Protein AF-A0A1H7DPM2-F1 (afdb_monomer)

Solvent-accessible surface area (backbone atoms only — not comparable to full-atom values): 56187 Å² total; per-residue (Å²): 106,76,68,56,53,49,48,53,61,44,55,79,66,64,53,81,59,82,73,54,22,32,36,38,39,41,41,38,70,52,88,45,43,77,84,40,71,66,25,40,49,48,48,52,44,50,58,19,34,42,66,39,40,15,96,48,49,48,39,29,48,31,30,32,67,61,99,66,82,68,78,54,86,74,62,61,40,46,65,44,70,30,77,72,42,18,67,42,40,34,54,41,53,52,51,50,48,62,74,64,69,57,63,66,64,33,36,38,26,34,11,38,45,78,74,31,24,59,30,22,47,46,14,28,51,60,34,40,77,69,75,41,52,51,41,22,33,33,39,37,64,63,55,55,77,78,52,48,83,74,39,100,62,61,67,67,61,50,53,52,52,37,51,48,39,56,49,49,67,57,66,35,43,35,40,36,13,38,18,57,54,39,22,61,78,50,44,85,67,56,78,78,46,101,80,34,57,67,64,38,62,41,62,78,37,40,59,70,78,36,71,78,54,80,67,86,69,85,68,84,45,49,27,36,34,35,64,48,58,35,42,94,72,40,21,85,38,39,27,54,58,53,50,56,44,12,52,52,50,32,43,62,76,35,70,82,57,89,59,67,66,60,76,29,50,32,37,36,40,36,34,22,40,37,91,93,56,52,70,66,66,60,50,47,78,53,72,88,65,86,68,81,83,42,57,42,83,44,77,32,52,66,56,52,62,66,64,52,49,56,52,51,55,65,32,55,36,34,50,40,58,29,50,63,40,28,27,44,65,61,54,50,51,30,39,34,38,23,24,20,33,38,34,20,51,63,20,10,44,41,52,48,50,53,52,49,43,70,76,36,77,84,52,47,62,78,16,50,45,72,40,88,62,67,98,60,92,60,42,68,61,51,13,49,50,50,45,54,51,61,75,47,35,73,62,22,35,57,26,14,36,53,43,12,60,54,46,41,71,72,35,27,33,50,56,37,25,42,54,52,34,58,74,70,68,49,64,59,42,48,72,69,52,49,51,52,46,50,50,45,45,54,58,34,55,72,70,54,92,56,67,62,62,60,47,48,46,34,51,49,32,48,52,35,5,74,70,31,34,30,56,80,45,18,68,50,36,36,55,35,26,50,51,36,23,53,46,33,75,49,90,57,71,66,61,23,52,51,41,36,54,52,49,46,46,39,26,55,6,38,45,48,26,67,72,66,60,87,69,91,70,77,68,54,76,46,39,53,51,40,56,33,53,52,34,44,48,51,16,36,53,30,30,44,89,44,59,66,53,38,63,68,54,52,33,71,69,58,50,52,52,31,64,73,31,65,45,46,36,49,51,49,58,60,44,52,56,81,38,40,91,32,31,81,62,88,35,29,71,62,42,30,56,50,44,54,61,71,49,64,58,33,79,84,27,59,53,50,23,37,52,48,29,52,47,40,70,57,39,65,47,46,62,76,39,44,87,77,59,54,91,70,28,60,49,23,41,53,41,35,53,50,52,49,52,49,67,75,40,66,49,35,73,64,50,39,69,75,46,40,83,51,46,54,60,50,58,50,42,37,62,71,22,74,89,40,41,80,36,28,75,43,47,59,45,53,56,35,44,78,72,75,39,81,64,79,78,62,89,45,91,58,59,38,47,68,61,51,50,58,53,51,72,72,38,56,65,76,54,32,54,56,34,39,42,52,18,11,70,44,72,47,65,44,46,12,50,32,23,40,51,49,57,70,28,65,52,52,40,52,54,45,44,50,32,20,77,70,63,74,36,94,48,49,62,68,55,46,48,40,51,44,24,48,32,39,25,42,33,47,66,42,87,56,54,64,60,64,47,54,25,52,51,41,53,50,56,41,43,53,63,74,62,64,86,66,61,63,88,77,50,80,34,47,84,30,21,82,64,59,42,49,70,81,44,65,56,69,78,25,84,89,71,46,97,65,88,65,62,27,66,73,33,45,54,38,41,52,60,37,53,75,80,35,51,37,34,38,37,34,35,48,23,69,57,91,64,88,85,68,77,72,56,82,88,72,93,71,73,70,63,68,62,42,47,32,42,30,48,40,19,61,70,46,20,41,58,46,52,46,58,16,54,38,38,53,76,46,53,61,35,46,48,69,41,37,62,72,25,57,33,36,37,35,56,31,39,78,73,16,44,68,46,42,43,52,52,33,34,59,32,56,71,44,98,60,50,46,50,30,35,42,23,41,69,24,43,56,68,54,50,50,76,71,65,44,87,48,70,62,45,54,32,27,42,32,36,37,37,56,40,63,58,48,62,51,49,50,44,50,75,59,38,75,80,63,68,64,78,60,54,59,73,41,55,44,69,30,81,60,10,68,71,31,50,75,61,65,54,60,88,90,45,71,54,78,74,76,71,72,93,59,77,78,73,86,72,68,72,53,71,76,52,69,60,73,70,74,88,83,116

Radius of gyration: 33.06 Å; Cα contacts (8 Å, |Δi|>4): 1731; chains: 1; bounding box: 82×89×72 Å

Structure (mmC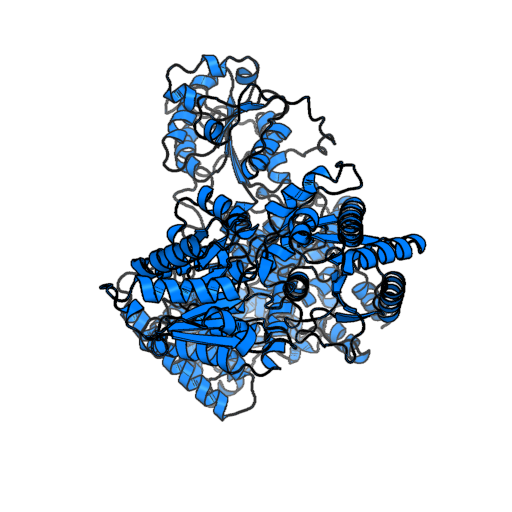IF, N/CA/C/O backbone):
data_AF-A0A1H7DPM2-F1
#
_entry.id   AF-A0A1H7DPM2-F1
#
loop_
_atom_site.group_PDB
_atom_site.id
_atom_site.type_symbol
_atom_site.label_atom_id
_atom_site.label_alt_id
_atom_site.label_comp_id
_atom_site.label_asym_id
_atom_site.label_entity_id
_atom_site.label_seq_id
_atom_site.pdbx_PDB_ins_code
_atom_site.Cartn_x
_atom_site.Cartn_y
_atom_site.Cartn_z
_atom_site.occupancy
_atom_site.B_iso_or_equiv
_atom_site.auth_seq_id
_atom_site.auth_comp_id
_atom_site.auth_asym_id
_atom_site.auth_atom_id
_atom_site.pdbx_PDB_model_num
ATOM 1 N N . MET A 1 1 ? 39.484 4.642 20.621 1.00 30.80 1 MET A N 1
ATOM 2 C CA . MET A 1 1 ? 39.306 3.225 20.226 1.00 30.80 1 MET A CA 1
ATOM 3 C C . MET A 1 1 ? 38.409 2.438 21.187 1.00 30.80 1 MET A C 1
ATOM 5 O O . MET A 1 1 ? 37.337 2.051 20.755 1.00 30.80 1 MET A O 1
ATOM 9 N N . GLN A 1 2 ? 38.707 2.286 22.488 1.00 25.91 2 GLN A N 1
ATOM 10 C CA . GLN A 1 2 ? 37.827 1.512 23.403 1.00 25.91 2 GLN A CA 1
ATOM 11 C C . GLN A 1 2 ? 36.402 2.082 23.612 1.00 25.91 2 GLN A C 1
ATOM 13 O O . GLN A 1 2 ? 35.465 1.311 23.802 1.00 25.91 2 GLN A O 1
ATOM 18 N N . ARG A 1 3 ? 36.197 3.408 23.524 1.00 28.42 3 ARG A N 1
ATOM 19 C CA . ARG A 1 3 ? 34.847 4.020 23.537 1.00 28.42 3 ARG A CA 1
ATOM 20 C C . ARG A 1 3 ? 34.074 3.825 22.221 1.00 28.42 3 ARG A C 1
ATOM 22 O O . ARG A 1 3 ? 32.862 3.677 22.268 1.00 28.42 3 ARG A O 1
ATOM 29 N N . GLY A 1 4 ? 34.774 3.739 21.085 1.00 29.97 4 GLY A N 1
ATOM 30 C CA . GLY A 1 4 ? 34.185 3.420 19.775 1.00 29.97 4 GLY A CA 1
ATOM 31 C C . GLY A 1 4 ? 33.753 1.954 19.667 1.00 29.97 4 GLY A C 1
ATOM 32 O O . GLY A 1 4 ? 32.689 1.677 19.135 1.00 29.97 4 GLY A O 1
ATOM 33 N N . ASN A 1 5 ? 34.501 1.032 20.287 1.00 32.22 5 ASN A N 1
ATOM 34 C CA . ASN A 1 5 ? 34.132 -0.390 20.344 1.00 32.22 5 ASN A CA 1
ATOM 35 C C . ASN A 1 5 ? 32.910 -0.657 21.235 1.00 32.22 5 ASN A C 1
ATOM 37 O O . ASN A 1 5 ? 32.096 -1.514 20.910 1.00 32.22 5 ASN A O 1
ATOM 41 N N . ARG A 1 6 ? 32.743 0.091 22.337 1.00 29.94 6 ARG A N 1
ATOM 42 C CA . ARG A 1 6 ? 31.507 0.038 23.135 1.00 29.94 6 ARG A CA 1
ATOM 43 C C . ARG A 1 6 ? 30.331 0.687 22.415 1.00 29.94 6 ARG A C 1
ATOM 45 O O . ARG A 1 6 ? 29.240 0.153 22.512 1.00 29.94 6 ARG A O 1
ATOM 52 N N . ALA A 1 7 ? 30.546 1.778 21.679 1.00 33.44 7 ALA A N 1
ATOM 53 C CA . ALA A 1 7 ? 29.503 2.375 20.851 1.00 33.44 7 ALA A CA 1
ATOM 54 C C . ALA A 1 7 ? 29.061 1.416 19.739 1.00 33.44 7 ALA A C 1
ATOM 56 O O . ALA A 1 7 ? 27.871 1.217 19.601 1.00 33.44 7 ALA A O 1
ATOM 57 N N . ALA A 1 8 ? 29.975 0.745 19.029 1.00 30.25 8 ALA A N 1
ATOM 58 C CA . ALA A 1 8 ? 29.630 -0.257 18.014 1.00 30.25 8 ALA A CA 1
ATOM 59 C C . ALA A 1 8 ? 28.885 -1.472 18.607 1.00 30.25 8 ALA A C 1
ATOM 61 O O . ALA A 1 8 ? 27.869 -1.891 18.064 1.00 30.25 8 ALA A O 1
ATOM 62 N N . ALA A 1 9 ? 29.324 -1.985 19.763 1.00 29.30 9 ALA A N 1
ATOM 63 C CA . ALA A 1 9 ? 28.652 -3.092 20.450 1.00 29.30 9 ALA A CA 1
ATOM 64 C C . ALA A 1 9 ? 27.290 -2.701 21.064 1.00 29.30 9 ALA A C 1
ATOM 66 O O . ALA A 1 9 ? 26.383 -3.526 21.084 1.00 29.30 9 ALA A O 1
ATOM 67 N N . LEU A 1 10 ? 27.119 -1.455 21.534 1.00 32.88 10 LEU A N 1
ATOM 68 C CA . LEU A 1 10 ? 25.811 -0.921 21.940 1.00 32.88 10 LEU A CA 1
ATOM 69 C C . LEU A 1 10 ? 24.931 -0.565 20.726 1.00 32.88 10 LEU A C 1
ATOM 71 O O . LEU A 1 10 ? 23.725 -0.748 20.786 1.00 32.88 10 LEU A O 1
ATOM 75 N N . LEU A 1 11 ? 25.489 -0.099 19.608 1.00 35.50 11 LEU A N 1
ATOM 76 C CA . LEU A 1 11 ? 24.734 0.316 18.415 1.00 35.50 11 LEU A CA 1
ATOM 77 C C . LEU A 1 11 ? 24.064 -0.869 17.706 1.00 35.50 11 LEU A C 1
ATOM 79 O O . LEU A 1 11 ? 22.953 -0.715 17.207 1.00 35.50 11 LEU A O 1
ATOM 83 N N . PHE A 1 12 ? 24.665 -2.063 17.760 1.00 32.41 12 PHE A N 1
ATOM 84 C CA . PHE A 1 12 ? 24.012 -3.315 17.346 1.00 32.41 12 PHE A CA 1
ATOM 85 C C . PHE A 1 12 ? 22.991 -3.856 18.370 1.00 32.41 12 PHE A C 1
ATOM 87 O O . PHE A 1 12 ? 22.290 -4.816 18.075 1.00 32.41 12 PHE A O 1
ATOM 94 N N . HIS A 1 13 ? 22.890 -3.250 19.558 1.00 30.52 13 HIS A N 1
ATOM 95 C CA . HIS A 1 13 ? 21.957 -3.630 20.629 1.00 30.52 13 HIS A CA 1
ATOM 96 C C . HIS A 1 13 ? 20.794 -2.634 20.826 1.00 30.52 13 HIS A C 1
ATOM 98 O O . HIS A 1 13 ? 19.844 -2.962 21.527 1.00 30.52 13 HIS A O 1
ATOM 104 N N . PHE A 1 14 ? 20.862 -1.422 20.253 1.00 29.16 14 PHE A N 1
ATOM 105 C CA . PHE A 1 14 ? 19.931 -0.313 20.541 1.00 29.16 14 PHE A CA 1
ATOM 106 C C . PHE A 1 14 ? 19.147 0.227 19.320 1.00 29.16 14 PHE A C 1
ATOM 108 O O . PHE A 1 14 ? 18.437 1.228 19.446 1.00 29.16 14 PHE A O 1
ATOM 115 N N . CYS A 1 15 ? 19.208 -0.427 18.152 1.00 24.86 15 CYS A N 1
ATOM 116 C CA . CYS A 1 15 ? 18.192 -0.227 17.103 1.00 24.86 15 CYS A CA 1
ATOM 117 C C . CYS A 1 15 ? 16.825 -0.737 17.615 1.00 24.86 15 CYS A C 1
ATOM 119 O O . CYS A 1 15 ? 16.806 -1.739 18.329 1.00 24.86 15 CYS A O 1
ATOM 121 N N . PRO A 1 16 ? 15.685 -0.073 17.324 1.00 27.12 16 PRO A N 1
ATOM 122 C CA . PRO A 1 16 ? 14.378 -0.536 17.789 1.00 27.12 16 PRO A CA 1
ATOM 123 C C . PRO A 1 16 ? 14.119 -1.924 17.222 1.00 27.12 16 PRO A C 1
ATOM 125 O O . PRO A 1 16 ? 14.046 -2.114 16.013 1.00 27.12 16 PRO A O 1
ATOM 128 N N . GLY A 1 17 ? 14.022 -2.871 18.136 1.00 31.27 17 GLY A N 1
ATOM 129 C CA . GLY A 1 17 ? 14.067 -4.285 17.848 1.00 31.27 17 GLY A CA 1
ATOM 130 C C . GLY A 1 17 ? 14.749 -4.954 19.024 1.00 31.27 17 GLY A C 1
ATOM 131 O O . GLY A 1 17 ? 15.865 -5.445 18.921 1.00 31.27 17 GLY A O 1
ATOM 132 N N . LEU A 1 18 ? 14.053 -5.016 20.163 1.00 30.06 18 LEU A N 1
ATOM 133 C CA . LEU A 1 18 ? 14.016 -6.311 20.835 1.00 30.06 18 LEU A CA 1
ATOM 134 C C . LEU A 1 18 ? 13.733 -7.306 19.705 1.00 30.06 18 LEU A C 1
ATOM 136 O O . LEU A 1 18 ? 12.647 -7.239 19.130 1.00 30.06 18 LEU A O 1
ATOM 140 N N . ASN A 1 19 ? 14.737 -8.079 19.286 1.00 40.62 19 ASN A N 1
ATOM 141 C CA . ASN A 1 19 ? 14.558 -9.142 18.306 1.00 40.62 19 ASN A CA 1
ATOM 142 C C . ASN A 1 19 ? 13.656 -10.185 18.963 1.00 40.62 19 ASN A C 1
ATOM 144 O O . ASN A 1 19 ? 14.128 -11.200 19.466 1.00 40.62 19 ASN A O 1
ATOM 148 N N . VAL A 1 20 ? 12.355 -9.902 18.969 1.00 44.84 20 VAL A N 1
ATOM 149 C CA . VAL A 1 20 ? 11.330 -10.925 18.964 1.00 44.84 20 VAL A CA 1
ATOM 150 C C . VAL A 1 20 ? 11.434 -11.533 17.585 1.00 44.84 20 VAL A C 1
ATOM 152 O O . VAL A 1 20 ? 10.785 -11.084 16.645 1.00 44.84 20 VAL A O 1
ATOM 155 N N . THR A 1 21 ? 12.348 -12.487 17.442 1.00 68.50 21 THR A N 1
ATOM 156 C CA . THR A 1 21 ? 12.425 -13.271 16.222 1.00 68.50 21 THR A CA 1
ATOM 157 C C . THR A 1 21 ? 11.220 -14.207 16.254 1.00 68.50 21 THR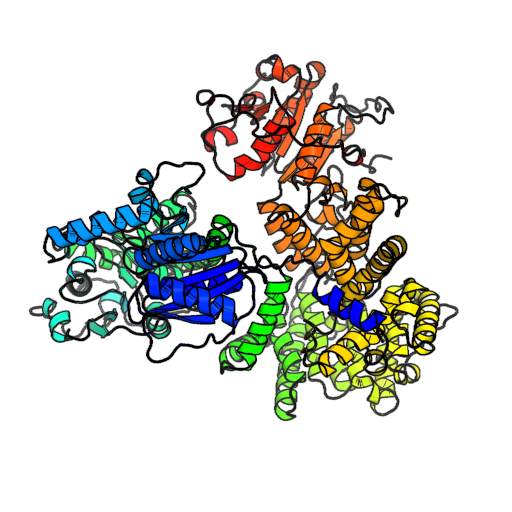 A C 1
ATOM 159 O O . THR A 1 21 ? 11.190 -15.187 17.005 1.00 68.50 21 THR A O 1
ATOM 162 N N . GLU A 1 22 ? 10.173 -13.852 15.512 1.00 85.81 22 GLU A N 1
ATOM 163 C CA . GLU A 1 22 ? 9.036 -14.738 15.278 1.00 85.81 22 GLU A CA 1
ATOM 164 C C . GLU A 1 22 ? 9.407 -15.671 14.122 1.00 85.81 22 GLU A C 1
ATOM 166 O O . GLU A 1 22 ? 9.834 -15.222 13.061 1.00 85.81 22 GLU A O 1
ATOM 171 N N . HIS A 1 23 ? 9.262 -16.979 14.305 1.00 90.69 23 HIS A N 1
ATOM 172 C CA . HIS A 1 23 ? 9.546 -17.953 13.253 1.00 90.69 23 HIS A CA 1
ATOM 173 C C . HIS A 1 23 ? 8.251 -18.536 12.715 1.00 90.69 23 HIS A C 1
ATOM 175 O O . HIS A 1 23 ? 7.435 -19.056 13.475 1.00 90.69 23 HIS A O 1
ATOM 181 N N . LEU A 1 24 ? 8.093 -18.494 11.398 1.00 94.50 24 LEU A N 1
ATOM 182 C CA . LEU A 1 24 ? 6.948 -19.031 10.688 1.00 94.50 24 LEU A CA 1
ATOM 183 C C . LEU A 1 24 ? 7.381 -20.209 9.816 1.00 94.50 24 LEU A C 1
ATOM 185 O O . LEU A 1 24 ? 8.078 -20.023 8.821 1.00 94.50 24 LEU A O 1
ATOM 189 N N . TYR A 1 25 ? 6.940 -21.413 10.171 1.00 96.00 25 TYR A N 1
ATOM 190 C CA . TYR A 1 25 ? 7.212 -22.639 9.421 1.00 96.00 25 TYR A CA 1
ATOM 191 C C . TYR A 1 25 ? 5.945 -23.092 8.705 1.00 96.00 25 TYR A C 1
ATOM 193 O O . TYR A 1 25 ? 4.978 -23.490 9.350 1.00 96.00 25 TYR A O 1
ATOM 201 N N . VAL A 1 26 ? 5.939 -23.031 7.376 1.00 96.00 26 VAL A N 1
ATOM 202 C CA . VAL A 1 26 ? 4.765 -23.349 6.557 1.00 96.00 26 VAL A CA 1
ATOM 203 C C . VAL A 1 26 ? 4.976 -24.695 5.875 1.00 96.00 26 VAL A C 1
ATOM 205 O O . VAL A 1 26 ? 5.870 -24.843 5.041 1.00 96.00 26 VAL A O 1
ATOM 208 N N . VAL A 1 27 ? 4.199 -25.696 6.292 1.00 94.56 27 VAL A N 1
ATOM 209 C CA . VAL A 1 27 ? 4.481 -27.111 6.033 1.00 94.56 27 VAL A CA 1
ATOM 210 C C . VAL A 1 27 ? 3.676 -27.633 4.853 1.00 94.56 27 VAL A C 1
ATOM 212 O O . VAL A 1 27 ? 2.448 -27.711 4.897 1.00 94.56 27 VAL A O 1
ATOM 215 N N . SER A 1 28 ? 4.387 -28.135 3.852 1.00 89.75 28 SER A N 1
ATOM 216 C CA . SER A 1 28 ? 3.838 -28.756 2.648 1.00 89.75 28 SER A CA 1
ATOM 217 C C . SER A 1 28 ? 4.412 -30.155 2.432 1.00 89.75 28 SER A C 1
ATOM 219 O O . SER A 1 28 ? 5.456 -30.512 2.985 1.00 89.75 28 SER A O 1
ATOM 221 N N . SER A 1 29 ? 3.712 -30.977 1.650 1.00 82.81 29 SER A N 1
ATOM 222 C CA . SER A 1 29 ? 4.260 -32.257 1.193 1.00 82.81 29 SER A CA 1
ATOM 223 C C . SER A 1 29 ? 5.227 -32.062 0.029 1.00 82.81 29 SER A C 1
ATOM 225 O O . SER A 1 29 ? 6.231 -32.754 -0.034 1.00 82.81 29 SER A O 1
ATOM 227 N N . GLU A 1 30 ? 4.950 -31.102 -0.856 1.00 80.94 30 GLU A N 1
ATOM 228 C CA . GLU A 1 30 ? 5.784 -30.768 -2.012 1.00 80.94 30 GLU A CA 1
ATOM 229 C C . GLU A 1 30 ? 5.723 -29.264 -2.304 1.00 80.94 30 GLU A C 1
ATOM 231 O O . GLU A 1 30 ? 4.792 -28.571 -1.885 1.00 80.94 30 GLU A O 1
ATOM 236 N N . TRP A 1 31 ? 6.689 -28.768 -3.079 1.00 82.44 31 TRP A N 1
ATOM 237 C CA . TRP A 1 31 ? 6.721 -27.387 -3.552 1.00 82.44 31 TRP A CA 1
ATOM 238 C C . TRP A 1 31 ? 6.377 -27.298 -5.041 1.00 82.44 31 TRP A C 1
ATOM 240 O O . TRP A 1 31 ? 7.052 -27.906 -5.866 1.00 82.44 31 TRP A O 1
ATOM 250 N N . GLY A 1 32 ? 5.362 -26.503 -5.394 1.00 70.44 32 GLY A N 1
ATOM 251 C CA . GLY A 1 32 ? 4.942 -26.280 -6.784 1.00 70.44 32 GLY A CA 1
ATOM 252 C C . GLY A 1 32 ? 3.586 -26.897 -7.149 1.00 70.44 32 GLY A C 1
ATOM 253 O O . GLY A 1 32 ? 2.819 -27.318 -6.285 1.00 70.44 32 GLY A O 1
ATOM 254 N N . GLY A 1 33 ? 3.262 -26.888 -8.447 1.00 61.91 33 GLY A N 1
ATOM 255 C CA . GLY A 1 33 ? 1.930 -27.234 -8.973 1.00 61.91 33 GLY A CA 1
ATOM 256 C C . GLY A 1 33 ? 1.697 -28.711 -9.309 1.00 61.91 33 GLY A C 1
ATOM 257 O O . GLY A 1 33 ? 0.559 -29.104 -9.561 1.00 61.91 33 GLY A O 1
ATOM 258 N N . THR A 1 34 ? 2.739 -29.544 -9.273 1.00 60.03 34 THR A N 1
ATOM 259 C CA . THR A 1 34 ? 2.726 -30.935 -9.764 1.00 60.03 34 THR A CA 1
ATOM 260 C C . THR A 1 34 ? 1.722 -31.845 -9.053 1.00 60.03 34 THR A C 1
ATOM 262 O O . THR A 1 34 ? 1.205 -32.769 -9.673 1.00 60.03 34 THR A O 1
ATOM 265 N N . GLN A 1 35 ? 1.387 -31.570 -7.783 1.00 62.94 35 GLN A N 1
ATOM 266 C CA . GLN A 1 35 ? 0.458 -32.390 -6.987 1.00 62.94 35 GLN A CA 1
ATOM 267 C C . GLN A 1 35 ? -0.745 -31.638 -6.381 1.00 62.94 35 GLN A C 1
ATOM 269 O O . GLN A 1 35 ? -1.317 -32.023 -5.356 1.00 62.94 35 GLN A O 1
ATOM 274 N N . GLY A 1 36 ? -1.248 -30.626 -7.092 1.00 67.56 36 GLY A N 1
ATOM 275 C CA . GLY A 1 36 ? -2.595 -30.078 -6.888 1.00 67.56 36 GLY A CA 1
ATOM 276 C C . GLY A 1 36 ? -2.703 -28.855 -5.970 1.00 67.56 36 GLY A C 1
ATOM 277 O O . GLY A 1 36 ? -1.716 -28.249 -5.564 1.00 67.56 36 GLY A O 1
ATOM 278 N N . GLY A 1 37 ? -3.949 -28.471 -5.662 1.00 75.88 37 GLY A N 1
ATOM 279 C CA . GLY A 1 37 ? -4.285 -27.126 -5.170 1.00 75.88 37 GLY A CA 1
ATOM 280 C C . GLY A 1 37 ? -3.712 -26.715 -3.809 1.00 75.88 37 GLY A C 1
ATOM 281 O O . GLY A 1 37 ? -3.504 -25.526 -3.591 1.00 75.88 37 GLY A O 1
ATOM 282 N N . ILE A 1 38 ? -3.412 -27.658 -2.906 1.00 86.56 38 ILE A N 1
ATOM 283 C CA . ILE A 1 38 ? -2.824 -27.328 -1.592 1.00 86.56 38 ILE A CA 1
ATOM 284 C C . ILE A 1 38 ? -1.393 -26.810 -1.756 1.00 86.56 38 ILE A C 1
ATOM 286 O O . ILE A 1 38 ? -1.042 -25.812 -1.135 1.00 86.56 38 ILE A O 1
ATOM 290 N N . ASN A 1 39 ? -0.581 -27.444 -2.606 1.00 85.12 39 ASN A N 1
ATOM 291 C CA . ASN A 1 39 ? 0.815 -27.042 -2.805 1.00 85.12 39 ASN A CA 1
ATOM 292 C C . ASN A 1 39 ? 0.906 -25.708 -3.556 1.00 85.12 39 ASN A C 1
ATOM 294 O O . ASN A 1 39 ? 1.723 -24.861 -3.201 1.00 85.12 39 ASN A 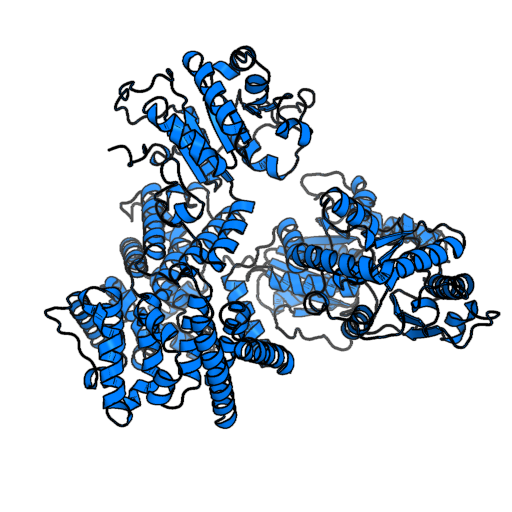O 1
ATOM 298 N N . VAL A 1 40 ? 0.006 -25.490 -4.522 1.00 84.50 40 VAL A N 1
ATOM 299 C CA . VAL A 1 40 ? -0.181 -24.193 -5.192 1.00 84.50 40 VAL A CA 1
ATOM 300 C C . VAL A 1 40 ? -0.508 -23.099 -4.177 1.00 84.50 40 VAL A C 1
ATOM 302 O O . VAL A 1 40 ? 0.191 -22.092 -4.105 1.00 84.50 40 VAL A O 1
ATOM 305 N N . PHE A 1 41 ? -1.532 -23.321 -3.349 1.00 90.19 41 PHE A N 1
ATOM 306 C CA . PHE A 1 41 ? -1.929 -22.371 -2.316 1.00 90.19 41 PHE A CA 1
ATOM 307 C C . PHE A 1 41 ? -0.784 -22.102 -1.335 1.00 90.19 41 PHE A C 1
ATOM 309 O O . PHE A 1 41 ? -0.512 -20.953 -1.006 1.00 90.19 41 PHE A O 1
ATOM 316 N N . ASN A 1 42 ? -0.100 -23.155 -0.879 1.00 91.12 42 ASN A N 1
ATOM 317 C CA . ASN A 1 42 ? 1.016 -23.056 0.054 1.00 91.12 42 ASN A CA 1
ATOM 318 C C . ASN A 1 42 ? 2.160 -22.222 -0.527 1.00 91.12 42 ASN A C 1
ATOM 320 O O . ASN A 1 42 ? 2.663 -21.336 0.157 1.00 91.12 42 ASN A O 1
ATOM 324 N N . LYS A 1 43 ? 2.546 -22.475 -1.785 1.00 89.00 43 LYS A N 1
ATOM 325 C CA . LYS A 1 43 ? 3.582 -21.704 -2.480 1.00 89.00 43 LYS A CA 1
ATOM 326 C C . LYS A 1 43 ? 3.238 -20.214 -2.481 1.00 89.00 43 LYS A C 1
ATOM 328 O O . LYS A 1 43 ? 4.012 -19.416 -1.957 1.00 89.00 43 LYS A O 1
ATOM 333 N N . SER A 1 44 ? 2.057 -19.857 -2.989 1.00 89.69 44 SER A N 1
ATOM 334 C CA . SER A 1 44 ? 1.638 -18.454 -3.074 1.00 89.69 44 SER A CA 1
ATOM 335 C C . SER A 1 44 ? 1.470 -17.805 -1.699 1.00 89.69 44 SER A C 1
ATOM 337 O O . SER A 1 44 ? 1.831 -16.643 -1.520 1.00 89.69 44 SER A O 1
ATOM 339 N N . LEU A 1 45 ? 0.983 -18.553 -0.702 1.00 92.69 45 LEU A N 1
ATOM 340 C CA . LEU A 1 45 ? 0.871 -18.070 0.672 1.00 92.69 45 LEU A CA 1
ATOM 341 C C . LEU A 1 45 ? 2.249 -17.787 1.284 1.00 92.69 45 LEU A C 1
ATOM 343 O O . LEU A 1 45 ? 2.417 -16.741 1.901 1.00 92.69 45 LEU A O 1
ATOM 347 N N . VAL A 1 46 ? 3.229 -18.683 1.127 1.00 93.25 46 VAL A N 1
ATOM 348 C CA . VAL A 1 46 ? 4.595 -18.480 1.641 1.00 93.25 46 VAL A CA 1
ATOM 349 C C . VAL A 1 46 ? 5.246 -17.265 0.994 1.00 93.25 46 VAL A C 1
ATOM 351 O O . VAL A 1 46 ? 5.792 -16.418 1.702 1.00 93.25 46 VAL A O 1
ATOM 354 N N . GLU A 1 47 ? 5.176 -17.171 -0.334 1.00 88.81 47 GLU A N 1
ATOM 355 C CA . GLU A 1 47 ? 5.750 -16.057 -1.091 1.00 88.81 47 GLU A CA 1
ATOM 356 C C . GLU A 1 47 ? 5.136 -14.723 -0.651 1.00 88.81 47 GLU A C 1
ATOM 358 O O . GLU A 1 47 ? 5.863 -13.761 -0.401 1.00 88.81 47 GLU A O 1
ATOM 363 N N . ALA A 1 48 ? 3.815 -14.676 -0.473 1.00 88.81 48 ALA A N 1
ATOM 364 C CA . ALA A 1 48 ? 3.127 -13.481 -0.008 1.00 88.81 48 ALA A CA 1
ATOM 365 C C . ALA A 1 48 ? 3.398 -13.169 1.469 1.00 88.81 48 ALA A C 1
ATOM 367 O O . ALA A 1 48 ? 3.649 -12.015 1.805 1.00 88.81 48 ALA A O 1
ATOM 368 N N . LEU A 1 49 ? 3.432 -14.170 2.357 1.00 89.06 49 LEU A N 1
ATOM 369 C CA . LEU A 1 49 ? 3.817 -13.983 3.761 1.00 89.06 49 LEU A CA 1
ATOM 370 C C . LEU A 1 49 ? 5.207 -13.359 3.853 1.00 89.06 49 LEU A C 1
ATOM 372 O O . LEU A 1 49 ? 5.366 -12.351 4.534 1.00 89.06 49 LEU A O 1
ATOM 376 N N . ALA A 1 50 ? 6.176 -13.880 3.099 1.00 86.81 50 ALA A N 1
ATOM 377 C CA . ALA A 1 50 ? 7.528 -13.332 3.042 1.00 86.81 50 ALA A CA 1
ATOM 378 C C . ALA A 1 50 ? 7.569 -11.864 2.573 1.00 86.81 50 ALA A C 1
ATOM 380 O O . ALA A 1 50 ? 8.462 -11.125 2.982 1.00 86.81 50 ALA A O 1
ATOM 381 N N . ARG A 1 51 ? 6.597 -11.414 1.762 1.00 80.69 51 ARG A N 1
ATOM 382 C CA . ARG A 1 51 ? 6.467 -10.009 1.336 1.00 80.69 51 ARG A CA 1
ATOM 383 C C . ARG A 1 51 ? 5.785 -9.103 2.355 1.00 80.69 51 ARG A C 1
ATOM 385 O O . ARG A 1 51 ? 6.107 -7.916 2.384 1.00 80.69 51 ARG A O 1
ATOM 392 N N . VAL A 1 52 ? 4.874 -9.620 3.179 1.00 76.44 52 VAL A N 1
ATOM 393 C CA . VAL A 1 52 ? 4.015 -8.786 4.044 1.00 76.44 52 VAL A CA 1
ATOM 394 C C . VAL A 1 52 ? 4.383 -8.814 5.525 1.00 76.44 52 VAL A C 1
ATOM 396 O O . VAL A 1 52 ? 3.918 -7.951 6.265 1.00 76.44 52 VAL A O 1
ATOM 399 N N . VAL A 1 53 ? 5.202 -9.764 5.982 1.00 78.19 53 VAL A N 1
ATOM 400 C CA . VAL A 1 53 ? 5.695 -9.789 7.371 1.00 78.19 53 VAL A CA 1
ATOM 401 C C . VAL A 1 53 ? 6.937 -8.909 7.540 1.00 78.19 53 VAL A C 1
ATOM 403 O O . VAL A 1 53 ? 7.722 -8.744 6.600 1.00 78.19 53 VAL A O 1
ATOM 406 N N . GLY A 1 54 ? 7.099 -8.318 8.725 1.00 69.38 54 GLY A N 1
ATOM 407 C CA . GLY A 1 54 ? 8.200 -7.408 9.051 1.00 69.38 54 GLY A CA 1
ATOM 408 C C . GLY A 1 54 ? 9.551 -8.111 9.186 1.00 69.38 54 GLY A C 1
ATOM 409 O O . GLY A 1 54 ? 9.624 -9.335 9.268 1.00 69.38 54 GLY A O 1
ATOM 410 N N . ALA A 1 55 ? 10.635 -7.331 9.243 1.00 65.25 55 ALA A N 1
ATOM 411 C CA . ALA A 1 55 ? 12.008 -7.850 9.334 1.00 65.25 55 ALA A CA 1
ATOM 412 C C . ALA A 1 55 ? 12.289 -8.732 10.576 1.00 65.25 55 ALA A C 1
ATOM 414 O O . ALA A 1 55 ? 13.266 -9.478 10.586 1.00 65.25 55 ALA A 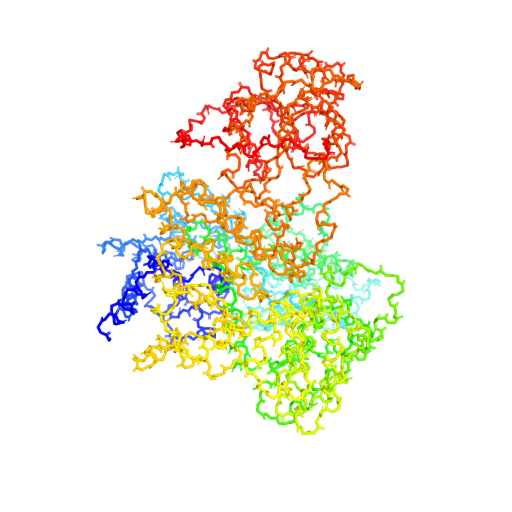O 1
ATOM 415 N N . GLY A 1 56 ? 11.437 -8.667 11.607 1.00 73.62 56 GLY A N 1
ATOM 416 C CA . GLY A 1 56 ? 11.499 -9.528 12.795 1.00 73.62 56 GLY A CA 1
ATOM 417 C C . GLY A 1 56 ? 10.886 -10.924 12.617 1.00 73.62 56 GLY A C 1
ATOM 418 O O . GLY A 1 56 ? 10.971 -11.736 13.534 1.00 73.62 56 GLY A O 1
ATOM 419 N N . VAL A 1 57 ? 10.277 -11.226 11.463 1.00 83.06 57 VAL A N 1
ATOM 420 C CA . VAL A 1 57 ? 9.639 -12.524 11.195 1.00 83.06 57 VAL A CA 1
ATOM 421 C C . VAL A 1 57 ? 10.450 -13.317 10.175 1.00 83.06 57 VAL A C 1
ATOM 423 O O . VAL A 1 57 ? 10.628 -12.894 9.033 1.00 83.06 57 VAL A O 1
ATOM 426 N N . GLN A 1 58 ? 10.905 -14.508 10.557 1.00 86.81 58 GLN A N 1
ATOM 427 C CA . GLN A 1 58 ? 11.553 -15.444 9.642 1.00 86.81 58 GLN A CA 1
ATOM 428 C C . GLN A 1 58 ? 10.531 -16.394 9.027 1.00 86.81 58 GLN A C 1
ATOM 430 O O . GLN A 1 58 ? 9.903 -17.173 9.740 1.00 86.81 58 GLN A O 1
ATOM 435 N N . VAL A 1 59 ? 10.406 -16.383 7.700 1.00 91.06 59 VAL A N 1
ATOM 436 C CA . VAL A 1 59 ? 9.522 -17.302 6.970 1.00 91.06 59 VAL A CA 1
ATOM 437 C C . VAL A 1 59 ? 10.324 -18.476 6.414 1.00 91.06 59 VAL A C 1
ATOM 439 O O . VAL A 1 59 ? 11.340 -18.294 5.738 1.00 91.06 59 VAL A O 1
ATOM 442 N N . CYS A 1 60 ? 9.854 -19.690 6.690 1.00 91.88 60 CYS A N 1
ATOM 443 C CA . CYS A 1 60 ? 10.446 -20.936 6.226 1.00 91.88 60 CYS A CA 1
ATOM 444 C C . CYS A 1 60 ? 9.393 -21.813 5.536 1.00 91.88 60 CYS A C 1
ATOM 446 O O . CYS A 1 60 ? 8.384 -22.182 6.139 1.00 91.88 60 CYS A O 1
ATOM 448 N N . ALA A 1 61 ? 9.652 -22.183 4.283 1.00 92.62 61 ALA A N 1
ATOM 449 C CA . ALA A 1 61 ? 8.921 -23.222 3.571 1.00 92.62 61 ALA A CA 1
ATOM 450 C C . ALA A 1 61 ? 9.465 -24.589 3.992 1.00 92.62 61 ALA A C 1
ATOM 452 O O . ALA A 1 61 ? 10.632 -24.897 3.742 1.00 92.62 61 ALA A O 1
ATOM 453 N N . VAL A 1 62 ? 8.628 -25.412 4.619 1.00 92.38 62 VAL A N 1
ATOM 454 C CA . VAL A 1 62 ? 9.014 -26.751 5.067 1.00 92.38 62 VAL A CA 1
ATOM 455 C C . VAL A 1 62 ? 8.412 -27.800 4.139 1.00 92.38 62 VAL A C 1
ATOM 457 O O . VAL A 1 62 ? 7.198 -27.809 3.923 1.00 92.38 62 VAL A O 1
ATOM 460 N N . ILE A 1 63 ? 9.250 -28.676 3.584 1.00 90.19 63 ILE A N 1
ATOM 461 C CA . ILE A 1 63 ? 8.852 -29.663 2.570 1.00 90.19 63 ILE A CA 1
ATOM 462 C C . ILE A 1 63 ? 9.238 -31.070 3.030 1.00 90.19 63 ILE A C 1
ATOM 464 O O . ILE A 1 63 ? 10.340 -31.291 3.538 1.00 90.19 63 ILE A O 1
ATOM 468 N N . ALA A 1 64 ? 8.327 -32.028 2.864 1.00 85.88 64 ALA A N 1
ATOM 469 C CA . ALA A 1 64 ? 8.572 -33.415 3.237 1.00 85.88 64 ALA A CA 1
ATOM 470 C C . ALA A 1 64 ? 9.509 -34.100 2.229 1.00 85.88 64 ALA A C 1
ATOM 472 O O . ALA A 1 64 ? 9.207 -34.145 1.042 1.00 85.88 64 ALA A O 1
ATOM 473 N N . SER A 1 65 ? 10.616 -34.660 2.726 1.00 68.44 65 SER A N 1
ATOM 474 C CA . SER A 1 65 ? 11.459 -35.654 2.040 1.00 68.44 65 SER A CA 1
ATOM 475 C C . SER A 1 65 ? 11.785 -35.348 0.570 1.00 68.44 65 SER A C 1
ATOM 477 O O . SER A 1 65 ? 11.443 -36.113 -0.329 1.00 68.44 65 SER A O 1
ATOM 479 N N . VAL A 1 66 ? 12.486 -34.239 0.330 1.00 70.38 66 VAL A N 1
ATOM 480 C CA . VAL A 1 66 ? 12.957 -33.845 -1.008 1.00 70.38 66 VAL A CA 1
ATOM 481 C C . VAL A 1 66 ? 14.344 -34.417 -1.316 1.00 70.38 66 VAL A C 1
ATOM 483 O O . VAL A 1 66 ? 15.225 -34.395 -0.461 1.00 70.38 66 VAL A O 1
ATOM 486 N N . GLU A 1 67 ? 14.569 -34.887 -2.551 1.00 63.81 67 GLU A N 1
ATOM 487 C CA . GLU A 1 67 ? 15.910 -35.299 -3.017 1.00 63.81 67 GLU A CA 1
ATOM 488 C C . GLU A 1 67 ? 16.884 -34.111 -3.062 1.00 63.81 67 GLU A C 1
ATOM 490 O O . GLU A 1 67 ? 18.065 -34.241 -2.741 1.00 63.81 67 GLU A O 1
ATOM 495 N N . THR A 1 68 ? 16.369 -32.934 -3.428 1.00 69.12 68 THR A N 1
ATOM 496 C CA . THR A 1 68 ? 17.103 -31.667 -3.463 1.00 69.12 68 THR A CA 1
ATOM 497 C C . THR A 1 68 ? 16.235 -30.548 -2.903 1.00 69.12 68 THR A C 1
ATOM 499 O O . THR A 1 68 ? 15.128 -30.318 -3.390 1.00 69.12 68 THR A O 1
ATOM 502 N N . ILE A 1 69 ? 16.744 -29.834 -1.898 1.00 73.81 69 ILE A N 1
ATOM 503 C CA . ILE A 1 69 ? 16.060 -28.685 -1.293 1.00 73.81 69 ILE A CA 1
ATOM 504 C C . ILE A 1 69 ? 16.044 -27.527 -2.308 1.00 73.81 69 ILE A C 1
ATOM 506 O O . ILE A 1 69 ? 17.119 -27.143 -2.776 1.00 73.81 69 ILE A O 1
ATOM 510 N N . PRO A 1 70 ? 14.871 -26.966 -2.662 1.00 73.81 70 PRO A N 1
ATOM 511 C CA . PRO A 1 70 ? 14.799 -25.805 -3.544 1.00 73.81 70 PRO A CA 1
ATOM 512 C C . PRO A 1 70 ? 15.500 -24.581 -2.944 1.00 73.81 70 PRO A C 1
ATOM 514 O O . PRO A 1 70 ? 15.701 -24.486 -1.733 1.00 73.81 70 PRO A O 1
ATOM 517 N N . THR A 1 71 ? 15.811 -23.596 -3.781 1.00 68.25 71 THR A N 1
ATOM 518 C CA . THR A 1 71 ? 16.341 -22.302 -3.329 1.00 68.25 71 THR A CA 1
ATOM 519 C C . THR A 1 71 ? 15.322 -21.211 -3.627 1.00 68.25 71 THR A C 1
ATOM 521 O O . THR A 1 71 ? 14.718 -21.199 -4.698 1.00 68.25 71 THR A O 1
ATOM 524 N N . SER A 1 72 ? 15.114 -20.283 -2.691 1.00 65.56 72 SER A N 1
ATOM 525 C CA . SER A 1 72 ? 14.274 -19.108 -2.943 1.00 65.56 72 SER A CA 1
ATOM 526 C C . SER A 1 72 ? 15.027 -18.150 -3.865 1.00 65.56 72 SER A C 1
ATOM 528 O O . SER A 1 72 ? 16.130 -17.727 -3.520 1.00 65.56 72 SER A O 1
ATOM 530 N N . GLN A 1 73 ? 14.449 -17.805 -5.022 1.00 51.94 73 GLN A N 1
ATOM 531 C CA . GLN A 1 73 ? 15.077 -16.900 -5.998 1.00 51.94 73 GLN A CA 1
ATOM 532 C C . GLN A 1 73 ? 15.348 -15.504 -5.413 1.00 51.94 73 GLN A C 1
ATOM 534 O O . GLN A 1 73 ? 16.375 -14.899 -5.704 1.00 51.94 73 GLN A O 1
ATOM 539 N N . SER A 1 74 ? 14.463 -15.010 -4.540 1.00 52.41 74 SER A N 1
ATOM 540 C CA . SER A 1 74 ? 14.597 -13.700 -3.889 1.00 52.41 74 SER A CA 1
ATOM 541 C C . SER A 1 74 ? 15.362 -13.741 -2.563 1.00 52.41 74 SER A C 1
ATOM 543 O O . SER A 1 74 ? 15.715 -12.694 -2.027 1.00 52.41 74 SER A O 1
ATOM 545 N N . GLY A 1 75 ? 15.582 -14.930 -1.989 1.00 62.19 75 GLY A N 1
ATOM 546 C CA . GLY A 1 75 ? 16.116 -15.085 -0.632 1.00 62.19 75 GLY A CA 1
ATOM 547 C C . GLY A 1 75 ? 15.172 -14.609 0.485 1.00 62.19 75 GLY A C 1
ATOM 548 O O . GLY A 1 75 ? 15.577 -14.595 1.645 1.00 62.19 75 GLY A O 1
ATOM 549 N N . ALA A 1 76 ? 13.923 -14.243 0.165 1.00 65.56 76 ALA A N 1
ATOM 550 C CA . ALA A 1 76 ? 12.962 -13.677 1.121 1.00 65.56 76 ALA A CA 1
ATOM 551 C C . ALA A 1 76 ? 12.441 -14.689 2.162 1.00 65.56 76 ALA A C 1
ATOM 553 O O . ALA A 1 76 ? 11.893 -14.303 3.192 1.00 65.56 76 ALA A O 1
ATOM 554 N N . PHE A 1 77 ? 12.605 -15.985 1.900 1.00 84.75 77 PHE A N 1
ATOM 555 C CA . PHE A 1 77 ? 12.274 -17.082 2.806 1.00 84.75 77 PHE A CA 1
ATOM 556 C C . PHE A 1 77 ? 13.237 -18.250 2.574 1.00 84.75 77 PHE A C 1
ATOM 558 O O . PHE A 1 77 ? 13.907 -18.324 1.540 1.00 84.75 77 PHE A O 1
ATOM 565 N N . ARG A 1 78 ? 13.318 -19.172 3.537 1.00 87.50 78 ARG A N 1
ATOM 566 C CA . ARG A 1 78 ? 14.232 -20.325 3.474 1.00 87.50 78 ARG A CA 1
ATOM 567 C C . ARG A 1 78 ? 13.475 -21.623 3.249 1.00 87.50 78 ARG A C 1
ATOM 569 O O . ARG A 1 78 ? 12.351 -21.772 3.714 1.00 87.50 78 ARG A O 1
ATOM 576 N N . PHE A 1 79 ? 14.107 -22.563 2.560 1.00 88.81 79 PHE A N 1
ATOM 577 C CA . PHE A 1 79 ? 13.597 -23.920 2.432 1.00 88.81 79 PHE A CA 1
ATOM 578 C C . PHE A 1 79 ? 14.217 -24.824 3.483 1.00 88.81 79 PHE A C 1
ATOM 580 O O . PHE A 1 79 ? 15.411 -24.728 3.772 1.00 88.81 79 PHE A O 1
ATOM 587 N N . ILE A 1 80 ? 13.391 -25.699 4.044 1.00 88.94 80 ILE A N 1
ATOM 588 C CA . ILE A 1 80 ? 13.791 -26.653 5.067 1.00 88.94 80 ILE A CA 1
ATOM 589 C C . ILE A 1 80 ? 13.150 -28.004 4.750 1.00 88.94 80 ILE A C 1
ATOM 591 O O . ILE A 1 80 ? 11.963 -28.083 4.435 1.00 88.94 80 ILE A O 1
ATOM 595 N N . ASP A 1 81 ? 13.932 -29.072 4.846 1.00 90.69 81 ASP A N 1
ATOM 596 C CA . ASP A 1 81 ? 13.462 -30.441 4.704 1.00 90.69 81 ASP A CA 1
ATOM 597 C C . ASP A 1 81 ? 13.118 -31.078 6.059 1.00 90.69 81 ASP A C 1
ATOM 599 O O . ASP A 1 81 ? 13.707 -30.777 7.103 1.00 90.69 81 ASP A O 1
ATOM 603 N N . TYR A 1 82 ? 12.155 -31.995 6.046 1.00 92.69 82 TYR A N 1
ATOM 604 C CA . TYR A 1 82 ? 11.881 -32.878 7.180 1.00 92.69 82 TYR A CA 1
ATOM 605 C C . TYR A 1 82 ? 11.508 -34.285 6.706 1.00 92.69 82 TYR A C 1
ATOM 607 O O . TYR A 1 82 ? 11.238 -34.521 5.528 1.00 92.69 82 TYR A O 1
ATOM 615 N N . ASP A 1 83 ? 11.489 -35.235 7.636 1.00 89.19 83 ASP A N 1
ATOM 616 C CA . ASP A 1 83 ? 11.286 -36.664 7.368 1.00 89.19 83 ASP A CA 1
ATOM 617 C C . ASP A 1 83 ? 9.824 -37.070 7.096 1.00 89.19 83 ASP A C 1
ATOM 619 O O . ASP A 1 83 ? 9.517 -38.257 7.003 1.00 89.19 83 ASP A O 1
ATOM 623 N N . GLY A 1 84 ? 8.911 -36.100 6.994 1.00 89.50 84 GLY A N 1
ATOM 624 C CA . GLY A 1 84 ? 7.486 -36.363 6.815 1.00 89.50 84 GLY A CA 1
ATOM 625 C C . GLY A 1 84 ? 6.745 -36.732 8.104 1.00 89.50 84 GLY A C 1
ATOM 626 O O . GLY A 1 84 ? 5.580 -37.104 8.023 1.00 89.50 84 GLY A O 1
ATOM 627 N N . THR A 1 85 ? 7.366 -36.618 9.283 1.00 92.81 85 THR A N 1
ATOM 628 C CA . THR A 1 85 ? 6.733 -36.866 10.589 1.00 92.81 85 THR A CA 1
ATOM 629 C C . THR A 1 85 ? 6.657 -35.595 11.442 1.00 92.81 85 THR A C 1
ATOM 631 O O . THR A 1 85 ? 7.456 -34.671 11.298 1.00 92.81 85 THR A O 1
ATOM 634 N N . GLY A 1 86 ? 5.695 -35.529 12.370 1.00 92.06 86 GLY A N 1
ATOM 635 C CA . GLY A 1 86 ? 5.576 -34.389 13.290 1.00 92.06 86 GLY A CA 1
ATOM 636 C C . GLY A 1 86 ? 6.749 -34.260 14.274 1.00 92.06 86 GLY A C 1
ATOM 637 O O . GLY A 1 86 ? 7.194 -33.152 14.564 1.00 92.06 86 GLY A O 1
ATOM 638 N N . GLU A 1 87 ? 7.297 -35.379 14.754 1.00 93.75 87 GLU A N 1
ATOM 639 C CA . GLU A 1 87 ? 8.477 -35.372 15.636 1.00 93.75 87 GLU A CA 1
ATOM 640 C C . GLU A 1 87 ? 9.750 -34.950 14.889 1.00 93.75 87 GLU A C 1
ATOM 642 O O . GLU A 1 87 ? 10.559 -34.170 15.408 1.00 93.75 87 GLU A O 1
ATOM 647 N N . GLY A 1 88 ? 9.908 -35.414 13.647 1.00 93.06 88 GLY A N 1
ATOM 648 C CA . GLY A 1 88 ? 10.985 -34.976 12.768 1.00 93.06 88 GLY A CA 1
ATOM 649 C C . GLY A 1 88 ? 10.882 -33.491 12.437 1.00 93.06 88 GLY A C 1
ATOM 650 O O . GLY A 1 88 ? 11.885 -32.786 12.520 1.00 93.06 88 GLY A O 1
ATOM 651 N N . LEU A 1 89 ? 9.672 -32.975 12.190 1.00 95.38 89 LEU A N 1
ATOM 652 C CA . LEU A 1 89 ? 9.436 -31.541 12.001 1.00 95.38 89 LEU A CA 1
ATOM 653 C C . LEU A 1 89 ? 9.887 -30.715 13.218 1.00 95.38 89 LEU A C 1
ATOM 655 O O . LEU A 1 89 ? 10.614 -29.736 13.051 1.00 95.38 89 LEU A O 1
ATOM 659 N N . ALA A 1 90 ? 9.524 -31.118 14.441 1.00 95.44 90 ALA A N 1
ATOM 660 C CA . ALA A 1 90 ? 9.995 -30.442 15.655 1.00 95.44 90 ALA A CA 1
ATOM 661 C C . ALA A 1 90 ? 11.525 -30.472 15.779 1.00 95.44 90 ALA A C 1
ATOM 663 O O . ALA A 1 90 ? 12.147 -29.463 16.114 1.00 95.44 90 ALA A O 1
ATOM 664 N N . THR A 1 91 ? 12.141 -31.619 15.484 1.00 94.00 91 THR A N 1
ATOM 665 C CA . THR A 1 91 ? 13.602 -31.780 15.518 1.00 94.00 91 THR A CA 1
ATOM 666 C C . THR A 1 91 ? 14.289 -30.859 14.509 1.00 94.00 91 THR A C 1
ATOM 668 O O . THR A 1 91 ? 15.265 -30.187 14.847 1.00 94.00 91 THR A O 1
ATOM 671 N N . THR A 1 92 ? 13.744 -30.773 13.298 1.00 92.44 92 THR A N 1
ATOM 672 C CA . THR A 1 92 ? 14.204 -29.869 12.244 1.00 92.44 92 THR A CA 1
ATOM 673 C C . THR A 1 92 ? 14.090 -28.400 12.659 1.00 92.44 92 THR A C 1
ATOM 675 O O . THR A 1 92 ? 15.059 -27.660 12.497 1.00 92.44 92 THR A O 1
ATOM 678 N N . ILE A 1 93 ? 12.957 -27.980 13.235 1.00 93.50 93 ILE A N 1
ATOM 679 C CA . ILE A 1 93 ? 12.743 -26.601 13.711 1.00 93.50 93 ILE A CA 1
ATOM 680 C C . ILE A 1 93 ? 13.775 -26.220 14.780 1.00 93.50 93 ILE A C 1
ATOM 682 O O . ILE A 1 93 ? 14.363 -25.143 14.719 1.00 93.50 93 ILE A O 1
ATOM 686 N N . VAL A 1 94 ? 14.043 -27.111 15.741 1.00 90.94 94 VAL A N 1
ATOM 687 C CA . VAL A 1 94 ? 15.052 -26.860 16.786 1.00 90.94 94 VAL A CA 1
ATOM 688 C C . VAL A 1 94 ? 16.443 -26.691 16.176 1.00 90.94 94 VAL A C 1
ATOM 690 O O . VAL A 1 94 ? 17.132 -25.721 16.486 1.00 90.94 94 VAL A O 1
ATOM 693 N N . ARG A 1 95 ? 16.832 -27.587 15.260 1.00 89.44 95 ARG A N 1
ATOM 694 C CA . ARG A 1 95 ? 18.121 -27.511 14.558 1.00 89.44 95 ARG A CA 1
ATOM 695 C C . ARG A 1 95 ? 18.270 -26.202 13.780 1.00 89.44 95 ARG A C 1
ATOM 697 O O . ARG A 1 95 ? 19.357 -25.633 13.755 1.00 89.44 95 ARG A O 1
ATOM 704 N N . ASP A 1 96 ? 17.197 -25.732 13.150 1.00 87.19 96 ASP A N 1
ATOM 705 C CA . ASP A 1 96 ? 17.189 -24.483 12.388 1.00 87.19 96 ASP A CA 1
ATOM 706 C C . ASP A 1 96 ? 17.427 -23.249 13.275 1.00 87.19 96 ASP A C 1
ATOM 708 O O . ASP A 1 96 ? 18.288 -22.413 12.978 1.00 87.19 96 ASP A O 1
ATOM 712 N N . ILE A 1 97 ? 16.726 -23.175 14.409 1.00 83.81 97 ILE A N 1
ATOM 713 C CA . ILE A 1 97 ? 16.882 -22.096 15.397 1.00 83.81 97 ILE A CA 1
ATOM 714 C C . ILE A 1 97 ? 18.311 -22.087 15.963 1.00 83.81 97 ILE A C 1
ATOM 716 O O . ILE A 1 97 ? 18.943 -21.031 16.061 1.00 83.81 97 ILE A O 1
ATOM 720 N N . GLU A 1 98 ? 18.858 -23.262 16.290 1.00 81.50 98 GLU A N 1
ATOM 721 C CA . GLU A 1 98 ? 20.230 -23.403 16.791 1.00 81.50 98 GLU A CA 1
ATOM 722 C C . GLU A 1 98 ? 21.278 -22.996 15.742 1.00 81.50 98 GLU A C 1
ATOM 724 O O . GLU A 1 98 ? 22.210 -22.246 16.050 1.00 81.50 98 GLU A O 1
ATOM 729 N N . ALA A 1 99 ? 21.120 -23.449 14.494 1.00 72.56 99 ALA A N 1
ATOM 730 C CA . ALA A 1 99 ? 22.059 -23.176 13.407 1.00 72.56 99 ALA A CA 1
ATOM 731 C C . ALA A 1 99 ? 22.108 -21.688 13.029 1.00 72.56 99 ALA A C 1
ATOM 733 O O . ALA A 1 99 ? 23.178 -21.157 12.726 1.00 72.56 99 ALA A O 1
ATOM 734 N N . THR A 1 100 ? 20.965 -21.003 13.081 1.00 64.31 100 THR A N 1
ATOM 735 C CA . THR A 1 100 ? 20.860 -19.579 12.733 1.00 64.31 100 THR A CA 1
ATOM 736 C C . THR A 1 100 ? 21.231 -18.639 13.883 1.00 64.31 100 THR A C 1
ATOM 738 O O . THR A 1 100 ? 21.353 -17.436 13.656 1.00 64.31 100 THR A O 1
ATOM 741 N N . ARG A 1 101 ? 21.451 -19.161 15.106 1.00 56.50 101 ARG A N 1
ATOM 742 C CA . ARG A 1 101 ? 21.720 -18.387 16.341 1.00 56.50 101 ARG A CA 1
ATOM 743 C C . ARG A 1 101 ? 20.728 -17.237 16.570 1.00 56.50 101 ARG A C 1
ATOM 745 O O . ARG A 1 101 ? 21.085 -16.222 17.166 1.00 56.50 101 ARG A O 1
ATOM 752 N N . SER A 1 102 ? 19.510 -17.375 16.063 1.00 56.31 102 SER A N 1
ATOM 753 C CA . SER A 1 102 ? 18.573 -16.264 15.883 1.00 56.31 102 SER A CA 1
ATOM 754 C C . SER A 1 102 ? 17.755 -15.935 17.136 1.00 56.31 102 SER A C 1
ATOM 756 O O . SER A 1 102 ? 17.207 -14.838 17.220 1.00 56.31 102 SER A O 1
ATOM 758 N N . GLY A 1 103 ? 17.717 -16.829 18.134 1.00 62.19 103 GLY A N 1
ATOM 759 C CA . GLY A 1 103 ? 16.702 -16.775 19.195 1.00 62.19 103 GLY A CA 1
ATOM 760 C C . GLY A 1 103 ? 15.299 -16.958 18.600 1.00 62.19 103 GLY A C 1
ATOM 761 O O . GLY A 1 103 ? 15.067 -16.592 17.460 1.00 62.19 103 GLY A O 1
ATOM 762 N N . ALA A 1 104 ? 14.355 -17.560 19.320 1.00 73.69 104 ALA A N 1
ATOM 763 C CA . ALA A 1 104 ? 12.982 -17.696 18.827 1.00 73.69 104 ALA A CA 1
ATOM 764 C C . ALA A 1 104 ? 12.008 -17.387 19.959 1.00 73.69 104 ALA A C 1
ATOM 766 O O . ALA A 1 104 ? 11.751 -18.228 20.821 1.00 73.69 104 ALA A O 1
ATOM 767 N N . ASP A 1 105 ? 11.473 -16.170 19.953 1.00 80.69 105 ASP A N 1
ATOM 768 C CA . ASP A 1 105 ? 10.546 -15.710 20.991 1.00 80.69 105 ASP A CA 1
ATOM 769 C C . ASP A 1 105 ? 9.150 -16.311 20.805 1.00 80.69 105 ASP A C 1
ATOM 771 O O . ASP A 1 105 ? 8.387 -16.466 21.764 1.00 80.69 105 ASP A O 1
ATOM 775 N N . ARG A 1 106 ? 8.813 -16.658 19.560 1.00 89.50 106 ARG A N 1
ATOM 776 C CA . ARG A 1 106 ? 7.566 -17.320 19.188 1.00 89.50 106 ARG A CA 1
ATOM 777 C C . ARG A 1 106 ? 7.748 -18.119 17.905 1.00 89.50 106 ARG A C 1
ATOM 779 O O . ARG A 1 106 ? 8.380 -17.655 16.960 1.00 89.50 106 ARG A O 1
ATOM 786 N N . ILE A 1 107 ? 7.156 -19.306 17.865 1.00 94.19 107 ILE A N 1
ATOM 787 C CA . ILE A 1 107 ? 7.167 -20.203 16.710 1.00 94.19 107 ILE A CA 1
ATOM 788 C C . ILE A 1 107 ? 5.724 -20.457 16.284 1.00 94.19 107 ILE A C 1
ATOM 790 O O . ILE A 1 107 ? 4.919 -20.933 17.080 1.00 94.19 107 ILE A O 1
ATOM 794 N N . VAL A 1 108 ? 5.402 -20.187 15.027 1.00 95.94 108 VAL A N 1
ATOM 795 C CA . VAL A 1 108 ? 4.108 -20.518 14.432 1.00 95.94 108 VAL A CA 1
ATOM 796 C C . VAL A 1 108 ? 4.326 -21.565 13.348 1.00 95.94 108 VAL A C 1
ATOM 798 O O . VAL A 1 108 ? 5.151 -21.386 12.451 1.00 95.94 108 VAL A O 1
ATOM 801 N N . ILE A 1 109 ? 3.586 -22.668 13.431 1.00 97.81 109 ILE A N 1
ATOM 802 C CA . ILE A 1 109 ? 3.659 -23.770 12.471 1.00 97.81 109 ILE A CA 1
ATOM 803 C C . ILE A 1 109 ? 2.340 -23.832 11.712 1.00 97.81 109 ILE A C 1
ATOM 805 O O . ILE A 1 109 ? 1.290 -24.087 12.304 1.00 97.81 109 ILE A O 1
ATOM 809 N N . ILE A 1 110 ? 2.394 -23.591 10.405 1.00 97.62 110 ILE A N 1
ATOM 810 C CA . ILE A 1 110 ? 1.235 -23.656 9.521 1.00 97.62 110 ILE A CA 1
ATOM 811 C C . ILE A 1 110 ? 1.151 -25.051 8.896 1.00 97.62 110 ILE A C 1
ATOM 813 O O . ILE A 1 110 ? 2.078 -25.486 8.214 1.00 97.62 110 ILE A O 1
ATOM 817 N N . GLY A 1 111 ? 0.026 -25.734 9.105 1.00 96.12 111 GLY A N 1
ATOM 818 C CA . GLY A 1 111 ? -0.305 -27.011 8.473 1.00 96.12 111 GLY A CA 1
ATOM 819 C C . GLY A 1 111 ? -1.598 -26.947 7.654 1.00 96.12 111 GLY A C 1
ATOM 820 O O . GLY A 1 111 ? -2.447 -26.079 7.855 1.00 96.12 111 GLY A O 1
ATOM 821 N N . HIS A 1 112 ? -1.766 -27.901 6.741 1.00 94.81 112 HIS A N 1
ATOM 822 C CA . HIS A 1 112 ? -2.888 -27.977 5.807 1.00 94.81 112 HIS A CA 1
ATOM 823 C C . HIS A 1 112 ? -3.631 -29.310 5.946 1.00 94.81 112 HIS A C 1
ATOM 825 O O . HIS A 1 112 ? -3.064 -30.381 5.698 1.00 94.81 112 HIS A O 1
ATOM 831 N N . ASP A 1 113 ? -4.919 -29.227 6.296 1.00 92.88 113 ASP A N 1
ATOM 832 C CA . ASP A 1 113 ? -5.854 -30.353 6.395 1.00 92.88 113 ASP A CA 1
ATOM 833 C C . ASP A 1 113 ? -5.274 -31.581 7.133 1.00 92.88 113 ASP A C 1
ATOM 835 O O . ASP A 1 113 ? -4.398 -31.487 7.987 1.00 92.88 113 ASP A O 1
ATOM 839 N N . VAL A 1 114 ? -5.768 -32.773 6.807 1.00 92.38 114 VAL A N 1
ATOM 840 C CA . VAL A 1 114 ? -5.250 -34.073 7.258 1.00 92.38 114 VAL A CA 1
ATOM 841 C C . VAL A 1 114 ? -3.867 -34.427 6.698 1.00 92.38 114 VAL A C 1
ATOM 843 O O . VAL A 1 114 ? -3.362 -35.496 7.021 1.00 92.38 114 VAL A O 1
ATOM 846 N N . HIS A 1 115 ? -3.279 -33.580 5.846 1.00 90.38 115 HIS A N 1
ATOM 847 C CA . HIS A 1 115 ? -1.995 -33.845 5.197 1.00 90.38 115 HIS A CA 1
ATOM 848 C C . HIS A 1 115 ? -0.828 -33.380 6.070 1.00 90.38 115 HIS A C 1
ATOM 850 O O . HIS A 1 115 ? -0.108 -34.213 6.609 1.00 90.38 115 HIS A O 1
ATOM 856 N N . SER A 1 116 ? -0.662 -32.068 6.258 1.00 93.75 116 SER A N 1
ATOM 857 C CA . SER A 1 116 ? 0.386 -31.513 7.128 1.00 93.75 116 SER A CA 1
ATOM 858 C C . SER A 1 116 ? -0.144 -30.975 8.459 1.00 93.75 116 SER A C 1
ATOM 860 O O . SER A 1 116 ? 0.647 -30.693 9.358 1.00 93.75 116 SER A O 1
ATOM 862 N N . GLY A 1 117 ? -1.468 -30.898 8.646 1.00 95.19 117 GLY A N 1
ATOM 863 C CA . GLY A 1 117 ? -2.077 -30.505 9.921 1.00 95.19 117 GLY A CA 1
ATOM 864 C C . GLY A 1 117 ? -1.678 -31.389 11.113 1.00 95.19 117 GLY A C 1
ATOM 865 O O . GLY A 1 117 ? -1.296 -30.832 12.144 1.00 95.19 117 GLY A O 1
ATOM 866 N N . PRO A 1 118 ? -1.674 -32.738 11.007 1.00 96.06 118 PRO A N 1
ATOM 867 C CA . PRO A 1 118 ? -1.178 -33.597 12.084 1.00 96.06 118 PRO A CA 1
ATOM 868 C C . PRO A 1 118 ? 0.282 -33.313 12.443 1.00 96.06 118 PRO A C 1
ATOM 870 O O . PRO A 1 118 ? 0.629 -33.288 13.622 1.00 96.06 118 PRO A O 1
ATOM 873 N N . HIS A 1 119 ? 1.132 -33.066 11.441 1.00 95.94 119 HIS A N 1
ATOM 874 C CA . HIS A 1 119 ? 2.553 -32.794 11.660 1.00 95.94 119 HIS A CA 1
ATOM 875 C C . HIS A 1 119 ? 2.748 -31.473 12.399 1.00 95.94 119 HIS A C 1
ATOM 877 O O . HIS A 1 119 ? 3.509 -31.433 13.361 1.00 95.94 119 HIS A O 1
ATOM 883 N N . ALA A 1 120 ? 2.014 -30.425 12.010 1.00 96.56 120 ALA A N 1
ATOM 884 C CA . ALA A 1 120 ? 2.056 -29.129 12.680 1.00 96.56 120 ALA A CA 1
ATOM 885 C C . ALA A 1 120 ? 1.627 -29.220 14.155 1.00 96.56 120 ALA A C 1
ATOM 887 O O . ALA A 1 120 ? 2.298 -28.662 15.021 1.00 96.56 120 ALA A O 1
ATOM 888 N N . LEU A 1 121 ? 0.554 -29.964 14.454 1.00 97.00 121 LEU A N 1
ATOM 889 C CA . LEU A 1 121 ? 0.070 -30.156 15.826 1.00 97.00 121 LEU A CA 1
ATOM 890 C C . LEU A 1 121 ? 1.072 -30.926 16.693 1.00 97.00 121 LEU A C 1
ATOM 892 O O . LEU A 1 121 ? 1.427 -30.456 17.771 1.00 97.00 121 LEU A O 1
ATOM 896 N N . ILE A 1 122 ? 1.558 -32.073 16.208 1.00 97.38 122 ILE A N 1
ATOM 897 C CA . ILE A 1 122 ? 2.538 -32.899 16.931 1.00 97.38 122 ILE A CA 1
ATOM 898 C C . ILE A 1 122 ? 3.835 -32.112 17.155 1.00 97.38 122 ILE A C 1
ATOM 900 O O . ILE A 1 122 ? 4.380 -32.122 18.257 1.00 97.38 122 ILE A O 1
ATOM 904 N N . ALA A 1 123 ? 4.314 -31.390 16.136 1.00 97.06 123 ALA A N 1
ATOM 905 C CA . ALA A 1 123 ? 5.523 -30.588 16.264 1.00 97.06 123 ALA A CA 1
ATOM 906 C C . ALA A 1 123 ? 5.349 -29.456 17.284 1.00 97.06 123 ALA A C 1
ATOM 908 O O . ALA A 1 123 ? 6.227 -29.224 18.112 1.00 97.06 123 ALA A O 1
ATOM 909 N N . CYS A 1 124 ? 4.199 -28.780 17.261 1.00 96.38 124 CYS A N 1
ATOM 910 C CA . CYS A 1 124 ? 3.877 -27.729 18.216 1.00 96.38 124 CYS A CA 1
ATOM 911 C C . CYS A 1 124 ? 3.841 -28.257 19.660 1.00 96.38 124 CYS A C 1
ATOM 913 O O . CYS A 1 124 ? 4.380 -27.610 20.557 1.00 96.38 124 CYS A O 1
ATOM 915 N N . GLU A 1 125 ? 3.237 -29.424 19.896 1.00 95.94 125 GLU A N 1
ATOM 916 C CA . GLU A 1 125 ? 3.217 -30.078 21.213 1.00 95.94 125 GLU A CA 1
ATOM 917 C C . GLU A 1 125 ? 4.638 -30.425 21.682 1.00 95.94 125 GLU A C 1
ATOM 919 O O . GLU A 1 125 ? 5.043 -30.019 22.772 1.00 95.94 125 GLU A O 1
ATOM 924 N N . ALA A 1 126 ? 5.444 -31.048 20.818 1.00 95.94 126 ALA A N 1
ATOM 925 C CA . ALA A 1 126 ? 6.824 -31.411 21.136 1.00 95.94 126 ALA A CA 1
ATOM 926 C C . ALA A 1 126 ? 7.731 -30.195 21.427 1.00 95.94 126 ALA A C 1
ATOM 928 O O . ALA A 1 126 ? 8.661 -30.293 22.229 1.00 95.94 126 ALA A O 1
ATOM 929 N N . LEU A 1 127 ? 7.491 -29.044 20.788 1.00 94.69 127 LEU A N 1
ATOM 930 C CA . LEU A 1 127 ? 8.228 -27.803 21.062 1.00 94.69 127 LEU A CA 1
ATOM 931 C C . LEU A 1 127 ? 7.783 -27.144 22.376 1.00 94.69 127 LEU A C 1
ATOM 933 O O . LEU A 1 127 ? 8.628 -26.645 23.123 1.00 94.69 127 LEU A O 1
ATOM 937 N N . ARG A 1 128 ? 6.485 -27.200 22.707 1.00 94.00 128 ARG A N 1
ATOM 938 C CA . ARG A 1 128 ? 5.961 -26.732 24.004 1.00 94.00 128 ARG A CA 1
ATOM 939 C C . ARG A 1 128 ? 6.538 -27.530 25.171 1.00 94.00 128 ARG A C 1
ATOM 941 O O . ARG A 1 128 ? 6.902 -26.928 26.180 1.00 94.00 128 ARG A O 1
ATOM 948 N N . ASP A 1 129 ? 6.710 -28.842 25.013 1.00 93.62 129 ASP A N 1
ATOM 949 C CA . ASP A 1 129 ? 7.370 -29.702 26.010 1.00 93.62 129 ASP A CA 1
ATOM 950 C C . ASP A 1 129 ? 8.838 -29.303 26.257 1.00 93.62 129 ASP A C 1
ATOM 952 O O . ASP A 1 129 ? 9.389 -29.550 27.332 1.00 93.62 129 ASP A O 1
ATOM 956 N N . ARG A 1 130 ? 9.468 -28.619 25.292 1.00 89.38 130 ARG A N 1
ATOM 957 C CA . ARG A 1 130 ? 10.810 -28.020 25.409 1.00 89.38 130 ARG A CA 1
ATOM 958 C C . ARG A 1 130 ? 10.788 -26.577 25.928 1.00 89.38 130 ARG A C 1
ATOM 960 O O . ARG A 1 130 ? 11.801 -25.888 25.841 1.00 89.38 130 ARG A O 1
ATOM 967 N N . ALA A 1 131 ? 9.654 -26.120 26.458 1.00 87.56 131 ALA A N 1
ATOM 968 C CA . ALA A 1 131 ? 9.420 -24.755 26.929 1.00 87.56 131 ALA A CA 1
ATOM 969 C C . ALA A 1 131 ? 9.607 -23.662 25.855 1.00 87.56 131 ALA A C 1
ATOM 971 O O . ALA A 1 131 ? 9.847 -22.502 26.191 1.00 87.56 131 ALA A O 1
ATOM 972 N N . LEU A 1 132 ? 9.464 -24.007 24.568 1.00 88.12 132 LEU A N 1
ATOM 973 C CA . LEU A 1 132 ? 9.414 -23.029 23.482 1.00 88.12 132 LEU A CA 1
ATOM 974 C C . LEU A 1 132 ? 7.977 -22.534 23.297 1.00 88.12 132 LEU A C 1
ATOM 976 O O . LEU A 1 132 ? 7.015 -23.305 23.344 1.00 88.12 132 LEU A O 1
ATOM 980 N N . LYS A 1 133 ? 7.817 -21.226 23.078 1.00 90.81 133 LYS A N 1
ATOM 981 C CA . LYS A 1 133 ? 6.506 -20.628 22.822 1.00 90.81 133 LYS A CA 1
ATOM 982 C C . LYS A 1 133 ? 6.081 -20.958 21.391 1.00 90.81 133 LYS A C 1
ATOM 984 O O . LYS A 1 133 ? 6.562 -20.338 20.445 1.00 90.81 133 LYS A O 1
ATOM 989 N N . SER A 1 134 ? 5.198 -21.941 21.235 1.00 93.75 134 SER A N 1
ATOM 990 C CA . SER A 1 134 ? 4.793 -22.455 19.921 1.00 93.75 134 SER A CA 1
ATOM 991 C C . SER A 1 134 ? 3.279 -22.517 19.743 1.00 93.75 134 SER A C 1
ATOM 993 O O . SER A 1 134 ? 2.552 -22.840 20.686 1.00 93.75 134 SER A O 1
ATOM 995 N N . GLU A 1 135 ? 2.812 -22.240 18.528 1.00 95.00 135 GLU A N 1
ATOM 996 C CA . GLU A 1 135 ? 1.402 -22.269 18.125 1.00 95.00 135 GLU A CA 1
ATOM 997 C C . GLU A 1 135 ? 1.229 -22.967 16.772 1.00 95.00 135 GLU A C 1
ATOM 999 O O . GLU A 1 135 ? 2.060 -22.837 15.869 1.00 95.00 135 GLU A O 1
ATOM 1004 N N . ALA A 1 136 ? 0.122 -23.689 16.624 1.00 96.00 136 ALA A N 1
ATOM 1005 C CA . ALA A 1 136 ? -0.285 -24.356 15.401 1.00 96.00 136 ALA A CA 1
ATOM 1006 C C . ALA A 1 136 ? -1.420 -23.582 14.717 1.00 96.00 136 ALA A C 1
ATOM 1008 O O . ALA A 1 136 ? -2.493 -23.354 15.287 1.00 96.00 136 ALA A O 1
ATOM 1009 N N . ALA A 1 137 ? -1.188 -23.223 13.459 1.00 96.38 137 ALA A N 1
ATOM 1010 C CA . ALA A 1 137 ? -2.157 -22.595 12.578 1.00 96.38 137 ALA A CA 1
ATOM 1011 C C . ALA A 1 137 ? -2.550 -23.568 11.460 1.00 96.38 137 ALA A C 1
ATOM 1013 O O . ALA A 1 137 ? -1.696 -24.188 10.833 1.00 96.38 137 ALA A O 1
ATOM 1014 N N . LEU A 1 138 ? -3.847 -23.736 11.213 1.00 95.94 138 LEU A N 1
ATOM 1015 C CA . LEU A 1 138 ? -4.351 -24.799 10.344 1.00 95.94 138 LEU A CA 1
ATOM 1016 C C . LEU A 1 138 ? -5.233 -24.243 9.234 1.00 95.94 138 LEU A C 1
ATOM 1018 O O . LEU A 1 138 ? -6.211 -23.556 9.513 1.00 95.94 138 LEU A O 1
ATOM 1022 N N . PHE A 1 139 ? -4.924 -24.590 7.989 1.00 96.19 139 PHE A N 1
ATOM 1023 C CA . PHE A 1 139 ? -5.768 -24.286 6.835 1.00 96.19 139 PHE A CA 1
ATOM 1024 C C . PHE A 1 139 ? -6.624 -25.489 6.452 1.00 96.19 139 PHE A C 1
ATOM 1026 O O . PHE A 1 139 ? -6.107 -26.589 6.241 1.00 96.19 139 PHE A O 1
ATOM 1033 N N . CYS A 1 140 ? -7.924 -25.252 6.313 1.00 94.31 140 CYS A N 1
ATOM 1034 C CA . CYS A 1 140 ? -8.897 -26.219 5.826 1.00 94.31 140 CYS A CA 1
ATOM 1035 C C . CYS A 1 140 ? -9.200 -25.914 4.356 1.00 94.31 140 CYS A C 1
ATOM 1037 O O . CYS A 1 140 ? -9.735 -24.844 4.056 1.00 94.31 140 CYS A O 1
ATOM 1039 N N . HIS A 1 141 ? -8.878 -26.843 3.454 1.00 92.50 141 HIS A N 1
ATOM 1040 C CA . HIS A 1 141 ? -9.116 -26.714 2.010 1.00 92.50 141 HIS A CA 1
ATOM 1041 C C . HIS A 1 141 ? -10.301 -27.548 1.524 1.00 92.50 141 HIS A C 1
ATOM 1043 O O . HIS A 1 141 ? -10.766 -27.355 0.401 1.00 92.50 141 HIS A O 1
ATOM 1049 N N . MET A 1 142 ? -10.792 -28.482 2.343 1.00 88.31 142 MET A N 1
ATOM 1050 C CA . MET A 1 142 ? -11.880 -29.399 1.996 1.00 88.31 142 MET A CA 1
ATOM 1051 C C . MET A 1 142 ? -12.743 -29.747 3.207 1.00 88.31 142 MET A C 1
ATOM 1053 O O . MET A 1 142 ? -12.212 -29.851 4.301 1.00 88.31 142 MET A O 1
ATOM 1057 N N . ASP A 1 143 ? -14.033 -30.046 3.025 1.00 89.44 143 ASP A N 1
ATOM 1058 C CA . ASP A 1 143 ? -14.809 -30.840 3.988 1.00 89.44 143 ASP A CA 1
ATOM 1059 C C . ASP A 1 143 ? -14.856 -32.306 3.540 1.00 89.44 143 ASP A C 1
ATOM 1061 O O . ASP A 1 143 ? -15.559 -32.687 2.600 1.00 89.44 143 ASP A O 1
ATOM 1065 N N . TYR A 1 144 ? -14.106 -33.170 4.229 1.00 86.56 144 TYR A N 1
ATOM 1066 C CA . TYR A 1 144 ? -14.065 -34.587 3.879 1.00 86.56 144 TYR A CA 1
ATOM 1067 C C . TYR A 1 144 ? -15.387 -35.322 4.130 1.00 86.56 144 TYR A C 1
ATOM 1069 O O . TYR A 1 144 ? -15.606 -36.363 3.510 1.00 86.56 144 TYR A O 1
ATOM 1077 N N . SER A 1 145 ? -16.269 -34.799 4.988 1.00 83.75 145 SER A N 1
ATOM 1078 C CA . SER A 1 145 ? -17.594 -35.385 5.212 1.00 83.75 145 SER A CA 1
ATOM 1079 C C . SER A 1 145 ? -18.553 -35.121 4.052 1.00 83.75 145 SER A C 1
ATOM 1081 O O . SER A 1 145 ? -19.351 -35.992 3.699 1.00 83.75 145 SER A O 1
ATOM 1083 N N . ALA A 1 146 ? -18.401 -33.974 3.390 1.00 77.62 146 ALA A N 1
ATOM 1084 C CA . ALA A 1 146 ? -19.099 -33.650 2.155 1.00 77.62 146 ALA A CA 1
ATOM 1085 C C . ALA A 1 146 ? -18.450 -34.303 0.916 1.00 77.62 146 ALA A C 1
ATOM 1087 O O . ALA A 1 146 ? -19.156 -34.669 -0.018 1.00 77.62 146 ALA A O 1
ATOM 1088 N N . TYR A 1 147 ? -17.130 -34.511 0.915 1.00 73.06 147 TYR A N 1
ATOM 1089 C CA . TYR A 1 147 ? -16.388 -34.983 -0.261 1.00 73.06 147 TYR A CA 1
ATOM 1090 C C . TYR A 1 147 ? -16.278 -36.514 -0.399 1.00 73.06 147 TYR A C 1
ATOM 1092 O O . TYR A 1 147 ? -16.427 -37.059 -1.489 1.00 73.06 147 TYR A O 1
ATOM 1100 N N . GLN A 1 148 ? -15.982 -37.249 0.679 1.00 71.19 148 GLN A N 1
ATOM 1101 C CA . GLN A 1 148 ? -15.534 -38.649 0.554 1.00 71.19 148 GLN A CA 1
ATOM 1102 C C . GLN A 1 148 ? -16.639 -39.662 0.253 1.00 71.19 148 GLN A C 1
ATOM 1104 O O . GLN A 1 148 ? -16.336 -40.764 -0.195 1.00 71.19 148 GLN A O 1
ATOM 1109 N N . LYS A 1 149 ? -17.906 -39.284 0.437 1.00 69.25 149 LYS A N 1
ATOM 1110 C CA . LYS A 1 149 ? -19.072 -40.092 0.043 1.00 69.25 149 LYS A CA 1
ATOM 1111 C C . LYS A 1 149 ? -19.108 -40.423 -1.457 1.00 69.25 149 LYS A C 1
ATOM 1113 O O . LYS A 1 149 ? -19.747 -41.395 -1.835 1.00 69.25 149 LYS A O 1
ATOM 1118 N N . PHE A 1 150 ? -18.375 -39.669 -2.277 1.00 64.69 150 PHE A N 1
ATOM 1119 C CA . PHE A 1 150 ? -18.260 -39.879 -3.721 1.00 64.69 150 PHE A CA 1
ATOM 1120 C C . PHE A 1 150 ? -17.029 -40.703 -4.136 1.00 64.69 150 PHE A C 1
ATOM 1122 O O . PHE A 1 150 ? -16.809 -40.918 -5.324 1.00 64.69 150 PHE A O 1
ATOM 1129 N N . LYS A 1 151 ? -16.204 -41.158 -3.180 1.00 68.94 151 LYS A N 1
ATOM 1130 C CA . LYS A 1 151 ? -15.019 -41.980 -3.461 1.00 68.94 151 LYS A CA 1
ATOM 1131 C C . LYS A 1 151 ? -15.288 -43.463 -3.239 1.00 68.94 151 LYS A C 1
ATOM 1133 O O . LYS A 1 151 ? -15.924 -43.849 -2.262 1.00 68.94 151 LYS A O 1
ATOM 1138 N N . SER A 1 152 ? -14.677 -44.299 -4.076 1.00 68.75 152 SER A N 1
ATOM 1139 C CA . SER A 1 152 ? -14.714 -45.768 -4.003 1.00 68.75 152 SER A CA 1
ATOM 1140 C C . SER A 1 152 ? -13.840 -46.347 -2.873 1.00 68.75 152 SER A C 1
ATOM 1142 O O . SER A 1 152 ? -13.096 -47.304 -3.076 1.00 68.75 152 SER A O 1
ATOM 1144 N N . GLN A 1 153 ? -13.887 -45.758 -1.672 1.00 74.44 153 GLN A N 1
ATOM 1145 C CA . GLN A 1 153 ? -13.093 -46.176 -0.510 1.00 74.44 153 GLN A CA 1
ATOM 1146 C C . GLN A 1 153 ? -13.955 -46.876 0.555 1.00 74.44 153 GLN A C 1
ATOM 1148 O O . GLN A 1 153 ? -15.144 -46.579 0.689 1.00 74.44 153 GLN A O 1
ATOM 1153 N N . PRO A 1 154 ? -13.387 -47.791 1.368 1.00 80.44 154 PRO A N 1
ATOM 1154 C CA . PRO A 1 154 ? -14.123 -48.413 2.465 1.00 80.44 154 PRO A CA 1
ATOM 1155 C C . PRO A 1 154 ? -14.640 -47.378 3.478 1.00 80.44 154 PRO A C 1
ATOM 1157 O O . PRO A 1 154 ? -13.868 -46.562 3.982 1.00 80.44 154 PRO A O 1
ATOM 1160 N N . ILE A 1 155 ? -15.918 -47.482 3.874 1.00 79.94 155 ILE A N 1
ATOM 1161 C CA . ILE A 1 155 ? -16.598 -46.566 4.823 1.00 79.94 155 ILE A CA 1
ATOM 1162 C C . ILE A 1 155 ? -15.784 -46.327 6.105 1.00 79.94 155 ILE A C 1
ATOM 1164 O O . ILE A 1 155 ? -15.764 -45.225 6.649 1.00 79.94 155 ILE A O 1
ATOM 1168 N N . ARG A 1 156 ? -15.083 -47.356 6.595 1.00 83.50 156 ARG A N 1
ATOM 1169 C CA . ARG A 1 156 ? -14.226 -47.243 7.779 1.00 83.50 156 ARG A CA 1
ATOM 1170 C C . ARG A 1 156 ? -13.110 -46.208 7.597 1.00 83.50 156 ARG A C 1
ATOM 1172 O O . ARG A 1 156 ? -12.946 -45.364 8.470 1.00 83.50 156 ARG A O 1
ATOM 1179 N N . GLN A 1 157 ? -12.388 -46.258 6.477 1.00 82.31 157 GLN A N 1
ATOM 1180 C CA . GLN A 1 157 ? -11.302 -45.316 6.180 1.00 82.31 157 GLN A CA 1
ATOM 1181 C C . GLN A 1 157 ? -11.846 -43.894 6.024 1.00 82.31 157 GLN A C 1
ATOM 1183 O O . GLN A 1 157 ? -11.237 -42.938 6.504 1.00 82.31 157 GLN A O 1
ATOM 1188 N N . ILE A 1 158 ? -13.037 -43.771 5.428 1.00 82.12 158 ILE A N 1
ATOM 1189 C CA . ILE A 1 158 ? -13.722 -42.488 5.274 1.00 82.12 158 ILE A CA 1
ATOM 1190 C C . ILE A 1 158 ? -14.019 -41.859 6.639 1.00 82.12 158 ILE A C 1
ATOM 1192 O O . ILE A 1 158 ? -13.632 -40.722 6.920 1.00 82.12 158 ILE A O 1
ATOM 1196 N N . ASN A 1 159 ? -14.640 -42.631 7.530 1.00 85.06 159 ASN A N 1
ATOM 1197 C CA . ASN A 1 159 ? -14.973 -42.180 8.879 1.00 85.06 159 ASN A CA 1
ATOM 1198 C C . ASN A 1 159 ? -13.728 -41.840 9.709 1.00 85.06 159 ASN A C 1
ATOM 1200 O O . ASN A 1 159 ? -13.742 -40.860 10.453 1.00 85.06 159 ASN A O 1
ATOM 1204 N N . GLU A 1 160 ? -12.649 -42.617 9.578 1.00 88.81 160 GLU A N 1
ATOM 1205 C CA . GLU A 1 160 ? -11.371 -42.344 10.245 1.00 88.81 160 GLU A CA 1
ATOM 1206 C C . GLU A 1 160 ? -10.777 -41.003 9.777 1.00 88.81 160 GLU A C 1
ATOM 1208 O O . GLU A 1 160 ? -10.386 -40.186 10.612 1.00 88.81 160 GLU A O 1
ATOM 1213 N N . LYS A 1 161 ? -10.804 -40.715 8.469 1.00 87.75 161 LYS A N 1
ATOM 1214 C CA . LYS A 1 161 ? -10.284 -39.460 7.907 1.00 87.75 161 LYS A CA 1
ATOM 1215 C C . LYS A 1 161 ? -11.151 -38.241 8.252 1.00 87.75 161 LYS A C 1
ATOM 1217 O O . LYS A 1 161 ? -10.606 -37.188 8.580 1.00 87.75 161 LYS A O 1
ATOM 1222 N N . ILE A 1 162 ? -12.480 -38.381 8.254 1.00 90.06 162 ILE A N 1
ATOM 1223 C CA . ILE A 1 162 ? -13.407 -37.330 8.721 1.00 90.06 162 ILE A CA 1
ATOM 1224 C C . ILE A 1 162 ? -13.171 -37.029 10.204 1.00 90.06 162 ILE A C 1
ATOM 1226 O O . ILE A 1 162 ? -13.092 -35.866 10.605 1.00 90.06 162 ILE A O 1
ATOM 1230 N N . LYS A 1 163 ? -13.046 -38.077 11.028 1.00 91.56 163 LYS A N 1
ATOM 1231 C CA . LYS A 1 163 ? -12.780 -37.931 12.461 1.00 91.56 163 LYS A CA 1
ATOM 1232 C C . LYS A 1 163 ? -11.447 -37.223 12.698 1.00 91.56 163 LYS A C 1
ATOM 1234 O O . LYS A 1 163 ? -11.401 -36.317 13.525 1.00 91.56 163 LYS A O 1
ATOM 1239 N N . LEU A 1 164 ? -10.409 -37.596 11.950 1.00 92.62 164 LEU A N 1
ATOM 1240 C CA . LEU A 1 164 ? -9.099 -36.955 12.009 1.00 92.62 164 LEU A CA 1
ATOM 1241 C C . LEU A 1 164 ? -9.177 -35.464 11.645 1.00 92.62 164 LEU A C 1
ATOM 1243 O O . LEU A 1 164 ? -8.668 -34.642 12.396 1.00 92.62 164 LEU A O 1
ATOM 1247 N N . GLN A 1 165 ? -9.857 -35.090 10.555 1.00 94.00 165 GLN A N 1
ATOM 1248 C CA . GLN A 1 165 ? -10.004 -33.676 10.182 1.00 94.00 165 GLN A CA 1
ATOM 1249 C C . GLN A 1 165 ? -10.696 -32.860 11.278 1.00 94.00 165 GLN A C 1
ATOM 1251 O O . GLN A 1 165 ? -10.226 -31.787 11.650 1.00 94.00 165 GLN A O 1
ATOM 1256 N N . ARG A 1 166 ? -11.799 -33.382 11.828 1.00 92.56 166 ARG A N 1
ATOM 1257 C CA . ARG A 1 166 ? -12.524 -32.703 12.908 1.00 92.56 166 ARG A CA 1
ATOM 1258 C C . ARG A 1 166 ? -11.678 -32.579 14.179 1.00 92.56 166 ARG A C 1
ATOM 1260 O O . ARG A 1 166 ? -11.814 -31.580 14.875 1.00 92.56 166 ARG A O 1
ATOM 1267 N N . ASP A 1 167 ? -10.827 -33.560 14.482 1.00 92.62 167 ASP A N 1
ATOM 1268 C CA . ASP A 1 167 ? -9.878 -33.490 15.604 1.00 92.62 167 ASP A CA 1
ATOM 1269 C C . ASP A 1 167 ? -8.820 -32.398 15.387 1.00 92.62 167 ASP A C 1
ATOM 1271 O O . ASP A 1 167 ? -8.605 -31.564 16.264 1.00 92.62 167 ASP A O 1
ATOM 1275 N N . ILE A 1 168 ? -8.239 -32.341 14.185 1.00 93.44 168 ILE A N 1
ATOM 1276 C CA . ILE A 1 168 ? -7.253 -31.326 13.790 1.00 93.44 168 ILE A CA 1
ATOM 1277 C C . ILE A 1 168 ? -7.830 -29.914 13.968 1.00 93.44 168 ILE A C 1
ATOM 1279 O O . ILE A 1 168 ? -7.243 -29.091 14.669 1.00 93.44 168 ILE A O 1
ATOM 1283 N N . VAL A 1 169 ? -9.023 -29.657 13.419 1.00 91.94 169 VAL A N 1
ATOM 1284 C CA . VAL A 1 169 ? -9.714 -28.357 13.528 1.00 91.94 169 VAL A CA 1
ATOM 1285 C C . VAL A 1 169 ? -9.981 -27.962 14.983 1.00 91.94 169 VAL A C 1
ATOM 1287 O O . VAL A 1 169 ? -9.853 -26.793 15.341 1.00 91.94 169 VAL A O 1
ATOM 1290 N N . LYS A 1 170 ? -10.335 -28.922 15.844 1.00 90.75 170 LYS A N 1
ATOM 1291 C CA . LYS A 1 170 ? -10.595 -28.660 17.268 1.00 90.75 170 LYS A CA 1
ATOM 1292 C C . LYS A 1 170 ? -9.337 -28.319 18.059 1.00 90.75 170 LYS A C 1
ATOM 1294 O O . LYS A 1 170 ? -9.438 -27.599 19.050 1.00 90.75 170 LYS A O 1
ATOM 1299 N N . ARG A 1 171 ? -8.186 -28.867 17.665 1.00 90.69 171 ARG A N 1
ATOM 1300 C CA . ARG A 1 171 ? -6.923 -28.757 18.410 1.00 90.69 171 ARG A CA 1
ATOM 1301 C C . ARG A 1 171 ? -6.058 -27.571 18.001 1.00 90.69 171 ARG A C 1
ATOM 1303 O O . ARG A 1 171 ? -5.262 -27.137 18.824 1.00 90.69 171 ARG A O 1
ATOM 1310 N N . GLY A 1 172 ? -6.198 -27.054 16.779 1.00 91.25 172 GLY A N 1
ATOM 1311 C CA . GLY A 1 172 ? -5.429 -25.890 16.331 1.00 91.25 172 GLY A CA 1
ATOM 1312 C C . GLY A 1 172 ? -5.615 -24.673 17.232 1.00 91.25 172 GLY A C 1
ATOM 1313 O O . GLY A 1 172 ? -6.714 -24.433 17.738 1.00 91.25 172 GLY A O 1
ATOM 1314 N N . ASP A 1 173 ? -4.560 -23.878 17.396 1.00 92.25 173 ASP A N 1
ATOM 1315 C CA . ASP A 1 173 ? -4.644 -22.591 18.090 1.00 92.25 173 ASP A CA 1
ATOM 1316 C C . ASP A 1 173 ? -5.371 -21.582 17.184 1.00 92.25 173 ASP A C 1
ATOM 1318 O O . ASP A 1 173 ? -6.375 -20.975 17.581 1.00 92.25 173 ASP A O 1
ATOM 1322 N N . HIS A 1 174 ? -4.961 -21.540 15.911 1.00 93.00 174 HIS A N 1
ATOM 1323 C CA . HIS A 1 174 ? -5.579 -20.751 14.846 1.00 93.00 174 HIS A CA 1
ATOM 1324 C C . HIS A 1 174 ? -6.100 -21.653 13.724 1.00 93.00 174 HIS A C 1
ATOM 1326 O O . HIS A 1 174 ? -5.421 -22.591 13.309 1.00 93.00 174 HIS A O 1
ATOM 1332 N N . VAL A 1 175 ? -7.292 -21.361 13.200 1.00 94.12 175 VAL A N 1
ATOM 1333 C CA . VAL A 1 175 ? -7.877 -22.122 12.085 1.00 94.12 175 VAL A CA 1
ATOM 1334 C C . VAL A 1 175 ? -8.393 -21.171 11.011 1.00 94.12 175 VAL A C 1
ATOM 1336 O O . VAL A 1 175 ? -9.186 -20.269 11.291 1.00 94.12 175 VAL A O 1
ATOM 1339 N N . PHE A 1 176 ? -7.954 -21.410 9.781 1.00 95.38 176 PHE A N 1
ATOM 1340 C CA . PHE A 1 176 ? -8.332 -20.692 8.575 1.00 95.38 176 PHE A CA 1
ATOM 1341 C C . PHE A 1 176 ? -9.103 -21.632 7.646 1.00 95.38 176 PHE A C 1
ATOM 1343 O O . PHE A 1 176 ? -8.643 -22.725 7.323 1.00 95.38 176 PHE A O 1
ATOM 1350 N N . ALA A 1 177 ? -10.284 -21.213 7.219 1.00 94.75 177 ALA A N 1
ATOM 1351 C CA . ALA A 1 177 ? -11.079 -21.892 6.210 1.00 94.75 177 ALA A CA 1
ATOM 1352 C C . ALA A 1 177 ? -10.877 -21.192 4.864 1.00 94.75 177 ALA A C 1
ATOM 1354 O O . ALA A 1 177 ? -10.985 -19.969 4.788 1.00 94.75 177 ALA A O 1
ATOM 1355 N N . VAL A 1 178 ? -10.573 -21.949 3.808 1.00 94.88 178 VAL A N 1
ATOM 1356 C CA . VAL A 1 178 ? -10.432 -21.378 2.463 1.00 94.88 178 VAL A CA 1
ATOM 1357 C C . VAL A 1 178 ? -11.824 -21.194 1.854 1.00 94.88 178 VAL A C 1
ATOM 1359 O O . VAL A 1 178 ? -12.375 -22.111 1.251 1.00 94.88 178 VAL A O 1
ATOM 1362 N N . GLY A 1 179 ? -12.398 -20.007 2.050 1.00 92.56 179 GLY A N 1
ATOM 1363 C CA . GLY A 1 179 ? -13.742 -19.643 1.608 1.00 92.56 179 GLY A CA 1
ATOM 1364 C C . GLY A 1 179 ? -14.849 -19.763 2.670 1.00 92.56 179 GLY A C 1
ATOM 1365 O O . GLY A 1 179 ? -14.674 -20.430 3.697 1.00 92.56 179 GLY A O 1
ATOM 1366 N N . PRO A 1 180 ? -16.005 -19.115 2.418 1.00 90.12 180 PRO A N 1
ATOM 1367 C CA . PRO A 1 180 ? -17.129 -19.048 3.358 1.00 90.12 180 PRO A CA 1
ATOM 1368 C C . PRO A 1 180 ? -17.779 -20.417 3.618 1.00 90.12 180 PRO A C 1
ATOM 1370 O O . PRO A 1 180 ? -17.998 -20.757 4.780 1.00 90.12 180 PRO A O 1
ATOM 1373 N N . LEU A 1 181 ? -17.924 -21.257 2.586 1.00 91.94 181 LEU A N 1
ATOM 1374 C CA . LEU A 1 181 ? -18.495 -22.606 2.697 1.00 91.94 181 LEU A CA 1
ATOM 1375 C C . LEU A 1 181 ? -17.817 -23.446 3.790 1.00 91.94 181 LEU A C 1
ATOM 1377 O O . LEU A 1 181 ? -18.463 -24.080 4.625 1.00 91.94 181 LEU A O 1
ATOM 1381 N N . LEU A 1 182 ? -16.481 -23.449 3.804 1.00 92.38 182 LEU A N 1
ATOM 1382 C CA . LEU A 1 182 ? -15.706 -24.203 4.790 1.00 92.38 182 LEU A CA 1
ATOM 1383 C C . LEU A 1 182 ? -15.744 -23.546 6.174 1.00 92.38 182 LEU A C 1
ATOM 1385 O O . LEU A 1 182 ? -15.688 -24.248 7.186 1.00 92.38 182 LEU A O 1
ATOM 1389 N N . GLN A 1 183 ? -15.848 -22.215 6.238 1.00 91.94 183 GLN A N 1
ATOM 1390 C CA . GLN A 1 183 ? -16.000 -21.508 7.508 1.00 91.94 183 GLN A CA 1
ATOM 1391 C C . GLN A 1 183 ? -17.310 -21.911 8.189 1.00 91.94 183 GLN A C 1
ATOM 1393 O O . GLN A 1 183 ? -17.300 -22.200 9.386 1.00 91.94 183 GLN A O 1
ATOM 1398 N N . GLU A 1 184 ? -18.407 -21.984 7.434 1.00 89.88 184 GLU A N 1
ATOM 1399 C CA . GLU A 1 184 ? -19.697 -22.445 7.945 1.00 89.88 184 GLU A CA 1
ATOM 1400 C C . GLU A 1 184 ? -19.635 -23.925 8.356 1.00 89.88 184 GLU A C 1
ATOM 1402 O O . GLU A 1 184 ? -19.971 -24.264 9.494 1.00 89.88 184 GLU A O 1
ATOM 1407 N N . ALA A 1 185 ? -19.114 -24.797 7.482 1.00 88.62 185 ALA A N 1
ATOM 1408 C CA . ALA A 1 185 ? -19.057 -26.244 7.717 1.00 88.62 185 ALA A CA 1
ATOM 1409 C C . ALA A 1 185 ? -18.307 -26.626 9.007 1.00 88.62 185 ALA A C 1
ATOM 1411 O O . ALA A 1 185 ? -18.682 -27.575 9.709 1.00 88.62 185 ALA A O 1
ATOM 1412 N N . PHE A 1 186 ? -17.246 -25.886 9.336 1.00 88.88 186 PHE A N 1
ATOM 1413 C CA . PHE A 1 186 ? -16.435 -26.141 10.522 1.00 88.88 186 PHE A CA 1
ATOM 1414 C C . PHE A 1 186 ? -16.756 -25.227 11.708 1.00 88.88 186 PHE A C 1
ATOM 1416 O O . PHE A 1 186 ? -16.323 -25.535 12.820 1.00 88.88 186 PHE A O 1
ATOM 1423 N N . GLY A 1 187 ? -17.510 -24.140 11.518 1.00 84.69 187 GLY A N 1
ATOM 1424 C CA . GLY A 1 187 ? -17.707 -23.086 12.522 1.00 84.69 187 GLY A CA 1
ATOM 1425 C C . GLY A 1 187 ? -18.235 -23.599 13.862 1.00 84.69 187 GLY A C 1
ATOM 1426 O O . GLY A 1 187 ? -17.747 -23.197 14.915 1.00 84.69 187 GLY A O 1
ATOM 1427 N N . ALA A 1 188 ? -19.149 -24.573 13.830 1.00 82.62 188 ALA A N 1
ATOM 1428 C CA . ALA A 1 188 ? -19.736 -25.183 15.025 1.00 82.62 188 ALA A CA 1
ATOM 1429 C C . ALA A 1 188 ? -18.801 -26.155 15.780 1.00 82.62 188 ALA A C 1
ATOM 1431 O O . ALA A 1 188 ? -19.191 -26.711 16.805 1.00 82.62 188 ALA A O 1
ATOM 1432 N N . LEU A 1 189 ? -17.591 -26.430 15.275 1.00 83.19 189 LEU A N 1
ATOM 1433 C CA . LEU A 1 189 ? -16.665 -27.372 15.914 1.00 83.19 189 LEU A CA 1
ATOM 1434 C C . LEU A 1 189 ? -15.861 -26.768 17.065 1.00 83.19 189 LEU A C 1
ATOM 1436 O O . LEU A 1 189 ? -15.274 -27.543 17.825 1.00 83.19 189 LEU A O 1
ATOM 1440 N N . ARG A 1 190 ? -15.800 -25.436 17.181 1.00 78.12 190 ARG A N 1
ATOM 1441 C CA . ARG A 1 190 ? -15.009 -24.741 18.203 1.00 78.12 190 ARG A CA 1
ATOM 1442 C C . ARG A 1 190 ? -15.917 -23.925 19.118 1.00 78.12 190 ARG A C 1
ATOM 1444 O O . ARG A 1 190 ? -16.639 -23.049 18.652 1.00 78.12 190 ARG A O 1
ATOM 1451 N N . ASP A 1 191 ? -15.809 -24.170 20.419 1.00 64.88 191 ASP A N 1
ATOM 1452 C CA . ASP A 1 191 ? -16.342 -23.275 21.443 1.00 64.88 191 ASP A CA 1
ATOM 1453 C C . ASP A 1 191 ? -15.323 -22.148 21.656 1.00 64.88 191 ASP A C 1
ATOM 1455 O O . ASP A 1 191 ? -14.189 -22.396 22.074 1.00 64.88 191 ASP A O 1
ATOM 1459 N N . VAL A 1 192 ? -15.695 -20.907 21.331 1.00 57.19 192 VAL A N 1
ATOM 1460 C CA . VAL A 1 192 ? -14.790 -19.753 21.452 1.00 57.19 192 VAL A CA 1
ATOM 1461 C C . VAL A 1 192 ? -14.484 -19.512 22.935 1.00 57.19 192 VAL A C 1
ATOM 1463 O O . VAL A 1 192 ? -15.298 -18.970 23.679 1.00 57.19 192 VAL A O 1
ATOM 1466 N N . THR A 1 193 ? -13.299 -19.935 23.372 1.00 55.06 193 THR A N 1
ATOM 1467 C CA . THR A 1 193 ? -12.742 -19.701 24.714 1.00 55.06 193 THR A CA 1
ATOM 1468 C C . THR A 1 193 ? -11.517 -18.792 24.609 1.00 55.06 193 THR A C 1
ATOM 1470 O O . THR A 1 193 ? -10.984 -18.603 23.520 1.00 55.06 193 THR A O 1
ATOM 1473 N N . GLU A 1 194 ? -11.010 -18.253 25.723 1.00 50.62 194 GLU A N 1
ATOM 1474 C CA . GLU A 1 194 ? -9.843 -17.344 25.719 1.00 50.62 194 GLU A CA 1
ATOM 1475 C C . GLU A 1 194 ? -8.578 -17.915 25.042 1.00 50.62 194 GLU A C 1
ATOM 1477 O O . GLU A 1 194 ? -7.699 -17.148 24.663 1.00 50.62 194 GLU A O 1
ATOM 1482 N N . LYS A 1 195 ? -8.477 -19.242 24.866 1.00 55.62 195 LYS A N 1
ATOM 1483 C CA . LYS A 1 195 ? -7.326 -19.910 24.232 1.00 55.62 195 LYS A CA 1
ATOM 1484 C C . LYS A 1 195 ? -7.520 -20.262 22.754 1.00 55.62 195 LYS A C 1
ATOM 1486 O O . LYS A 1 195 ? -6.547 -20.629 22.108 1.00 55.62 195 LYS A O 1
ATOM 1491 N N . GLN A 1 196 ? -8.742 -20.216 22.223 1.00 66.56 196 GLN A N 1
ATOM 1492 C CA . GLN A 1 196 ? -9.056 -20.727 20.886 1.00 66.56 196 GLN A CA 1
ATOM 1493 C C . GLN A 1 196 ? -9.678 -19.642 20.010 1.00 66.56 196 GLN A C 1
ATOM 1495 O O . GLN A 1 196 ? -10.695 -19.052 20.368 1.00 66.56 196 GLN A O 1
ATOM 1500 N N . SER A 1 197 ? -9.084 -19.394 18.839 1.00 78.62 197 SER A N 1
ATOM 1501 C CA . SER A 1 197 ? -9.644 -18.436 17.884 1.00 78.62 197 SER A CA 1
ATOM 1502 C C . SER A 1 197 ? -10.983 -18.925 17.302 1.00 78.62 197 SER A C 1
ATOM 1504 O O . SER A 1 197 ? -11.219 -20.132 17.219 1.00 78.62 197 SER A O 1
ATOM 1506 N N . PRO A 1 198 ? -11.852 -18.039 16.793 1.00 83.38 198 PRO A N 1
ATOM 1507 C CA . PRO A 1 198 ? -12.870 -18.469 15.840 1.00 83.38 198 PRO A CA 1
ATOM 1508 C C . PRO A 1 198 ? -12.207 -18.996 14.554 1.00 83.38 198 PRO A C 1
ATOM 1510 O O . PRO A 1 198 ? -11.008 -18.797 14.321 1.00 83.38 198 PRO A O 1
ATOM 1513 N N . ILE A 1 199 ? -12.986 -19.693 13.725 1.00 88.50 199 ILE A N 1
ATOM 1514 C CA . ILE A 1 199 ? -12.546 -20.098 12.387 1.00 88.50 199 ILE A CA 1
ATOM 1515 C C . ILE A 1 199 ? -12.666 -18.894 11.457 1.00 88.50 199 ILE A C 1
ATOM 1517 O O . ILE A 1 199 ? -13.732 -18.286 11.339 1.00 88.50 199 ILE A O 1
ATOM 1521 N N . TYR A 1 200 ? -11.567 -18.546 10.801 1.00 88.75 200 TYR A N 1
ATOM 1522 C CA . TYR A 1 200 ? -11.488 -17.380 9.933 1.00 88.75 200 TYR A CA 1
ATOM 1523 C C . TYR A 1 200 ? -11.608 -17.784 8.467 1.00 88.75 200 TYR A C 1
ATOM 1525 O O . TYR A 1 200 ? -10.795 -18.570 7.994 1.00 88.75 200 TYR A O 1
ATOM 1533 N N . SER A 1 201 ? -12.574 -17.227 7.736 1.00 92.00 201 SER A N 1
ATOM 1534 C CA . SER A 1 201 ? -12.590 -17.348 6.275 1.00 92.00 201 SER A CA 1
ATOM 1535 C C . SER A 1 201 ? -11.453 -16.531 5.658 1.00 92.00 201 SER A C 1
ATOM 1537 O O . SER A 1 201 ? -11.229 -15.377 6.038 1.00 92.00 201 SER A O 1
ATOM 1539 N N . ILE A 1 202 ? -10.732 -17.150 4.726 1.00 93.50 202 ILE A N 1
ATOM 1540 C CA . ILE A 1 202 ? -9.696 -16.544 3.891 1.00 93.50 202 ILE A CA 1
ATOM 1541 C C . ILE A 1 202 ? -10.044 -16.827 2.432 1.00 93.50 202 ILE A C 1
ATOM 1543 O O . ILE A 1 202 ? -10.262 -17.978 2.052 1.00 93.50 202 ILE A O 1
ATOM 1547 N N . ILE A 1 203 ? -10.067 -15.776 1.616 1.00 93.88 203 ILE A N 1
ATOM 1548 C CA . ILE A 1 203 ? -10.213 -15.886 0.164 1.00 93.88 203 ILE A CA 1
ATOM 1549 C C . ILE A 1 203 ? -8.807 -15.934 -0.452 1.00 93.88 203 ILE A C 1
ATOM 1551 O O . ILE A 1 203 ? -7.996 -15.060 -0.134 1.00 93.88 203 ILE A O 1
ATOM 1555 N N . PRO A 1 204 ? -8.486 -16.936 -1.293 1.00 93.19 204 PRO A N 1
ATOM 1556 C CA . PRO A 1 204 ? -7.218 -16.986 -2.014 1.00 93.19 204 PRO A CA 1
ATOM 1557 C C . PRO A 1 204 ? -6.972 -15.720 -2.836 1.00 93.19 204 PRO A C 1
ATOM 1559 O O . PRO A 1 204 ? -7.899 -15.142 -3.399 1.00 93.19 204 PRO A O 1
ATOM 1562 N N . GLY A 1 205 ? -5.710 -15.315 -2.946 1.00 90.06 205 GLY A N 1
ATOM 1563 C CA . GLY A 1 205 ? -5.335 -14.201 -3.808 1.00 90.06 205 GLY A CA 1
ATOM 1564 C C . GLY A 1 205 ? -5.441 -14.533 -5.297 1.00 90.06 205 GLY A C 1
ATOM 1565 O O . GLY A 1 205 ? -5.361 -15.692 -5.70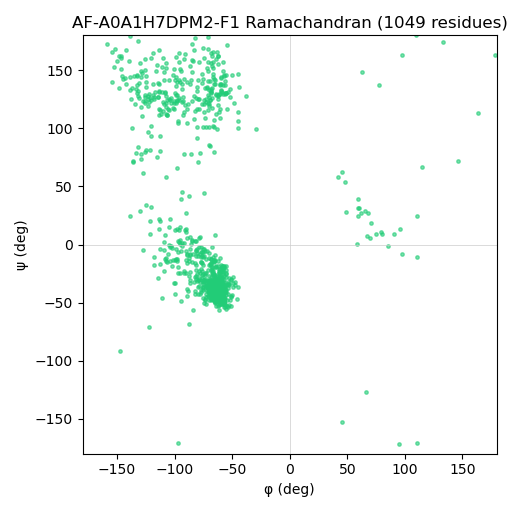8 1.00 90.06 205 GLY A O 1
ATOM 1566 N N . ALA A 1 206 ? -5.591 -13.504 -6.125 1.00 90.31 206 ALA A N 1
ATOM 1567 C CA . ALA A 1 206 ? -5.439 -13.596 -7.567 1.00 90.31 206 ALA A CA 1
ATOM 1568 C C . ALA A 1 206 ? -3.964 -13.870 -7.927 1.00 90.31 206 ALA A C 1
ATOM 1570 O O . ALA A 1 206 ? -3.079 -13.163 -7.431 1.00 90.31 206 ALA A O 1
ATOM 1571 N N . PRO A 1 207 ? -3.667 -14.861 -8.788 1.00 86.62 207 PRO A N 1
ATOM 1572 C CA . PRO A 1 207 ? -2.305 -15.106 -9.255 1.00 86.62 207 PRO A CA 1
ATOM 1573 C C . PRO A 1 207 ? -1.746 -13.912 -10.041 1.00 86.62 207 PRO A C 1
ATOM 1575 O O . PRO A 1 207 ? -2.357 -13.460 -11.009 1.00 86.62 207 PRO A O 1
ATOM 1578 N N . GLU A 1 208 ? -0.551 -13.437 -9.677 1.00 79.00 208 GLU A N 1
ATOM 1579 C CA . GLU A 1 208 ? 0.089 -12.270 -10.314 1.00 79.00 208 GLU A CA 1
ATOM 1580 C C . GLU A 1 208 ? 0.319 -12.447 -11.825 1.00 79.00 208 GLU A C 1
ATOM 1582 O O . GLU A 1 208 ? 0.262 -11.482 -12.585 1.00 79.00 208 GLU A O 1
ATOM 1587 N N . ALA A 1 209 ? 0.539 -13.683 -12.283 1.00 79.88 209 ALA A N 1
ATOM 1588 C CA . ALA A 1 209 ? 0.689 -13.995 -13.703 1.00 79.88 209 ALA A CA 1
ATOM 1589 C C . ALA A 1 209 ? -0.577 -13.674 -14.522 1.00 79.88 209 ALA A C 1
ATOM 1591 O O . ALA A 1 209 ? -0.477 -13.321 -15.697 1.00 79.88 209 ALA A O 1
ATOM 1592 N N . LEU A 1 210 ? -1.763 -13.759 -13.908 1.00 80.88 210 LEU A N 1
ATOM 1593 C CA . LEU A 1 210 ? -3.044 -13.494 -14.566 1.00 80.88 210 LEU A CA 1
ATOM 1594 C C . LEU A 1 210 ? -3.414 -12.006 -14.531 1.00 80.88 210 LEU A C 1
ATOM 1596 O O . LEU A 1 210 ? -3.985 -11.495 -15.493 1.00 80.88 210 LEU A O 1
ATOM 1600 N N . THR A 1 211 ? -3.031 -11.282 -13.472 1.00 66.50 211 THR A N 1
ATOM 1601 C CA . THR A 1 211 ? -3.376 -9.857 -13.308 1.00 66.50 211 THR A CA 1
ATOM 1602 C C . THR A 1 211 ? -2.708 -8.949 -14.347 1.00 66.50 211 THR A C 1
ATOM 1604 O O . THR A 1 211 ? -3.236 -7.888 -14.670 1.00 66.50 211 THR A O 1
ATOM 1607 N N . LYS A 1 212 ? -1.574 -9.376 -14.920 1.00 57.22 212 LYS A N 1
ATOM 1608 C CA . LYS A 1 212 ? -0.780 -8.598 -15.889 1.00 57.22 212 LYS A CA 1
ATOM 1609 C C . LYS A 1 212 ? -1.107 -8.893 -17.363 1.00 57.22 212 LYS A C 1
ATOM 1611 O O . LYS A 1 212 ? -0.541 -8.247 -18.241 1.00 57.22 212 LYS A O 1
ATOM 1616 N N . ARG A 1 213 ? -1.974 -9.872 -17.666 1.00 62.38 213 ARG A N 1
ATOM 1617 C CA . ARG A 1 213 ? -2.047 -10.501 -19.007 1.00 62.38 213 ARG A CA 1
ATOM 1618 C C . ARG A 1 213 ? -3.442 -10.593 -19.636 1.00 62.38 213 ARG A C 1
ATOM 1620 O O . ARG A 1 213 ? -3.678 -11.465 -20.470 1.00 62.38 213 ARG A O 1
ATOM 1627 N N . ILE A 1 214 ? -4.362 -9.680 -19.321 1.00 59.62 214 ILE A N 1
ATOM 1628 C CA . ILE A 1 214 ? -5.697 -9.662 -19.950 1.00 59.62 214 ILE A CA 1
ATOM 1629 C C . ILE A 1 214 ? -5.578 -9.228 -21.427 1.00 59.62 214 ILE A C 1
ATOM 1631 O O . ILE A 1 214 ? -5.706 -8.055 -21.767 1.00 59.62 214 ILE A O 1
ATOM 1635 N N . ALA A 1 215 ? -5.314 -10.182 -22.321 1.00 52.12 215 ALA A N 1
ATOM 1636 C CA . ALA A 1 215 ? -5.125 -9.942 -23.749 1.00 52.12 215 ALA A CA 1
ATOM 1637 C C . ALA A 1 215 ? -6.404 -10.185 -24.574 1.00 52.12 215 ALA A C 1
ATOM 1639 O O . ALA A 1 215 ? -7.388 -10.809 -24.143 1.00 52.12 215 ALA A O 1
ATOM 1640 N N . GLU A 1 216 ? -6.404 -9.689 -25.811 1.00 54.09 216 GLU A N 1
ATOM 1641 C CA . GLU A 1 216 ? -7.345 -10.132 -26.836 1.00 54.09 216 GLU A CA 1
ATOM 1642 C C . GLU A 1 216 ? -6.988 -11.545 -27.296 1.00 54.09 216 GLU A C 1
ATOM 1644 O O . GLU A 1 216 ? -5.826 -11.856 -27.517 1.00 54.09 216 GLU A O 1
ATOM 1649 N N . ASN A 1 217 ? -7.999 -12.410 -27.426 1.00 60.66 217 ASN A N 1
ATOM 1650 C CA . ASN A 1 217 ? -7.806 -13.760 -27.959 1.00 60.66 217 ASN A CA 1
ATOM 1651 C C . ASN A 1 217 ? -8.076 -13.676 -29.464 1.00 60.66 217 ASN A C 1
ATOM 1653 O O . ASN A 1 217 ? -9.231 -13.418 -29.825 1.00 60.66 217 ASN A O 1
ATOM 1657 N N . PRO A 1 218 ? -7.056 -13.844 -30.322 1.00 54.81 218 PRO A N 1
ATOM 1658 C CA . PRO A 1 218 ? -7.201 -13.745 -31.769 1.00 54.81 218 PRO A CA 1
ATOM 1659 C C . PRO A 1 218 ? -7.742 -15.038 -32.404 1.00 54.81 218 PRO A C 1
ATOM 1661 O O . PRO A 1 218 ? -7.988 -15.069 -33.615 1.00 54.81 218 PRO A O 1
ATOM 1664 N N . ALA A 1 219 ? -7.908 -16.121 -31.632 1.00 63.28 219 ALA A N 1
ATOM 1665 C CA . ALA A 1 219 ? -8.296 -17.419 -32.162 1.00 63.28 219 ALA A CA 1
ATOM 1666 C C . ALA A 1 219 ? -9.734 -17.403 -32.699 1.00 63.28 219 ALA A C 1
ATOM 1668 O O . ALA A 1 219 ? -10.698 -17.073 -32.011 1.00 63.28 219 ALA A O 1
ATOM 1669 N N . LYS A 1 220 ? -9.877 -17.826 -33.959 1.00 65.62 220 LYS A N 1
ATOM 1670 C CA . LYS A 1 220 ? -11.177 -18.005 -34.620 1.00 65.62 220 LYS A CA 1
ATOM 1671 C C . LYS A 1 220 ? -11.889 -19.296 -34.204 1.00 65.62 220 LYS A C 1
ATOM 1673 O O . LYS A 1 220 ? -13.007 -19.502 -34.638 1.00 65.62 220 LYS A O 1
ATOM 1678 N N . ALA A 1 221 ? -11.242 -20.186 -33.455 1.00 78.81 221 ALA A N 1
ATOM 1679 C CA . ALA A 1 221 ? -11.796 -21.450 -32.972 1.00 78.81 221 ALA A CA 1
ATOM 1680 C C . ALA A 1 221 ? -12.280 -21.288 -31.525 1.00 78.81 221 ALA A C 1
ATOM 1682 O O . ALA A 1 221 ? -11.601 -20.648 -30.729 1.00 78.81 221 ALA A O 1
ATOM 1683 N N . THR A 1 222 ? -13.429 -21.868 -31.160 1.00 88.38 222 THR A N 1
ATOM 1684 C CA . THR A 1 222 ? -13.922 -21.789 -29.772 1.00 88.38 222 THR A CA 1
ATOM 1685 C C . THR A 1 222 ? -13.180 -22.797 -28.894 1.00 88.38 222 THR A C 1
ATOM 1687 O O . THR A 1 222 ? -13.275 -24.004 -29.120 1.00 88.38 222 THR A O 1
ATOM 1690 N N . HIS A 1 223 ? -12.432 -22.296 -27.911 1.00 92.12 223 HIS A N 1
ATOM 1691 C CA . HIS A 1 223 ? -11.613 -23.102 -27.000 1.00 92.12 223 HIS A CA 1
ATOM 1692 C C . HIS A 1 223 ? -12.291 -23.230 -25.633 1.00 92.12 223 HIS A C 1
ATOM 1694 O O . HIS A 1 223 ? -12.568 -22.224 -24.978 1.00 92.12 223 HIS A O 1
ATOM 1700 N N . PHE A 1 224 ? -12.544 -24.459 -25.205 1.00 95.75 224 PHE A N 1
ATOM 1701 C CA . PHE A 1 224 ? -13.031 -24.783 -23.871 1.00 95.75 224 PHE A CA 1
ATOM 1702 C C . PHE A 1 224 ? -11.868 -25.254 -23.005 1.00 95.75 224 PHE A C 1
ATOM 1704 O O . PHE A 1 224 ? -11.004 -25.990 -23.482 1.00 95.75 224 PHE A O 1
ATOM 1711 N N . PHE A 1 225 ? -11.875 -24.862 -21.738 1.00 96.56 225 PHE A N 1
ATOM 1712 C CA . PHE A 1 225 ? -10.809 -25.157 -20.794 1.00 96.56 225 PHE A CA 1
ATOM 1713 C C . PHE A 1 225 ? -11.349 -25.861 -19.554 1.00 96.56 225 PHE A C 1
ATOM 1715 O O . PHE A 1 225 ? -12.405 -25.499 -19.034 1.00 96.56 225 PHE A O 1
ATOM 1722 N N . PHE A 1 226 ? -10.602 -26.849 -19.076 1.00 96.19 226 PHE A N 1
ATOM 1723 C CA . PHE A 1 226 ? -10.834 -27.541 -17.817 1.00 96.19 226 PHE A CA 1
ATOM 1724 C C . PHE A 1 226 ? -9.490 -27.848 -17.156 1.00 96.19 226 PHE A C 1
ATOM 1726 O O . PHE A 1 226 ? -8.559 -28.313 -17.815 1.00 96.19 226 PHE A O 1
ATOM 1733 N N . ALA A 1 227 ? -9.415 -27.656 -15.841 1.00 92.19 227 ALA A N 1
ATOM 1734 C CA . ALA A 1 227 ? -8.284 -28.087 -15.030 1.00 92.19 227 ALA A CA 1
ATOM 1735 C C . ALA A 1 227 ? -8.790 -28.778 -13.759 1.00 92.19 227 ALA A C 1
ATOM 1737 O O . ALA A 1 227 ? -9.515 -28.189 -12.956 1.00 92.19 227 ALA A O 1
ATOM 1738 N N . GLY A 1 228 ? -8.403 -30.038 -13.568 1.00 88.88 228 GLY A N 1
ATOM 1739 C CA . GLY A 1 228 ? -8.824 -30.848 -12.427 1.00 88.88 228 GLY A CA 1
ATOM 1740 C C . GLY A 1 228 ? -8.260 -32.263 -12.510 1.00 88.88 228 GLY A C 1
ATOM 1741 O O . GLY A 1 228 ? -7.807 -32.690 -13.561 1.00 88.88 228 GLY A O 1
ATOM 1742 N N . ARG A 1 229 ? -8.263 -33.014 -11.403 1.00 88.31 229 ARG A N 1
ATOM 1743 C CA . ARG A 1 229 ? -7.754 -34.398 -11.415 1.00 88.31 229 ARG A CA 1
ATOM 1744 C C . ARG A 1 229 ? -8.668 -35.296 -12.259 1.00 88.31 229 ARG A C 1
ATOM 1746 O O . ARG A 1 229 ? -9.833 -35.464 -11.900 1.00 88.31 229 ARG A O 1
ATOM 1753 N N . ILE A 1 230 ? -8.130 -35.856 -13.342 1.00 90.62 230 ILE A N 1
ATOM 1754 C CA . ILE A 1 230 ? -8.812 -36.752 -14.282 1.00 90.62 230 ILE A CA 1
ATOM 1755 C C . ILE A 1 230 ? -8.185 -38.142 -14.151 1.00 90.62 230 ILE A C 1
ATOM 1757 O O . ILE A 1 230 ? -7.185 -38.483 -14.788 1.00 90.62 230 ILE A O 1
ATOM 1761 N N . ASP A 1 231 ? -8.803 -38.947 -13.301 1.00 89.94 231 ASP A N 1
ATOM 1762 C CA . ASP A 1 231 ? -8.482 -40.348 -13.062 1.00 89.94 231 ASP A CA 1
ATOM 1763 C C . ASP A 1 231 ? -9.745 -41.068 -12.550 1.00 89.94 231 ASP A C 1
ATOM 1765 O O . ASP A 1 231 ? -10.708 -40.395 -12.167 1.00 89.94 231 ASP A O 1
ATOM 1769 N N . PRO A 1 232 ? -9.789 -42.413 -12.540 1.00 86.94 232 PRO A N 1
ATOM 1770 C CA . PRO A 1 232 ? -10.985 -43.155 -12.138 1.00 86.94 232 PRO A CA 1
ATOM 1771 C C . PRO A 1 232 ? -11.536 -42.824 -10.739 1.00 86.94 232 PRO A C 1
ATOM 1773 O O . PRO A 1 232 ? -12.733 -42.990 -10.516 1.00 86.94 232 PRO A O 1
ATOM 1776 N N . ASP A 1 233 ? -10.700 -42.344 -9.811 1.00 83.69 233 ASP A N 1
ATOM 1777 C CA . ASP A 1 233 ? -11.092 -42.064 -8.425 1.00 83.69 233 ASP A CA 1
ATOM 1778 C C . ASP A 1 233 ? -11.569 -40.620 -8.207 1.00 83.69 233 ASP A C 1
ATOM 1780 O O . ASP A 1 233 ? -12.254 -40.337 -7.216 1.00 83.69 233 ASP A O 1
ATOM 1784 N N . ASN A 1 234 ? -11.164 -39.686 -9.073 1.00 86.62 234 ASN A N 1
ATOM 1785 C CA . ASN A 1 234 ? -11.463 -38.260 -8.925 1.00 86.62 234 ASN A CA 1
ATOM 1786 C C . ASN A 1 234 ? -12.374 -37.704 -10.031 1.00 86.62 234 ASN A C 1
ATOM 1788 O O . ASN A 1 234 ? -13.136 -36.778 -9.748 1.00 86.62 234 ASN A O 1
ATOM 1792 N N . ASP A 1 235 ? -12.357 -38.259 -11.247 1.00 88.69 235 ASP A N 1
ATOM 1793 C CA . ASP A 1 235 ? -13.213 -37.802 -12.352 1.00 88.69 235 ASP A CA 1
ATOM 1794 C C . ASP A 1 235 ? -14.721 -37.895 -12.046 1.00 88.69 235 ASP A C 1
ATOM 1796 O O . ASP A 1 235 ? -15.417 -36.951 -12.405 1.00 88.69 235 ASP A O 1
ATOM 1800 N N . PRO A 1 236 ? -15.246 -38.883 -11.284 1.00 87.06 236 PRO A N 1
ATOM 1801 C CA . PRO A 1 236 ? -16.653 -38.871 -10.861 1.00 87.06 236 PRO A CA 1
ATOM 1802 C C . PRO A 1 236 ? -17.056 -37.642 -10.034 1.00 87.06 236 PRO A C 1
ATOM 1804 O O . PRO A 1 236 ? -18.235 -37.331 -9.926 1.00 87.06 236 PRO A O 1
ATOM 1807 N N . ILE A 1 237 ? -16.085 -36.952 -9.424 1.00 86.38 237 ILE A N 1
ATOM 1808 C CA . ILE A 1 237 ? -16.318 -35.736 -8.637 1.00 86.38 237 ILE A CA 1
ATOM 1809 C C . ILE A 1 237 ? -16.002 -34.493 -9.464 1.00 86.38 237 ILE A C 1
ATOM 1811 O O . ILE A 1 237 ? -16.737 -33.515 -9.383 1.00 86.38 237 ILE A O 1
ATOM 1815 N N . LYS A 1 238 ? -14.895 -34.502 -10.218 1.00 89.31 238 LYS A N 1
ATOM 1816 C CA . LYS A 1 238 ? -14.419 -33.348 -11.001 1.00 89.31 238 LYS A CA 1
ATOM 1817 C C . LYS A 1 238 ? -15.133 -33.197 -12.347 1.00 89.31 238 LYS A C 1
ATOM 1819 O O . LYS A 1 238 ? -15.183 -32.091 -12.874 1.00 89.31 238 LYS A O 1
ATOM 1824 N N . ASN A 1 239 ? -15.715 -34.278 -12.868 1.00 91.56 239 ASN A N 1
ATOM 1825 C CA . ASN A 1 239 ? -16.544 -34.329 -14.070 1.00 91.56 239 ASN A CA 1
ATOM 1826 C C . ASN A 1 239 ? -15.839 -33.861 -15.360 1.00 91.56 239 ASN A C 1
ATOM 1828 O O . ASN A 1 239 ? -16.452 -33.227 -16.221 1.00 91.56 239 ASN A O 1
ATOM 1832 N N . GLY A 1 240 ? -14.559 -34.204 -15.541 1.00 92.69 240 GLY A N 1
ATOM 1833 C CA . GLY A 1 240 ? -13.802 -33.846 -16.745 1.00 92.69 240 GLY A CA 1
ATOM 1834 C C . GLY A 1 240 ? -14.315 -34.569 -17.996 1.00 92.69 240 GLY A C 1
ATOM 1835 O O . GLY A 1 240 ? -14.522 -33.946 -19.041 1.00 92.69 240 GLY A O 1
ATOM 1836 N N . ARG A 1 241 ? -14.602 -35.875 -17.888 1.00 92.75 241 ARG A N 1
ATOM 1837 C CA . ARG A 1 241 ? -15.216 -36.651 -18.987 1.00 92.75 241 ARG A CA 1
ATOM 1838 C C . ARG A 1 241 ? -16.656 -36.227 -19.281 1.00 92.75 241 ARG A C 1
ATOM 1840 O O . ARG A 1 241 ? -17.072 -36.213 -20.440 1.00 92.75 241 ARG A O 1
ATOM 1847 N N . LEU A 1 242 ? -17.406 -35.828 -18.254 1.00 91.88 242 LEU A N 1
ATOM 1848 C CA . LEU A 1 242 ? -18.747 -35.268 -18.419 1.00 91.88 242 LEU A CA 1
ATOM 1849 C C . LEU A 1 242 ? -18.705 -33.942 -19.192 1.00 91.88 242 LEU A C 1
ATOM 1851 O O . LEU A 1 242 ? -19.492 -33.757 -20.119 1.00 91.88 242 LEU A O 1
ATOM 1855 N N . ALA A 1 243 ? -17.754 -33.055 -18.873 1.00 93.94 243 ALA A N 1
ATOM 1856 C CA . ALA A 1 243 ? -17.537 -31.816 -19.619 1.00 93.94 243 ALA A CA 1
ATOM 1857 C C . ALA A 1 243 ? -17.252 -32.091 -21.100 1.00 93.94 243 ALA A C 1
ATOM 1859 O O . ALA A 1 243 ? -17.878 -31.482 -21.967 1.00 93.94 243 ALA A O 1
ATOM 1860 N N . LEU A 1 244 ? -16.370 -33.058 -21.388 1.00 93.12 244 LEU A N 1
ATOM 1861 C CA . LEU A 1 244 ? -16.082 -33.496 -22.753 1.00 93.12 244 LEU A CA 1
ATOM 1862 C C . LEU A 1 244 ? -17.374 -33.873 -23.493 1.00 93.12 244 LEU A C 1
ATOM 1864 O O . LEU A 1 244 ? -17.658 -33.329 -24.561 1.00 93.12 244 LEU A O 1
ATOM 1868 N N . ARG A 1 245 ? -18.182 -34.763 -22.909 1.00 91.06 245 ARG A N 1
ATOM 1869 C CA . ARG A 1 245 ? -19.434 -35.229 -23.517 1.00 91.06 245 ARG A CA 1
ATOM 1870 C C . ARG A 1 245 ? -20.459 -34.107 -23.704 1.00 91.06 245 ARG A C 1
ATOM 1872 O O . ARG A 1 245 ? -21.056 -34.006 -24.773 1.00 91.06 245 ARG A O 1
ATOM 1879 N N . ALA A 1 246 ? -20.617 -33.234 -22.712 1.00 92.94 246 ALA A N 1
ATOM 1880 C CA . ALA A 1 246 ? -21.551 -32.113 -22.761 1.00 92.94 246 ALA A CA 1
ATOM 1881 C C . ALA A 1 246 ? -21.208 -31.095 -23.859 1.00 92.94 246 ALA A C 1
ATOM 1883 O O . ALA A 1 246 ? -22.113 -30.579 -24.522 1.00 92.94 246 ALA A O 1
ATOM 1884 N N . ILE A 1 247 ? -19.915 -30.836 -24.096 1.00 92.88 247 ILE A N 1
ATOM 1885 C CA . ILE A 1 247 ? -19.482 -29.971 -25.199 1.00 92.88 247 ILE A CA 1
ATOM 1886 C C . ILE A 1 247 ? -19.843 -30.608 -26.543 1.00 92.88 247 ILE A C 1
ATOM 1888 O O . ILE A 1 247 ? -20.413 -29.932 -27.400 1.00 92.88 247 ILE A O 1
ATOM 1892 N N . PHE A 1 248 ? -19.557 -31.899 -26.729 1.00 89.81 248 PHE A N 1
ATOM 1893 C CA . PHE A 1 248 ? -19.923 -32.612 -27.957 1.00 89.81 248 PHE A CA 1
ATOM 1894 C C . PHE A 1 248 ? -21.427 -32.566 -28.219 1.00 89.81 248 PHE A C 1
ATOM 1896 O O . PHE A 1 248 ? -21.853 -32.223 -29.322 1.00 89.81 248 PHE A O 1
ATOM 1903 N N . GLU A 1 249 ? -22.229 -32.827 -27.192 1.00 89.88 249 GLU A N 1
ATOM 1904 C CA . GLU A 1 249 ? -23.680 -32.764 -27.302 1.00 89.88 249 GLU A CA 1
ATOM 1905 C C . GLU A 1 249 ? -24.179 -31.346 -27.622 1.00 89.88 249 GLU A C 1
ATOM 1907 O O . GLU A 1 249 ? -25.107 -31.179 -28.414 1.00 89.88 249 GLU A O 1
ATOM 1912 N N . ALA A 1 250 ? -23.520 -30.308 -27.094 1.00 91.88 250 ALA A N 1
ATOM 1913 C CA . ALA A 1 250 ? -23.841 -28.923 -27.431 1.00 91.88 250 ALA A CA 1
ATOM 1914 C C . ALA A 1 250 ? -23.559 -28.612 -28.913 1.00 91.88 250 ALA A C 1
ATOM 1916 O O . ALA A 1 250 ? -24.363 -27.925 -29.547 1.00 91.88 250 ALA A O 1
ATOM 1917 N N . TYR A 1 251 ? -22.474 -29.152 -29.488 1.00 89.88 251 TYR A N 1
ATOM 1918 C CA . TYR A 1 251 ? -22.192 -29.056 -30.928 1.00 89.88 251 TYR A CA 1
ATOM 1919 C C . TYR A 1 251 ? -23.239 -29.796 -31.772 1.00 89.88 251 TYR A C 1
ATOM 1921 O O . TYR A 1 251 ? -23.696 -29.252 -32.778 1.00 89.88 251 TYR A O 1
ATOM 1929 N N . GLU A 1 252 ? -23.658 -31.000 -31.368 1.00 87.31 252 GLU A N 1
ATOM 1930 C CA . GLU A 1 252 ? -24.690 -31.760 -32.089 1.00 87.31 252 GLU A CA 1
ATOM 1931 C C . GLU A 1 252 ? -26.053 -31.054 -32.053 1.00 87.31 252 GLU A C 1
ATOM 1933 O O . GLU A 1 252 ? -26.675 -30.851 -33.102 1.00 87.31 252 GLU A O 1
ATOM 1938 N N . LYS A 1 253 ? -26.486 -30.594 -30.870 1.00 89.44 253 LYS A N 1
ATOM 1939 C CA . LYS A 1 253 ? -27.727 -29.821 -30.685 1.00 89.44 253 LYS A CA 1
ATOM 1940 C C . LYS A 1 253 ? -27.729 -28.529 -31.511 1.00 89.44 253 LYS A C 1
ATOM 1942 O O . LYS A 1 253 ? -28.773 -28.128 -32.027 1.00 89.44 253 LYS A O 1
ATOM 1947 N N . ASN A 1 254 ? -26.562 -27.908 -31.695 1.00 90.06 254 ASN A N 1
ATOM 1948 C CA . ASN A 1 254 ? -26.401 -26.655 -32.433 1.00 90.06 254 ASN A CA 1
ATOM 1949 C C . ASN A 1 254 ? -25.936 -26.807 -33.889 1.00 90.06 254 ASN A C 1
ATOM 1951 O O . ASN A 1 254 ? -25.617 -25.800 -34.525 1.00 90.06 254 ASN A O 1
ATOM 1955 N N . ALA A 1 255 ? -25.971 -28.008 -34.473 1.00 85.44 255 ALA A N 1
ATOM 1956 C CA . ALA A 1 255 ? -25.513 -28.242 -35.849 1.00 85.44 255 ALA A CA 1
ATOM 1957 C C . ALA A 1 255 ? -26.249 -27.405 -36.923 1.00 85.44 255 ALA A C 1
ATOM 1959 O O . ALA A 1 255 ? -25.752 -27.245 -38.036 1.00 85.44 255 ALA A O 1
ATOM 1960 N N . ARG A 1 256 ? -27.442 -26.877 -36.604 1.00 85.50 256 ARG A N 1
ATOM 1961 C CA . ARG A 1 256 ? -28.250 -25.988 -37.468 1.00 85.50 256 ARG A CA 1
ATOM 1962 C C . ARG A 1 256 ? -28.382 -24.558 -36.926 1.00 85.50 256 ARG A C 1
ATOM 1964 O O . ARG A 1 256 ? -29.265 -23.822 -37.362 1.00 85.50 256 ARG A O 1
ATOM 1971 N N . SER A 1 257 ? -27.573 -24.187 -35.934 1.00 86.56 257 SER A N 1
ATOM 1972 C CA . SER A 1 257 ? -27.592 -22.851 -35.334 1.00 86.56 257 SER A CA 1
ATOM 1973 C C . SER A 1 257 ? -27.226 -21.779 -36.369 1.00 86.56 257 SER A C 1
ATOM 1975 O O . SER A 1 257 ? -26.656 -22.074 -37.410 1.00 86.56 257 SER A O 1
ATOM 1977 N N . THR A 1 258 ? -27.529 -20.511 -36.104 1.00 86.19 258 THR A N 1
ATOM 1978 C CA . THR A 1 258 ? -27.022 -19.382 -36.910 1.00 86.19 258 THR A CA 1
ATOM 1979 C C . THR A 1 258 ? -25.791 -18.734 -36.276 1.00 86.19 258 THR A C 1
ATOM 1981 O O . THR A 1 258 ? -25.186 -17.848 -36.876 1.00 86.19 258 THR A O 1
ATOM 1984 N N . ASN A 1 259 ? -25.403 -19.149 -35.062 1.00 87.19 259 ASN A N 1
ATOM 1985 C CA . ASN A 1 259 ? -24.214 -18.633 -34.391 1.00 87.19 259 ASN A CA 1
ATOM 1986 C C . ASN A 1 259 ? -22.947 -19.220 -35.052 1.00 87.19 259 ASN A C 1
ATOM 1988 O O . ASN A 1 259 ? -22.777 -20.445 -35.072 1.00 87.19 259 ASN A O 1
ATOM 1992 N N . PRO A 1 260 ? -22.035 -18.384 -35.585 1.00 84.62 260 PRO A N 1
ATOM 1993 C CA . PRO A 1 260 ? -20.858 -18.858 -36.311 1.00 84.62 260 PRO A CA 1
ATOM 1994 C C . PRO A 1 260 ? -19.910 -19.710 -35.456 1.00 84.62 260 PRO A C 1
ATOM 1996 O O . PRO A 1 260 ? -19.214 -20.558 -36.012 1.00 84.62 260 PRO A O 1
ATOM 1999 N N . ARG A 1 261 ? -19.913 -19.556 -34.122 1.00 86.44 261 ARG A N 1
ATOM 2000 C CA . ARG A 1 261 ? -19.036 -20.321 -33.216 1.00 86.44 261 ARG A CA 1
ATOM 2001 C C . ARG A 1 261 ? -19.282 -21.830 -33.248 1.00 86.44 261 ARG A C 1
ATOM 2003 O O . ARG A 1 261 ? -18.326 -22.582 -33.111 1.00 86.44 261 ARG A O 1
ATOM 2010 N N . TRP A 1 262 ? -20.516 -22.266 -33.516 1.00 88.19 262 TRP A N 1
ATOM 2011 C CA . TRP A 1 262 ? -20.870 -23.690 -33.641 1.00 88.19 262 TRP A CA 1
ATOM 2012 C C . TRP A 1 262 ? -20.434 -24.332 -34.964 1.00 88.19 262 TRP A C 1
ATOM 2014 O O . TRP A 1 262 ? -20.388 -25.554 -35.075 1.00 88.19 262 TRP A O 1
ATOM 2024 N N . HIS A 1 263 ? -20.094 -23.522 -35.970 1.00 84.00 263 HIS A N 1
ATOM 2025 C CA . HIS A 1 263 ? -19.631 -23.997 -37.281 1.00 84.00 263 HIS A CA 1
ATOM 2026 C C . HIS A 1 263 ? -18.106 -23.991 -37.397 1.00 84.00 263 HIS A C 1
ATOM 2028 O O . HIS A 1 263 ? -17.550 -24.548 -38.343 1.00 84.00 263 HIS A O 1
ATOM 2034 N N . GLN A 1 264 ? -17.427 -23.336 -36.456 1.00 83.88 264 GLN A N 1
ATOM 2035 C CA . GLN A 1 264 ? -15.977 -23.339 -36.343 1.00 83.88 264 GLN A CA 1
ATOM 2036 C C . GLN A 1 264 ? -15.506 -24.638 -35.691 1.00 83.88 264 GLN A C 1
ATOM 2038 O O . GLN A 1 264 ? -16.249 -25.291 -34.961 1.00 83.88 264 GLN A O 1
ATOM 2043 N N . ARG A 1 265 ? -14.244 -25.000 -35.931 1.00 84.38 265 ARG A N 1
ATOM 2044 C CA . ARG A 1 265 ? -13.634 -26.129 -35.233 1.00 84.38 265 ARG A CA 1
ATOM 2045 C C . ARG A 1 265 ? -13.426 -25.755 -33.762 1.00 84.38 265 ARG A C 1
ATOM 2047 O O . ARG A 1 265 ? -12.707 -24.800 -33.489 1.00 84.38 265 ARG A O 1
ATOM 2054 N N . GLY A 1 266 ? -14.041 -26.483 -32.839 1.00 88.19 266 GLY A N 1
ATOM 2055 C CA . GLY A 1 266 ? -13.838 -26.336 -31.401 1.00 88.19 266 GLY A CA 1
ATOM 2056 C C . GLY A 1 266 ? -12.641 -27.124 -30.878 1.00 88.19 266 GLY A C 1
ATOM 2057 O O . GLY A 1 266 ? -12.198 -28.101 -31.492 1.00 88.19 266 GLY A O 1
ATOM 2058 N N . GLN A 1 267 ? -12.134 -26.711 -29.722 1.00 91.31 267 GLN A N 1
ATOM 2059 C CA . GLN A 1 267 ? -11.100 -27.428 -28.976 1.00 91.31 267 GLN A CA 1
ATOM 2060 C C . GLN A 1 267 ? -11.500 -27.529 -27.506 1.00 91.31 267 GLN A C 1
ATOM 2062 O O . GLN A 1 267 ? -12.119 -26.602 -26.983 1.00 91.31 267 GLN A O 1
ATOM 2067 N N . PHE A 1 268 ? -11.142 -28.629 -26.847 1.00 93.69 268 PHE A N 1
ATOM 2068 C CA . PHE A 1 268 ? -11.263 -28.759 -25.397 1.00 93.69 268 PHE A CA 1
ATOM 2069 C C . PHE A 1 268 ? -9.966 -29.226 -24.783 1.00 93.69 268 PHE A C 1
ATOM 2071 O O . PHE A 1 268 ? -9.481 -30.312 -25.086 1.00 93.69 268 PHE A O 1
ATOM 2078 N N . ILE A 1 269 ? -9.434 -28.372 -23.926 1.00 94.69 269 ILE A N 1
ATOM 2079 C CA . ILE A 1 269 ? -8.128 -28.507 -23.315 1.00 94.69 269 ILE A CA 1
ATOM 2080 C C . ILE A 1 269 ? -8.386 -28.888 -21.868 1.00 94.69 269 ILE A C 1
ATOM 2082 O O . ILE A 1 269 ? -8.964 -28.110 -21.109 1.00 94.69 269 ILE A O 1
ATOM 2086 N N . ALA A 1 270 ? -8.038 -30.125 -21.526 1.00 94.69 270 ALA A N 1
ATOM 2087 C CA . ALA A 1 270 ? -8.357 -30.721 -20.237 1.00 94.69 270 ALA A CA 1
ATOM 2088 C C . ALA A 1 270 ? -7.063 -31.114 -19.524 1.00 94.69 270 ALA A C 1
ATOM 2090 O O . ALA A 1 270 ? -6.453 -32.128 -19.861 1.00 94.69 270 ALA A O 1
ATOM 2091 N N . TYR A 1 271 ? -6.646 -30.302 -18.556 1.00 93.00 271 TYR A N 1
ATOM 2092 C CA . TYR A 1 271 ? -5.465 -30.547 -17.733 1.00 93.00 271 TYR A CA 1
ATOM 2093 C C . TYR A 1 271 ? -5.784 -31.431 -16.527 1.00 93.00 271 TYR A C 1
ATOM 2095 O O . TYR A 1 271 ? -6.811 -31.247 -15.870 1.00 93.00 271 TYR A O 1
ATOM 2103 N N . GLY A 1 272 ? -4.844 -32.324 -16.202 1.00 89.12 272 GLY A N 1
ATOM 2104 C CA . GLY A 1 272 ? -4.834 -33.133 -14.980 1.00 89.12 272 GLY A CA 1
ATOM 2105 C C . GLY A 1 272 ? -5.075 -34.628 -15.186 1.00 89.12 272 GLY A C 1
ATOM 2106 O O . GLY A 1 272 ? -5.517 -35.309 -14.261 1.00 89.12 272 GLY A O 1
ATOM 2107 N N . LEU A 1 273 ? -4.777 -35.146 -16.381 1.00 90.81 273 LEU A N 1
ATOM 2108 C CA . LEU A 1 273 ? -4.782 -36.581 -16.660 1.00 90.81 273 LEU A CA 1
ATOM 2109 C C . LEU A 1 273 ? -3.733 -37.312 -15.801 1.00 90.81 273 LEU A C 1
ATOM 2111 O O . LEU A 1 273 ? -2.555 -36.942 -15.823 1.00 90.81 273 LEU A O 1
ATOM 2115 N N . GLY A 1 274 ? -4.160 -38.336 -15.052 1.00 87.12 274 GLY A N 1
ATOM 2116 C CA . GLY A 1 274 ? -3.275 -39.158 -14.215 1.00 87.12 274 GLY A CA 1
ATOM 2117 C C . GLY A 1 274 ? -2.210 -39.919 -15.019 1.00 87.12 274 GLY A C 1
ATOM 2118 O O . GLY A 1 274 ? -2.404 -40.201 -16.201 1.00 87.12 274 GLY A O 1
ATOM 2119 N N . GLU A 1 275 ? -1.083 -40.271 -14.389 1.00 83.25 275 GLU A N 1
ATOM 2120 C CA . GLU A 1 275 ? 0.062 -40.902 -15.078 1.00 83.25 275 GLU A CA 1
ATOM 2121 C C . GLU A 1 275 ? -0.301 -42.223 -15.772 1.00 83.25 275 GLU A C 1
ATOM 2123 O O . GLU A 1 275 ? 0.079 -42.436 -16.926 1.00 83.25 275 GLU A O 1
ATOM 2128 N N . ASP A 1 276 ? -1.109 -43.050 -15.102 1.00 85.94 276 ASP A N 1
ATOM 2129 C CA . ASP A 1 276 ? -1.568 -44.359 -15.585 1.00 85.94 276 ASP A CA 1
ATOM 2130 C C . ASP A 1 276 ? -2.814 -44.284 -16.491 1.00 85.94 276 ASP A C 1
ATOM 2132 O O . ASP A 1 276 ? -3.362 -45.309 -16.910 1.00 85.94 276 ASP A O 1
ATOM 2136 N N . VAL A 1 277 ? -3.298 -43.076 -16.796 1.00 89.75 277 VAL A N 1
ATOM 2137 C CA . VAL A 1 277 ? -4.508 -42.857 -17.593 1.00 89.75 277 VAL A CA 1
ATOM 2138 C C . VAL A 1 277 ? -4.130 -42.538 -19.041 1.00 89.75 277 VAL A C 1
ATOM 2140 O O . VAL A 1 277 ? -3.215 -41.766 -19.318 1.00 89.75 277 VAL A O 1
ATOM 2143 N N . THR A 1 278 ? -4.847 -43.138 -19.994 1.00 90.25 278 THR A N 1
ATOM 2144 C CA . THR A 1 278 ? -4.612 -42.933 -21.433 1.00 90.25 278 THR A CA 1
ATOM 2145 C C . THR A 1 278 ? -5.607 -41.946 -22.038 1.00 90.25 278 THR A C 1
ATOM 2147 O O . THR A 1 278 ? -6.773 -41.904 -21.640 1.00 90.25 278 THR A O 1
ATOM 2150 N N . ASP A 1 279 ? -5.194 -41.231 -23.086 1.00 89.06 279 ASP A N 1
ATOM 2151 C CA . ASP A 1 279 ? -6.078 -40.361 -23.878 1.00 89.06 279 ASP A CA 1
ATOM 2152 C C . ASP A 1 279 ? -7.314 -41.116 -24.399 1.00 89.06 279 ASP A C 1
ATOM 2154 O O . ASP A 1 279 ? -8.411 -40.563 -24.474 1.00 89.06 279 ASP A O 1
ATOM 2158 N N . ALA A 1 280 ? -7.152 -42.406 -24.719 1.00 88.44 280 ALA A N 1
ATOM 2159 C CA . ALA A 1 280 ? -8.230 -43.275 -25.184 1.00 88.44 280 ALA A CA 1
ATOM 2160 C C . ALA A 1 280 ? -9.293 -43.543 -24.106 1.00 88.44 280 ALA A C 1
ATOM 2162 O O . ALA A 1 280 ? -10.472 -43.643 -24.441 1.00 88.44 280 ALA A O 1
ATOM 2163 N N . TRP A 1 281 ? -8.895 -43.645 -22.833 1.00 91.81 281 TRP A N 1
ATOM 2164 C CA . TRP A 1 281 ? -9.830 -43.759 -21.710 1.00 91.81 281 TRP A CA 1
ATOM 2165 C C . TRP A 1 281 ? -10.622 -42.464 -21.526 1.00 91.81 281 TRP A C 1
ATOM 2167 O O . TRP A 1 281 ? -11.842 -42.500 -21.388 1.00 91.81 281 TRP A O 1
ATOM 2177 N N . PHE A 1 282 ? -9.947 -41.313 -21.600 1.00 89.31 282 PHE A N 1
ATOM 2178 C CA . PHE A 1 282 ? -10.608 -40.012 -21.493 1.00 89.31 282 PHE A CA 1
ATOM 2179 C C . PHE A 1 282 ? -11.614 -39.790 -22.632 1.00 89.31 282 PHE A C 1
ATOM 2181 O O . PHE A 1 282 ? -12.745 -39.369 -22.402 1.00 89.31 282 PHE A O 1
ATOM 2188 N N . CYS A 1 283 ? -11.225 -40.147 -23.858 1.00 88.06 283 CYS A N 1
ATOM 2189 C CA . CYS A 1 283 ? -12.056 -39.999 -25.051 1.00 88.06 283 CYS A CA 1
ATOM 2190 C C . CYS A 1 283 ? -13.078 -41.132 -25.247 1.00 88.06 283 CYS A C 1
ATOM 2192 O O . CYS A 1 283 ? -13.782 -41.140 -26.257 1.00 88.06 283 CYS A O 1
ATOM 2194 N N . GLU A 1 284 ? -13.185 -42.095 -24.326 1.00 86.69 284 GLU A N 1
ATOM 2195 C CA . GLU A 1 284 ? -14.118 -43.218 -24.462 1.00 86.69 284 GLU A CA 1
ATOM 2196 C C . GLU A 1 284 ? -15.581 -42.763 -24.541 1.00 86.69 284 GLU A C 1
ATOM 2198 O O . GLU A 1 284 ? -16.354 -43.356 -25.295 1.00 86.69 284 GLU A O 1
ATOM 2203 N N . GLU A 1 285 ? -15.931 -41.667 -23.859 1.00 76.62 285 GLU A N 1
ATOM 2204 C CA . GLU A 1 285 ? -17.265 -41.046 -23.925 1.00 76.62 285 GLU A CA 1
ATOM 2205 C C . GLU A 1 285 ? -17.687 -40.660 -25.348 1.00 76.62 285 GLU A C 1
ATOM 2207 O O . GLU A 1 285 ? -18.870 -40.474 -25.609 1.00 76.62 285 GLU A O 1
ATOM 2212 N N . LEU A 1 286 ? -16.737 -40.544 -26.281 1.00 79.50 286 LEU A N 1
ATOM 2213 C CA . LEU A 1 286 ? -16.995 -40.144 -27.662 1.00 79.50 286 LEU A CA 1
ATOM 2214 C C . LEU A 1 286 ? -17.294 -41.327 -28.593 1.00 79.50 286 LEU A C 1
ATOM 2216 O O . LEU A 1 286 ? -17.627 -41.122 -29.764 1.00 79.50 286 LEU A O 1
ATOM 2220 N N . LYS A 1 287 ? -17.192 -42.575 -28.113 1.00 74.44 287 LYS A N 1
ATOM 2221 C CA . LYS A 1 287 ? -17.515 -43.764 -28.916 1.00 74.44 287 LYS A CA 1
ATOM 2222 C C . LYS A 1 287 ? -19.005 -43.754 -29.288 1.00 74.44 287 LYS A C 1
ATOM 2224 O O . LYS A 1 287 ? -19.863 -43.937 -28.435 1.00 74.44 287 LYS A O 1
ATOM 2229 N N . GLY A 1 288 ? -19.304 -43.583 -30.578 1.00 68.38 288 GLY A N 1
ATOM 2230 C CA . GLY A 1 288 ? -20.674 -43.537 -31.115 1.00 68.38 288 GLY A CA 1
ATOM 2231 C C . GLY A 1 288 ? -21.113 -42.158 -31.619 1.00 68.38 288 GLY A C 1
ATOM 2232 O O . GLY A 1 288 ? -22.109 -42.068 -32.335 1.00 68.38 288 GLY A O 1
ATOM 2233 N N . PHE A 1 289 ? -20.342 -41.107 -31.334 1.00 68.56 289 PHE A N 1
ATOM 2234 C CA . PHE A 1 289 ? -20.567 -39.771 -31.882 1.00 68.56 289 PHE A CA 1
ATOM 2235 C C . PHE A 1 289 ? -20.002 -39.669 -33.307 1.00 68.56 289 PHE A C 1
ATOM 2237 O O . PHE A 1 289 ? -18.901 -40.139 -33.597 1.00 68.56 289 PHE A O 1
ATOM 2244 N N . SER A 1 290 ? -20.766 -39.067 -34.224 1.00 59.38 290 SER A N 1
ATOM 2245 C CA . SER A 1 290 ? -20.462 -39.087 -35.671 1.00 59.38 290 SER A CA 1
ATOM 2246 C C . SER A 1 290 ? -19.767 -37.816 -36.183 1.00 59.38 290 SER A C 1
ATOM 2248 O O . SER A 1 290 ? -19.397 -37.735 -37.354 1.00 59.38 290 SER A O 1
ATOM 2250 N N . TYR A 1 291 ? -19.570 -36.811 -35.327 1.00 60.50 291 TYR A N 1
ATOM 2251 C CA . TYR A 1 291 ? -19.162 -35.455 -35.722 1.00 60.50 291 TYR A CA 1
ATOM 2252 C C . TYR A 1 291 ? -17.637 -35.200 -35.672 1.00 60.50 291 TYR A C 1
ATOM 2254 O O . TYR A 1 291 ? -17.169 -34.120 -35.307 1.00 60.50 291 TYR A O 1
ATOM 2262 N N . GLY A 1 292 ? -16.839 -36.197 -36.073 1.00 53.88 292 GLY A N 1
ATOM 2263 C CA . GLY A 1 292 ? -15.383 -36.285 -35.853 1.00 53.88 292 GLY A CA 1
ATOM 2264 C C . GLY A 1 292 ? -14.463 -35.253 -36.531 1.00 53.88 292 GLY A C 1
ATOM 2265 O O . GLY A 1 292 ? -13.251 -35.415 -36.457 1.00 53.88 292 GLY A O 1
ATOM 2266 N N . ASN A 1 293 ? -14.981 -34.193 -37.165 1.00 59.84 293 ASN A N 1
ATOM 2267 C CA . ASN A 1 293 ? -14.157 -33.184 -37.857 1.00 59.84 293 ASN A CA 1
ATOM 2268 C C . ASN A 1 293 ? -14.268 -31.754 -37.289 1.00 59.84 293 ASN A C 1
ATOM 2270 O O . ASN A 1 293 ? -13.489 -30.888 -37.687 1.00 59.84 293 ASN A O 1
ATOM 2274 N N . HIS A 1 294 ? -15.223 -31.475 -36.392 1.00 72.19 294 HIS A N 1
ATOM 2275 C CA . HIS A 1 294 ? -15.512 -30.104 -35.929 1.00 72.19 294 HIS A CA 1
ATOM 2276 C C . HIS A 1 294 ? -15.084 -29.841 -34.482 1.00 72.19 294 HIS A C 1
ATOM 2278 O O . HIS A 1 294 ? -15.161 -28.704 -34.037 1.00 72.19 294 HIS A O 1
ATOM 2284 N N . PHE A 1 295 ? -14.598 -30.840 -33.747 1.00 83.00 295 PHE A N 1
ATOM 2285 C CA . PHE A 1 295 ? -14.149 -30.661 -32.369 1.00 83.00 295 PHE A CA 1
ATOM 2286 C C . PHE A 1 295 ? -12.928 -31.524 -32.061 1.00 83.00 295 PHE A C 1
ATOM 2288 O O . PHE A 1 295 ? -12.811 -32.634 -32.573 1.00 83.00 295 PHE A O 1
ATOM 2295 N N . THR A 1 296 ? -12.002 -31.006 -31.251 1.00 87.94 296 THR A N 1
ATOM 2296 C CA . THR A 1 296 ? -10.740 -31.687 -30.920 1.00 87.94 296 THR A CA 1
ATOM 2297 C C . THR A 1 296 ? -10.538 -31.741 -29.405 1.00 87.94 296 THR A C 1
ATOM 2299 O O . THR A 1 296 ? -10.300 -30.688 -28.810 1.00 87.94 296 THR A O 1
ATOM 2302 N N . PRO A 1 297 ? -10.619 -32.925 -28.769 1.00 89.94 297 PRO A N 1
ATOM 2303 C CA . PRO A 1 297 ? -10.185 -33.089 -27.388 1.00 89.94 297 PRO A CA 1
ATOM 2304 C C . PRO A 1 297 ? -8.653 -33.079 -27.314 1.00 89.94 297 PRO A C 1
ATOM 2306 O O . PRO A 1 297 ? -7.979 -33.725 -28.114 1.00 89.94 297 PRO A O 1
ATOM 2309 N N . LEU A 1 298 ? -8.116 -32.339 -26.350 1.00 92.00 298 LEU A N 1
ATOM 2310 C CA . LEU A 1 298 ? -6.693 -32.175 -26.072 1.00 92.00 298 LEU A CA 1
ATOM 2311 C C . LEU A 1 298 ? -6.457 -32.452 -24.575 1.00 92.00 298 LEU A C 1
ATOM 2313 O O . LEU A 1 298 ? -6.281 -31.508 -23.799 1.00 92.00 298 LEU A O 1
ATOM 2317 N N . PRO A 1 299 ? -6.518 -33.725 -24.133 1.00 92.38 299 PRO A N 1
ATOM 2318 C CA . PRO A 1 299 ? -6.177 -34.071 -22.760 1.00 92.38 299 PRO A CA 1
ATOM 2319 C C . PRO A 1 299 ? -4.686 -33.824 -22.506 1.00 92.38 299 PRO A C 1
ATOM 2321 O O . PRO A 1 299 ? -3.831 -34.127 -23.340 1.00 92.38 299 PRO A O 1
ATOM 2324 N N . ARG A 1 300 ? -4.374 -33.257 -21.344 1.00 91.62 300 ARG A N 1
ATOM 2325 C CA . ARG A 1 300 ? -3.020 -32.932 -20.893 1.00 91.62 300 ARG A CA 1
ATOM 2326 C C . ARG A 1 300 ? -2.799 -33.505 -19.497 1.00 91.62 300 ARG A C 1
ATOM 2328 O O . ARG A 1 300 ? -3.717 -33.574 -18.675 1.00 91.62 300 ARG A O 1
ATOM 2335 N N . ARG A 1 301 ? -1.560 -33.904 -19.217 1.00 88.38 301 ARG A N 1
ATOM 2336 C CA . ARG A 1 301 ? -1.131 -34.280 -17.861 1.00 88.38 301 ARG A CA 1
ATOM 2337 C C . ARG A 1 301 ? -1.037 -33.042 -16.964 1.00 88.38 301 ARG A C 1
ATOM 2339 O O . ARG A 1 301 ? -1.300 -31.930 -17.415 1.00 88.38 301 ARG A O 1
ATOM 2346 N N . PHE A 1 302 ? -0.692 -33.234 -15.694 1.00 79.00 302 PHE A N 1
ATOM 2347 C CA . PHE A 1 302 ? -0.323 -32.113 -14.829 1.00 79.00 302 PHE A CA 1
ATOM 2348 C C . PHE A 1 302 ? 0.889 -31.372 -15.401 1.00 79.00 302 PHE A C 1
ATOM 2350 O O . PHE A 1 302 ? 1.833 -31.999 -15.881 1.00 79.00 302 PHE A O 1
ATOM 2357 N N . ALA A 1 303 ? 0.828 -30.048 -15.340 1.00 80.25 303 ALA A N 1
ATOM 2358 C CA . ALA A 1 303 ? 1.868 -29.134 -15.785 1.00 80.25 303 ALA A CA 1
ATOM 2359 C C . ALA A 1 303 ? 2.127 -28.085 -14.695 1.00 80.25 303 ALA A C 1
ATOM 2361 O O . ALA A 1 303 ? 1.453 -28.066 -13.657 1.00 80.25 303 ALA A O 1
ATOM 2362 N N . ASP A 1 304 ? 3.121 -27.231 -14.915 1.00 77.81 304 ASP A N 1
ATOM 2363 C CA . ASP A 1 304 ? 3.324 -26.062 -14.070 1.00 77.81 304 ASP A CA 1
ATOM 2364 C C . ASP A 1 304 ? 2.193 -25.029 -14.250 1.00 77.81 304 ASP A C 1
ATOM 2366 O O . ASP A 1 304 ? 1.369 -25.102 -15.162 1.00 77.81 304 ASP A O 1
ATOM 2370 N N . GLN A 1 305 ? 2.105 -24.075 -13.320 1.00 81.50 305 GLN A N 1
ATOM 2371 C CA . GLN A 1 305 ? 1.048 -23.062 -13.373 1.00 81.50 305 GLN A CA 1
ATOM 2372 C C . GLN A 1 305 ? 1.202 -22.098 -14.549 1.00 81.50 305 GLN A C 1
ATOM 2374 O O . GLN A 1 305 ? 0.199 -21.565 -15.009 1.00 81.50 305 GLN A O 1
ATOM 2379 N N . GLU A 1 306 ? 2.422 -21.855 -15.024 1.00 82.75 306 GLU A N 1
ATOM 2380 C CA . GLU A 1 306 ? 2.660 -20.915 -16.120 1.00 82.75 306 GLU A CA 1
ATOM 2381 C C . GLU A 1 306 ? 2.074 -21.450 -17.429 1.00 82.75 306 GLU A C 1
ATOM 2383 O O . GLU A 1 306 ? 1.308 -20.738 -18.079 1.00 82.75 306 GLU A O 1
ATOM 2388 N N . GLU A 1 307 ? 2.315 -22.725 -17.753 1.00 85.81 307 GLU A N 1
ATOM 2389 C CA . GLU A 1 307 ? 1.725 -23.383 -18.922 1.00 85.81 307 GLU A CA 1
ATOM 2390 C C . GLU A 1 307 ? 0.189 -23.413 -18.836 1.00 85.81 307 GLU A C 1
ATOM 2392 O O . GLU A 1 307 ? -0.513 -23.091 -19.799 1.00 85.81 307 GLU A O 1
ATOM 2397 N N . ILE A 1 308 ? -0.349 -23.750 -17.659 1.00 88.81 308 ILE A N 1
ATOM 2398 C CA . ILE A 1 308 ? -1.800 -23.801 -17.425 1.00 88.81 308 ILE A CA 1
ATOM 2399 C C . ILE A 1 308 ? -2.427 -22.409 -17.602 1.00 88.81 308 ILE A C 1
ATOM 2401 O O . ILE A 1 308 ? -3.489 -22.287 -18.216 1.00 88.81 308 ILE A O 1
ATOM 2405 N N . PHE A 1 309 ? -1.786 -21.355 -17.090 1.00 90.44 309 PHE A N 1
ATOM 2406 C CA . PHE A 1 309 ? -2.268 -19.980 -17.224 1.00 90.44 309 PHE A CA 1
ATOM 2407 C C . PHE A 1 309 ? -2.171 -19.459 -18.656 1.00 90.44 309 PHE A C 1
ATOM 2409 O O . PHE A 1 309 ? -3.082 -18.754 -19.094 1.00 90.44 309 PHE A O 1
ATOM 2416 N N . ASP A 1 310 ? -1.136 -19.837 -19.405 1.00 87.50 310 ASP A N 1
ATOM 2417 C CA . ASP A 1 310 ? -1.021 -19.523 -20.830 1.00 87.50 310 ASP A CA 1
ATOM 2418 C C . ASP A 1 310 ? -2.190 -20.096 -21.631 1.00 87.50 310 ASP A C 1
ATOM 2420 O O . ASP A 1 310 ? -2.818 -19.378 -22.416 1.00 87.50 310 ASP A O 1
ATOM 2424 N N . GLU A 1 311 ? -2.531 -21.364 -21.408 1.00 89.38 311 GLU A N 1
ATOM 2425 C CA . GLU A 1 311 ? -3.680 -21.990 -22.066 1.00 89.38 311 GLU A CA 1
ATOM 2426 C C . GLU A 1 311 ? -5.015 -21.395 -21.601 1.00 89.38 311 GLU A C 1
ATOM 2428 O O . GLU A 1 311 ? -5.901 -21.108 -22.415 1.00 89.38 311 GLU A O 1
ATOM 2433 N N . LEU A 1 312 ? -5.162 -21.128 -20.301 1.00 92.00 312 LEU A N 1
ATOM 2434 C CA . LEU A 1 312 ? -6.367 -20.514 -19.749 1.00 92.00 312 LEU A CA 1
ATOM 2435 C C . LEU A 1 312 ? -6.622 -19.123 -20.353 1.00 92.00 312 LEU A C 1
ATOM 2437 O O . LEU A 1 312 ? -7.730 -18.854 -20.817 1.00 92.00 312 LEU A O 1
ATOM 2441 N N . LEU A 1 313 ? -5.606 -18.257 -20.420 1.00 88.94 313 LEU A N 1
ATOM 2442 C CA . LEU A 1 313 ? -5.713 -16.912 -21.009 1.00 88.94 313 LEU A CA 1
ATOM 2443 C C . LEU A 1 313 ? -6.085 -16.950 -22.502 1.00 88.94 313 LEU A C 1
ATOM 2445 O O . LEU A 1 313 ? -6.772 -16.053 -23.002 1.00 88.94 313 LEU A O 1
ATOM 2449 N N . ASN A 1 314 ? -5.666 -18.002 -23.211 1.00 87.06 314 ASN A N 1
ATOM 2450 C CA . ASN A 1 314 ? -5.988 -18.236 -24.620 1.00 87.06 314 ASN A CA 1
ATOM 2451 C C . ASN A 1 314 ? -7.282 -19.040 -24.834 1.00 87.06 314 ASN A C 1
ATOM 2453 O O . ASN A 1 314 ? -7.656 -19.344 -25.975 1.00 87.06 314 ASN A O 1
ATOM 2457 N N . SER A 1 315 ? -8.015 -19.338 -23.764 1.00 91.31 315 SER A N 1
ATOM 2458 C CA . SER A 1 315 ? -9.282 -20.053 -23.830 1.00 91.31 315 SER A CA 1
ATOM 2459 C C . SER A 1 315 ? -10.478 -19.107 -23.935 1.00 91.31 315 SER A C 1
ATOM 2461 O O . SER A 1 315 ? -10.405 -17.907 -23.667 1.00 91.31 315 SER A O 1
ATOM 2463 N N . HIS A 1 316 ? -11.604 -19.636 -24.416 1.00 92.44 316 HIS A N 1
ATOM 2464 C CA . HIS A 1 316 ? -12.842 -18.872 -24.538 1.00 92.44 316 HIS A CA 1
ATOM 2465 C C . HIS A 1 316 ? -13.739 -19.075 -23.323 1.00 92.44 316 HIS A C 1
ATOM 2467 O O . HIS A 1 316 ? -14.238 -18.098 -22.779 1.00 92.44 316 HIS A O 1
ATOM 2473 N N . VAL A 1 317 ? -13.963 -20.319 -22.914 1.00 95.25 317 VAL A N 1
ATOM 2474 C CA . VAL A 1 317 ? -14.854 -20.659 -21.799 1.00 95.25 317 VAL A CA 1
ATOM 2475 C C . VAL A 1 317 ? -14.135 -21.644 -20.892 1.00 95.25 317 VAL A C 1
ATOM 2477 O O . VAL A 1 317 ? -13.631 -22.654 -21.376 1.00 95.25 317 VAL A O 1
ATOM 2480 N N . SER A 1 318 ? -14.118 -21.368 -19.592 1.00 97.31 318 SER A N 1
ATOM 2481 C CA . SER A 1 318 ? -13.660 -22.318 -18.580 1.00 97.31 318 SER A CA 1
ATOM 2482 C C . SER A 1 318 ? -14.855 -23.060 -17.986 1.00 97.31 318 SER A C 1
ATOM 2484 O O . SER A 1 318 ? -15.926 -22.477 -17.795 1.00 97.31 318 SER A O 1
ATOM 2486 N N . ILE A 1 319 ? -14.688 -24.352 -17.717 1.00 97.00 319 ILE A N 1
ATOM 2487 C CA . ILE A 1 319 ? -15.732 -25.225 -17.183 1.00 97.00 319 ILE A CA 1
ATOM 2488 C C . ILE A 1 319 ? -15.195 -25.901 -15.919 1.00 97.00 319 ILE A C 1
ATOM 2490 O O . ILE A 1 319 ? -14.195 -26.613 -15.967 1.00 97.00 319 ILE A O 1
ATOM 2494 N N . MET A 1 320 ? -15.889 -25.707 -14.797 1.00 95.31 320 MET A N 1
ATOM 2495 C CA . MET A 1 320 ? -15.627 -26.363 -13.513 1.00 95.31 320 MET A CA 1
ATOM 2496 C C . MET A 1 320 ? -16.919 -27.047 -13.018 1.00 95.31 320 MET A C 1
ATOM 2498 O O . MET A 1 320 ? -17.629 -26.488 -12.177 1.00 95.31 320 MET A O 1
ATOM 2502 N N . PRO A 1 321 ? -17.255 -28.240 -13.548 1.00 93.00 321 PRO A N 1
ATOM 2503 C CA . PRO A 1 321 ? -18.510 -28.948 -13.290 1.00 93.00 321 PRO A CA 1
ATOM 2504 C C . PRO A 1 321 ? -18.414 -29.900 -12.085 1.00 93.00 321 PRO A C 1
ATOM 2506 O O . PRO A 1 321 ? -19.105 -30.920 -12.020 1.00 93.00 321 PRO A O 1
ATOM 2509 N N . SER A 1 322 ? -17.530 -29.597 -11.131 1.00 90.00 322 SER A N 1
ATOM 2510 C CA . SER A 1 322 ? -17.296 -30.443 -9.964 1.00 90.00 322 SER A CA 1
ATOM 2511 C C . SER A 1 322 ? -18.571 -30.602 -9.127 1.00 90.00 322 SER A C 1
ATOM 2513 O O . SER A 1 322 ? -19.251 -29.612 -8.866 1.00 90.00 322 SER A O 1
ATOM 2515 N N . ILE A 1 323 ? -18.882 -31.811 -8.653 1.00 86.62 323 ILE A N 1
ATOM 2516 C CA . ILE A 1 323 ? -20.018 -32.052 -7.737 1.00 86.62 323 ILE A CA 1
ATOM 2517 C C . ILE A 1 323 ? -19.801 -31.301 -6.418 1.00 86.62 323 ILE A C 1
ATOM 2519 O O . ILE A 1 323 ? -20.724 -30.713 -5.859 1.00 86.62 323 ILE A O 1
ATOM 2523 N N . HIS A 1 324 ? -18.559 -31.306 -5.926 1.00 85.19 324 HIS A N 1
ATOM 2524 C CA . HIS A 1 324 ? -18.187 -30.621 -4.697 1.00 85.19 324 HIS A CA 1
ATOM 2525 C C . HIS A 1 324 ? -16.737 -30.120 -4.740 1.00 85.19 324 HIS A C 1
ATOM 2527 O O . HIS A 1 324 ? -15.818 -30.853 -5.115 1.00 85.19 324 HIS A O 1
ATOM 2533 N N . GLU A 1 325 ? -16.540 -28.876 -4.303 1.00 88.56 325 GLU A N 1
ATOM 2534 C CA . GLU A 1 325 ? -15.241 -28.234 -4.078 1.00 88.56 325 GLU A CA 1
ATOM 2535 C C . GLU A 1 325 ? -15.300 -27.422 -2.787 1.00 88.56 325 GLU A C 1
ATOM 2537 O O . GLU A 1 325 ? -16.305 -26.775 -2.500 1.00 88.56 325 GLU A O 1
ATOM 2542 N N . GLY A 1 326 ? -14.194 -27.394 -2.047 1.00 89.25 326 GLY A N 1
ATOM 2543 C CA . GLY A 1 326 ? -14.081 -26.629 -0.805 1.00 89.25 326 GLY A CA 1
ATOM 2544 C C . GLY A 1 326 ? -14.066 -25.140 -1.104 1.00 89.25 326 GLY A C 1
ATOM 2545 O O . GLY A 1 326 ? -14.858 -24.396 -0.544 1.00 89.25 326 GLY A O 1
ATOM 2546 N N . PHE A 1 327 ? -13.242 -24.744 -2.077 1.00 92.31 327 PHE A N 1
ATOM 2547 C CA . PHE A 1 327 ? -13.305 -23.430 -2.713 1.00 92.31 327 PHE A CA 1
ATOM 2548 C C . PHE A 1 327 ? -13.495 -23.584 -4.225 1.00 92.31 327 PHE A C 1
ATOM 2550 O O . PHE A 1 327 ? -14.591 -23.390 -4.731 1.00 92.31 327 PHE A O 1
ATOM 2557 N N . GLY A 1 328 ? -12.466 -24.042 -4.939 1.00 92.00 328 GLY A N 1
ATOM 2558 C CA . GLY A 1 328 ? -12.495 -24.195 -6.400 1.00 92.00 328 GLY A CA 1
ATOM 2559 C C . GLY A 1 328 ? -11.499 -23.263 -7.081 1.00 92.00 328 GLY A C 1
ATOM 2560 O O . GLY A 1 328 ? -11.887 -22.334 -7.784 1.00 92.00 328 GLY A O 1
ATOM 2561 N N . LEU A 1 329 ? -10.201 -23.510 -6.859 1.00 92.25 329 LEU A N 1
ATOM 2562 C CA . LEU A 1 329 ? -9.123 -22.660 -7.381 1.00 92.25 329 LEU A CA 1
ATOM 2563 C C . LEU A 1 329 ? -9.118 -22.571 -8.914 1.00 92.25 329 LEU A C 1
ATOM 2565 O O . LEU A 1 329 ? -8.918 -21.485 -9.430 1.00 92.25 329 LEU A O 1
ATOM 2569 N N . ALA A 1 330 ? -9.437 -23.648 -9.638 1.00 91.62 330 ALA A N 1
ATOM 2570 C CA . ALA A 1 330 ? -9.496 -23.615 -11.104 1.00 91.62 330 ALA A CA 1
ATOM 2571 C C . ALA A 1 330 ? -10.548 -22.616 -11.634 1.00 91.62 330 ALA A C 1
ATOM 2573 O O . ALA A 1 330 ? -10.312 -21.888 -12.599 1.00 91.62 330 ALA A O 1
ATOM 2574 N N . GLY A 1 331 ? -11.713 -22.544 -10.981 1.00 94.81 331 GLY A N 1
ATOM 2575 C CA . GLY A 1 331 ? -12.732 -21.544 -11.298 1.00 94.81 331 GLY A CA 1
ATOM 2576 C C . GLY A 1 331 ? -12.303 -20.135 -10.883 1.00 94.81 331 GLY A C 1
ATOM 2577 O O . GLY A 1 331 ? -12.536 -19.184 -11.623 1.00 94.81 331 GLY A O 1
ATOM 2578 N N . TRP A 1 332 ? -11.638 -19.999 -9.731 1.00 95.12 332 TRP A N 1
ATOM 2579 C CA . TRP A 1 332 ? -11.090 -18.724 -9.263 1.00 95.12 332 TRP A CA 1
ATOM 2580 C C . TRP A 1 332 ? -10.063 -18.158 -10.247 1.00 95.12 332 TRP A C 1
ATOM 2582 O O . TRP A 1 332 ? -10.171 -17.009 -10.662 1.00 95.12 332 TRP A O 1
ATOM 2592 N N . GLU A 1 333 ? -9.134 -18.995 -10.704 1.00 94.25 333 GLU A N 1
ATOM 2593 C CA . GLU A 1 333 ? -8.130 -18.666 -11.716 1.00 94.25 333 GLU A CA 1
ATOM 2594 C C . GLU A 1 333 ? -8.791 -18.238 -13.034 1.00 94.25 333 GLU A C 1
ATOM 2596 O O . GLU A 1 333 ? -8.385 -17.238 -13.620 1.00 94.25 333 GLU A O 1
ATOM 2601 N N . ALA A 1 334 ? -9.864 -18.908 -13.471 1.00 95.06 334 ALA A N 1
ATOM 2602 C CA . ALA A 1 334 ? -10.616 -18.504 -14.663 1.00 95.06 334 ALA A CA 1
ATOM 2603 C C . ALA A 1 334 ? -11.265 -17.118 -14.522 1.00 95.06 334 ALA A C 1
ATOM 2605 O O . ALA A 1 334 ? -11.199 -16.305 -15.449 1.00 95.06 334 ALA A O 1
ATOM 2606 N N . VAL A 1 335 ? -11.842 -16.826 -13.352 1.00 95.44 335 VAL A N 1
ATOM 2607 C CA . VAL A 1 335 ? -12.388 -15.499 -13.041 1.00 95.44 335 VAL A CA 1
ATOM 2608 C C . VAL A 1 335 ? -11.277 -14.449 -13.049 1.00 95.44 335 VAL A C 1
ATOM 2610 O O . VAL A 1 335 ? -11.436 -13.422 -13.702 1.00 95.44 335 VAL A O 1
ATOM 2613 N N . CYS A 1 336 ? -10.130 -14.715 -12.414 1.00 93.12 336 CYS A N 1
ATOM 2614 C CA . CYS A 1 336 ? -8.975 -13.810 -12.422 1.00 93.12 336 CYS A CA 1
ATOM 2615 C C . CYS A 1 336 ? -8.382 -13.598 -13.825 1.00 93.12 336 CYS A C 1
ATOM 2617 O O . CYS A 1 336 ? -7.896 -12.511 -14.122 1.00 93.12 336 CYS A O 1
ATOM 2619 N N . ALA A 1 337 ? -8.444 -14.606 -14.697 1.00 92.31 337 ALA A N 1
ATOM 2620 C CA . ALA A 1 337 ? -7.991 -14.527 -16.086 1.00 92.31 337 ALA A CA 1
ATOM 2621 C C . ALA A 1 337 ? -8.956 -13.743 -17.001 1.00 92.31 337 ALA A C 1
ATOM 2623 O O . ALA A 1 337 ? -8.660 -13.523 -18.177 1.00 92.31 337 ALA A O 1
ATOM 2624 N N . GLY A 1 338 ? -10.133 -13.344 -16.504 1.00 93.25 338 GLY A N 1
ATOM 2625 C CA . GLY A 1 338 ? -11.170 -12.710 -17.319 1.00 93.25 338 GLY A CA 1
ATOM 2626 C C . GLY A 1 338 ? -11.802 -13.658 -18.340 1.00 93.25 338 GLY A C 1
ATOM 2627 O O . GLY A 1 338 ? -12.279 -13.212 -19.390 1.00 93.25 338 GLY A O 1
ATOM 2628 N N . VAL A 1 339 ? -11.809 -14.961 -18.044 1.00 94.31 339 VAL A N 1
ATOM 2629 C CA . VAL A 1 339 ? -12.398 -16.010 -18.881 1.00 94.31 339 VAL A CA 1
ATOM 2630 C C . VAL A 1 339 ? -13.800 -16.341 -18.352 1.00 94.31 339 VAL A C 1
ATOM 2632 O O . VAL A 1 339 ? -13.938 -16.683 -17.178 1.00 94.31 339 VAL A O 1
ATOM 2635 N N . PRO A 1 340 ? -14.859 -16.262 -19.184 1.00 96.00 340 PRO A N 1
ATOM 2636 C CA . PRO A 1 340 ? -16.201 -16.689 -18.795 1.00 96.00 340 PRO A CA 1
ATOM 2637 C C . PRO A 1 340 ? -16.224 -18.106 -18.216 1.00 96.00 340 PRO A C 1
ATOM 2639 O O . PRO A 1 340 ? -15.648 -19.028 -18.801 1.00 96.00 340 PRO A O 1
ATOM 2642 N N . LEU A 1 341 ? -16.920 -18.274 -17.092 1.00 97.69 341 LEU A N 1
ATOM 2643 C CA . LEU A 1 341 ? -16.882 -19.495 -16.291 1.00 97.69 341 LEU A CA 1
ATOM 2644 C C . LEU A 1 341 ? -18.257 -20.169 -16.235 1.00 97.69 341 LEU A C 1
ATOM 2646 O O . LEU A 1 341 ? -19.260 -19.532 -15.917 1.00 97.69 341 LEU A O 1
ATOM 2650 N N . ILE A 1 342 ? -18.294 -21.475 -16.487 1.00 97.06 342 ILE A N 1
ATOM 2651 C CA . ILE A 1 342 ? -19.411 -22.350 -16.113 1.00 97.06 342 ILE A CA 1
ATOM 2652 C C . ILE A 1 342 ? -18.984 -23.100 -14.851 1.00 97.06 342 ILE A C 1
ATOM 2654 O O . ILE A 1 342 ? -17.993 -23.827 -14.876 1.00 97.06 342 ILE A O 1
ATOM 2658 N N . CYS A 1 343 ? -19.697 -22.896 -13.748 1.00 94.25 343 CYS A N 1
ATOM 2659 C CA . CYS A 1 343 ? -19.308 -23.369 -12.420 1.00 94.25 343 CYS A CA 1
ATOM 2660 C C . CYS A 1 343 ? -20.467 -24.091 -11.738 1.00 94.25 343 CYS A C 1
ATOM 2662 O O . CYS A 1 343 ? -21.600 -23.619 -11.782 1.00 94.25 343 CYS A O 1
ATOM 2664 N N . SER A 1 344 ? -20.202 -25.198 -11.054 1.00 90.69 344 SER A N 1
ATOM 2665 C CA . SER A 1 344 ? -21.210 -25.820 -10.197 1.00 90.69 344 SER A CA 1
ATOM 2666 C C . SER A 1 344 ? -21.599 -24.933 -9.012 1.00 90.69 344 SER A C 1
ATOM 2668 O O . SER A 1 344 ? -20.743 -24.370 -8.326 1.00 90.69 344 SER A O 1
ATOM 2670 N N . LYS A 1 345 ? -22.899 -24.874 -8.711 1.00 88.19 345 LYS A N 1
ATOM 2671 C CA . LYS A 1 345 ? -23.472 -24.056 -7.631 1.00 88.19 345 LYS A CA 1
ATOM 2672 C C . LYS A 1 345 ? -23.053 -24.505 -6.222 1.00 88.19 345 LYS A C 1
ATOM 2674 O O . LYS A 1 345 ? -23.025 -23.693 -5.308 1.00 88.19 345 LYS A O 1
ATOM 2679 N N . HIS A 1 346 ? -22.702 -25.778 -6.038 1.00 82.25 346 HIS A N 1
ATOM 2680 C CA . HIS A 1 346 ? -22.343 -26.366 -4.737 1.00 82.25 346 HIS A CA 1
ATOM 2681 C C . HIS A 1 346 ? -20.828 -26.354 -4.464 1.00 82.25 346 HIS A C 1
ATOM 2683 O O . HIS A 1 346 ? -20.242 -27.348 -4.027 1.00 82.25 346 HIS A O 1
ATOM 2689 N N . THR A 1 347 ? -20.186 -25.220 -4.748 1.00 90.44 347 THR A N 1
ATOM 2690 C CA . THR A 1 347 ? -18.746 -25.002 -4.547 1.00 90.44 347 THR A CA 1
ATOM 2691 C C . THR A 1 347 ? -18.513 -23.755 -3.700 1.00 90.44 347 THR A C 1
ATOM 2693 O O . THR A 1 347 ? -19.298 -22.809 -3.764 1.00 90.44 347 THR A O 1
ATOM 2696 N N . GLY A 1 348 ? -17.422 -23.715 -2.930 1.00 92.75 348 GLY A N 1
ATOM 2697 C CA . GLY A 1 348 ? -17.118 -22.529 -2.117 1.00 92.75 348 GLY A CA 1
ATOM 2698 C C . GLY A 1 348 ? -16.862 -21.260 -2.939 1.00 92.75 348 GLY A C 1
ATOM 2699 O O . GLY A 1 348 ? -17.148 -20.162 -2.472 1.00 92.75 348 GLY A O 1
ATOM 2700 N N . LEU A 1 349 ? -16.384 -21.395 -4.180 1.00 95.38 349 LEU A N 1
ATOM 2701 C CA . LEU A 1 349 ? -16.252 -20.293 -5.130 1.00 95.38 349 LEU A CA 1
ATOM 2702 C C . LEU A 1 349 ? -17.623 -19.747 -5.532 1.00 95.38 349 LEU A C 1
ATOM 2704 O O . LEU A 1 349 ? -17.786 -18.533 -5.598 1.00 95.38 349 LEU A O 1
ATOM 2708 N N . ALA A 1 350 ? -18.594 -20.621 -5.817 1.00 93.94 350 ALA A N 1
ATOM 2709 C CA . ALA A 1 350 ? -19.940 -20.187 -6.173 1.00 93.94 350 ALA A CA 1
ATOM 2710 C C . ALA A 1 350 ? -20.598 -19.419 -5.024 1.00 93.94 350 ALA A C 1
ATOM 2712 O O . ALA A 1 350 ? -21.136 -18.340 -5.251 1.00 93.94 350 ALA A O 1
ATOM 2713 N N . GLU A 1 351 ? -20.468 -19.918 -3.794 1.00 93.56 351 GLU A N 1
ATOM 2714 C CA . GLU A 1 351 ? -20.974 -19.238 -2.600 1.00 93.56 351 GLU A CA 1
ATOM 2715 C C . GLU A 1 351 ? -20.317 -17.866 -2.392 1.00 93.56 351 GLU A C 1
ATOM 2717 O O . GLU A 1 351 ? -21.005 -16.867 -2.177 1.00 93.56 351 GLU A O 1
ATOM 2722 N N . PHE A 1 352 ? -18.990 -17.796 -2.535 1.00 95.00 352 PHE A N 1
ATOM 2723 C CA . PHE A 1 352 ? -18.257 -16.535 -2.465 1.00 95.00 352 PHE A CA 1
ATOM 2724 C C . PHE A 1 352 ? -18.708 -15.541 -3.547 1.00 95.00 352 PHE A C 1
ATOM 2726 O O . PHE A 1 352 ? -18.993 -14.386 -3.236 1.00 95.00 352 PHE A O 1
ATOM 2733 N N . LEU A 1 353 ? -18.794 -15.969 -4.810 1.00 94.12 353 LEU A N 1
ATOM 2734 C CA . LEU A 1 353 ? -19.198 -15.099 -5.916 1.00 94.12 353 LEU A CA 1
ATOM 2735 C C . LEU A 1 353 ? -20.656 -14.648 -5.783 1.00 94.12 353 LEU A C 1
ATOM 2737 O O . LEU A 1 353 ? -20.966 -13.504 -6.106 1.00 94.12 353 LEU A O 1
ATOM 2741 N N . ASP A 1 354 ? -21.550 -15.505 -5.287 1.00 91.38 354 ASP A N 1
ATOM 2742 C CA . ASP A 1 354 ? -22.934 -15.126 -5.008 1.00 91.38 354 ASP A CA 1
ATOM 2743 C C . ASP A 1 354 ? -23.015 -14.028 -3.942 1.00 91.38 354 ASP A C 1
ATOM 2745 O O . ASP A 1 354 ? -23.706 -13.030 -4.163 1.00 91.38 354 ASP A O 1
ATOM 2749 N N . ALA A 1 355 ? -22.271 -14.157 -2.839 1.00 88.12 355 ALA A N 1
ATOM 2750 C CA . ALA A 1 355 ? -22.156 -13.098 -1.836 1.00 88.12 355 ALA A CA 1
ATOM 2751 C C . ALA A 1 355 ? -21.558 -11.813 -2.438 1.00 88.12 355 ALA A C 1
ATOM 2753 O O . ALA A 1 355 ? -22.141 -10.737 -2.305 1.00 88.12 355 ALA A O 1
ATOM 2754 N N . TYR A 1 356 ? -20.469 -11.938 -3.202 1.00 89.94 356 TYR A N 1
ATOM 2755 C CA . TYR A 1 356 ? -19.801 -10.812 -3.851 1.00 89.94 356 TYR A CA 1
ATOM 2756 C C . TYR A 1 356 ? -20.729 -10.042 -4.802 1.00 89.94 356 TYR A C 1
ATOM 2758 O O . TYR A 1 356 ? -20.773 -8.814 -4.753 1.00 89.94 356 TYR A O 1
ATOM 2766 N N . PHE A 1 357 ? -21.505 -10.734 -5.643 1.00 89.94 357 PHE A N 1
ATOM 2767 C CA . PHE A 1 357 ? -22.465 -10.097 -6.551 1.00 89.94 357 PHE A CA 1
ATOM 2768 C C . PHE A 1 357 ? -23.636 -9.436 -5.812 1.00 89.94 357 PHE A C 1
ATOM 2770 O O . PHE A 1 357 ? -24.174 -8.435 -6.291 1.00 89.94 357 PHE A O 1
ATOM 2777 N N . ASN A 1 358 ? -24.039 -9.979 -4.661 1.00 83.06 358 ASN A N 1
ATOM 2778 C CA . ASN A 1 358 ? -25.081 -9.378 -3.832 1.00 83.06 358 ASN A CA 1
ATOM 2779 C C . ASN A 1 358 ? -24.596 -8.097 -3.144 1.00 83.06 358 ASN A C 1
ATOM 2781 O O . ASN A 1 358 ? -25.373 -7.159 -3.021 1.00 83.06 358 ASN A O 1
ATOM 2785 N N . GLU A 1 359 ? -23.330 -8.037 -2.736 1.00 77.12 359 GLU A N 1
ATOM 2786 C CA . GLU A 1 359 ? -22.727 -6.841 -2.134 1.00 77.12 359 GLU A CA 1
ATOM 2787 C C . GLU A 1 359 ? -22.334 -5.792 -3.190 1.00 77.12 359 GLU A C 1
ATOM 2789 O O . GLU A 1 359 ? -22.410 -4.590 -2.943 1.00 77.12 359 GLU A O 1
ATOM 2794 N N . ASN A 1 360 ? -21.975 -6.234 -4.400 1.00 76.00 360 ASN A N 1
ATOM 2795 C CA . ASN A 1 360 ? -21.500 -5.388 -5.493 1.00 76.00 360 ASN A CA 1
ATOM 2796 C C . ASN A 1 360 ? -22.484 -5.416 -6.672 1.00 76.00 360 ASN A C 1
ATOM 2798 O O . ASN A 1 360 ? -22.217 -6.020 -7.707 1.00 76.00 360 ASN A O 1
ATOM 2802 N N . HIS A 1 361 ? -23.622 -4.726 -6.552 1.00 71.94 361 HIS A N 1
ATOM 2803 C CA . HIS A 1 361 ? -24.716 -4.776 -7.541 1.00 71.94 361 HIS A CA 1
ATOM 2804 C C . HIS A 1 361 ? -24.344 -4.383 -8.988 1.00 71.94 361 HIS A C 1
ATOM 2806 O O . HIS A 1 361 ? -25.089 -4.695 -9.918 1.00 71.94 361 HIS A O 1
ATOM 2812 N N . LEU A 1 362 ? -23.225 -3.681 -9.196 1.00 72.25 362 LEU A N 1
ATOM 2813 C CA . LEU A 1 362 ? -22.719 -3.313 -10.525 1.00 72.25 362 LEU A CA 1
ATOM 2814 C C . LEU A 1 362 ? -21.810 -4.387 -11.146 1.00 72.25 362 LEU A C 1
ATOM 2816 O O . LEU A 1 362 ? -21.510 -4.314 -12.341 1.00 72.25 362 LEU A O 1
ATOM 2820 N N . ALA A 1 363 ? -21.384 -5.383 -10.362 1.00 76.25 363 ALA A N 1
ATOM 2821 C CA . ALA A 1 363 ? -20.513 -6.448 -10.825 1.00 76.25 363 ALA A CA 1
ATOM 2822 C C . ALA A 1 363 ? -21.250 -7.345 -11.840 1.00 76.25 363 ALA A C 1
ATOM 2824 O O . ALA A 1 363 ? -22.413 -7.723 -11.648 1.00 76.25 363 ALA A O 1
ATOM 2825 N N . PRO A 1 364 ? -20.609 -7.698 -12.964 1.00 82.25 364 PRO A N 1
ATOM 2826 C CA . PRO A 1 364 ? -21.330 -8.203 -14.120 1.00 82.25 364 PRO A CA 1
ATOM 2827 C C . PRO A 1 364 ? -21.573 -9.722 -14.046 1.00 82.25 364 PRO A C 1
ATOM 2829 O O . PRO A 1 364 ? -20.931 -10.498 -14.752 1.00 82.25 364 PRO A O 1
ATOM 2832 N N . ARG A 1 365 ? -22.569 -10.136 -13.249 1.00 88.12 365 ARG A N 1
ATOM 2833 C CA . ARG A 1 365 ? -22.934 -11.538 -12.936 1.00 88.12 365 ARG A CA 1
ATOM 2834 C C . ARG A 1 365 ? -23.033 -12.489 -14.135 1.00 88.12 365 ARG A C 1
ATOM 2836 O O . ARG A 1 365 ? -22.724 -13.664 -14.006 1.00 88.12 365 ARG A O 1
ATOM 2843 N N . GLU A 1 366 ? -23.443 -12.005 -15.311 1.00 87.19 366 GLU A N 1
ATOM 2844 C CA . GLU A 1 366 ? -23.602 -12.846 -16.513 1.00 87.19 366 GLU A CA 1
ATOM 2845 C C . GLU A 1 366 ? -22.299 -13.509 -17.009 1.00 87.19 366 GLU A C 1
ATOM 2847 O O . GLU A 1 366 ? -22.374 -14.392 -17.865 1.00 87.19 366 GLU A O 1
ATOM 2852 N N . SER A 1 367 ? -21.122 -13.082 -16.531 1.00 90.94 367 SER A N 1
ATOM 2853 C CA . SER A 1 367 ? -19.831 -13.711 -16.850 1.00 90.94 367 SER A CA 1
ATOM 2854 C C . SER A 1 367 ? -19.657 -15.108 -16.249 1.00 90.94 367 SER A C 1
ATOM 2856 O O . SER A 1 367 ? -18.818 -15.868 -16.737 1.00 90.94 367 SER A O 1
ATOM 2858 N N . VAL A 1 368 ? -20.453 -15.448 -15.231 1.00 95.75 368 VAL A N 1
ATOM 2859 C CA . VAL A 1 368 ? -20.435 -16.742 -14.549 1.00 95.75 368 VAL A CA 1
ATOM 2860 C C . VAL A 1 368 ? -21.815 -17.385 -14.658 1.00 95.75 368 VAL A C 1
ATOM 2862 O O . VAL A 1 368 ? -22.826 -16.778 -14.306 1.00 95.75 368 VAL A O 1
ATOM 2865 N N . LEU A 1 369 ? -21.869 -18.620 -15.154 1.00 95.00 369 LEU A N 1
ATOM 2866 C CA . LEU A 1 369 ? -23.087 -19.428 -15.160 1.00 95.00 369 LEU A CA 1
ATOM 2867 C C . LEU A 1 369 ? -22.982 -20.511 -14.095 1.00 95.00 369 LEU A C 1
ATOM 2869 O O . LEU A 1 369 ? -22.124 -21.389 -14.185 1.00 95.00 369 LEU A O 1
ATOM 2873 N N . PHE A 1 370 ? -23.871 -20.444 -13.105 1.00 93.44 370 PHE A N 1
ATOM 2874 C CA . PHE A 1 370 ? -23.988 -21.478 -12.088 1.00 93.44 370 PHE A CA 1
ATOM 2875 C C . PHE A 1 370 ? -24.888 -22.610 -12.572 1.00 93.44 370 PHE A C 1
ATOM 2877 O O . PHE A 1 370 ? -26.044 -22.370 -12.922 1.00 93.44 370 PHE A O 1
ATOM 2884 N N . VAL A 1 371 ? -24.360 -23.830 -12.569 1.00 91.88 371 VAL A N 1
ATOM 2885 C CA . VAL A 1 371 ? -25.087 -25.058 -12.912 1.00 91.88 371 VAL A CA 1
ATOM 2886 C C . VAL A 1 371 ? -25.309 -25.905 -11.667 1.00 91.88 371 VAL A C 1
ATOM 2888 O O . VAL A 1 371 ? -24.458 -25.975 -10.782 1.00 91.88 371 VAL A O 1
ATOM 2891 N N . GLU A 1 372 ? -26.473 -26.531 -11.572 1.00 87.00 372 GLU A N 1
ATOM 2892 C CA . GLU A 1 372 ? -26.768 -27.483 -10.506 1.00 87.00 372 GLU A CA 1
ATOM 2893 C C . GLU A 1 372 ? -26.338 -28.868 -10.984 1.00 87.00 372 GLU A C 1
ATOM 2895 O O . GLU A 1 372 ? -26.831 -29.346 -11.998 1.00 87.00 372 GLU A O 1
ATOM 2900 N N . MET A 1 373 ? -25.368 -29.469 -10.296 1.00 81.75 373 MET A N 1
ATOM 2901 C CA . MET A 1 373 ? -24.859 -30.803 -10.618 1.00 81.75 373 MET A CA 1
ATOM 2902 C C . MET A 1 373 ? -25.351 -31.774 -9.543 1.00 81.75 373 MET A C 1
ATOM 2904 O O . MET A 1 373 ? -25.093 -31.549 -8.360 1.00 81.75 373 MET A O 1
ATOM 2908 N N . GLY A 1 374 ? -26.077 -32.818 -9.950 1.00 66.31 374 GLY A N 1
ATOM 2909 C CA . GLY A 1 374 ? -26.601 -33.861 -9.060 1.00 66.31 374 GLY A CA 1
ATOM 2910 C C . GLY A 1 374 ? -25.731 -35.124 -8.987 1.00 66.31 374 GLY A C 1
ATOM 2911 O O . GLY A 1 374 ? -24.626 -35.164 -9.522 1.00 66.31 374 GLY A O 1
ATOM 2912 N N . ASP A 1 375 ? -26.266 -36.167 -8.337 1.00 58.69 375 ASP A N 1
ATOM 2913 C CA . ASP A 1 375 ? -25.629 -37.494 -8.203 1.00 58.69 375 ASP A CA 1
ATOM 2914 C C . ASP A 1 375 ? -25.699 -38.341 -9.499 1.00 58.69 375 ASP A C 1
ATOM 2916 O O . ASP A 1 375 ? -24.964 -39.319 -9.643 1.00 58.69 375 ASP A O 1
ATOM 2920 N N . GLU A 1 376 ? -26.584 -37.992 -10.444 1.00 61.09 376 GLU A N 1
ATOM 2921 C CA . GLU A 1 376 ? -26.718 -38.642 -11.758 1.00 61.09 376 GLU A CA 1
ATOM 2922 C C . GLU A 1 376 ? -25.989 -37.860 -12.868 1.00 61.09 376 GLU A C 1
ATOM 2924 O O . GLU A 1 376 ? -25.677 -36.678 -12.727 1.00 61.09 376 GLU A O 1
ATOM 2929 N N . ILE A 1 377 ? -25.719 -38.527 -13.998 1.00 63.50 377 ILE A N 1
ATOM 2930 C CA . ILE A 1 377 ? -25.050 -37.939 -15.169 1.00 63.50 377 ILE A CA 1
ATOM 2931 C C . ILE A 1 377 ? -25.921 -36.813 -15.759 1.00 63.50 377 ILE A C 1
ATOM 2933 O O . ILE A 1 377 ? -26.843 -37.080 -16.528 1.00 63.50 377 ILE A O 1
ATOM 2937 N N . ASP A 1 378 ? -25.601 -35.555 -15.446 1.00 74.56 378 ASP A N 1
ATOM 2938 C CA . ASP A 1 378 ? -26.357 -34.390 -15.925 1.00 74.56 378 ASP A CA 1
ATOM 2939 C C . ASP A 1 378 ? -25.719 -33.727 -17.161 1.00 74.56 378 ASP A C 1
ATOM 2941 O O . ASP A 1 378 ? -25.202 -32.604 -17.137 1.00 74.56 378 ASP A O 1
ATOM 2945 N N . ILE A 1 379 ? -25.708 -34.471 -18.270 1.00 87.69 379 ILE A N 1
ATOM 2946 C CA . ILE A 1 379 ? -25.169 -33.977 -19.547 1.00 87.69 379 ILE A CA 1
ATOM 2947 C C . ILE A 1 379 ? -26.056 -32.872 -20.122 1.00 87.69 379 ILE A C 1
ATOM 2949 O O . ILE A 1 379 ? -25.536 -31.896 -20.664 1.00 87.69 379 ILE A O 1
ATOM 2953 N N . ASP A 1 380 ? -27.379 -33.008 -20.011 1.00 88.56 380 ASP A N 1
ATOM 2954 C CA . ASP A 1 380 ? -28.336 -32.067 -20.591 1.00 88.56 380 ASP A CA 1
ATOM 2955 C C . ASP A 1 380 ? -28.204 -30.668 -19.976 1.00 88.56 380 ASP A C 1
ATOM 2957 O O . ASP A 1 380 ? -28.168 -29.682 -20.725 1.00 88.56 380 ASP A O 1
ATOM 2961 N N . THR A 1 381 ? -28.070 -30.565 -18.647 1.00 91.00 381 THR A N 1
ATOM 2962 C CA . THR A 1 381 ? -27.861 -29.280 -17.962 1.00 91.00 381 THR A CA 1
ATOM 2963 C C . THR A 1 381 ? -26.538 -28.653 -18.373 1.00 91.00 381 THR A C 1
ATOM 2965 O O . THR A 1 381 ? -26.513 -27.487 -18.778 1.00 91.00 381 THR A O 1
ATOM 2968 N N . LEU A 1 382 ? -25.438 -29.417 -18.344 1.00 93.50 382 LEU A N 1
ATOM 2969 C CA . LEU A 1 382 ? -24.122 -28.877 -18.687 1.00 93.50 382 LEU A CA 1
ATOM 2970 C C . LEU A 1 382 ? -24.043 -28.478 -20.170 1.00 93.50 382 LEU A C 1
ATOM 2972 O O . LEU A 1 382 ? -23.540 -27.403 -20.495 1.00 93.50 382 LEU A O 1
ATOM 2976 N N . SER A 1 383 ? -24.610 -29.286 -21.069 1.00 94.25 383 SER A N 1
ATOM 2977 C CA . SER A 1 383 ? -24.705 -28.994 -22.504 1.00 94.25 383 SER A CA 1
ATOM 2978 C C . SER A 1 383 ? -25.528 -27.729 -22.769 1.00 94.25 383 SER A C 1
ATOM 2980 O O . SER A 1 383 ? -25.117 -26.867 -23.550 1.00 94.25 383 SER A O 1
ATOM 2982 N N . SER A 1 384 ? -26.651 -27.562 -22.064 1.00 94.06 384 SER A N 1
ATOM 2983 C CA . SER A 1 384 ? -27.496 -26.366 -22.165 1.00 94.06 384 SER A CA 1
ATOM 2984 C C . SER A 1 384 ? -26.793 -25.113 -21.640 1.00 94.06 384 SER A C 1
ATOM 2986 O O . SER A 1 384 ? -26.905 -24.051 -22.251 1.00 94.06 384 SER A O 1
ATOM 2988 N N . ALA A 1 385 ? -26.022 -25.222 -20.555 1.00 94.69 385 ALA A N 1
ATOM 2989 C CA . ALA A 1 385 ? -25.233 -24.114 -20.021 1.00 94.69 385 ALA A CA 1
ATOM 2990 C C . ALA A 1 385 ? -24.093 -23.703 -20.967 1.00 94.69 385 ALA A C 1
ATOM 2992 O O . ALA A 1 385 ? -23.837 -22.510 -21.147 1.00 94.69 385 ALA A O 1
ATOM 2993 N N . ILE A 1 386 ? -23.443 -24.673 -21.621 1.00 95.56 386 ILE A N 1
ATOM 2994 C CA . ILE A 1 386 ? -22.454 -24.413 -22.674 1.00 95.56 386 ILE A CA 1
ATOM 2995 C C . ILE A 1 386 ? -23.124 -23.688 -23.850 1.00 95.56 386 ILE A C 1
ATOM 2997 O O . ILE A 1 386 ? -22.588 -22.681 -24.325 1.00 95.56 386 ILE A O 1
ATOM 3001 N N . ASP A 1 387 ? -24.306 -24.141 -24.286 1.00 94.56 387 ASP A N 1
ATOM 3002 C CA . ASP A 1 387 ? -25.070 -23.448 -25.327 1.00 94.56 387 ASP A CA 1
ATOM 3003 C C . ASP A 1 387 ? -25.396 -22.007 -24.941 1.00 94.56 387 ASP A C 1
ATOM 3005 O O . ASP A 1 387 ? -25.131 -21.057 -25.690 1.00 94.56 387 ASP A O 1
ATOM 3009 N N . GLU A 1 388 ? -25.911 -21.832 -23.727 1.00 93.62 388 GLU A N 1
ATOM 3010 C CA . GLU A 1 388 ? -26.243 -20.526 -23.206 1.00 93.62 388 GLU A CA 1
ATOM 3011 C C . GLU A 1 388 ? -25.014 -19.619 -23.208 1.00 93.62 388 GLU A C 1
ATOM 3013 O O . GLU A 1 388 ? -25.099 -18.524 -23.771 1.00 93.62 388 GLU A O 1
ATOM 3018 N N . MET A 1 389 ? -23.883 -20.075 -22.650 1.00 94.44 389 MET A N 1
ATOM 3019 C CA . MET A 1 389 ? -22.610 -19.352 -22.563 1.00 94.44 389 MET A CA 1
ATOM 3020 C C . MET A 1 389 ? -22.157 -18.842 -23.938 1.00 94.44 389 MET A C 1
ATOM 3022 O O . MET A 1 389 ? -21.934 -17.637 -24.104 1.00 94.44 389 MET A O 1
ATOM 3026 N N . VAL A 1 390 ? -22.114 -19.731 -24.938 1.00 92.00 390 VAL A N 1
ATOM 3027 C CA . VAL A 1 390 ? -21.660 -19.429 -26.307 1.00 92.00 390 VAL A CA 1
ATOM 3028 C C . VAL A 1 390 ? -22.604 -18.462 -27.031 1.00 92.00 390 VAL A C 1
ATOM 3030 O O . VAL A 1 390 ? -22.145 -17.613 -27.803 1.00 92.00 390 VAL A O 1
ATOM 3033 N N . ARG A 1 391 ? -23.917 -18.514 -26.764 1.00 90.44 391 ARG A N 1
ATOM 3034 C CA . ARG A 1 391 ? -24.918 -17.654 -27.424 1.00 90.44 391 ARG A CA 1
ATOM 3035 C C . ARG A 1 391 ? -24.690 -16.155 -27.203 1.00 90.44 391 ARG A C 1
ATOM 3037 O O . ARG A 1 391 ? -24.978 -15.367 -28.098 1.00 90.44 391 ARG A O 1
ATOM 3044 N N . LYS A 1 392 ? -24.176 -15.754 -26.033 1.00 86.88 392 LYS A N 1
ATOM 3045 C CA . LYS A 1 392 ? -23.855 -14.348 -25.699 1.00 86.88 392 LYS A CA 1
ATOM 3046 C C . LYS A 1 392 ? -22.372 -14.159 -25.368 1.00 86.88 392 LYS A C 1
ATOM 3048 O O . LYS A 1 392 ? -22.031 -13.326 -24.528 1.00 86.88 392 LYS A O 1
ATOM 3053 N N . TYR A 1 393 ? -21.506 -14.943 -26.008 1.00 90.44 393 TYR A N 1
ATOM 3054 C CA . TYR A 1 393 ? -20.091 -15.029 -25.659 1.00 90.44 393 TYR A CA 1
ATOM 3055 C C . TYR A 1 393 ? -19.395 -13.664 -25.566 1.00 90.44 393 TYR A C 1
ATOM 3057 O O . TYR A 1 393 ? -18.813 -13.363 -24.531 1.00 90.44 393 TYR A O 1
ATOM 3065 N N . ASP A 1 394 ? -19.488 -12.812 -26.594 1.00 88.25 394 ASP A N 1
ATOM 3066 C CA . ASP A 1 394 ? -18.721 -11.555 -26.624 1.00 88.25 394 ASP A CA 1
ATOM 3067 C C . ASP A 1 394 ? -19.103 -10.619 -25.462 1.00 88.25 394 ASP A C 1
ATOM 3069 O O . ASP A 1 394 ? -18.236 -10.027 -24.814 1.00 88.25 394 ASP A O 1
ATOM 3073 N N . ARG A 1 395 ? -20.400 -10.558 -25.122 1.00 89.50 395 ARG A N 1
ATOM 3074 C CA . ARG A 1 395 ? -20.896 -9.810 -23.957 1.00 89.50 395 ARG A CA 1
ATOM 3075 C C . ARG A 1 395 ? -20.379 -10.412 -22.651 1.00 89.50 395 ARG A C 1
ATOM 3077 O O . ARG A 1 395 ? -19.860 -9.680 -21.811 1.00 89.50 395 ARG A O 1
ATOM 3084 N N . ARG A 1 396 ? -20.486 -11.734 -22.485 1.00 92.75 396 ARG A N 1
ATOM 3085 C CA . ARG A 1 396 ? -20.011 -12.431 -21.279 1.00 92.75 396 ARG A CA 1
ATOM 3086 C C . ARG A 1 396 ? -18.507 -12.324 -21.095 1.00 92.75 396 ARG A C 1
ATOM 3088 O O . ARG A 1 396 ? -18.052 -12.182 -19.970 1.00 92.75 396 ARG A O 1
ATOM 3095 N N . ARG A 1 397 ? -17.746 -12.309 -22.186 1.00 90.50 397 ARG A N 1
ATOM 3096 C CA . ARG A 1 397 ? -16.304 -12.076 -22.172 1.00 90.50 397 ARG A CA 1
ATOM 3097 C C . ARG A 1 397 ? -15.964 -10.666 -21.701 1.00 90.50 397 ARG A C 1
ATOM 3099 O O . ARG A 1 397 ? -15.113 -10.507 -20.836 1.00 90.50 397 ARG A O 1
ATOM 3106 N N . SER A 1 398 ? -16.643 -9.646 -22.231 1.00 89.31 398 SER A N 1
ATOM 3107 C CA . SER A 1 398 ? -16.469 -8.268 -21.750 1.00 89.31 398 SER A CA 1
ATOM 3108 C C . SER A 1 398 ? -16.786 -8.154 -20.256 1.00 89.31 398 SER A C 1
ATOM 3110 O O . SER A 1 398 ? -16.045 -7.521 -19.511 1.00 89.31 398 SER A O 1
ATOM 3112 N N . HIS A 1 399 ? -17.849 -8.820 -19.806 1.00 92.88 399 HIS A N 1
ATOM 3113 C CA . HIS A 1 399 ? -18.221 -8.892 -18.397 1.00 92.88 399 HIS A CA 1
ATOM 3114 C C . HIS A 1 399 ? -17.182 -9.640 -17.548 1.00 92.88 399 HIS A C 1
ATOM 3116 O O . HIS A 1 399 ? -16.836 -9.167 -16.473 1.00 92.88 399 HIS A O 1
ATOM 3122 N N . ALA A 1 400 ? -16.645 -10.762 -18.030 1.00 92.94 400 ALA A N 1
ATOM 3123 C CA . ALA A 1 400 ? -15.624 -11.532 -17.324 1.00 92.94 400 ALA A CA 1
ATOM 3124 C C . ALA A 1 400 ? -14.351 -10.707 -17.107 1.00 92.94 400 ALA A C 1
ATOM 3126 O O . ALA A 1 400 ? -13.802 -10.724 -16.015 1.00 92.94 400 ALA A O 1
ATOM 3127 N N . ARG A 1 401 ? -13.936 -9.913 -18.102 1.00 90.31 401 ARG A N 1
ATOM 3128 C CA . ARG A 1 401 ? -12.794 -8.995 -17.967 1.00 90.31 401 ARG A CA 1
ATOM 3129 C C . ARG A 1 401 ? -13.025 -7.903 -16.929 1.00 90.31 401 ARG A C 1
ATOM 3131 O O . ARG A 1 401 ? -12.160 -7.689 -16.096 1.00 90.31 401 ARG A O 1
ATOM 3138 N N . LYS A 1 402 ? -14.198 -7.264 -16.938 1.00 89.50 402 LYS A N 1
ATOM 3139 C CA . LYS A 1 402 ? -14.554 -6.266 -15.914 1.00 89.50 402 LYS A CA 1
ATOM 3140 C C . LYS A 1 402 ? -14.558 -6.879 -14.514 1.00 89.50 402 LYS A C 1
ATOM 3142 O O . LYS A 1 402 ? -13.975 -6.322 -13.597 1.00 89.50 402 LYS A O 1
ATOM 3147 N N . LEU A 1 403 ? -15.159 -8.064 -14.374 1.00 91.75 403 LEU A N 1
ATOM 3148 C CA . LEU A 1 403 ? -15.149 -8.797 -13.111 1.00 91.75 403 LEU A CA 1
ATOM 3149 C C . LEU A 1 403 ? -13.719 -9.133 -12.662 1.00 91.75 403 LEU A C 1
ATOM 3151 O O . LEU A 1 403 ? -13.412 -8.988 -11.485 1.00 91.75 403 LEU A O 1
ATOM 3155 N N . ALA A 1 404 ? -12.847 -9.547 -13.585 1.00 91.38 404 ALA A N 1
ATOM 3156 C CA . ALA A 1 404 ? -11.440 -9.801 -13.300 1.00 91.38 404 ALA A CA 1
ATOM 3157 C C . ALA A 1 404 ? -10.717 -8.531 -12.840 1.00 91.38 404 ALA A C 1
ATOM 3159 O O . ALA A 1 404 ? -10.024 -8.571 -11.829 1.00 91.38 404 ALA A O 1
ATOM 3160 N N . GLU A 1 405 ? -10.894 -7.400 -13.527 1.00 86.31 405 GLU A N 1
ATOM 3161 C CA . GLU A 1 405 ? -10.310 -6.110 -13.133 1.00 86.31 405 GLU A CA 1
ATOM 3162 C C . GLU A 1 405 ? -10.700 -5.714 -11.703 1.00 86.31 405 GLU A C 1
ATOM 3164 O O . GLU A 1 405 ? -9.850 -5.233 -10.956 1.00 86.31 405 GLU A O 1
ATOM 3169 N N . ASP A 1 406 ? -11.953 -5.945 -11.310 1.00 86.06 406 ASP A N 1
ATOM 3170 C CA . ASP A 1 406 ? -12.435 -5.654 -9.958 1.00 86.06 406 ASP A CA 1
ATOM 3171 C C . ASP A 1 406 ? -11.881 -6.653 -8.928 1.00 86.06 406 ASP A C 1
ATOM 3173 O O . ASP A 1 406 ? -11.295 -6.257 -7.916 1.00 86.06 406 ASP A O 1
ATOM 3177 N N . ILE A 1 407 ? -12.014 -7.957 -9.194 1.00 87.75 407 ILE A N 1
ATOM 3178 C CA . ILE A 1 407 ? -11.607 -9.023 -8.270 1.00 87.75 407 ILE A CA 1
ATOM 3179 C C . ILE A 1 407 ? -10.093 -9.034 -8.046 1.00 87.75 407 ILE A C 1
ATOM 3181 O O . ILE A 1 407 ? -9.643 -9.134 -6.908 1.00 87.75 407 ILE A O 1
ATOM 3185 N N . THR A 1 408 ? -9.294 -8.910 -9.104 1.00 86.75 408 THR A N 1
ATOM 3186 C CA . THR A 1 408 ? -7.826 -8.978 -9.010 1.00 86.75 408 THR A CA 1
ATOM 3187 C C . THR A 1 408 ? -7.214 -7.797 -8.258 1.00 86.75 408 THR A C 1
ATOM 3189 O O . THR A 1 408 ? -6.135 -7.942 -7.686 1.00 86.75 408 THR A O 1
ATOM 3192 N N . LYS A 1 409 ? -7.902 -6.648 -8.213 1.00 81.31 409 LYS A N 1
ATOM 3193 C CA . LYS A 1 409 ? -7.501 -5.491 -7.398 1.00 81.31 409 LYS A CA 1
ATOM 3194 C C . LYS A 1 409 ? -7.840 -5.687 -5.924 1.00 81.31 409 LYS A C 1
ATOM 3196 O O . LYS A 1 409 ? -7.064 -5.282 -5.066 1.00 81.31 409 LYS A O 1
ATOM 3201 N N . GLN A 1 410 ? -8.994 -6.287 -5.637 1.00 81.81 410 GLN A N 1
ATOM 3202 C CA . GLN A 1 410 ? -9.495 -6.450 -4.271 1.00 81.81 410 GLN A CA 1
ATOM 3203 C C . GLN A 1 410 ? -8.878 -7.658 -3.551 1.00 81.81 410 GLN A C 1
ATOM 3205 O O . GLN A 1 410 ? -8.551 -7.578 -2.369 1.00 81.81 410 GLN A O 1
ATOM 3210 N N . PHE A 1 411 ? -8.693 -8.775 -4.256 1.00 86.62 411 PHE A N 1
ATOM 3211 C CA . PHE A 1 411 ? -8.268 -10.048 -3.677 1.00 86.62 411 PHE A CA 1
ATOM 3212 C C . PHE A 1 411 ? -6.865 -10.408 -4.155 1.00 86.62 411 PHE A C 1
ATOM 3214 O O . PHE A 1 411 ? -6.690 -11.215 -5.064 1.00 86.62 411 PHE A O 1
ATOM 3221 N N . THR A 1 412 ? -5.841 -9.815 -3.544 1.00 89.38 412 THR A N 1
ATOM 3222 C CA . THR A 1 412 ? -4.434 -10.134 -3.833 1.00 89.38 412 THR A CA 1
ATOM 3223 C C . THR A 1 412 ? -3.878 -11.154 -2.839 1.00 89.38 412 THR A C 1
ATOM 3225 O O . THR A 1 412 ? -4.370 -11.289 -1.715 1.00 89.38 412 THR A O 1
ATOM 3228 N N . TRP A 1 413 ? -2.821 -11.875 -3.228 1.00 90.06 413 TRP A N 1
ATOM 3229 C CA . TRP A 1 413 ? -2.128 -12.775 -2.299 1.00 90.06 413 TRP A CA 1
ATOM 3230 C C . TRP A 1 413 ? -1.509 -12.023 -1.120 1.00 90.06 413 TRP A C 1
ATOM 3232 O O . TRP A 1 413 ? -1.521 -12.536 -0.004 1.00 90.06 413 TRP A O 1
ATOM 3242 N N . ASP A 1 414 ? -1.071 -10.783 -1.334 1.00 86.12 414 ASP A N 1
ATOM 3243 C CA . ASP A 1 414 ? -0.571 -9.909 -0.275 1.00 86.12 414 ASP A CA 1
ATOM 3244 C C . ASP A 1 414 ? -1.679 -9.546 0.723 1.00 86.12 414 ASP A C 1
ATOM 3246 O O . ASP A 1 414 ? -1.466 -9.653 1.928 1.00 86.12 414 ASP A O 1
ATOM 3250 N N . ALA A 1 415 ? -2.883 -9.197 0.257 1.00 80.69 415 ALA A N 1
ATOM 3251 C CA . ALA A 1 415 ? -4.026 -8.935 1.136 1.00 80.69 415 ALA A CA 1
ATOM 3252 C C . ALA A 1 415 ? -4.449 -10.196 1.915 1.00 80.69 415 ALA A C 1
ATOM 3254 O O . ALA A 1 415 ? -4.707 -10.137 3.121 1.00 80.69 415 ALA A O 1
ATOM 3255 N N . CYS A 1 416 ? -4.454 -11.359 1.253 1.00 87.25 416 CYS A N 1
ATOM 3256 C CA . CYS A 1 416 ? -4.680 -12.656 1.893 1.00 87.25 416 CYS A CA 1
ATOM 3257 C C . CYS A 1 416 ? -3.639 -12.919 2.997 1.00 87.25 416 CYS A C 1
ATOM 3259 O O . CYS A 1 416 ? -4.001 -13.201 4.141 1.00 87.25 416 CYS A O 1
ATOM 3261 N N . ALA A 1 417 ? -2.349 -12.775 2.688 1.00 90.19 417 ALA A N 1
ATOM 3262 C CA . ALA A 1 417 ? -1.263 -12.982 3.639 1.00 90.19 417 ALA A CA 1
ATOM 3263 C C . ALA A 1 417 ? -1.276 -11.954 4.782 1.00 90.19 417 ALA A C 1
ATOM 3265 O O . ALA A 1 417 ? -1.009 -12.324 5.922 1.00 90.19 417 ALA A O 1
ATOM 3266 N N . GLN A 1 418 ? -1.646 -10.695 4.521 1.00 82.38 418 GLN A N 1
ATOM 3267 C CA . GLN A 1 418 ? -1.841 -9.672 5.554 1.00 82.38 418 GLN A CA 1
ATOM 3268 C C . GLN A 1 418 ? -2.964 -10.066 6.507 1.00 82.38 418 GLN A C 1
ATOM 3270 O O . GLN A 1 418 ? -2.772 -10.007 7.717 1.00 82.38 418 GLN A O 1
ATOM 3275 N N . SER A 1 419 ? -4.100 -10.537 5.985 1.00 83.50 419 SER A N 1
ATOM 3276 C CA . SER A 1 419 ? -5.208 -11.036 6.806 1.00 83.50 419 SER A CA 1
ATOM 3277 C C . SER A 1 419 ? -4.761 -12.194 7.705 1.00 83.50 419 SER A C 1
ATOM 3279 O O . SER A 1 419 ? -5.017 -12.183 8.911 1.00 83.50 419 SER A O 1
ATOM 3281 N N . VAL A 1 420 ? -4.005 -13.152 7.154 1.00 90.25 420 VAL A N 1
ATOM 3282 C CA . VAL A 1 420 ? -3.418 -14.264 7.919 1.00 90.25 420 VAL A CA 1
ATOM 3283 C C . VAL A 1 420 ? -2.451 -13.744 8.987 1.00 90.25 420 VAL A C 1
ATOM 3285 O O . VAL A 1 420 ? -2.619 -14.059 10.164 1.00 90.25 420 VAL A O 1
ATOM 3288 N N . ALA A 1 421 ? -1.487 -12.898 8.616 1.00 88.38 421 ALA A N 1
ATOM 3289 C CA . ALA A 1 421 ? -0.490 -12.338 9.525 1.00 88.38 421 ALA A CA 1
ATOM 3290 C C . ALA A 1 421 ? -1.130 -11.520 10.658 1.00 88.38 421 ALA A C 1
ATOM 3292 O O . ALA A 1 421 ? -0.778 -11.715 11.820 1.00 88.38 421 ALA A O 1
ATOM 3293 N N . SER A 1 422 ? -2.123 -10.674 10.357 1.00 80.75 422 SER A N 1
ATOM 3294 C CA . SER A 1 422 ? -2.879 -9.916 11.364 1.00 80.75 422 SER A CA 1
ATOM 3295 C C . SER A 1 422 ? -3.601 -10.836 12.347 1.00 80.75 422 SER A C 1
ATOM 3297 O O . SER A 1 422 ? -3.603 -10.573 13.546 1.00 80.75 422 SER A O 1
ATOM 3299 N N . ARG A 1 423 ? -4.209 -11.927 11.864 1.00 86.69 423 ARG A N 1
ATOM 3300 C CA . ARG A 1 423 ? -4.946 -12.887 12.706 1.00 86.69 423 ARG A CA 1
ATOM 3301 C C . ARG A 1 423 ? -4.030 -13.766 13.552 1.00 86.69 423 ARG A C 1
ATOM 3303 O O . ARG A 1 423 ? -4.448 -14.213 14.618 1.00 86.69 423 ARG A O 1
ATOM 3310 N N . LEU A 1 424 ? -2.801 -13.980 13.092 1.00 87.06 424 LEU A N 1
ATOM 3311 C CA . LEU A 1 424 ? -1.718 -14.582 13.866 1.00 87.06 424 LEU A CA 1
ATOM 3312 C C . LEU A 1 424 ? -1.025 -13.564 14.789 1.00 87.06 424 LEU A C 1
ATOM 3314 O O . LEU A 1 424 ? -0.232 -13.960 15.636 1.00 87.06 424 LEU A O 1
ATOM 3318 N N . GLY A 1 425 ? -1.311 -12.265 14.665 1.00 81.75 425 GLY A N 1
ATOM 3319 C CA . GLY A 1 425 ? -0.649 -11.214 15.440 1.00 81.75 425 GLY A CA 1
ATOM 3320 C C . GLY A 1 425 ? 0.842 -11.069 15.125 1.00 81.75 425 GLY A C 1
ATOM 3321 O O . GLY A 1 425 ? 1.601 -10.710 16.019 1.00 81.75 425 GLY A O 1
ATOM 3322 N N . LEU A 1 426 ? 1.259 -11.400 13.899 1.00 79.62 426 LEU A N 1
ATOM 3323 C CA . LEU A 1 426 ? 2.641 -11.250 13.439 1.00 79.62 426 LEU A CA 1
ATOM 3324 C C . LEU A 1 426 ? 2.943 -9.783 13.120 1.00 79.62 426 LEU A C 1
ATOM 3326 O O . LEU A 1 426 ? 2.081 -9.058 12.610 1.00 79.62 426 LEU A O 1
ATOM 3330 N N . SER A 1 427 ? 4.184 -9.359 13.360 1.00 69.38 427 SER A N 1
ATOM 3331 C CA . SER A 1 427 ? 4.635 -8.030 12.928 1.00 69.38 427 SER A CA 1
ATOM 3332 C C . SER A 1 427 ? 4.576 -7.892 11.396 1.00 69.38 427 SER A C 1
ATOM 3334 O O . SER A 1 427 ? 5.053 -8.753 10.655 1.00 69.38 427 SER A O 1
ATOM 3336 N N . GLN A 1 428 ? 3.953 -6.817 10.899 1.00 57.94 428 GLN A N 1
ATOM 3337 C CA . GLN A 1 428 ? 3.784 -6.570 9.460 1.00 57.94 428 GLN A CA 1
ATOM 3338 C C . GLN A 1 428 ? 4.876 -5.661 8.892 1.00 57.94 428 GLN A C 1
ATOM 3340 O O . GLN A 1 428 ? 5.423 -4.812 9.597 1.00 57.94 428 GLN A O 1
ATOM 3345 N N . ALA A 1 429 ? 5.170 -5.852 7.607 1.00 51.16 429 ALA A N 1
ATOM 3346 C CA . ALA A 1 429 ? 6.174 -5.117 6.854 1.00 51.16 429 ALA A CA 1
ATOM 3347 C C . ALA A 1 429 ? 5.853 -3.618 6.810 1.00 51.16 429 ALA A C 1
ATOM 3349 O O . ALA A 1 429 ? 4.746 -3.203 6.457 1.00 51.16 429 ALA A O 1
ATOM 3350 N N . GLY A 1 430 ? 6.846 -2.797 7.149 1.00 43.44 430 GLY A N 1
ATOM 3351 C CA . GLY A 1 430 ? 6.798 -1.358 6.924 1.00 43.44 430 GLY A CA 1
ATOM 3352 C C . GLY A 1 430 ? 7.221 -0.988 5.489 1.00 43.44 430 GLY A C 1
ATOM 3353 O O . GLY A 1 430 ? 7.831 -1.790 4.792 1.00 43.44 430 GLY A O 1
ATOM 3354 N N . PRO A 1 431 ? 6.994 0.253 5.030 1.00 35.44 431 PRO A N 1
ATOM 3355 C CA . PRO A 1 431 ? 7.495 0.782 3.761 1.00 35.44 431 PRO A CA 1
ATOM 3356 C C . PRO A 1 431 ? 9.018 0.764 3.617 1.00 35.44 431 PRO A C 1
ATOM 3358 O O . PRO A 1 431 ? 9.498 0.704 2.494 1.00 35.44 431 PRO A O 1
ATOM 3361 N N . SER A 1 432 ? 9.778 0.754 4.719 1.00 36.06 432 SER A N 1
ATOM 3362 C CA . SER A 1 432 ? 11.225 0.496 4.692 1.00 36.06 432 SER A CA 1
ATOM 3363 C C . SER A 1 432 ? 11.539 -0.931 4.236 1.00 36.06 432 SER A C 1
ATOM 3365 O O . SER A 1 432 ? 12.485 -1.141 3.483 1.00 36.06 432 SER A O 1
ATOM 3367 N N . ASP A 1 433 ? 10.710 -1.899 4.637 1.00 38.03 433 ASP A N 1
ATOM 3368 C CA . ASP A 1 433 ? 10.828 -3.300 4.229 1.00 38.03 433 ASP A CA 1
ATOM 3369 C C . ASP A 1 433 ? 10.335 -3.476 2.789 1.00 38.03 433 ASP A C 1
ATOM 3371 O O . ASP A 1 433 ? 10.943 -4.216 2.025 1.00 38.03 433 ASP A O 1
ATOM 3375 N N . TRP A 1 434 ? 9.285 -2.747 2.388 1.00 35.12 434 TRP A N 1
ATOM 3376 C CA . TRP A 1 434 ? 8.809 -2.714 1.002 1.00 35.12 434 TRP A CA 1
ATOM 3377 C C . TRP A 1 434 ? 9.838 -2.080 0.060 1.00 35.12 434 TRP A C 1
ATOM 3379 O O . TRP A 1 434 ? 10.106 -2.659 -0.976 1.00 35.12 434 TRP A O 1
ATOM 3389 N N . GLN A 1 435 ? 10.488 -0.967 0.421 1.00 35.12 435 GLN A N 1
ATOM 3390 C CA . GLN A 1 435 ? 11.556 -0.355 -0.386 1.00 35.12 435 GLN A CA 1
ATOM 3391 C C . GLN A 1 435 ? 12.819 -1.216 -0.453 1.00 35.12 435 GLN A C 1
ATOM 3393 O O . GLN A 1 435 ? 13.383 -1.358 -1.536 1.00 35.12 435 GLN A O 1
ATOM 3398 N N . SER A 1 436 ? 13.239 -1.824 0.663 1.00 36.09 436 SER A N 1
ATOM 3399 C CA . SER A 1 436 ? 14.371 -2.760 0.666 1.00 36.09 436 SER A CA 1
ATOM 3400 C C . SER A 1 436 ? 14.061 -3.993 -0.183 1.00 36.09 436 SER A C 1
ATOM 3402 O O . SER A 1 436 ? 14.919 -4.440 -0.930 1.00 36.09 436 SER A O 1
ATOM 3404 N N . ARG A 1 437 ? 12.820 -4.500 -0.146 1.00 41.22 437 ARG A N 1
ATOM 3405 C CA . ARG A 1 437 ? 12.362 -5.628 -0.973 1.00 41.22 437 ARG A CA 1
ATOM 3406 C C . ARG A 1 437 ? 12.091 -5.244 -2.416 1.00 41.22 437 ARG A C 1
ATOM 3408 O O . ARG A 1 437 ? 12.290 -6.086 -3.273 1.00 41.22 437 ARG A O 1
ATOM 3415 N N . GLN A 1 438 ? 11.684 -4.012 -2.705 1.00 35.28 438 GLN A N 1
ATOM 3416 C CA . GLN A 1 438 ? 11.594 -3.498 -4.066 1.00 35.28 438 GLN A CA 1
ATOM 3417 C C . GLN A 1 438 ? 13.004 -3.413 -4.642 1.00 35.28 438 GLN A C 1
ATOM 3419 O O . GLN A 1 438 ? 13.214 -3.875 -5.741 1.00 35.28 438 GLN A O 1
ATOM 3424 N N . GLN A 1 439 ? 13.996 -2.972 -3.866 1.00 37.16 439 GLN A N 1
ATOM 3425 C CA . GLN A 1 439 ? 15.403 -2.944 -4.279 1.00 37.16 439 GLN A CA 1
ATOM 3426 C C . GLN A 1 439 ? 16.053 -4.322 -4.346 1.00 37.16 439 GLN A C 1
ATOM 3428 O O . GLN A 1 439 ? 16.889 -4.535 -5.215 1.00 37.16 439 GLN A O 1
ATOM 3433 N N . ASP A 1 440 ? 15.688 -5.255 -3.467 1.00 34.06 440 ASP A N 1
ATOM 3434 C CA . ASP A 1 440 ? 16.150 -6.643 -3.517 1.00 34.06 440 ASP A CA 1
ATOM 3435 C C . ASP A 1 440 ? 15.436 -7.421 -4.627 1.00 34.06 440 ASP A C 1
ATOM 3437 O O . ASP A 1 440 ? 16.063 -8.255 -5.267 1.00 34.06 440 ASP A O 1
ATOM 3441 N N . SER A 1 441 ? 14.172 -7.098 -4.921 1.00 33.19 441 SER A N 1
ATOM 3442 C CA . SER A 1 441 ? 13.423 -7.558 -6.092 1.00 33.19 441 SER A CA 1
ATOM 3443 C C . SER A 1 441 ? 14.019 -6.961 -7.356 1.00 33.19 441 SER A C 1
ATOM 3445 O O . SER A 1 441 ? 14.296 -7.710 -8.269 1.00 33.19 441 SER A O 1
ATOM 3447 N N . ASP A 1 442 ? 14.326 -5.669 -7.408 1.00 33.06 442 ASP A N 1
ATOM 3448 C CA . ASP A 1 442 ? 14.983 -5.002 -8.537 1.00 33.06 442 ASP A CA 1
ATOM 3449 C C . ASP A 1 442 ? 16.421 -5.531 -8.713 1.00 33.06 442 ASP A C 1
ATOM 3451 O O . ASP A 1 442 ? 16.893 -5.726 -9.832 1.00 33.06 442 ASP A O 1
ATOM 3455 N N . ALA A 1 443 ? 17.113 -5.869 -7.618 1.00 35.16 443 ALA A N 1
ATOM 3456 C CA . ALA A 1 443 ? 18.441 -6.480 -7.631 1.00 35.16 443 ALA A CA 1
ATOM 3457 C C . ALA A 1 443 ? 18.434 -8.003 -7.870 1.00 35.16 443 ALA A C 1
ATOM 3459 O O . ALA A 1 443 ? 19.496 -8.545 -8.197 1.00 35.16 443 ALA A O 1
ATOM 3460 N N . ALA A 1 444 ? 17.298 -8.686 -7.693 1.00 30.64 444 ALA A N 1
ATOM 3461 C CA . ALA A 1 444 ? 17.069 -10.093 -8.040 1.00 30.64 444 ALA A CA 1
ATOM 3462 C C . ALA A 1 444 ? 16.549 -10.232 -9.483 1.00 30.64 444 ALA A C 1
ATOM 3464 O O . ALA A 1 444 ? 17.036 -11.082 -10.222 1.00 30.64 444 ALA A O 1
ATOM 3465 N N . LEU A 1 445 ? 15.683 -9.317 -9.928 1.00 34.91 445 LEU A N 1
ATOM 3466 C CA . LEU A 1 445 ? 15.263 -9.094 -11.318 1.00 34.91 445 LEU A CA 1
ATOM 3467 C C . LEU A 1 445 ? 16.461 -8.722 -12.204 1.00 34.91 445 LEU A C 1
ATOM 3469 O O . LEU A 1 445 ? 16.506 -9.091 -13.372 1.00 34.91 445 LEU A O 1
ATOM 3473 N N . ALA A 1 446 ? 17.478 -8.061 -11.642 1.00 38.28 446 ALA A N 1
ATOM 3474 C CA . ALA A 1 446 ? 18.755 -7.824 -12.315 1.00 38.28 446 ALA A CA 1
ATOM 3475 C C . ALA A 1 446 ? 19.669 -9.067 -12.402 1.00 38.28 446 ALA A C 1
ATOM 3477 O O . ALA A 1 446 ? 20.702 -9.006 -13.071 1.00 38.28 446 ALA A O 1
ATOM 3478 N N . ARG A 1 447 ? 19.349 -10.174 -11.711 1.00 37.38 447 ARG A N 1
ATOM 3479 C CA . ARG A 1 447 ? 20.184 -11.392 -11.665 1.00 37.38 447 ARG A CA 1
ATOM 3480 C C . ARG A 1 447 ? 19.607 -12.582 -12.426 1.00 37.38 447 ARG A C 1
ATOM 3482 O O . ARG A 1 447 ? 20.408 -13.409 -12.848 1.00 37.38 447 ARG A O 1
ATOM 3489 N N . ASP A 1 448 ? 18.297 -12.639 -12.659 1.00 31.11 448 ASP A N 1
ATOM 3490 C CA . ASP A 1 448 ? 17.660 -13.723 -13.417 1.00 31.11 448 ASP A CA 1
ATOM 3491 C C . ASP A 1 448 ? 16.870 -13.182 -14.624 1.00 31.11 448 ASP A C 1
ATOM 3493 O O . ASP A 1 448 ? 15.733 -12.743 -14.517 1.00 31.11 448 ASP A O 1
ATOM 3497 N N . GLY A 1 449 ? 17.503 -13.213 -15.799 1.00 38.38 449 GLY A N 1
ATOM 3498 C CA . GLY A 1 449 ? 16.884 -13.630 -17.066 1.00 38.38 449 GLY A CA 1
ATOM 3499 C C . GLY A 1 449 ? 15.643 -12.937 -17.660 1.00 38.38 449 GLY A C 1
ATOM 3500 O O . GLY A 1 449 ? 15.248 -13.364 -18.739 1.00 38.38 449 GLY A O 1
ATOM 3501 N N . THR A 1 450 ? 15.029 -11.902 -17.075 1.00 40.06 450 THR A N 1
ATOM 3502 C CA . THR A 1 450 ? 13.852 -11.221 -17.669 1.00 40.06 450 THR A CA 1
ATOM 3503 C C . THR A 1 450 ? 14.169 -9.832 -18.224 1.00 40.06 450 THR A C 1
ATOM 3505 O O . THR A 1 450 ? 13.535 -8.843 -17.850 1.00 40.06 450 THR A O 1
ATOM 3508 N N . SER A 1 451 ? 15.104 -9.735 -19.173 1.00 44.22 451 SER A N 1
ATOM 3509 C CA . SER A 1 451 ? 15.234 -8.525 -20.005 1.00 44.22 451 SER A CA 1
ATOM 3510 C C . SER A 1 451 ? 13.928 -8.170 -20.724 1.00 44.22 451 SER A C 1
ATOM 3512 O O . SER A 1 451 ? 13.700 -7.008 -21.041 1.00 44.22 451 SER A O 1
ATOM 3514 N N . ASP A 1 452 ? 13.050 -9.150 -20.944 1.00 44.12 452 ASP A N 1
ATOM 3515 C CA . ASP A 1 452 ? 11.956 -9.042 -21.907 1.00 44.12 452 ASP A CA 1
ATOM 3516 C C . ASP A 1 452 ? 10.733 -8.266 -21.392 1.00 44.12 452 ASP A C 1
ATOM 3518 O O . ASP A 1 452 ? 10.090 -7.576 -22.178 1.00 44.12 452 ASP A O 1
ATOM 3522 N N . ASN A 1 453 ? 10.422 -8.294 -20.088 1.00 50.81 453 ASN A N 1
ATOM 3523 C CA . ASN A 1 453 ? 9.227 -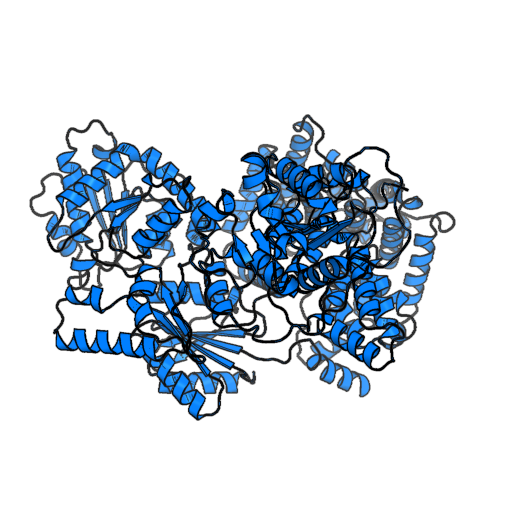7.612 -19.560 1.00 50.81 453 ASN A CA 1
ATOM 3524 C C . ASN A 1 453 ? 9.451 -6.099 -19.379 1.00 50.81 453 ASN A C 1
ATOM 3526 O O . ASN A 1 453 ? 8.624 -5.287 -19.785 1.00 50.81 453 ASN A O 1
ATOM 3530 N N . ILE A 1 454 ? 10.618 -5.705 -18.856 1.00 57.28 454 ILE A N 1
ATOM 3531 C CA . ILE A 1 454 ? 10.996 -4.287 -18.761 1.00 57.28 454 ILE A CA 1
ATOM 3532 C C . ILE A 1 454 ? 11.287 -3.725 -20.159 1.00 57.28 454 ILE A C 1
ATOM 3534 O O . ILE A 1 454 ? 10.880 -2.606 -20.462 1.00 57.28 454 ILE A O 1
ATOM 3538 N N . ALA A 1 455 ? 11.907 -4.506 -21.055 1.00 64.50 455 ALA A N 1
ATOM 3539 C CA . ALA A 1 455 ? 12.049 -4.100 -22.453 1.00 64.50 455 ALA A CA 1
ATOM 3540 C C . ALA A 1 455 ? 10.686 -3.897 -23.133 1.00 64.50 455 ALA A C 1
ATOM 3542 O O . ALA A 1 455 ? 10.539 -2.929 -23.875 1.00 64.50 455 ALA A O 1
ATOM 3543 N N . ALA A 1 456 ? 9.683 -4.737 -22.851 1.00 68.62 456 ALA A N 1
ATOM 3544 C CA . ALA A 1 456 ? 8.330 -4.568 -23.379 1.00 68.62 456 ALA A CA 1
ATOM 3545 C C . ALA A 1 456 ? 7.628 -3.314 -22.828 1.00 68.62 456 ALA A C 1
ATOM 3547 O O . ALA A 1 456 ? 6.943 -2.619 -23.583 1.00 68.62 456 ALA A O 1
ATOM 3548 N N . GLU A 1 457 ? 7.809 -2.985 -21.545 1.00 71.75 457 GLU A N 1
ATOM 3549 C CA . GLU A 1 457 ? 7.296 -1.740 -20.958 1.00 71.75 457 GLU A CA 1
ATOM 3550 C C . GLU A 1 457 ? 7.994 -0.503 -21.532 1.00 71.75 457 GLU A C 1
ATOM 3552 O O . GLU A 1 457 ? 7.326 0.471 -21.874 1.00 71.75 457 GLU A O 1
ATOM 3557 N N . VAL A 1 458 ? 9.313 -0.556 -21.728 1.00 80.62 458 VAL A N 1
ATOM 3558 C CA . VAL A 1 458 ? 10.076 0.509 -22.395 1.00 80.62 458 VAL A CA 1
ATOM 3559 C C . VAL A 1 458 ? 9.630 0.652 -23.848 1.00 80.62 458 VAL A C 1
ATOM 3561 O O . VAL A 1 458 ? 9.383 1.762 -24.306 1.00 80.62 458 VAL A O 1
ATOM 3564 N N . GLU A 1 459 ? 9.447 -0.448 -24.576 1.00 83.69 459 GLU A N 1
ATOM 3565 C CA . GLU A 1 459 ? 8.947 -0.419 -25.951 1.00 83.69 459 GLU A CA 1
ATOM 3566 C C . GLU A 1 459 ? 7.526 0.156 -26.016 1.00 83.69 459 GLU A C 1
ATOM 3568 O O . GLU A 1 459 ? 7.216 0.966 -26.892 1.00 83.69 459 GLU A O 1
ATOM 3573 N N . ARG A 1 460 ? 6.661 -0.198 -25.059 1.00 84.06 460 ARG A N 1
ATOM 3574 C CA . ARG A 1 460 ? 5.329 0.397 -24.926 1.00 84.06 460 ARG A CA 1
ATOM 3575 C C . ARG A 1 460 ? 5.425 1.896 -24.643 1.00 84.06 460 ARG A C 1
ATOM 3577 O O . ARG A 1 460 ? 4.748 2.657 -25.324 1.00 84.06 460 ARG A O 1
ATOM 3584 N N . ALA A 1 461 ? 6.288 2.327 -23.724 1.00 86.38 461 ALA A N 1
ATOM 3585 C CA . ALA A 1 461 ? 6.513 3.743 -23.437 1.00 86.38 461 ALA A CA 1
ATOM 3586 C C . ALA A 1 461 ? 6.998 4.504 -24.681 1.00 86.38 461 ALA A C 1
ATOM 3588 O O . ALA A 1 461 ? 6.537 5.610 -24.950 1.00 86.38 461 ALA A O 1
ATOM 3589 N N . LEU A 1 462 ? 7.868 3.895 -25.494 1.00 90.44 462 LEU A N 1
ATOM 3590 C CA . LEU A 1 462 ? 8.324 4.465 -26.764 1.00 90.44 462 LEU A CA 1
ATOM 3591 C C . LEU A 1 462 ? 7.193 4.558 -27.799 1.00 90.44 462 LEU A C 1
ATOM 3593 O O . LEU A 1 462 ? 7.113 5.544 -28.532 1.00 90.44 462 LEU A O 1
ATOM 3597 N N . ARG A 1 463 ? 6.296 3.565 -27.867 1.00 89.94 463 ARG A N 1
ATOM 3598 C CA . ARG A 1 463 ? 5.091 3.639 -28.713 1.00 89.94 463 ARG A CA 1
ATOM 3599 C C . ARG A 1 463 ? 4.170 4.779 -28.272 1.00 89.94 463 ARG A C 1
ATOM 3601 O O . ARG A 1 463 ? 3.764 5.572 -29.119 1.00 89.94 463 ARG A O 1
ATOM 3608 N N . GLU A 1 464 ? 3.916 4.912 -26.972 1.00 90.06 464 GLU A N 1
ATOM 3609 C CA . GLU A 1 464 ? 3.107 6.010 -26.422 1.00 90.06 464 GLU A CA 1
ATOM 3610 C C . GLU A 1 464 ? 3.770 7.380 -26.628 1.00 90.06 464 GLU A C 1
ATOM 3612 O O . GLU A 1 464 ? 3.097 8.352 -26.971 1.00 90.06 464 GLU A O 1
ATOM 3617 N N . ALA A 1 465 ? 5.098 7.467 -26.529 1.00 90.25 465 ALA A N 1
ATOM 3618 C CA . ALA A 1 465 ? 5.835 8.687 -26.845 1.00 90.25 465 ALA A CA 1
ATOM 3619 C C . ALA A 1 465 ? 5.693 9.089 -28.320 1.00 90.25 465 ALA A C 1
ATOM 3621 O O . ALA A 1 465 ? 5.472 10.260 -28.648 1.00 90.25 465 ALA A O 1
ATOM 3622 N N . ASN A 1 466 ? 5.737 8.122 -29.236 1.00 90.81 466 ASN A N 1
ATOM 3623 C CA . ASN A 1 466 ? 5.466 8.382 -30.649 1.00 90.81 466 ASN A CA 1
ATOM 3624 C C . ASN A 1 466 ? 4.025 8.865 -30.889 1.00 90.81 466 ASN A C 1
ATOM 3626 O O . ASN A 1 466 ? 3.810 9.703 -31.763 1.00 90.81 466 ASN A O 1
ATOM 3630 N N . ALA A 1 467 ? 3.071 8.418 -30.069 1.00 87.56 467 ALA A N 1
ATOM 3631 C CA . ALA A 1 467 ? 1.685 8.886 -30.070 1.00 87.56 467 ALA A CA 1
ATOM 3632 C C . ALA A 1 467 ? 1.450 10.204 -29.296 1.00 87.56 467 ALA A C 1
ATOM 3634 O O . ALA A 1 467 ? 0.312 10.656 -29.223 1.00 87.56 467 ALA A O 1
ATOM 3635 N N . ALA A 1 468 ? 2.501 10.835 -28.750 1.00 86.50 468 ALA A N 1
ATOM 3636 C CA . ALA A 1 468 ? 2.429 12.037 -27.905 1.00 86.50 468 ALA A CA 1
ATOM 3637 C C . ALA A 1 468 ? 1.636 11.856 -26.590 1.00 86.50 468 ALA A C 1
ATOM 3639 O O . ALA A 1 468 ? 1.129 12.820 -26.021 1.00 86.50 468 ALA A O 1
ATOM 3640 N N . ASN A 1 469 ? 1.583 10.625 -26.072 1.00 84.56 469 ASN A N 1
ATOM 3641 C CA . ASN A 1 469 ? 0.883 10.268 -24.837 1.00 84.56 469 ASN A CA 1
ATOM 3642 C C . ASN A 1 469 ? 1.792 10.219 -23.597 1.00 84.56 469 ASN A C 1
ATOM 3644 O O . ASN A 1 469 ? 1.300 9.899 -22.519 1.00 84.56 469 ASN A O 1
ATOM 3648 N N . SER A 1 470 ? 3.088 10.551 -23.696 1.00 84.94 470 SER A N 1
ATOM 3649 C CA . SER A 1 470 ? 4.054 10.400 -22.588 1.00 84.94 470 SER A CA 1
ATOM 3650 C C . SER A 1 470 ? 3.619 11.061 -21.272 1.00 84.94 470 SER A C 1
ATOM 3652 O O . SER A 1 470 ? 3.925 10.546 -20.198 1.00 84.94 470 SER A O 1
ATOM 3654 N N . LEU A 1 471 ? 2.927 12.205 -21.346 1.00 83.56 471 LEU A N 1
ATOM 3655 C CA . LEU A 1 471 ? 2.439 12.944 -20.174 1.00 83.56 471 LEU A CA 1
ATOM 3656 C C . LEU A 1 471 ? 1.114 12.390 -19.622 1.00 83.56 471 LEU A C 1
ATOM 3658 O O . LEU A 1 471 ? 0.874 12.490 -18.422 1.00 83.56 471 LEU A O 1
ATOM 3662 N N . ASN A 1 472 ? 0.285 11.773 -20.470 1.00 82.38 472 ASN A N 1
ATOM 3663 C CA . ASN A 1 472 ? -0.947 11.094 -20.053 1.00 82.38 472 ASN A CA 1
ATOM 3664 C C . ASN A 1 472 ? -0.618 9.747 -19.392 1.00 82.38 472 ASN A C 1
ATOM 3666 O O . ASN A 1 472 ? -1.085 9.449 -18.296 1.00 82.38 472 ASN A O 1
ATOM 3670 N N . GLU A 1 473 ? 0.275 8.978 -20.017 1.00 82.88 473 GLU A N 1
ATOM 3671 C CA . GLU A 1 473 ? 0.810 7.700 -19.536 1.00 82.88 473 GLU A CA 1
ATOM 3672 C C . GLU A 1 473 ? 2.042 7.917 -18.639 1.00 82.88 473 GLU A C 1
ATOM 3674 O O . GLU A 1 473 ? 3.052 7.218 -18.736 1.00 82.88 473 GLU A O 1
ATOM 3679 N N . TRP A 1 474 ? 1.984 8.925 -17.763 1.00 84.44 474 TRP A N 1
ATOM 3680 C CA . TRP A 1 474 ? 3.128 9.378 -16.967 1.00 84.44 474 TRP A CA 1
ATOM 3681 C C . TRP A 1 474 ? 3.758 8.257 -16.132 1.00 84.44 474 TRP A C 1
ATOM 3683 O O . TRP A 1 474 ? 4.977 8.216 -16.012 1.00 84.44 474 TRP A O 1
ATOM 3693 N N . SER A 1 475 ? 2.961 7.324 -15.597 1.00 79.06 475 SER A N 1
ATOM 3694 C CA . SER A 1 475 ? 3.463 6.195 -14.802 1.00 79.06 475 SER A CA 1
ATOM 3695 C C . SER A 1 475 ? 4.330 5.253 -15.647 1.00 79.06 475 SER A C 1
ATOM 3697 O O . SER A 1 475 ? 5.453 4.940 -15.256 1.00 79.06 475 SER A O 1
ATOM 3699 N N . LEU A 1 476 ? 3.869 4.897 -16.852 1.00 81.69 476 LEU A N 1
ATOM 3700 C CA . LEU A 1 476 ? 4.627 4.093 -17.814 1.00 81.69 476 LEU A CA 1
ATOM 3701 C C . LEU A 1 476 ? 5.904 4.818 -18.267 1.00 81.69 476 LEU A C 1
ATOM 3703 O O . LEU A 1 476 ? 6.983 4.223 -18.306 1.00 81.69 476 LEU A O 1
ATOM 3707 N N . THR A 1 477 ? 5.799 6.118 -18.554 1.00 85.44 477 THR A N 1
ATOM 3708 C CA . THR A 1 477 ? 6.948 6.967 -18.898 1.00 85.44 477 THR A CA 1
ATOM 3709 C C . THR A 1 477 ? 7.972 6.998 -17.762 1.00 85.44 477 THR A C 1
ATOM 3711 O O . THR A 1 477 ? 9.165 6.834 -18.004 1.00 85.44 477 THR A O 1
ATOM 3714 N N . CYS A 1 478 ? 7.529 7.149 -16.512 1.00 84.31 478 CYS A N 1
ATOM 3715 C CA . CYS A 1 478 ? 8.390 7.138 -15.331 1.00 84.31 478 CYS A CA 1
ATOM 3716 C C . CYS A 1 478 ? 9.131 5.806 -15.166 1.00 84.31 478 CYS A C 1
ATOM 3718 O O . CYS A 1 478 ? 10.331 5.814 -14.886 1.00 84.31 478 CYS A O 1
ATOM 3720 N N . THR A 1 479 ? 8.451 4.678 -15.385 1.00 80.62 479 THR A N 1
ATOM 3721 C CA . THR A 1 479 ? 9.076 3.348 -15.366 1.00 80.62 479 THR A CA 1
ATOM 3722 C C . THR A 1 479 ? 10.174 3.229 -16.424 1.00 80.62 479 THR A C 1
ATOM 3724 O O . THR A 1 479 ? 11.298 2.840 -16.102 1.00 80.62 479 THR A O 1
ATOM 3727 N N . ALA A 1 480 ? 9.902 3.651 -17.663 1.00 86.12 480 ALA A N 1
ATOM 3728 C CA . ALA A 1 480 ? 10.903 3.636 -18.730 1.00 86.12 480 ALA A CA 1
ATOM 3729 C C . ALA A 1 480 ? 12.103 4.556 -18.429 1.00 86.12 480 ALA A C 1
ATOM 3731 O O . ALA A 1 480 ? 13.250 4.180 -18.669 1.00 86.12 480 ALA A O 1
ATOM 3732 N N . LEU A 1 481 ? 11.864 5.741 -17.860 1.00 89.75 481 LEU A N 1
ATOM 3733 C CA . LEU A 1 481 ? 12.922 6.679 -17.473 1.00 89.75 481 LEU A CA 1
ATOM 3734 C C . LEU A 1 481 ? 13.801 6.135 -16.339 1.00 89.75 481 LEU A C 1
ATOM 3736 O O . LEU A 1 481 ? 15.022 6.290 -16.394 1.00 89.75 481 LEU A O 1
ATOM 3740 N N . ASN A 1 482 ? 13.217 5.457 -15.346 1.00 84.06 482 ASN A N 1
ATOM 3741 C CA . ASN A 1 482 ? 13.985 4.776 -14.299 1.00 84.06 482 ASN A CA 1
ATOM 3742 C C . ASN A 1 482 ? 14.913 3.714 -14.904 1.00 84.06 482 ASN A C 1
ATOM 3744 O O . ASN A 1 482 ? 16.107 3.706 -14.612 1.00 84.06 482 ASN A O 1
ATOM 3748 N N . TYR A 1 483 ? 14.391 2.890 -15.817 1.00 84.81 483 TYR A N 1
ATOM 3749 C CA . TYR A 1 483 ? 15.185 1.879 -16.510 1.00 84.81 483 TYR A CA 1
ATOM 3750 C C . TYR A 1 483 ? 16.338 2.490 -17.326 1.00 84.81 483 TYR A C 1
ATOM 3752 O O . TYR A 1 483 ? 17.484 2.055 -17.213 1.00 84.81 483 TYR A O 1
ATOM 3760 N N . ILE A 1 484 ? 16.074 3.552 -18.096 1.00 88.12 484 ILE A N 1
ATOM 3761 C CA . ILE A 1 484 ? 17.111 4.283 -18.847 1.00 88.12 484 ILE A CA 1
ATOM 3762 C C . ILE A 1 484 ? 18.178 4.851 -17.895 1.00 88.12 484 ILE A C 1
ATOM 3764 O O . ILE A 1 484 ? 19.376 4.759 -18.173 1.00 88.12 484 ILE A O 1
ATOM 3768 N N . SER A 1 485 ? 17.764 5.411 -16.756 1.00 86.31 485 SER A N 1
ATOM 3769 C CA . SER A 1 485 ? 18.672 5.909 -15.715 1.00 86.31 485 SER A CA 1
ATOM 3770 C C . SER A 1 485 ? 19.582 4.803 -15.166 1.00 86.31 485 SER A C 1
ATOM 3772 O O . SER A 1 485 ? 20.785 5.023 -14.982 1.00 86.31 485 SER A O 1
ATOM 3774 N N . ASP A 1 486 ? 19.040 3.600 -14.963 1.00 81.25 486 ASP A N 1
ATOM 3775 C CA . ASP A 1 486 ? 19.791 2.434 -14.497 1.00 81.25 486 ASP A CA 1
ATOM 3776 C C . ASP A 1 486 ? 20.778 1.904 -15.542 1.00 81.25 486 ASP A C 1
ATOM 3778 O O . ASP A 1 486 ? 21.915 1.590 -15.179 1.00 81.25 486 ASP A O 1
ATOM 3782 N N . ILE A 1 487 ? 20.429 1.918 -16.837 1.00 81.38 487 ILE A N 1
ATOM 3783 C CA . ILE A 1 487 ? 21.391 1.629 -17.919 1.00 81.38 487 ILE A CA 1
ATOM 3784 C C . ILE A 1 487 ? 22.593 2.576 -17.836 1.00 81.38 487 ILE A C 1
ATOM 3786 O O . ILE A 1 487 ? 23.729 2.155 -18.060 1.00 81.38 487 ILE A O 1
ATOM 3790 N N . GLY A 1 488 ? 22.389 3.834 -17.443 1.00 77.44 488 GLY A N 1
ATOM 3791 C CA . GLY A 1 488 ? 23.471 4.794 -17.216 1.00 77.44 488 GLY A CA 1
ATOM 3792 C C . GLY A 1 488 ? 24.543 4.335 -16.213 1.00 77.44 488 GLY A C 1
ATOM 3793 O O . GLY A 1 488 ? 25.678 4.810 -16.263 1.00 77.44 488 GLY A O 1
ATOM 3794 N N . LYS A 1 489 ? 24.216 3.383 -15.327 1.00 76.94 489 LYS A N 1
ATOM 3795 C CA . LYS A 1 489 ? 25.134 2.792 -14.336 1.00 76.94 489 LYS A CA 1
ATOM 3796 C C . LYS A 1 489 ? 25.933 1.600 -14.890 1.00 76.94 489 LYS A C 1
ATOM 3798 O O . LYS A 1 489 ? 26.836 1.114 -14.210 1.00 76.94 489 LYS A O 1
ATOM 3803 N N . THR A 1 490 ? 25.615 1.122 -16.095 1.00 70.38 490 THR A N 1
ATOM 3804 C CA . THR A 1 490 ? 26.265 -0.034 -16.738 1.00 70.38 490 THR A CA 1
ATOM 3805 C C . THR A 1 490 ? 27.530 0.362 -17.519 1.00 70.38 490 THR A C 1
ATOM 3807 O O . THR A 1 490 ? 27.673 1.507 -17.965 1.00 70.38 490 THR A O 1
ATOM 3810 N N . PRO A 1 491 ? 28.495 -0.563 -17.699 1.00 55.25 491 PRO A N 1
ATOM 3811 C CA . PRO A 1 491 ? 29.791 -0.215 -18.274 1.00 55.25 491 PRO A CA 1
ATOM 3812 C C . PRO A 1 491 ? 29.788 -0.060 -19.803 1.00 55.25 491 PRO A C 1
ATOM 3814 O O . PRO A 1 491 ? 30.665 0.638 -20.323 1.00 55.25 491 PRO A O 1
ATOM 3817 N N . THR A 1 492 ? 28.853 -0.654 -20.559 1.00 78.88 492 THR A N 1
ATOM 3818 C CA . THR A 1 492 ? 29.010 -0.706 -22.022 1.00 78.88 492 THR A CA 1
ATOM 3819 C C . THR A 1 492 ? 28.619 0.603 -22.719 1.00 78.88 492 THR A C 1
ATOM 3821 O O . THR A 1 492 ? 27.689 1.320 -22.349 1.00 78.88 492 THR A O 1
ATOM 3824 N N . TYR A 1 493 ? 29.389 0.953 -23.748 1.00 78.81 493 TYR A N 1
ATOM 3825 C CA . TYR A 1 493 ? 29.187 2.170 -24.539 1.00 78.81 493 TYR A CA 1
ATOM 3826 C C . TYR A 1 493 ? 27.951 2.083 -25.448 1.00 78.81 493 TYR A C 1
ATOM 3828 O O . TYR A 1 493 ? 27.283 3.093 -25.684 1.00 78.81 493 TYR A O 1
ATOM 3836 N N . ALA A 1 494 ? 27.664 0.889 -25.973 1.00 82.06 494 ALA A N 1
ATOM 3837 C CA . ALA A 1 494 ? 26.584 0.654 -26.927 1.00 82.06 494 ALA A CA 1
ATOM 3838 C C . ALA A 1 494 ? 25.201 0.726 -26.264 1.00 82.06 494 ALA A C 1
ATOM 3840 O O . ALA A 1 494 ? 24.307 1.372 -26.806 1.00 82.06 494 ALA A O 1
ATOM 3841 N N . GLU A 1 495 ? 25.045 0.142 -25.072 1.00 81.75 495 GLU A N 1
ATOM 3842 C CA . GLU A 1 495 ? 23.781 0.166 -24.321 1.00 81.75 495 GLU A CA 1
ATOM 3843 C C . GLU A 1 495 ? 23.416 1.589 -23.903 1.00 81.75 495 GLU A C 1
ATOM 3845 O O . GLU A 1 495 ? 22.293 2.029 -24.136 1.00 81.75 495 GLU A O 1
ATOM 3850 N N . ARG A 1 496 ? 24.393 2.362 -23.403 1.00 84.75 496 ARG A N 1
ATOM 3851 C CA . ARG A 1 496 ? 24.187 3.782 -23.080 1.00 84.75 496 ARG A CA 1
ATOM 3852 C C . ARG A 1 496 ? 23.786 4.617 -24.296 1.00 84.75 496 ARG A C 1
ATOM 3854 O O . ARG A 1 496 ? 22.940 5.494 -24.167 1.00 84.75 496 ARG A O 1
ATOM 3861 N N . GLN A 1 497 ? 24.341 4.338 -25.480 1.00 87.25 497 GLN A N 1
ATOM 3862 C CA . GLN A 1 497 ? 23.944 5.052 -26.701 1.00 87.25 497 GLN A CA 1
ATOM 3863 C C . GLN A 1 497 ? 22.520 4.718 -27.137 1.00 87.25 497 GLN A C 1
ATOM 3865 O O . GLN A 1 497 ? 21.786 5.608 -27.559 1.00 87.25 497 GLN A O 1
ATOM 3870 N N . ASN A 1 498 ? 22.142 3.442 -27.052 1.00 88.19 498 ASN A N 1
ATOM 3871 C CA . ASN A 1 498 ? 20.788 3.002 -27.365 1.00 88.19 498 ASN A CA 1
ATOM 3872 C C . ASN A 1 498 ? 19.784 3.665 -26.410 1.00 88.19 498 ASN A C 1
ATOM 3874 O O . ASN A 1 498 ? 18.855 4.329 -26.861 1.00 88.19 498 ASN A O 1
ATOM 3878 N N . ALA A 1 499 ? 20.053 3.603 -25.105 1.00 89.75 499 ALA A N 1
ATOM 3879 C CA . ALA A 1 499 ? 19.227 4.230 -24.081 1.00 89.75 499 ALA A CA 1
ATOM 3880 C C . ALA A 1 499 ? 19.113 5.756 -24.259 1.00 89.75 499 ALA A C 1
ATOM 3882 O O . ALA A 1 499 ? 18.038 6.320 -24.065 1.00 89.75 499 ALA A O 1
ATOM 3883 N N . PHE A 1 500 ? 20.179 6.433 -24.706 1.00 93.94 500 PHE A N 1
ATOM 3884 C CA . PHE A 1 500 ? 20.105 7.852 -25.068 1.00 93.94 500 PHE A CA 1
ATOM 3885 C C . PHE A 1 500 ? 19.176 8.104 -26.270 1.00 93.94 500 PHE A C 1
ATOM 3887 O O . PHE A 1 500 ? 18.385 9.041 -26.239 1.00 93.94 500 PHE A O 1
ATOM 3894 N N . GLY A 1 501 ? 19.194 7.245 -27.296 1.00 94.19 501 GLY A N 1
ATOM 3895 C CA . GLY A 1 501 ? 18.245 7.327 -28.418 1.00 94.19 501 GLY A CA 1
ATOM 3896 C C . GLY A 1 501 ? 16.785 7.076 -28.005 1.00 94.19 501 GLY A C 1
ATOM 3897 O O . GLY A 1 501 ? 15.867 7.746 -28.485 1.00 94.19 501 GLY A O 1
ATOM 3898 N N . GLN A 1 502 ? 16.561 6.157 -27.063 1.00 94.25 502 GLN A N 1
ATOM 3899 C CA . GLN A 1 502 ? 15.244 5.931 -26.456 1.00 94.25 502 GLN A CA 1
ATOM 3900 C C . GLN A 1 502 ? 14.772 7.171 -25.684 1.00 94.25 502 GLN A C 1
ATOM 3902 O O . GLN A 1 502 ? 13.636 7.613 -25.857 1.00 94.25 502 GLN A O 1
ATOM 3907 N N . LEU A 1 503 ? 15.662 7.788 -24.902 1.00 96.00 503 LEU A N 1
ATOM 3908 C CA . LEU A 1 503 ? 15.381 9.031 -24.186 1.00 96.00 503 LEU A CA 1
ATOM 3909 C C . LEU A 1 503 ? 15.007 10.177 -25.138 1.00 96.00 503 LEU A C 1
ATOM 3911 O O . LEU A 1 503 ? 14.053 10.898 -24.859 1.00 96.00 503 LEU A O 1
ATOM 3915 N N . GLN A 1 504 ? 15.702 10.318 -26.273 1.00 97.25 504 GLN A N 1
ATOM 3916 C CA . GLN A 1 504 ? 15.369 11.313 -27.304 1.00 97.25 504 GLN A CA 1
ATOM 3917 C C . GLN A 1 504 ? 13.956 11.105 -27.866 1.00 97.25 504 GLN A C 1
ATOM 3919 O O . GLN A 1 504 ? 13.196 12.059 -28.002 1.00 97.25 504 GLN A O 1
ATOM 3924 N N . THR A 1 505 ? 13.567 9.851 -28.109 1.00 96.25 505 THR A N 1
ATOM 3925 C CA . THR A 1 505 ? 12.206 9.516 -28.566 1.00 96.25 505 THR A CA 1
ATOM 3926 C C . THR A 1 505 ? 11.151 9.924 -27.530 1.00 96.25 505 THR A C 1
ATOM 3928 O O . THR A 1 505 ? 10.107 10.476 -27.880 1.00 96.25 505 THR A O 1
ATOM 3931 N N . ILE A 1 506 ? 11.430 9.685 -26.243 1.00 95.69 506 ILE A N 1
ATOM 3932 C CA . ILE A 1 506 ? 10.558 10.106 -25.139 1.00 95.69 506 ILE A CA 1
ATOM 3933 C C . ILE A 1 506 ? 10.484 11.637 -25.060 1.00 95.69 506 ILE A C 1
ATOM 3935 O O . ILE A 1 506 ? 9.383 12.171 -24.918 1.00 95.69 506 ILE A O 1
ATOM 3939 N N . ALA A 1 507 ? 11.612 12.341 -25.204 1.00 96.31 507 ALA A N 1
ATOM 3940 C CA . ALA A 1 507 ? 11.665 13.804 -25.243 1.00 96.31 507 ALA A CA 1
ATOM 3941 C C . ALA A 1 507 ? 10.789 14.392 -26.355 1.00 96.31 507 ALA A C 1
ATOM 3943 O O . ALA A 1 507 ? 9.974 15.274 -26.080 1.00 96.31 507 ALA A O 1
ATOM 3944 N N . ASP A 1 508 ? 10.889 13.865 -27.576 1.00 94.12 508 ASP A N 1
ATOM 3945 C CA . ASP A 1 508 ? 10.061 14.304 -28.704 1.00 94.12 508 ASP A CA 1
ATOM 3946 C C . ASP A 1 508 ? 8.566 14.079 -28.431 1.00 94.12 508 ASP A C 1
ATOM 3948 O O . ASP A 1 508 ? 7.728 14.928 -28.745 1.00 94.12 508 ASP A O 1
ATOM 3952 N N . GLY A 1 509 ? 8.220 12.940 -27.822 1.00 91.69 509 GLY A N 1
ATOM 3953 C CA . GLY A 1 509 ? 6.851 12.637 -27.407 1.00 91.69 509 GLY A CA 1
ATOM 3954 C C . GLY A 1 509 ? 6.314 13.600 -26.354 1.00 91.69 509 GLY A C 1
ATOM 3955 O O . GLY A 1 509 ? 5.174 14.050 -26.459 1.00 91.69 509 GLY A O 1
ATOM 3956 N N . ILE A 1 510 ? 7.146 13.965 -25.375 1.00 91.88 510 ILE A N 1
ATOM 3957 C CA . ILE A 1 510 ? 6.794 14.943 -24.342 1.00 91.88 510 ILE A CA 1
ATOM 3958 C C . ILE A 1 510 ? 6.611 16.335 -24.954 1.00 91.88 510 ILE A C 1
ATOM 3960 O O . ILE A 1 510 ? 5.607 16.984 -24.670 1.00 91.88 510 ILE A O 1
ATOM 3964 N N . GLN A 1 511 ? 7.524 16.775 -25.826 1.00 90.88 511 GLN A N 1
ATOM 3965 C CA . GLN A 1 511 ? 7.429 18.068 -26.513 1.00 90.88 511 GLN A CA 1
ATOM 3966 C C . GLN A 1 511 ? 6.112 18.187 -27.299 1.00 90.88 511 GLN A C 1
ATOM 3968 O O . GLN A 1 511 ? 5.392 19.172 -27.140 1.00 90.88 511 GLN A O 1
ATOM 3973 N N . ARG A 1 512 ? 5.741 17.153 -28.071 1.00 89.19 512 ARG A N 1
ATOM 3974 C CA . ARG A 1 512 ? 4.447 17.110 -28.776 1.00 89.19 512 ARG A CA 1
ATOM 3975 C C . ARG A 1 512 ? 3.251 17.079 -27.821 1.00 89.19 512 ARG A C 1
ATOM 3977 O O . ARG A 1 512 ? 2.228 17.691 -28.116 1.00 89.19 512 ARG A O 1
ATOM 3984 N N . GLY A 1 513 ? 3.372 16.392 -26.685 1.00 86.06 513 GLY A N 1
ATOM 3985 C CA . GLY A 1 513 ? 2.338 16.363 -25.647 1.00 86.06 513 GLY A CA 1
ATOM 3986 C C . GLY A 1 513 ? 2.033 17.758 -25.092 1.00 86.06 513 GLY A C 1
ATOM 3987 O O . GLY A 1 513 ? 0.868 18.144 -25.016 1.00 86.06 513 GLY A O 1
ATOM 3988 N N . TYR A 1 514 ? 3.071 18.553 -24.807 1.00 83.50 514 TYR A N 1
ATOM 3989 C CA . TYR A 1 514 ? 2.928 19.954 -24.383 1.00 83.50 514 TYR A CA 1
ATOM 3990 C C . TYR A 1 514 ? 2.240 20.838 -25.438 1.00 83.50 514 TYR A C 1
ATOM 3992 O O . TYR A 1 514 ? 1.504 21.758 -25.086 1.00 83.50 514 TYR A O 1
ATOM 4000 N N . GLU A 1 515 ? 2.454 20.568 -26.727 1.00 80.81 515 GLU A N 1
ATOM 4001 C CA . GLU A 1 515 ? 1.845 21.320 -27.834 1.00 80.81 515 GLU A CA 1
ATOM 4002 C C . GLU A 1 515 ? 0.365 20.958 -28.064 1.00 80.81 515 GLU A C 1
ATOM 4004 O O . GLU A 1 515 ? -0.411 21.797 -28.526 1.00 80.81 515 GLU A O 1
ATOM 4009 N N . ALA A 1 516 ? -0.034 19.723 -27.734 1.00 72.38 516 ALA A N 1
ATOM 4010 C CA . ALA A 1 516 ? -1.390 19.205 -27.925 1.00 72.38 516 ALA A CA 1
ATOM 4011 C C . ALA A 1 516 ? -2.348 19.519 -26.759 1.00 72.38 516 ALA A C 1
ATOM 4013 O O . ALA A 1 516 ? -3.566 19.545 -26.950 1.00 72.38 516 ALA A O 1
ATOM 4014 N N . GLU A 1 517 ? -1.826 19.767 -25.556 1.00 62.84 517 GLU A N 1
ATOM 4015 C CA . GLU A 1 517 ? -2.619 19.977 -24.340 1.00 62.84 517 GLU A CA 1
ATOM 4016 C C . GLU A 1 517 ? -3.192 21.412 -24.274 1.00 62.84 517 GLU A C 1
ATOM 4018 O O . GLU A 1 517 ? -2.782 22.276 -23.495 1.00 62.84 517 GLU A O 1
ATOM 4023 N N . SER A 1 518 ? -4.171 21.702 -25.136 1.00 45.97 518 SER A N 1
ATOM 4024 C CA . SER A 1 518 ? -4.854 22.996 -25.207 1.00 45.97 518 SER A CA 1
ATOM 4025 C C . SER A 1 518 ? -5.904 23.158 -24.095 1.00 45.97 518 SER A C 1
ATOM 4027 O O . SER A 1 518 ? -7.094 22.974 -24.338 1.00 45.97 518 SER A O 1
ATOM 4029 N N . LEU A 1 519 ? -5.449 23.482 -22.878 1.00 41.44 519 LEU A N 1
ATOM 4030 C CA . LEU A 1 519 ? -6.056 24.351 -21.847 1.00 41.44 519 LEU A CA 1
ATOM 4031 C C . LEU A 1 519 ? -5.354 24.062 -20.508 1.00 41.44 519 LEU A C 1
ATOM 4033 O O . LEU A 1 519 ? -5.469 22.973 -19.958 1.00 41.44 519 LEU A O 1
ATOM 4037 N N . ARG A 1 520 ? -4.614 25.065 -20.015 1.00 51.12 520 ARG A N 1
ATOM 4038 C CA . ARG A 1 520 ? -3.818 25.102 -18.772 1.00 51.12 520 ARG A CA 1
ATOM 4039 C C . ARG A 1 520 ? -4.367 24.205 -17.646 1.00 51.12 520 ARG A C 1
ATOM 4041 O O . ARG A 1 520 ? -5.261 24.610 -16.909 1.00 51.12 520 ARG A O 1
ATOM 4048 N N . GLN A 1 521 ? -3.778 23.023 -17.495 1.00 51.78 521 GLN A N 1
ATOM 4049 C CA . GLN A 1 521 ? -3.863 22.207 -16.281 1.00 51.78 521 GLN A CA 1
ATOM 4050 C C . GLN A 1 521 ? -3.118 22.886 -15.106 1.00 51.78 521 GLN A C 1
ATOM 4052 O O . GLN A 1 521 ? -2.316 23.791 -15.362 1.00 51.78 521 GLN A O 1
ATOM 4057 N N . PRO A 1 522 ? -3.378 22.498 -13.836 1.00 53.50 522 PRO A N 1
ATOM 4058 C CA . PRO A 1 522 ? -2.786 23.114 -12.638 1.00 53.50 522 PRO A CA 1
ATOM 4059 C C . PRO A 1 522 ? -1.246 23.163 -12.651 1.00 53.50 522 PRO A C 1
ATOM 4061 O O . PRO A 1 522 ? -0.596 22.562 -13.509 1.00 53.50 522 PRO A O 1
ATOM 4064 N N . LEU A 1 523 ? -0.663 23.872 -11.669 1.00 65.75 523 LEU A N 1
ATOM 4065 C CA . LEU A 1 523 ? 0.777 23.846 -11.358 1.00 65.75 523 LEU A CA 1
ATOM 4066 C C . LEU A 1 523 ? 1.331 22.418 -11.532 1.00 65.75 523 LEU A C 1
ATOM 4068 O O . LEU A 1 523 ? 0.763 21.481 -10.967 1.00 65.75 523 LEU A O 1
ATOM 4072 N N . ILE A 1 524 ? 2.423 22.256 -12.302 1.00 80.31 524 ILE A N 1
ATOM 4073 C CA . ILE A 1 524 ? 3.002 20.949 -12.693 1.00 80.31 524 ILE A CA 1
ATOM 4074 C C . ILE A 1 524 ? 3.098 19.971 -11.511 1.00 80.31 524 ILE A C 1
ATOM 4076 O O . ILE A 1 524 ? 2.789 18.791 -11.660 1.00 80.31 524 ILE A O 1
ATOM 4080 N N . ARG A 1 525 ? 3.413 20.504 -10.326 1.00 79.00 525 ARG A N 1
ATOM 4081 C CA . ARG A 1 525 ? 3.529 19.844 -9.019 1.00 79.00 525 ARG A CA 1
ATOM 4082 C C . ARG A 1 525 ? 2.367 18.935 -8.611 1.00 79.00 525 ARG A C 1
ATOM 4084 O O . ARG A 1 525 ? 2.586 18.007 -7.841 1.00 79.00 525 ARG A O 1
ATOM 4091 N N . PHE A 1 526 ? 1.149 19.185 -9.085 1.00 76.50 526 PHE A N 1
ATOM 4092 C CA . PHE A 1 526 ? -0.029 18.371 -8.747 1.00 76.50 526 PHE A CA 1
ATOM 4093 C C . PHE A 1 526 ? -0.392 17.359 -9.840 1.00 76.50 526 PHE A C 1
ATOM 4095 O O . PHE A 1 526 ? -1.470 16.776 -9.815 1.00 76.50 526 PHE A O 1
ATOM 4102 N N . SER A 1 527 ? 0.505 17.145 -10.803 1.00 79.12 527 SER A N 1
ATOM 4103 C CA . SER A 1 527 ? 0.308 16.244 -11.936 1.00 79.12 527 SER A CA 1
ATOM 4104 C C . SER A 1 527 ? 1.501 15.306 -12.099 1.00 79.12 527 SER A C 1
ATOM 4106 O O . SER A 1 527 ? 2.626 15.675 -11.766 1.00 79.12 527 SER A O 1
ATOM 4108 N N . GLY A 1 528 ? 1.283 14.147 -12.725 1.00 79.00 528 GLY A N 1
ATOM 4109 C CA . GLY A 1 528 ? 2.362 13.206 -13.054 1.00 79.00 528 GLY A CA 1
ATOM 4110 C C . GLY A 1 528 ? 3.443 13.781 -13.985 1.00 79.00 528 GLY A C 1
ATOM 4111 O O . GLY A 1 528 ? 4.519 13.208 -14.121 1.00 79.00 528 GLY A O 1
ATOM 4112 N N . ARG A 1 529 ? 3.215 14.955 -14.591 1.00 85.62 529 ARG A N 1
ATOM 4113 C CA . ARG A 1 529 ? 4.233 15.692 -15.358 1.00 85.62 529 ARG A CA 1
ATOM 4114 C C . ARG A 1 529 ? 5.441 16.074 -14.494 1.00 85.62 529 ARG A C 1
ATOM 4116 O O . ARG A 1 529 ? 6.565 16.066 -14.988 1.00 85.62 529 ARG A O 1
ATOM 4123 N N . PHE A 1 530 ? 5.223 16.367 -13.210 1.00 86.50 530 PHE A N 1
ATOM 4124 C CA . PHE A 1 530 ? 6.290 16.687 -12.258 1.00 86.50 530 PHE A CA 1
ATOM 4125 C C . PHE A 1 530 ? 7.238 15.496 -12.062 1.00 86.50 530 PHE A C 1
ATOM 4127 O O . PHE A 1 530 ? 8.457 15.630 -12.181 1.00 86.50 530 PHE A O 1
ATOM 4134 N N . ASP A 1 531 ? 6.656 14.314 -11.869 1.00 85.81 531 ASP A N 1
ATOM 4135 C CA . ASP A 1 531 ? 7.356 13.036 -11.770 1.00 85.81 531 ASP A CA 1
ATOM 4136 C C . ASP A 1 531 ? 8.141 12.683 -13.037 1.00 85.81 531 ASP A C 1
ATOM 4138 O O . ASP A 1 531 ? 9.282 12.212 -12.952 1.00 85.81 531 ASP A O 1
ATOM 4142 N N . VAL A 1 532 ? 7.539 12.924 -14.208 1.00 90.25 532 VAL A N 1
ATOM 4143 C CA . VAL A 1 532 ? 8.192 12.734 -15.508 1.00 90.25 532 VAL A CA 1
ATOM 4144 C C . VAL A 1 532 ? 9.394 13.663 -15.631 1.00 90.25 532 VAL A C 1
ATOM 4146 O O . VAL A 1 532 ? 10.472 13.187 -15.967 1.00 90.25 532 VAL A O 1
ATOM 4149 N N . GLY A 1 533 ? 9.255 14.953 -15.307 1.00 91.94 533 GLY A N 1
ATOM 4150 C CA . GLY A 1 533 ? 10.359 15.916 -15.359 1.00 91.94 533 GLY A CA 1
ATOM 4151 C C . GLY A 1 533 ? 11.535 15.520 -14.462 1.00 91.94 533 GLY A C 1
ATOM 4152 O O . GLY A 1 533 ? 12.684 15.501 -14.910 1.00 91.94 533 GLY A O 1
ATOM 4153 N N . TRP A 1 534 ? 11.262 15.121 -13.216 1.00 90.81 534 TRP A N 1
ATOM 4154 C CA . TRP A 1 534 ? 12.312 14.699 -12.285 1.00 90.81 534 TRP A CA 1
ATOM 4155 C C . TRP A 1 534 ? 13.053 13.441 -12.757 1.00 90.81 534 TRP A C 1
ATOM 4157 O O . TRP A 1 534 ? 14.287 13.434 -12.832 1.00 90.81 534 TRP A O 1
ATOM 4167 N N . ARG A 1 535 ? 12.315 12.390 -13.142 1.00 92.31 535 ARG A N 1
ATOM 4168 C CA . ARG A 1 535 ? 12.909 11.138 -13.642 1.00 92.31 535 ARG A CA 1
ATOM 4169 C C . ARG A 1 535 ? 13.594 11.327 -14.994 1.00 92.31 535 ARG A C 1
ATOM 4171 O O . ARG A 1 535 ? 14.594 10.662 -15.257 1.00 92.31 535 ARG A O 1
ATOM 4178 N N . PHE A 1 536 ? 13.125 12.266 -15.818 1.00 95.94 536 PHE A N 1
ATOM 4179 C CA . PHE A 1 536 ? 13.759 12.604 -17.089 1.00 95.94 536 PHE A CA 1
ATOM 4180 C C . PHE A 1 536 ? 15.150 13.194 -16.866 1.00 95.94 536 PHE A C 1
ATOM 4182 O O . PHE A 1 536 ? 16.105 12.730 -17.483 1.00 95.94 536 PHE A O 1
ATOM 4189 N N . MET A 1 537 ? 15.305 14.144 -15.935 1.00 95.50 537 MET A N 1
ATOM 4190 C CA . MET A 1 537 ? 16.625 14.683 -15.577 1.00 95.50 537 MET A CA 1
ATOM 4191 C C . MET A 1 537 ? 17.562 13.592 -15.042 1.00 95.50 537 MET A C 1
ATOM 4193 O O . MET A 1 537 ? 18.738 13.539 -15.418 1.00 95.50 537 MET A O 1
ATOM 4197 N N . ALA A 1 538 ? 17.042 12.684 -14.210 1.00 91.50 538 ALA A N 1
ATOM 4198 C CA . ALA A 1 538 ? 17.810 11.555 -13.698 1.00 91.50 538 ALA A CA 1
ATOM 4199 C C . ALA A 1 538 ? 18.319 10.656 -14.838 1.00 91.50 538 ALA A C 1
ATOM 4201 O O . ALA A 1 538 ? 19.527 10.405 -14.919 1.00 91.50 538 ALA A O 1
ATOM 4202 N N . ALA A 1 539 ? 17.423 10.255 -15.745 1.00 93.06 539 ALA A N 1
ATOM 4203 C CA . ALA A 1 539 ? 17.729 9.454 -16.925 1.00 93.06 539 ALA A CA 1
ATOM 4204 C C . ALA A 1 539 ? 18.729 10.159 -17.849 1.00 93.06 539 ALA A C 1
ATOM 4206 O O . ALA A 1 539 ? 19.783 9.598 -18.147 1.00 93.06 539 ALA A O 1
ATOM 4207 N N . ALA A 1 540 ? 18.462 11.416 -18.216 1.00 96.19 540 ALA A N 1
ATOM 4208 C CA . ALA A 1 540 ? 19.331 12.242 -19.051 1.00 96.19 540 ALA A CA 1
ATOM 4209 C C . ALA A 1 540 ? 20.746 12.324 -18.481 1.00 96.19 540 ALA A C 1
ATOM 4211 O O . ALA A 1 540 ? 21.713 12.055 -19.188 1.00 96.19 540 ALA A O 1
ATOM 4212 N N . SER A 1 541 ? 20.880 12.591 -17.182 1.00 93.94 541 SER A N 1
ATOM 4213 C CA . SER A 1 541 ? 22.187 12.623 -16.519 1.00 93.94 541 SER A CA 1
ATOM 4214 C C . SER A 1 541 ? 22.874 11.248 -16.487 1.00 93.94 541 SER A C 1
ATOM 4216 O O . SER A 1 541 ? 24.084 11.152 -16.308 1.00 93.94 541 SER A O 1
ATOM 4218 N N . GLY A 1 542 ? 22.111 10.153 -16.551 1.00 90.56 542 GLY A N 1
ATOM 4219 C CA . GLY A 1 542 ? 22.622 8.782 -16.565 1.00 90.56 542 GLY A CA 1
ATOM 4220 C C . GLY A 1 542 ? 23.223 8.378 -17.906 1.00 90.56 542 GLY A C 1
ATOM 4221 O O . GLY A 1 542 ? 24.247 7.698 -17.924 1.00 90.56 542 GLY A O 1
ATOM 4222 N N . VAL A 1 543 ? 22.604 8.796 -19.012 1.00 93.38 543 VAL A N 1
ATOM 4223 C CA . VAL A 1 543 ? 22.951 8.306 -20.357 1.00 93.38 543 VAL A CA 1
ATOM 4224 C C . VAL A 1 543 ? 23.588 9.349 -21.279 1.00 93.38 543 VAL A C 1
ATOM 4226 O O . VAL A 1 543 ? 24.216 8.966 -22.268 1.00 93.38 543 VAL A O 1
ATOM 4229 N N . ALA A 1 544 ? 23.477 10.648 -20.977 1.00 93.44 544 ALA A N 1
ATOM 4230 C CA . ALA A 1 544 ? 24.147 11.693 -21.748 1.00 93.44 544 ALA A CA 1
ATOM 4231 C C . ALA A 1 544 ? 25.675 11.603 -21.609 1.00 93.44 544 ALA A C 1
ATOM 4233 O O . ALA A 1 544 ? 26.214 11.259 -20.559 1.00 93.44 544 ALA A O 1
ATOM 4234 N N . ARG A 1 545 ? 26.377 11.917 -22.701 1.00 90.38 545 ARG A N 1
ATOM 4235 C CA . ARG A 1 545 ? 27.841 11.768 -22.810 1.00 90.38 545 ARG A CA 1
ATOM 4236 C C . ARG A 1 545 ? 28.629 13.053 -22.652 1.00 90.38 545 ARG A C 1
ATOM 4238 O O . ARG A 1 545 ? 29.848 12.992 -22.573 1.00 90.38 545 ARG A O 1
ATOM 4245 N N . SER A 1 546 ? 27.937 14.176 -22.704 1.00 93.25 546 SER A N 1
ATOM 4246 C CA . SER A 1 546 ? 28.507 15.490 -22.489 1.00 93.25 546 SER A CA 1
ATOM 4247 C C . SER A 1 546 ? 27.476 16.381 -21.831 1.00 93.25 546 SER A C 1
ATOM 4249 O O . SER A 1 546 ? 26.267 16.128 -21.935 1.00 93.25 546 SER A O 1
ATOM 4251 N N . PHE A 1 547 ? 27.950 17.457 -21.216 1.00 95.25 547 PHE A N 1
ATOM 4252 C CA . PHE A 1 547 ? 27.074 18.464 -20.644 1.00 95.25 547 PHE A CA 1
ATOM 4253 C C . PHE A 1 547 ? 26.132 19.062 -21.704 1.00 95.25 547 PHE A C 1
ATOM 4255 O O . PHE A 1 547 ? 24.926 19.166 -21.481 1.00 95.25 547 PHE A O 1
ATOM 4262 N N . GLN A 1 548 ? 26.646 19.332 -22.912 1.00 94.69 548 GLN A N 1
ATOM 4263 C CA . GLN A 1 548 ? 25.831 19.785 -24.046 1.00 94.69 548 GLN A CA 1
ATOM 4264 C C . GLN A 1 548 ? 24.696 18.803 -24.375 1.00 94.69 548 GLN A C 1
ATOM 4266 O O . GLN A 1 548 ? 23.557 19.221 -24.580 1.00 94.69 548 GLN A O 1
ATOM 4271 N N . ALA A 1 549 ? 24.977 17.496 -24.431 1.00 94.94 549 ALA A N 1
ATOM 4272 C CA . ALA A 1 549 ? 23.961 16.484 -24.731 1.00 94.94 549 ALA A CA 1
ATOM 4273 C C . ALA A 1 549 ? 22.897 16.388 -23.624 1.00 94.94 549 ALA A C 1
ATOM 4275 O O . ALA A 1 549 ? 21.722 16.183 -23.917 1.00 94.94 549 ALA A O 1
ATOM 4276 N N . PHE A 1 550 ? 23.302 16.567 -22.364 1.00 96.25 550 PHE A N 1
ATOM 4277 C CA . PHE A 1 550 ? 22.399 16.585 -21.215 1.00 96.25 550 PHE A CA 1
ATOM 4278 C C . PHE A 1 550 ? 21.427 17.771 -21.252 1.00 96.25 550 PHE A C 1
ATOM 4280 O O . PHE A 1 550 ? 20.232 17.581 -21.050 1.00 96.25 550 PHE A O 1
ATOM 4287 N N . VAL A 1 551 ? 21.914 18.978 -21.549 1.00 94.25 551 VAL A N 1
ATOM 4288 C CA . VAL A 1 551 ? 21.062 20.179 -21.593 1.00 94.25 551 VAL A CA 1
ATOM 4289 C C . VAL A 1 551 ? 20.153 20.173 -22.827 1.00 94.25 551 VAL A C 1
ATOM 4291 O O . VAL A 1 551 ? 18.985 20.536 -22.736 1.00 94.25 551 VAL A O 1
ATOM 4294 N N . THR A 1 552 ? 20.657 19.721 -23.979 1.00 94.25 552 THR A N 1
ATOM 4295 C CA . THR A 1 552 ? 19.903 19.765 -25.248 1.00 94.25 552 THR A CA 1
ATOM 4296 C C . THR A 1 552 ? 18.815 18.706 -25.389 1.00 94.25 552 THR A C 1
ATOM 4298 O O . THR A 1 552 ? 17.896 18.907 -26.178 1.00 94.25 552 THR A O 1
ATOM 4301 N N . VAL A 1 553 ? 18.895 17.586 -24.661 1.00 96.38 553 VAL A N 1
ATOM 4302 C CA . VAL A 1 553 ? 17.881 16.518 -24.752 1.00 96.38 553 VAL A CA 1
ATOM 4303 C C . VAL A 1 553 ? 16.588 16.856 -24.000 1.00 96.38 553 VAL A C 1
ATOM 4305 O O . VAL A 1 553 ? 15.573 16.197 -24.205 1.00 96.38 553 VAL A O 1
ATOM 4308 N N . ILE A 1 554 ? 16.600 17.869 -23.130 1.00 95.75 554 ILE A N 1
ATOM 4309 C CA . ILE A 1 554 ? 15.440 18.243 -22.317 1.00 95.75 554 ILE A CA 1
ATOM 4310 C C . ILE A 1 554 ? 14.463 19.081 -23.162 1.00 95.75 554 ILE A C 1
ATOM 4312 O O . ILE A 1 554 ? 14.864 20.113 -23.705 1.00 95.75 554 ILE A O 1
ATOM 4316 N N . PRO A 1 555 ? 13.176 18.687 -23.264 1.00 94.81 555 PRO A N 1
ATOM 4317 C CA . PRO A 1 555 ? 12.168 19.449 -24.001 1.00 94.81 555 PRO A CA 1
ATOM 4318 C C . PRO A 1 555 ? 12.021 20.887 -23.491 1.00 94.81 555 PRO A C 1
ATOM 4320 O O . PRO A 1 555 ? 12.087 21.136 -22.288 1.00 94.81 555 PRO A O 1
ATOM 4323 N N . LYS A 1 556 ? 11.753 21.842 -24.388 1.00 90.88 556 LYS A N 1
ATOM 4324 C CA . LYS A 1 556 ? 11.762 23.280 -24.063 1.00 90.88 556 LYS A CA 1
ATOM 4325 C C . LYS A 1 556 ? 10.701 23.668 -23.030 1.00 90.88 556 LYS A C 1
ATOM 4327 O O . LYS A 1 556 ? 10.986 24.438 -22.116 1.00 90.88 556 LYS A O 1
ATOM 4332 N N . GLU A 1 557 ? 9.483 23.148 -23.172 1.00 88.25 557 GLU A N 1
ATOM 4333 C CA . GLU A 1 557 ? 8.403 23.445 -22.221 1.00 88.25 557 GLU A CA 1
ATOM 4334 C C . GLU A 1 557 ? 8.627 22.734 -20.876 1.00 88.25 557 GLU A C 1
ATOM 4336 O O . GLU A 1 557 ? 8.418 23.339 -19.828 1.00 88.25 557 GLU A O 1
ATOM 4341 N N . MET A 1 558 ? 9.183 21.514 -20.883 1.00 91.88 558 MET A N 1
ATOM 4342 C CA . MET A 1 558 ? 9.612 20.841 -19.649 1.00 91.88 558 MET A CA 1
ATOM 4343 C C . MET A 1 558 ? 10.709 21.639 -18.933 1.00 91.88 558 MET A C 1
ATOM 4345 O O . MET A 1 558 ? 10.649 21.805 -17.720 1.00 91.88 558 MET A O 1
ATOM 4349 N N . LEU A 1 559 ? 11.700 22.154 -19.665 1.00 92.44 559 LEU A N 1
ATOM 4350 C CA . LEU A 1 559 ? 12.778 22.974 -19.109 1.00 92.44 559 LEU A CA 1
ATOM 4351 C C . LEU A 1 559 ? 12.230 24.228 -18.416 1.00 92.44 559 LEU A C 1
ATOM 4353 O O . LEU A 1 559 ? 12.686 24.605 -17.337 1.00 92.44 559 LEU A O 1
ATOM 4357 N N . ARG A 1 560 ? 11.209 24.854 -19.010 1.00 90.00 560 ARG A N 1
ATOM 4358 C CA . ARG A 1 560 ? 10.511 25.991 -18.407 1.00 90.00 560 ARG A CA 1
ATOM 4359 C C . ARG A 1 560 ? 9.827 25.606 -17.095 1.00 90.00 560 ARG A C 1
ATOM 4361 O O . ARG A 1 560 ? 9.948 26.354 -16.127 1.00 90.00 560 ARG A O 1
ATOM 4368 N N . ASP A 1 561 ? 9.147 24.462 -17.054 1.00 89.44 561 ASP A N 1
ATOM 4369 C CA . ASP A 1 561 ? 8.523 23.950 -15.831 1.00 89.44 561 ASP A CA 1
ATOM 4370 C C . ASP A 1 561 ? 9.566 23.587 -14.760 1.00 89.44 561 ASP A C 1
ATOM 4372 O O . ASP A 1 561 ? 9.367 23.894 -13.586 1.00 89.44 561 ASP A O 1
ATOM 4376 N N . ILE A 1 562 ? 10.701 23.000 -15.160 1.00 92.06 562 ILE A N 1
ATOM 4377 C CA . ILE A 1 562 ? 11.827 22.684 -14.269 1.00 92.06 562 ILE A CA 1
ATOM 4378 C C . ILE A 1 562 ? 12.354 23.957 -13.603 1.00 92.06 562 ILE A C 1
ATOM 4380 O O . ILE A 1 562 ? 12.517 23.972 -12.389 1.00 92.06 562 ILE A O 1
ATOM 4384 N N . HIS A 1 563 ? 12.588 25.032 -14.362 1.00 90.94 563 HIS A N 1
ATOM 4385 C CA . HIS A 1 563 ? 13.071 26.298 -13.799 1.00 90.94 563 HIS A CA 1
ATOM 4386 C C . HIS A 1 563 ? 12.017 27.043 -12.973 1.00 90.94 563 HIS A C 1
ATOM 4388 O O . HIS A 1 563 ? 12.370 27.766 -12.041 1.00 90.94 563 HIS A O 1
ATOM 4394 N N . ALA A 1 564 ? 10.734 26.889 -13.310 1.00 88.06 564 ALA A N 1
ATOM 4395 C CA . ALA A 1 564 ? 9.637 27.490 -12.557 1.00 88.06 564 ALA A CA 1
ATOM 4396 C C . ALA A 1 564 ? 9.394 26.792 -11.208 1.00 88.06 564 ALA A C 1
ATOM 4398 O O . ALA A 1 564 ? 8.847 27.407 -10.292 1.00 88.06 564 ALA A O 1
ATOM 4399 N N . ASP A 1 565 ? 9.788 25.524 -11.075 1.00 89.69 565 ASP A N 1
ATOM 4400 C CA . ASP A 1 565 ? 9.600 24.741 -9.863 1.00 89.69 565 ASP A CA 1
ATOM 4401 C C . ASP A 1 565 ? 10.861 24.698 -8.983 1.00 89.69 565 ASP A C 1
ATOM 4403 O O . ASP A 1 565 ? 11.933 24.251 -9.389 1.00 89.69 565 ASP A O 1
ATOM 4407 N N . SER A 1 566 ? 10.710 25.118 -7.725 1.00 88.94 566 SER A N 1
ATOM 4408 C CA . SER A 1 566 ? 11.805 25.212 -6.751 1.00 88.94 566 SER A CA 1
ATOM 4409 C C . SER A 1 566 ? 12.550 23.881 -6.545 1.00 88.94 566 SER A C 1
ATOM 4411 O O . SER A 1 566 ? 13.780 23.876 -6.472 1.00 88.94 566 SER A O 1
ATOM 4413 N N . PHE A 1 567 ? 11.840 22.747 -6.485 1.00 90.31 567 PHE A N 1
ATOM 4414 C CA . PHE A 1 567 ? 12.460 21.431 -6.286 1.00 90.31 567 PHE A CA 1
ATOM 4415 C C . PHE A 1 567 ? 13.155 20.940 -7.552 1.00 90.31 567 PHE A C 1
ATOM 4417 O O . PHE A 1 567 ? 14.329 20.567 -7.501 1.00 90.31 567 PHE A O 1
ATOM 4424 N N . LEU A 1 568 ? 12.453 20.973 -8.690 1.00 91.62 568 LEU A N 1
ATOM 4425 C CA . LEU A 1 568 ? 13.011 20.479 -9.948 1.00 91.62 568 LEU A CA 1
ATOM 4426 C C . LEU A 1 568 ? 14.272 21.256 -10.333 1.00 91.62 568 LEU A C 1
ATOM 4428 O O . LEU A 1 568 ? 15.255 20.633 -10.722 1.00 91.62 568 LEU A O 1
ATOM 4432 N N . ASN A 1 569 ? 14.298 22.579 -10.144 1.00 93.75 569 ASN A N 1
ATOM 4433 C CA . ASN A 1 569 ? 15.475 23.395 -10.440 1.00 93.75 569 ASN A CA 1
ATOM 4434 C C . ASN A 1 569 ? 16.686 23.038 -9.549 1.00 93.75 569 ASN A C 1
ATOM 4436 O O . ASN A 1 569 ? 17.815 22.957 -10.038 1.00 93.75 569 ASN A O 1
ATOM 4440 N N . ARG A 1 570 ? 16.477 22.758 -8.249 1.00 93.12 570 ARG A N 1
ATOM 4441 C CA . ARG A 1 570 ? 17.555 22.294 -7.346 1.00 93.12 570 ARG A CA 1
ATOM 4442 C C . ARG A 1 570 ? 18.101 20.930 -7.762 1.00 93.12 570 ARG A C 1
ATOM 4444 O O . ARG A 1 570 ? 19.317 20.726 -7.778 1.00 93.12 570 ARG A O 1
ATOM 4451 N N . GLU A 1 571 ? 17.215 20.007 -8.121 1.00 91.75 571 GLU A N 1
ATOM 4452 C CA . GLU A 1 571 ? 17.609 18.687 -8.610 1.00 91.75 571 GLU A CA 1
ATOM 4453 C C . GLU A 1 571 ? 18.301 18.772 -9.973 1.00 91.75 571 GLU A C 1
ATOM 4455 O O . GLU A 1 571 ? 19.249 18.030 -10.231 1.00 91.75 571 GLU A O 1
ATOM 4460 N N . PHE A 1 572 ? 17.913 19.727 -10.817 1.00 94.75 572 PHE A N 1
ATOM 4461 C CA . PHE A 1 572 ? 18.554 19.958 -12.103 1.00 94.75 572 PHE A CA 1
ATOM 4462 C C . PHE A 1 572 ? 20.019 20.375 -11.949 1.00 94.75 572 PHE A C 1
ATOM 4464 O O . PHE A 1 572 ? 20.903 19.793 -12.588 1.00 94.75 572 PHE A O 1
ATOM 4471 N N . LEU A 1 573 ? 20.293 21.307 -11.026 1.00 95.06 573 LEU A N 1
ATOM 4472 C CA . LEU A 1 573 ? 21.658 21.666 -10.636 1.00 95.06 573 LEU A CA 1
ATOM 4473 C C . LEU A 1 573 ? 22.430 20.440 -10.141 1.00 95.06 573 LEU A C 1
ATOM 4475 O O . LEU A 1 573 ? 23.558 20.203 -10.562 1.00 95.06 573 LEU A O 1
ATOM 4479 N N . HIS A 1 574 ? 21.827 19.614 -9.290 1.00 92.75 574 HIS A N 1
ATOM 4480 C CA . HIS A 1 574 ? 22.480 18.408 -8.781 1.00 92.75 574 HIS A CA 1
ATOM 4481 C C . HIS A 1 574 ? 22.814 17.385 -9.876 1.00 92.75 574 HIS A C 1
ATOM 4483 O O . HIS A 1 574 ? 23.912 16.822 -9.884 1.00 92.75 574 HIS A O 1
ATOM 4489 N N . TYR A 1 575 ? 21.899 17.144 -10.817 1.00 94.00 575 TYR A N 1
ATOM 4490 C CA . TYR A 1 575 ? 22.136 16.227 -11.933 1.00 94.00 575 TYR A CA 1
ATOM 4491 C C . TYR A 1 575 ? 23.213 16.741 -12.895 1.00 94.00 575 TYR A C 1
ATOM 4493 O O . TYR A 1 575 ? 23.982 15.927 -13.413 1.00 94.00 575 TYR A O 1
ATOM 4501 N N . SER A 1 576 ? 23.341 18.064 -13.056 1.00 95.12 576 SER A N 1
ATOM 4502 C CA . SER A 1 576 ? 24.401 18.673 -13.872 1.00 95.12 576 SER A CA 1
ATOM 4503 C C . SER A 1 576 ? 25.816 18.379 -13.355 1.00 95.12 576 SER A C 1
ATOM 4505 O O . SER A 1 576 ? 26.748 18.278 -14.148 1.00 95.12 576 SER A O 1
ATOM 4507 N N . MET A 1 577 ? 25.985 18.134 -12.048 1.00 94.00 577 MET A N 1
ATOM 4508 C CA . MET A 1 577 ? 27.300 17.870 -11.444 1.00 94.00 577 MET A CA 1
ATOM 4509 C C . MET A 1 577 ? 27.959 16.573 -11.923 1.00 94.00 577 MET A C 1
ATOM 4511 O O . MET A 1 577 ? 29.150 16.376 -11.704 1.00 94.00 577 MET A O 1
ATOM 4515 N N . LYS A 1 578 ? 27.226 15.680 -12.604 1.00 91.06 578 LYS A N 1
ATOM 4516 C CA . LYS A 1 578 ? 27.845 14.525 -13.278 1.00 91.06 578 LYS A CA 1
ATOM 4517 C C . LYS A 1 578 ? 28.830 14.926 -14.381 1.00 91.06 578 LYS A C 1
ATOM 4519 O O . LYS A 1 578 ? 29.645 14.097 -14.766 1.00 91.06 578 LYS A O 1
ATOM 4524 N N . PHE A 1 579 ? 28.749 16.167 -14.858 1.00 94.19 579 PHE A N 1
ATOM 4525 C CA . PHE A 1 579 ? 29.592 16.724 -15.912 1.00 94.19 579 PHE A CA 1
ATOM 4526 C C . PHE A 1 579 ? 30.530 17.821 -15.386 1.00 94.19 579 PHE A C 1
ATOM 4528 O O . PHE A 1 579 ? 30.996 18.639 -16.173 1.00 94.19 579 PHE A O 1
ATOM 4535 N N . ALA A 1 580 ? 30.792 17.863 -14.072 1.00 92.94 580 ALA A N 1
ATOM 4536 C CA . ALA A 1 580 ? 31.606 18.915 -13.456 1.00 92.94 580 ALA A CA 1
ATOM 4537 C C . ALA A 1 580 ? 32.987 19.076 -14.118 1.00 92.94 580 ALA A C 1
ATOM 4539 O O . ALA A 1 580 ? 33.424 20.201 -14.345 1.00 92.94 580 ALA A O 1
ATOM 4540 N N . ASP A 1 581 ? 33.601 17.964 -14.532 1.00 91.25 581 ASP A N 1
ATOM 4541 C CA . ASP A 1 581 ? 34.902 17.926 -15.217 1.00 91.25 581 ASP A CA 1
ATOM 4542 C C . ASP A 1 581 ? 34.901 18.593 -16.617 1.00 91.25 581 ASP A C 1
ATOM 4544 O O . ASP A 1 581 ? 35.954 18.741 -17.234 1.00 91.25 581 ASP A O 1
ATOM 4548 N N . GLU A 1 582 ? 33.736 18.964 -17.169 1.00 93.12 582 GLU A N 1
ATOM 4549 C CA . GLU A 1 582 ? 33.624 19.661 -18.462 1.00 93.12 582 GLU A CA 1
ATOM 4550 C C . GLU A 1 582 ? 33.451 21.181 -18.333 1.00 93.12 582 GLU A C 1
ATOM 4552 O O . GLU A 1 582 ? 33.543 21.887 -19.346 1.00 93.12 582 GLU A O 1
ATOM 4557 N N . PHE A 1 583 ? 33.162 21.684 -17.128 1.00 91.44 583 PHE A N 1
ATOM 4558 C CA . PHE A 1 583 ? 32.763 23.076 -16.913 1.00 91.44 583 PHE A CA 1
ATOM 4559 C C . PHE A 1 583 ? 33.879 24.073 -17.224 1.00 91.44 583 PHE A C 1
ATOM 4561 O O . PHE A 1 583 ? 33.602 25.121 -17.794 1.00 91.44 583 PHE A O 1
ATOM 4568 N N . ASP A 1 584 ? 35.130 23.745 -16.914 1.00 81.25 584 ASP A N 1
ATOM 4569 C CA . ASP A 1 584 ? 36.287 24.625 -17.106 1.00 81.25 584 ASP A CA 1
ATOM 4570 C C . ASP A 1 584 ? 37.034 24.377 -18.432 1.00 81.25 584 ASP A C 1
ATOM 4572 O O . ASP A 1 584 ? 38.174 24.818 -18.602 1.00 81.25 584 ASP A O 1
ATOM 4576 N N . ASN A 1 585 ? 36.412 23.652 -19.375 1.00 80.94 585 ASN A N 1
ATOM 4577 C CA . ASN A 1 585 ? 37.081 23.223 -20.603 1.00 80.94 585 ASN A CA 1
ATOM 4578 C C . ASN A 1 585 ? 36.139 23.137 -21.822 1.00 80.94 585 ASN A C 1
ATOM 4580 O O . ASN A 1 585 ? 35.964 24.110 -22.551 1.00 80.94 585 ASN A O 1
ATOM 4584 N N . VAL A 1 586 ? 35.535 21.971 -22.084 1.00 79.56 586 VAL A N 1
ATOM 4585 C CA . VAL A 1 586 ? 34.862 21.678 -23.368 1.00 79.56 586 VAL A CA 1
ATOM 4586 C C . VAL A 1 586 ? 33.454 22.280 -23.454 1.00 79.56 586 VAL A C 1
ATOM 4588 O O . VAL A 1 586 ? 32.977 22.557 -24.554 1.00 79.56 586 VAL A O 1
ATOM 4591 N N . SER A 1 587 ? 32.803 22.512 -22.311 1.00 86.12 587 SER A N 1
ATOM 4592 C CA . SER A 1 587 ? 31.400 22.937 -22.232 1.00 86.12 587 SER A CA 1
ATOM 4593 C C . SER A 1 587 ? 31.215 24.276 -21.496 1.00 86.12 587 SER A C 1
ATOM 4595 O O . SER A 1 587 ? 30.110 24.573 -21.047 1.00 86.12 587 SER A O 1
ATOM 4597 N N . GLU A 1 588 ? 32.267 25.098 -21.373 1.00 89.06 588 GLU A N 1
ATOM 4598 C CA . GLU A 1 588 ? 32.276 26.311 -20.532 1.00 89.06 588 GLU A CA 1
ATOM 4599 C C . GLU A 1 588 ? 31.170 27.322 -20.894 1.00 89.06 588 GLU A C 1
ATOM 4601 O O . GLU A 1 588 ? 30.434 27.779 -20.020 1.00 89.06 588 GLU A O 1
ATOM 4606 N N . GLU A 1 589 ? 31.015 27.669 -22.176 1.00 90.62 589 GLU A N 1
ATOM 4607 C CA . GLU A 1 589 ? 30.015 28.653 -22.629 1.00 90.62 589 GLU A CA 1
ATOM 4608 C C . GLU A 1 589 ? 28.581 28.183 -22.339 1.00 90.62 589 GLU A C 1
ATOM 4610 O O . GLU A 1 589 ? 27.762 28.930 -21.802 1.00 90.62 589 GLU A O 1
ATOM 4615 N N . VAL A 1 590 ? 28.315 26.905 -22.610 1.00 93.69 590 VAL A N 1
ATOM 4616 C CA . VAL A 1 590 ? 27.023 26.244 -22.384 1.00 93.69 590 VAL A CA 1
ATOM 4617 C C . VAL A 1 590 ? 26.711 26.181 -20.890 1.00 93.69 590 VAL A C 1
ATOM 4619 O O . VAL A 1 590 ? 25.586 26.453 -20.474 1.00 93.69 590 VAL A O 1
ATOM 4622 N N . ALA A 1 591 ? 27.710 25.851 -20.066 1.00 94.19 591 ALA A N 1
ATOM 4623 C CA . ALA A 1 591 ? 27.592 25.830 -18.612 1.00 94.19 591 ALA A CA 1
ATOM 4624 C C . ALA A 1 591 ? 27.289 27.221 -18.047 1.00 94.19 591 ALA A C 1
ATOM 4626 O O . ALA A 1 591 ? 26.392 27.352 -17.215 1.00 94.19 591 ALA A O 1
ATOM 4627 N N . ARG A 1 592 ? 27.957 28.274 -18.536 1.00 95.25 592 ARG A N 1
ATOM 4628 C CA . ARG A 1 592 ? 27.675 29.658 -18.120 1.00 95.25 592 ARG A CA 1
ATOM 4629 C C . ARG A 1 592 ? 26.236 30.066 -18.426 1.00 95.25 592 ARG A C 1
ATOM 4631 O O . ARG A 1 592 ? 25.576 30.630 -17.555 1.00 95.25 592 ARG A O 1
ATOM 4638 N N . GLU A 1 593 ? 25.739 29.769 -19.626 1.00 94.19 593 GLU A N 1
ATOM 4639 C CA . GLU A 1 593 ? 24.349 30.067 -19.990 1.00 94.19 593 GLU A CA 1
ATOM 4640 C C . GLU A 1 593 ? 23.359 29.282 -19.117 1.00 94.19 593 GLU A C 1
ATOM 4642 O O . GLU A 1 593 ? 22.431 29.864 -18.550 1.00 94.19 593 GLU A O 1
ATOM 4647 N N . PHE A 1 594 ? 23.599 27.981 -18.948 1.00 94.94 594 PHE A N 1
ATOM 4648 C CA . PHE A 1 594 ? 22.788 27.103 -18.111 1.00 94.94 594 PHE A CA 1
ATOM 4649 C C . PHE A 1 594 ? 22.676 27.608 -16.668 1.00 94.94 594 PHE A C 1
ATOM 4651 O O . PHE A 1 594 ? 21.570 27.784 -16.153 1.00 94.94 594 PHE A O 1
ATOM 4658 N N . PHE A 1 595 ? 23.809 27.864 -16.005 1.00 95.94 595 PHE A N 1
ATOM 4659 C CA . PHE A 1 595 ? 23.811 28.268 -14.600 1.00 95.94 595 PHE A CA 1
ATOM 4660 C C . PHE A 1 595 ? 23.280 29.689 -14.411 1.00 95.94 595 PHE A C 1
ATOM 4662 O O . PHE A 1 595 ? 22.633 29.947 -13.397 1.00 95.94 595 PHE A O 1
ATOM 4669 N N . ALA A 1 596 ? 23.469 30.592 -15.381 1.00 94.88 596 ALA A N 1
ATOM 4670 C CA . ALA A 1 596 ? 22.846 31.914 -15.344 1.00 94.88 596 ALA A CA 1
ATOM 4671 C C . ALA A 1 596 ? 21.310 31.822 -15.323 1.00 94.88 596 ALA A C 1
ATOM 4673 O O . ALA A 1 596 ? 20.663 32.557 -14.577 1.00 94.88 596 ALA A O 1
ATOM 4674 N N . GLN A 1 597 ? 20.727 30.898 -16.095 1.00 93.75 597 GLN A N 1
ATOM 4675 C CA . GLN A 1 597 ? 19.281 30.660 -16.098 1.00 93.75 597 GLN A CA 1
ATOM 4676 C C . GLN A 1 597 ? 18.822 29.931 -14.828 1.00 93.75 597 GLN A C 1
ATOM 4678 O O . GLN A 1 597 ? 17.890 30.383 -14.163 1.00 93.75 597 GLN A O 1
ATOM 4683 N N . ALA A 1 598 ? 19.506 28.850 -14.442 1.00 93.81 598 ALA A N 1
ATOM 4684 C CA . ALA A 1 598 ? 19.140 28.049 -13.276 1.00 93.81 598 ALA A CA 1
ATOM 4685 C C . ALA A 1 598 ? 19.246 28.829 -11.952 1.00 93.81 598 ALA A C 1
ATOM 4687 O O . ALA A 1 598 ? 18.474 28.576 -11.031 1.00 93.81 598 ALA A O 1
ATOM 4688 N N . LEU A 1 599 ? 20.166 29.795 -11.848 1.00 95.88 599 LEU A N 1
ATOM 4689 C CA . LEU A 1 599 ? 20.367 30.621 -10.651 1.00 95.88 599 LEU A CA 1
ATOM 4690 C C . LEU A 1 599 ? 19.631 31.966 -10.695 1.00 95.88 599 LEU A C 1
ATOM 4692 O O . LEU A 1 599 ? 19.761 32.752 -9.757 1.00 95.88 599 LEU A O 1
ATOM 4696 N N . ALA A 1 600 ? 18.831 32.241 -11.730 1.00 93.69 600 ALA A N 1
ATOM 4697 C CA . ALA A 1 600 ? 18.145 33.526 -11.882 1.00 93.69 600 ALA A CA 1
ATOM 4698 C C . ALA A 1 600 ? 17.230 33.873 -10.689 1.00 93.69 600 ALA A C 1
ATOM 4700 O O . ALA A 1 600 ? 17.112 35.042 -10.327 1.00 93.69 600 ALA A O 1
ATOM 4701 N N . SER A 1 601 ? 16.621 32.867 -10.049 1.00 91.81 601 SER A N 1
ATOM 4702 C CA . SER A 1 601 ? 15.759 33.034 -8.869 1.00 91.81 601 SER A CA 1
ATOM 4703 C C . SER A 1 601 ? 16.498 32.927 -7.528 1.00 91.81 601 SER A C 1
ATOM 4705 O O . SER A 1 601 ? 15.873 33.059 -6.475 1.00 91.81 601 SER A O 1
ATOM 4707 N N . ALA A 1 602 ? 17.821 32.718 -7.526 1.00 93.12 602 ALA A N 1
ATOM 4708 C CA . ALA A 1 602 ? 18.599 32.537 -6.299 1.00 93.12 602 ALA A CA 1
ATOM 4709 C C . ALA A 1 602 ? 18.463 33.698 -5.292 1.00 93.12 602 ALA A C 1
ATOM 4711 O O . ALA A 1 602 ? 18.310 33.390 -4.108 1.00 93.12 602 ALA A O 1
ATOM 4712 N N . PRO A 1 603 ? 18.427 34.992 -5.686 1.00 92.12 603 PRO A N 1
ATOM 4713 C CA . PRO A 1 603 ? 18.271 36.089 -4.723 1.00 92.12 603 PRO A CA 1
ATOM 4714 C C . PRO A 1 603 ? 17.008 35.993 -3.854 1.00 92.12 603 PRO A C 1
ATOM 4716 O O . PRO A 1 603 ? 17.025 36.409 -2.699 1.00 92.12 603 PRO A O 1
ATOM 4719 N N . GLU A 1 604 ? 15.934 35.403 -4.382 1.00 90.75 604 GLU A N 1
ATOM 4720 C CA . GLU A 1 604 ? 14.647 35.241 -3.691 1.00 90.75 604 GLU A CA 1
ATOM 4721 C C . GLU A 1 604 ? 14.436 33.813 -3.150 1.00 90.75 604 GLU A C 1
ATOM 4723 O O . GLU A 1 604 ? 13.444 33.553 -2.472 1.00 90.75 604 GLU A O 1
ATOM 4728 N N . SER A 1 605 ? 15.370 32.885 -3.404 1.00 92.38 605 SER A N 1
ATOM 4729 C CA . SER A 1 605 ? 15.247 31.466 -3.044 1.00 92.38 605 SER A CA 1
ATOM 4730 C C . SER A 1 605 ? 16.365 31.001 -2.096 1.00 92.38 605 SER A C 1
ATOM 4732 O O . SER A 1 605 ? 17.425 30.546 -2.545 1.00 92.38 605 SER A O 1
ATOM 4734 N N . PRO A 1 606 ? 16.141 31.039 -0.765 1.00 93.62 606 PRO A N 1
ATOM 4735 C CA . PRO A 1 606 ? 17.067 30.468 0.212 1.00 93.62 606 PRO A CA 1
ATOM 4736 C C . PRO A 1 606 ? 17.440 28.995 -0.048 1.00 93.62 606 PRO A C 1
ATOM 4738 O O . PRO A 1 606 ? 18.630 28.681 0.035 1.00 93.62 606 PRO A O 1
ATOM 4741 N N . PRO A 1 607 ? 16.504 28.088 -0.413 1.00 93.62 607 PRO A N 1
ATOM 4742 C CA . PRO A 1 607 ? 16.845 26.699 -0.732 1.00 93.62 607 PRO A CA 1
ATOM 4743 C C . PRO A 1 607 ? 17.843 26.573 -1.888 1.00 93.62 607 PRO A C 1
ATOM 4745 O O . PRO A 1 607 ? 18.785 25.784 -1.816 1.00 93.62 607 PRO A O 1
ATOM 4748 N N . LEU A 1 608 ? 17.676 27.381 -2.941 1.00 94.19 608 LEU A N 1
ATOM 4749 C CA . LEU A 1 608 ? 18.562 27.375 -4.103 1.00 94.19 608 LEU A CA 1
ATOM 4750 C C . LEU A 1 608 ? 19.963 27.901 -3.757 1.00 94.19 608 LEU A C 1
ATOM 4752 O O . LEU A 1 608 ? 20.959 27.317 -4.182 1.00 94.19 608 LEU A O 1
ATOM 4756 N N . GLN A 1 609 ? 20.045 28.949 -2.930 1.00 96.31 609 GLN A N 1
ATOM 4757 C CA . GLN A 1 609 ? 21.311 29.474 -2.406 1.00 96.31 609 GLN A CA 1
ATOM 4758 C C . GLN A 1 609 ? 22.089 28.422 -1.597 1.00 96.31 609 GLN A C 1
ATOM 4760 O O . GLN A 1 609 ? 23.298 28.265 -1.786 1.00 96.31 609 GLN A O 1
ATOM 4765 N N . ILE A 1 610 ? 21.399 27.694 -0.711 1.00 95.94 610 ILE A N 1
ATOM 4766 C CA . ILE A 1 610 ? 21.990 26.634 0.123 1.00 95.94 610 ILE A CA 1
ATOM 4767 C C . ILE A 1 610 ? 22.459 25.465 -0.756 1.00 95.94 610 ILE A C 1
ATOM 4769 O O . ILE A 1 610 ? 23.603 25.022 -0.618 1.00 95.94 610 ILE A O 1
ATOM 4773 N N . ARG A 1 611 ? 21.625 25.007 -1.705 1.00 95.31 611 ARG A N 1
ATOM 4774 C CA . ARG A 1 611 ? 21.994 23.952 -2.665 1.00 95.31 611 ARG A CA 1
ATOM 4775 C C . ARG A 1 611 ? 23.242 24.341 -3.455 1.00 95.31 611 ARG A C 1
ATOM 4777 O O . ARG A 1 611 ? 24.176 23.548 -3.529 1.00 95.31 611 ARG A O 1
ATOM 4784 N N . PHE A 1 612 ? 23.293 25.562 -3.992 1.00 96.81 612 PHE A N 1
ATOM 4785 C CA . PHE A 1 612 ? 24.446 26.042 -4.756 1.00 96.81 612 PHE A CA 1
ATOM 4786 C C . PHE A 1 612 ? 25.730 26.079 -3.912 1.00 96.81 612 PHE A C 1
ATOM 4788 O O . PHE A 1 612 ? 26.747 25.554 -4.356 1.00 96.81 612 PHE A O 1
ATOM 4795 N N . ALA A 1 613 ? 25.683 26.592 -2.674 1.00 96.94 613 ALA A N 1
ATOM 4796 C CA . ALA A 1 613 ? 26.844 26.596 -1.773 1.00 96.94 613 ALA A CA 1
ATOM 4797 C C . ALA A 1 613 ? 27.404 25.183 -1.519 1.00 96.94 613 ALA A C 1
ATOM 4799 O O . ALA A 1 613 ? 28.619 24.978 -1.506 1.00 96.94 613 ALA A O 1
ATOM 4800 N N . ARG A 1 614 ? 26.523 24.191 -1.335 1.00 95.38 614 ARG A N 1
ATOM 4801 C CA . ARG A 1 614 ? 26.912 22.788 -1.113 1.00 95.38 614 ARG A CA 1
ATOM 4802 C C . ARG A 1 614 ? 27.503 22.144 -2.363 1.00 95.38 614 ARG A C 1
ATOM 4804 O O . ARG A 1 614 ? 28.482 21.407 -2.252 1.00 95.38 614 ARG A O 1
ATOM 4811 N N . LEU A 1 615 ? 26.927 22.423 -3.535 1.00 95.50 615 LEU A N 1
ATOM 4812 C CA . LEU A 1 615 ? 27.450 21.941 -4.813 1.00 95.50 615 LEU A CA 1
ATOM 4813 C C . LEU A 1 615 ? 28.812 22.572 -5.126 1.00 95.50 615 LEU A C 1
ATOM 4815 O O . LEU A 1 615 ? 29.744 21.828 -5.410 1.00 95.50 615 LEU A O 1
ATOM 4819 N N . GLU A 1 616 ? 28.973 23.889 -4.960 1.00 94.62 616 GLU A N 1
ATOM 4820 C CA . GLU A 1 616 ? 30.266 24.585 -5.098 1.00 94.62 616 GLU A CA 1
ATOM 4821 C C . GLU A 1 616 ? 31.313 23.985 -4.144 1.00 94.62 616 GLU A C 1
ATOM 4823 O O . GLU A 1 616 ? 32.471 23.768 -4.502 1.00 94.62 616 GLU A O 1
ATOM 4828 N N . ALA A 1 617 ? 30.906 23.648 -2.916 1.00 92.69 617 ALA A N 1
ATOM 4829 C CA . ALA A 1 617 ? 31.805 23.030 -1.954 1.00 92.69 617 ALA A CA 1
ATOM 4830 C C . ALA A 1 617 ? 32.220 21.591 -2.322 1.00 92.69 617 ALA A C 1
ATOM 4832 O O . ALA A 1 617 ? 33.320 21.164 -1.946 1.00 92.69 617 ALA A O 1
ATOM 4833 N N . ALA A 1 618 ? 31.353 20.844 -3.006 1.00 91.38 618 ALA A N 1
ATOM 4834 C CA . ALA A 1 618 ? 31.590 19.463 -3.419 1.00 91.38 618 ALA A CA 1
ATOM 4835 C C . ALA A 1 618 ? 32.316 19.347 -4.773 1.00 91.38 618 ALA A C 1
ATOM 4837 O O . ALA A 1 618 ? 33.077 18.393 -4.942 1.00 91.38 618 ALA A O 1
ATOM 4838 N N . PHE A 1 619 ? 32.106 20.315 -5.673 1.00 92.31 619 PHE A N 1
ATOM 4839 C CA . PHE A 1 619 ? 32.598 20.375 -7.055 1.00 92.31 619 PHE A CA 1
ATOM 4840 C C . PHE A 1 619 ? 33.214 21.763 -7.330 1.00 92.31 619 PHE A C 1
ATOM 4842 O O . PHE A 1 619 ? 32.521 22.664 -7.811 1.00 92.31 619 PHE A O 1
ATOM 4849 N N . PRO A 1 620 ? 34.495 21.983 -6.976 1.00 89.62 620 PRO A N 1
ATOM 4850 C CA . PRO A 1 620 ? 35.150 23.289 -7.094 1.00 89.62 620 PRO A CA 1
ATOM 4851 C C . PRO A 1 620 ? 35.158 23.884 -8.511 1.00 89.62 620 PRO A C 1
ATOM 4853 O O . PRO A 1 620 ? 35.213 25.104 -8.659 1.00 89.62 620 PRO A O 1
ATOM 4856 N N . GLU A 1 621 ? 35.078 23.040 -9.541 1.00 91.19 621 GLU A N 1
ATOM 4857 C CA . GLU A 1 621 ? 35.025 23.407 -10.960 1.00 91.19 621 GLU A CA 1
ATOM 4858 C C . GLU A 1 621 ? 33.819 24.312 -11.268 1.00 91.19 621 GLU A C 1
ATOM 4860 O O . GLU A 1 621 ? 33.900 25.182 -12.138 1.00 91.19 621 GLU A O 1
ATOM 4865 N N . LEU A 1 622 ? 32.725 24.187 -10.503 1.00 93.56 622 LEU A N 1
ATOM 4866 C CA . LEU A 1 622 ? 31.518 25.010 -10.636 1.00 93.56 622 LEU A CA 1
ATOM 4867 C C . LEU A 1 622 ? 31.803 26.516 -10.503 1.00 93.56 622 LEU A C 1
ATOM 4869 O O . LEU A 1 622 ? 31.175 27.325 -11.189 1.00 93.56 622 LEU A O 1
ATOM 4873 N N . ALA A 1 623 ? 32.791 26.899 -9.687 1.00 92.19 623 ALA A N 1
ATOM 4874 C CA . ALA A 1 623 ? 33.158 28.299 -9.469 1.00 92.19 623 ALA A CA 1
ATOM 4875 C C . ALA A 1 623 ? 33.737 28.989 -10.725 1.00 92.19 623 ALA A C 1
ATOM 4877 O O . ALA A 1 623 ? 33.820 30.217 -10.769 1.00 92.19 623 ALA A O 1
ATOM 4878 N N . SER A 1 624 ? 34.141 28.226 -11.750 1.00 92.19 624 SER A N 1
ATOM 4879 C CA . SER A 1 624 ? 34.653 28.767 -13.023 1.00 92.19 624 SER A CA 1
ATOM 4880 C C . SER A 1 624 ? 33.549 29.279 -13.964 1.00 92.19 624 SER A C 1
ATOM 4882 O O . SER A 1 624 ? 33.790 30.165 -14.795 1.00 92.19 624 SER A O 1
ATOM 4884 N N . VAL A 1 625 ? 32.330 28.753 -13.808 1.00 94.25 625 VAL A N 1
ATOM 4885 C CA . VAL A 1 625 ? 31.183 28.992 -14.701 1.00 94.25 625 VAL A CA 1
ATOM 4886 C C . VAL A 1 625 ? 30.000 29.668 -14.009 1.00 94.25 625 VAL A C 1
ATOM 4888 O O . VAL A 1 625 ? 29.152 30.239 -14.691 1.00 94.25 625 VAL A O 1
ATOM 4891 N N . ALA A 1 626 ? 29.944 29.651 -12.674 1.00 95.00 626 ALA A N 1
ATOM 4892 C CA . ALA A 1 626 ? 28.868 30.252 -11.894 1.00 95.00 626 ALA A CA 1
ATOM 4893 C C . ALA A 1 626 ? 29.381 30.836 -10.570 1.00 95.00 626 ALA A C 1
ATOM 4895 O O . ALA A 1 626 ? 30.267 30.279 -9.931 1.00 95.00 626 ALA A O 1
ATOM 4896 N N . SER A 1 627 ? 28.790 31.947 -10.124 1.00 92.69 627 SER A N 1
ATOM 4897 C CA . SER A 1 627 ? 29.010 32.484 -8.775 1.00 92.69 627 SER A CA 1
ATOM 4898 C C . SER A 1 627 ? 27.802 33.288 -8.298 1.00 92.69 627 SER A C 1
ATOM 4900 O O . SER A 1 627 ? 27.058 33.848 -9.104 1.00 92.69 627 SER A O 1
ATOM 4902 N N . LEU A 1 628 ? 27.615 33.352 -6.979 1.00 95.00 628 LEU A N 1
ATOM 4903 C CA . LEU A 1 628 ? 26.629 34.211 -6.323 1.00 95.00 628 LEU A CA 1
ATOM 4904 C C . LEU A 1 628 ? 27.349 35.269 -5.483 1.00 95.00 628 LEU A C 1
ATOM 4906 O O . LEU A 1 628 ? 28.318 34.954 -4.792 1.00 95.00 628 LEU A O 1
ATOM 4910 N N . ASP A 1 629 ? 26.866 36.514 -5.512 1.00 92.19 629 ASP A N 1
ATOM 4911 C CA . ASP A 1 629 ? 27.402 37.603 -4.684 1.00 92.19 629 ASP A CA 1
ATOM 4912 C C . ASP A 1 629 ? 27.022 37.380 -3.204 1.00 92.19 629 ASP A C 1
ATOM 4914 O O . ASP A 1 629 ? 25.829 37.443 -2.874 1.00 92.19 629 ASP A O 1
ATOM 4918 N N . PRO A 1 630 ? 27.990 37.159 -2.287 1.00 92.50 630 PRO A N 1
ATOM 4919 C CA . PRO A 1 630 ? 27.713 36.947 -0.865 1.00 92.50 630 PRO A CA 1
ATOM 4920 C C . PRO A 1 630 ? 27.017 38.128 -0.174 1.00 92.50 630 PRO A C 1
ATOM 4922 O O . PRO A 1 630 ? 26.367 37.931 0.852 1.00 92.50 630 PRO A O 1
ATOM 4925 N N . SER A 1 631 ? 27.154 39.350 -0.704 1.00 89.62 631 SER A N 1
ATOM 4926 C CA . SER A 1 631 ? 26.528 40.551 -0.137 1.00 89.62 631 SER A CA 1
ATOM 4927 C C . SER A 1 631 ? 25.026 40.633 -0.423 1.00 89.62 631 SER A C 1
ATOM 4929 O O . SER A 1 631 ? 24.286 41.233 0.356 1.00 89.62 631 SER A O 1
ATOM 4931 N N . GLN A 1 632 ? 24.576 39.990 -1.504 1.00 89.38 632 GLN A N 1
ATOM 4932 C CA . GLN A 1 632 ? 23.173 39.938 -1.925 1.00 89.38 632 GLN A CA 1
ATOM 4933 C C . GLN A 1 632 ? 22.503 38.600 -1.574 1.00 89.38 632 GLN A C 1
ATOM 4935 O O . GLN A 1 632 ? 21.281 38.525 -1.510 1.00 89.38 632 GLN A O 1
ATOM 4940 N N . ASN A 1 633 ? 23.292 37.554 -1.304 1.00 95.25 633 ASN A N 1
ATOM 4941 C CA . ASN A 1 633 ? 22.823 36.189 -1.055 1.00 95.25 633 ASN A CA 1
ATOM 4942 C C . ASN A 1 633 ? 23.286 35.709 0.332 1.00 95.25 633 ASN A C 1
ATOM 4944 O O . ASN A 1 633 ? 24.297 35.014 0.482 1.00 95.25 633 ASN A O 1
ATOM 4948 N N . SER A 1 634 ? 22.558 36.113 1.377 1.00 96.25 634 SER A N 1
ATOM 4949 C CA . SER A 1 634 ? 22.944 35.863 2.773 1.00 96.25 634 SER A CA 1
ATOM 4950 C C . SER A 1 634 ? 22.930 34.378 3.155 1.00 96.25 634 SER A C 1
ATOM 4952 O O . SER A 1 634 ? 23.809 33.940 3.902 1.00 96.25 634 SER A O 1
ATOM 4954 N N . HIS A 1 635 ? 21.987 33.588 2.626 1.00 96.12 635 HIS A N 1
ATOM 4955 C CA . HIS A 1 635 ? 21.904 32.147 2.885 1.00 96.12 635 HIS A CA 1
ATOM 4956 C C . HIS A 1 635 ? 23.033 31.385 2.191 1.00 96.12 635 HIS A C 1
ATOM 4958 O O . HIS A 1 635 ? 23.611 30.481 2.793 1.00 96.12 635 HIS A O 1
ATOM 4964 N N . TYR A 1 636 ? 23.404 31.803 0.977 1.00 97.19 636 TYR A N 1
ATOM 4965 C CA . TYR A 1 636 ? 24.574 31.281 0.270 1.00 97.19 636 TYR A CA 1
ATOM 4966 C C . TYR A 1 636 ? 25.852 31.518 1.085 1.00 97.19 636 TYR A C 1
ATOM 4968 O O . TYR A 1 636 ? 26.591 30.576 1.365 1.00 97.19 636 TYR A O 1
ATOM 4976 N N . ASN A 1 637 ? 26.076 32.753 1.550 1.00 96.62 637 ASN A N 1
ATOM 4977 C CA . ASN A 1 637 ? 27.245 33.086 2.366 1.00 96.62 637 ASN A CA 1
ATOM 4978 C C . ASN A 1 637 ? 27.277 32.292 3.688 1.00 96.62 637 ASN A C 1
ATOM 4980 O O . ASN A 1 637 ? 28.314 31.760 4.087 1.00 96.62 637 ASN A O 1
ATOM 4984 N N . ALA A 1 638 ? 26.132 32.178 4.369 1.00 96.19 638 ALA A N 1
ATOM 4985 C CA . ALA A 1 638 ? 26.025 31.414 5.607 1.00 96.19 638 ALA A CA 1
ATOM 4986 C C . ALA A 1 638 ? 26.338 29.922 5.397 1.00 96.19 638 ALA A C 1
ATOM 4988 O O . ALA A 1 638 ? 27.121 29.351 6.160 1.00 96.19 638 ALA A O 1
ATOM 4989 N N . GLU A 1 639 ? 25.775 29.297 4.359 1.00 96.44 639 GLU A N 1
ATOM 4990 C CA . GLU A 1 639 ? 26.006 27.878 4.079 1.00 96.44 639 GLU A CA 1
ATOM 4991 C C . GLU A 1 639 ? 27.429 27.611 3.581 1.00 96.44 639 GLU A C 1
ATOM 4993 O O . GLU A 1 639 ? 28.038 26.613 3.970 1.00 96.44 639 GLU A O 1
ATOM 4998 N N . ARG A 1 640 ? 28.011 28.531 2.807 1.00 95.06 640 ARG A N 1
ATOM 4999 C CA . ARG A 1 640 ? 29.416 28.456 2.399 1.00 95.06 640 ARG A CA 1
ATOM 5000 C C . ARG A 1 640 ? 30.350 28.414 3.612 1.00 95.06 640 ARG A C 1
ATOM 5002 O O . ARG A 1 640 ? 31.210 27.538 3.682 1.00 95.06 640 ARG A O 1
ATOM 5009 N N . ASN A 1 641 ? 30.131 29.276 4.608 1.00 94.06 641 ASN A N 1
ATOM 5010 C CA . ASN A 1 641 ? 30.906 29.264 5.855 1.00 94.06 641 ASN A CA 1
ATOM 5011 C C . ASN A 1 641 ? 30.761 27.935 6.622 1.00 94.06 641 ASN A C 1
ATOM 5013 O O . ASN A 1 641 ? 31.735 27.427 7.181 1.00 94.06 641 ASN A O 1
ATOM 5017 N N . ARG A 1 642 ? 29.562 27.333 6.630 1.00 92.62 642 ARG A N 1
ATOM 5018 C CA . ARG A 1 642 ? 29.343 26.003 7.231 1.00 92.62 642 ARG A CA 1
ATOM 5019 C C . ARG A 1 642 ? 30.085 24.905 6.470 1.00 92.62 642 ARG A C 1
ATOM 5021 O O . ARG A 1 642 ? 30.730 24.066 7.099 1.00 92.62 642 ARG A O 1
ATOM 5028 N N . CYS A 1 643 ? 30.047 24.934 5.138 1.00 91.94 643 CYS A N 1
ATOM 5029 C CA . CYS A 1 643 ? 30.793 24.003 4.292 1.00 91.94 643 CYS A CA 1
ATOM 5030 C C . CYS A 1 643 ? 32.308 24.123 4.525 1.00 91.94 643 CYS A C 1
ATOM 5032 O O . CYS A 1 643 ? 32.997 23.110 4.650 1.00 91.94 643 CYS A O 1
ATOM 5034 N N . GLU A 1 644 ? 32.831 25.347 4.642 1.00 90.19 644 GLU A N 1
ATOM 5035 C CA . GLU A 1 644 ? 34.237 25.604 4.969 1.00 90.19 644 GLU A CA 1
ATOM 5036 C C . GLU A 1 644 ? 34.605 25.087 6.371 1.00 90.19 644 GLU A C 1
ATOM 5038 O O . GLU A 1 644 ? 35.641 24.438 6.524 1.00 90.19 644 GLU A O 1
ATOM 5043 N N . ALA A 1 645 ? 33.741 25.269 7.376 1.00 87.75 645 ALA A N 1
ATOM 5044 C CA . ALA A 1 645 ? 33.948 24.727 8.722 1.00 87.75 645 ALA A CA 1
ATOM 5045 C C . ALA A 1 645 ? 33.986 23.184 8.745 1.00 87.75 645 ALA A C 1
ATOM 5047 O O . ALA A 1 645 ? 34.837 22.584 9.411 1.00 87.75 645 ALA A O 1
ATOM 5048 N N . ILE A 1 646 ? 33.109 22.525 7.979 1.00 85.88 646 ILE A N 1
ATOM 5049 C CA . ILE A 1 646 ? 33.115 21.061 7.818 1.00 85.88 646 ILE A CA 1
ATOM 5050 C C . ILE A 1 646 ? 34.361 20.598 7.062 1.00 85.88 646 ILE A C 1
ATOM 5052 O O . ILE A 1 646 ? 34.937 19.571 7.401 1.00 85.88 646 ILE A O 1
ATOM 5056 N N . ARG A 1 647 ? 34.820 21.359 6.063 1.00 83.69 647 ARG A N 1
ATOM 5057 C CA . ARG A 1 647 ? 36.047 21.048 5.318 1.00 83.69 647 ARG A CA 1
ATOM 5058 C C . ARG A 1 647 ? 37.303 21.191 6.185 1.00 83.69 647 ARG A C 1
ATOM 5060 O O . ARG A 1 647 ? 38.234 20.399 6.027 1.00 83.69 647 ARG A O 1
ATOM 5067 N N . ALA A 1 648 ? 37.333 22.197 7.061 1.00 82.19 648 ALA A N 1
ATOM 5068 C CA . ALA A 1 648 ? 38.448 22.487 7.961 1.00 82.19 648 ALA A CA 1
ATOM 5069 C C . ALA A 1 648 ? 38.542 21.502 9.140 1.00 82.19 648 ALA A C 1
ATOM 5071 O O . ALA A 1 648 ? 39.642 21.217 9.618 1.00 82.19 648 ALA A O 1
ATOM 5072 N N . SER A 1 649 ? 37.409 20.968 9.601 1.00 71.88 649 SER A N 1
ATOM 5073 C CA . SER A 1 649 ? 37.351 19.919 10.624 1.00 71.88 649 SER A CA 1
ATOM 5074 C C . SER A 1 649 ? 37.367 18.516 9.995 1.00 71.88 649 SER A C 1
ATOM 5076 O O . SER A 1 649 ? 37.160 18.334 8.796 1.00 71.88 649 SER A O 1
ATOM 5078 N N . ARG A 1 650 ? 37.643 17.475 10.795 1.00 64.62 650 ARG A N 1
ATOM 5079 C CA . ARG A 1 650 ? 37.387 16.084 10.359 1.00 64.62 650 ARG A CA 1
ATOM 5080 C C . ARG A 1 650 ? 35.900 15.723 10.443 1.00 64.62 650 ARG A C 1
ATOM 5082 O O . ARG A 1 650 ? 35.543 14.631 10.002 1.00 64.62 650 ARG A O 1
ATOM 5089 N N . PHE A 1 651 ? 35.096 16.633 10.999 1.00 68.44 651 PHE A N 1
ATOM 5090 C CA . PHE A 1 651 ? 33.684 16.498 11.312 1.00 68.44 651 PHE A CA 1
ATOM 5091 C C . PHE A 1 651 ? 33.358 15.131 11.916 1.00 68.44 651 PHE A C 1
ATOM 5093 O O . PHE A 1 651 ? 32.611 14.331 11.351 1.00 68.44 651 PHE A O 1
ATOM 5100 N N . ASP A 1 652 ? 34.011 14.820 13.035 1.00 67.69 652 ASP A N 1
ATOM 5101 C CA . ASP A 1 652 ? 33.791 13.562 13.739 1.00 67.69 652 ASP A CA 1
ATOM 5102 C C . ASP A 1 652 ? 32.552 13.599 14.655 1.00 67.69 652 ASP A C 1
ATOM 5104 O O . ASP A 1 652 ? 31.842 14.600 14.765 1.00 67.69 652 ASP A O 1
ATOM 5108 N N . LEU A 1 653 ? 32.249 12.472 15.304 1.00 63.72 653 LEU A N 1
ATOM 5109 C CA . LEU A 1 653 ? 31.085 12.370 16.192 1.00 63.72 653 LEU A CA 1
ATOM 5110 C C . LEU A 1 653 ? 31.148 13.352 17.382 1.00 63.72 653 LEU A C 1
ATOM 5112 O O . LEU A 1 653 ? 30.103 13.741 17.901 1.00 63.72 653 LEU A O 1
ATOM 5116 N N . ASN A 1 654 ? 32.345 13.758 17.824 1.00 67.25 654 ASN A N 1
ATOM 5117 C CA . ASN A 1 654 ? 32.511 14.737 18.902 1.00 67.25 654 ASN A CA 1
ATOM 5118 C C . ASN A 1 654 ? 32.308 16.170 18.390 1.00 67.25 654 ASN A C 1
ATOM 5120 O O . ASN A 1 654 ? 31.722 16.989 19.100 1.00 67.25 654 ASN A O 1
ATOM 5124 N N . ASP A 1 655 ? 32.740 16.463 17.161 1.00 71.31 655 ASP A N 1
ATOM 5125 C CA . ASP A 1 655 ? 32.469 17.746 16.500 1.00 71.31 655 ASP A CA 1
ATOM 5126 C C . ASP A 1 655 ? 30.950 17.966 16.355 1.00 71.31 655 ASP A C 1
ATOM 5128 O O . ASP A 1 655 ? 30.430 19.034 16.679 1.00 71.31 655 ASP A O 1
ATOM 5132 N N . LEU A 1 656 ? 30.199 16.920 15.991 1.00 65.44 656 LEU A N 1
ATOM 5133 C CA . LEU A 1 656 ? 28.734 16.976 15.927 1.00 65.44 656 LEU A CA 1
ATOM 5134 C C . LEU A 1 656 ? 28.084 17.183 17.308 1.00 65.44 656 LEU A C 1
ATOM 5136 O O . LEU A 1 656 ? 27.096 17.904 17.434 1.00 65.44 656 LEU A O 1
ATOM 5140 N N . ALA A 1 657 ? 28.651 16.588 18.361 1.00 66.38 657 ALA A N 1
ATOM 5141 C CA . ALA A 1 657 ? 28.187 16.794 19.732 1.00 66.38 657 ALA A CA 1
ATOM 5142 C C . ALA A 1 657 ? 28.464 18.214 20.261 1.00 66.38 657 ALA A C 1
ATOM 5144 O O . ALA A 1 657 ? 27.858 18.613 21.251 1.00 66.38 657 ALA A O 1
ATOM 5145 N N . THR A 1 658 ? 29.358 18.981 19.631 1.00 73.56 658 THR A N 1
ATOM 5146 C CA . THR A 1 658 ? 29.652 20.371 20.019 1.00 73.56 658 THR A CA 1
ATOM 5147 C C . THR A 1 658 ? 28.949 21.394 19.128 1.00 73.56 658 THR A C 1
ATOM 5149 O O . THR A 1 658 ? 28.520 22.431 19.631 1.00 73.56 658 THR A O 1
ATOM 5152 N N . ASN A 1 659 ? 28.755 21.099 17.837 1.00 80.00 659 ASN A N 1
ATOM 5153 C CA . ASN A 1 659 ? 28.045 21.966 16.896 1.00 80.00 659 ASN A CA 1
ATOM 5154 C C . ASN A 1 659 ? 27.066 21.175 16.005 1.00 80.00 659 ASN A C 1
ATOM 5156 O O . ASN A 1 659 ? 27.269 20.999 14.802 1.00 80.00 659 ASN A O 1
ATOM 5160 N N . HIS A 1 660 ? 25.968 20.718 16.610 1.00 79.38 660 HIS A N 1
ATOM 5161 C CA . HIS A 1 660 ? 24.930 19.904 15.963 1.00 79.38 660 HIS A CA 1
ATOM 5162 C C . HIS A 1 660 ? 24.237 20.599 14.775 1.00 79.38 660 HIS A C 1
ATOM 5164 O O . HIS A 1 660 ? 23.703 19.920 13.899 1.00 79.38 660 HIS A O 1
ATOM 5170 N N . GLN A 1 661 ? 24.286 21.934 14.691 1.00 83.81 661 GLN A N 1
ATOM 5171 C CA . GLN A 1 661 ? 23.713 22.706 13.578 1.00 83.81 661 GLN A CA 1
ATOM 5172 C C . GLN A 1 661 ? 24.446 22.496 12.245 1.00 83.81 661 GLN A C 1
ATOM 5174 O O . GLN A 1 661 ? 23.880 22.763 11.190 1.00 83.81 661 GLN A O 1
ATOM 5179 N N . LEU A 1 662 ? 25.687 22.001 12.272 1.00 87.12 662 LEU A N 1
ATOM 5180 C CA . LEU A 1 662 ? 26.425 21.614 11.064 1.00 87.12 662 LEU A CA 1
ATOM 5181 C C . LEU A 1 662 ? 26.011 20.234 10.529 1.00 87.12 662 LEU A C 1
ATOM 5183 O O . LEU A 1 662 ? 26.426 19.849 9.438 1.00 87.12 662 LEU A O 1
ATOM 5187 N N . GLY A 1 663 ? 25.211 19.477 11.286 1.00 86.25 663 GLY A N 1
ATOM 5188 C CA . GLY A 1 663 ? 24.821 18.112 10.949 1.00 86.25 663 GLY A CA 1
ATOM 5189 C C . GLY A 1 663 ? 24.130 17.972 9.584 1.00 86.25 663 GLY A C 1
ATOM 5190 O O . GLY A 1 663 ? 24.587 17.142 8.798 1.00 86.25 663 GLY A O 1
ATOM 5191 N N . PRO A 1 664 ? 23.100 18.777 9.248 1.00 90.81 664 PRO A N 1
ATOM 5192 C CA . PRO A 1 664 ? 22.466 18.734 7.927 1.00 90.81 664 PRO A CA 1
ATOM 5193 C C . PRO A 1 664 ? 23.449 18.999 6.776 1.00 90.81 664 PRO A C 1
ATOM 5195 O O . PRO A 1 664 ? 23.538 18.197 5.847 1.00 90.81 664 PRO A O 1
ATOM 5198 N N . THR A 1 665 ? 24.282 20.042 6.881 1.00 91.50 665 THR A N 1
ATOM 5199 C CA . THR A 1 665 ? 25.317 20.346 5.878 1.00 91.50 665 THR A CA 1
ATOM 5200 C C . THR A 1 665 ? 26.308 19.190 5.723 1.00 91.50 665 THR A C 1
ATOM 5202 O O . THR A 1 665 ? 26.673 18.824 4.607 1.00 91.50 665 THR A O 1
ATOM 5205 N N . ALA A 1 666 ? 26.730 18.566 6.823 1.00 86.50 666 ALA A N 1
ATOM 5206 C CA . ALA A 1 666 ? 27.649 17.435 6.769 1.00 86.50 666 ALA A CA 1
ATOM 5207 C C . ALA A 1 666 ? 27.017 16.186 6.144 1.00 86.50 666 ALA A C 1
ATOM 5209 O O . ALA A 1 666 ? 27.671 15.506 5.353 1.00 86.50 666 ALA A O 1
ATOM 5210 N N . LEU A 1 667 ? 25.746 15.904 6.453 1.00 85.19 667 LEU A N 1
ATOM 5211 C CA . LEU A 1 667 ? 24.984 14.826 5.822 1.00 85.19 667 LEU A CA 1
ATOM 5212 C C . LEU A 1 667 ? 24.844 15.050 4.310 1.00 85.19 667 LEU A C 1
ATOM 5214 O O . LEU A 1 667 ? 25.027 14.103 3.542 1.00 85.19 667 LEU A O 1
ATOM 5218 N N . ALA A 1 668 ? 24.570 16.284 3.877 1.00 88.62 668 ALA A N 1
ATOM 5219 C CA . ALA A 1 668 ? 24.508 16.641 2.461 1.00 88.62 668 ALA A CA 1
ATOM 5220 C C . ALA A 1 668 ? 25.865 16.406 1.772 1.00 88.62 668 ALA A C 1
ATOM 5222 O O . ALA A 1 668 ? 25.958 15.603 0.838 1.00 88.62 668 ALA A O 1
ATOM 5223 N N . LEU A 1 669 ? 26.943 17.017 2.282 1.00 87.00 669 LEU A N 1
ATOM 5224 C CA . LEU A 1 669 ? 28.290 16.917 1.701 1.00 87.00 669 LEU A CA 1
ATOM 5225 C C . LEU A 1 669 ? 28.808 15.474 1.638 1.00 87.00 669 LEU A C 1
ATOM 5227 O O . LEU A 1 669 ? 29.401 15.083 0.629 1.00 87.00 669 LEU A O 1
ATOM 5231 N N . ALA A 1 670 ? 28.535 14.665 2.668 1.00 79.38 670 ALA A N 1
ATOM 5232 C CA . ALA A 1 670 ? 28.883 13.246 2.687 1.00 79.38 670 ALA A CA 1
ATOM 5233 C C . ALA A 1 670 ? 28.220 12.465 1.540 1.00 79.38 670 ALA A C 1
ATOM 5235 O O . ALA A 1 670 ? 28.785 11.494 1.053 1.00 79.38 670 ALA A O 1
ATOM 5236 N N . THR A 1 671 ? 27.049 12.878 1.057 1.00 77.69 671 THR A N 1
ATOM 5237 C CA . THR A 1 671 ? 26.399 12.217 -0.090 1.00 77.69 671 THR A CA 1
ATOM 5238 C C . THR A 1 671 ? 26.797 12.807 -1.446 1.00 77.69 671 THR A C 1
ATOM 5240 O O . THR A 1 671 ? 26.766 12.093 -2.451 1.00 77.69 671 THR A O 1
ATOM 5243 N N . LEU A 1 672 ? 27.224 14.073 -1.482 1.00 83.50 672 LEU A N 1
ATOM 5244 C CA . LEU A 1 672 ? 27.584 14.778 -2.715 1.00 83.50 672 LEU A CA 1
ATOM 5245 C C . LEU A 1 672 ? 28.966 14.396 -3.251 1.00 83.50 672 LEU A C 1
ATOM 5247 O O . LEU A 1 672 ? 29.098 14.169 -4.452 1.00 83.50 672 LEU A O 1
ATOM 5251 N N . SER A 1 673 ? 29.985 14.278 -2.390 1.00 77.50 673 SER A N 1
ATOM 5252 C CA . SER A 1 673 ? 31.360 14.019 -2.837 1.00 77.50 673 SER A CA 1
ATOM 5253 C C . SER A 1 673 ? 32.060 12.918 -2.025 1.00 77.50 673 SER A C 1
ATOM 5255 O O . SER A 1 673 ? 32.026 12.923 -0.790 1.00 77.50 673 SER A O 1
ATOM 5257 N N . PRO A 1 674 ? 32.748 11.959 -2.688 1.00 69.56 674 PRO A N 1
ATOM 5258 C CA . PRO A 1 674 ? 33.570 10.950 -2.014 1.00 69.56 674 PRO A CA 1
ATOM 5259 C C . PRO A 1 674 ? 34.603 11.534 -1.042 1.00 69.56 674 PRO A C 1
ATOM 5261 O O . PRO A 1 674 ? 34.918 10.890 -0.044 1.00 69.56 674 PRO A O 1
ATOM 5264 N N . ALA A 1 675 ? 35.089 12.758 -1.284 1.00 72.06 675 ALA A N 1
ATOM 5265 C CA . ALA A 1 675 ? 36.073 13.421 -0.428 1.00 72.06 675 ALA A CA 1
ATOM 5266 C C . ALA A 1 675 ? 35.573 13.652 1.014 1.00 72.06 675 ALA A C 1
ATOM 5268 O O . ALA A 1 675 ? 36.385 13.744 1.943 1.00 72.06 675 ALA A O 1
ATOM 5269 N N . PHE A 1 676 ? 34.250 13.712 1.199 1.00 72.06 676 PHE A N 1
ATOM 5270 C CA . PHE A 1 676 ? 33.592 13.849 2.498 1.00 72.06 676 PHE A CA 1
ATOM 5271 C C . PHE A 1 676 ? 33.111 12.502 3.077 1.00 72.06 676 PHE A C 1
ATOM 5273 O O . PHE A 1 676 ? 32.977 12.401 4.292 1.00 72.06 676 PHE A O 1
ATOM 5280 N N . ARG A 1 677 ? 32.948 11.444 2.258 1.00 64.06 677 ARG A N 1
ATOM 5281 C CA . ARG A 1 677 ? 32.531 10.087 2.699 1.00 64.06 677 ARG A CA 1
ATOM 5282 C C . ARG A 1 677 ? 33.545 9.355 3.567 1.00 64.06 677 ARG A C 1
ATOM 5284 O O . ARG A 1 677 ? 33.188 8.448 4.296 1.00 64.06 677 ARG A O 1
ATOM 5291 N N . THR A 1 678 ? 34.826 9.694 3.502 1.00 60.12 678 THR A N 1
ATOM 5292 C CA . THR A 1 678 ? 35.853 9.005 4.308 1.00 60.12 678 THR A CA 1
ATOM 5293 C C . THR A 1 678 ? 36.096 9.679 5.661 1.00 60.12 678 THR A C 1
ATOM 5295 O O . THR A 1 678 ? 37.101 9.410 6.323 1.00 60.12 678 THR A O 1
ATOM 5298 N N . ARG A 1 679 ? 35.223 10.608 6.065 1.00 62.59 679 ARG A N 1
ATOM 5299 C CA . ARG A 1 679 ? 35.390 11.464 7.244 1.00 62.59 679 ARG A CA 1
ATOM 5300 C C . ARG A 1 679 ? 34.172 11.315 8.165 1.00 62.59 679 ARG A C 1
ATOM 5302 O O . ARG A 1 679 ? 33.057 11.114 7.700 1.00 62.59 679 ARG A O 1
ATOM 5309 N N . GLY A 1 680 ? 34.386 11.378 9.476 1.00 66.06 680 GLY A N 1
ATOM 5310 C CA . GLY A 1 680 ? 33.295 11.404 10.452 1.00 66.06 680 GLY A CA 1
ATOM 5311 C C . GLY A 1 680 ? 32.444 10.134 10.555 1.00 66.06 680 GLY A C 1
ATOM 5312 O O . GLY A 1 680 ? 32.975 9.051 10.793 1.00 66.06 680 GLY A O 1
ATOM 5313 N N . ILE A 1 681 ? 31.118 10.280 10.432 1.00 63.94 681 ILE A N 1
ATOM 5314 C CA . ILE A 1 681 ? 30.115 9.222 10.670 1.00 63.94 681 ILE A CA 1
ATOM 5315 C C . ILE A 1 681 ? 30.362 7.933 9.876 1.00 63.94 681 ILE A C 1
ATOM 5317 O O . ILE A 1 681 ? 30.118 6.833 10.376 1.00 63.94 681 ILE A O 1
ATOM 5321 N N . ASP A 1 682 ? 30.924 8.057 8.678 1.00 68.94 682 ASP A N 1
ATOM 5322 C CA . ASP A 1 682 ? 31.180 6.920 7.802 1.00 68.94 682 ASP A CA 1
ATOM 5323 C C . ASP A 1 682 ? 32.352 6.041 8.281 1.00 68.94 682 ASP A C 1
ATOM 5325 O O . ASP A 1 682 ? 32.480 4.894 7.848 1.00 68.94 682 ASP A O 1
ATOM 5329 N N . GLN A 1 683 ? 33.157 6.501 9.254 1.00 65.44 683 GLN A N 1
ATOM 5330 C CA . GLN A 1 683 ? 34.177 5.669 9.908 1.00 65.44 683 GLN A CA 1
ATOM 5331 C C . GLN A 1 683 ? 33.581 4.445 10.611 1.00 65.44 683 GLN A C 1
ATOM 5333 O O . GLN A 1 683 ? 34.259 3.425 10.713 1.00 65.44 683 GLN A O 1
ATOM 5338 N N . ILE A 1 684 ? 32.323 4.515 11.068 1.00 65.00 684 ILE A N 1
ATOM 5339 C CA . ILE A 1 684 ? 31.629 3.361 11.659 1.00 65.00 684 ILE A CA 1
ATOM 5340 C C . ILE A 1 684 ? 31.441 2.262 10.604 1.00 65.00 684 ILE A C 1
ATOM 5342 O O . ILE A 1 684 ? 31.674 1.090 10.896 1.00 65.00 684 ILE A O 1
ATOM 5346 N N . PHE A 1 685 ? 31.087 2.628 9.368 1.00 67.50 685 PHE A N 1
ATOM 5347 C CA . PHE A 1 685 ? 30.929 1.670 8.270 1.00 67.50 685 PHE A CA 1
ATOM 5348 C C . PHE A 1 685 ? 32.271 1.110 7.799 1.00 67.50 685 PHE A C 1
ATOM 5350 O O . PHE A 1 685 ? 32.370 -0.081 7.517 1.00 67.50 685 PHE A O 1
ATOM 5357 N N . ILE A 1 686 ? 33.317 1.943 7.767 1.00 65.06 686 ILE A N 1
ATOM 5358 C CA . ILE A 1 686 ? 34.682 1.504 7.442 1.00 65.06 686 ILE A CA 1
ATOM 5359 C C . ILE A 1 686 ? 35.176 0.492 8.487 1.00 65.06 686 ILE A C 1
ATOM 5361 O O . ILE A 1 686 ? 35.608 -0.598 8.121 1.00 65.06 686 ILE A O 1
ATOM 5365 N N . ALA A 1 687 ? 35.025 0.801 9.778 1.00 61.34 687 ALA A N 1
ATOM 5366 C CA . ALA A 1 687 ? 35.391 -0.109 10.862 1.00 61.34 687 ALA A CA 1
ATOM 5367 C C . ALA A 1 687 ? 34.562 -1.406 10.840 1.00 61.34 687 ALA A C 1
ATOM 5369 O O . ALA A 1 687 ? 35.100 -2.479 11.105 1.00 61.34 687 ALA A O 1
ATOM 5370 N N . GLY A 1 688 ? 33.270 -1.333 10.502 1.00 60.91 688 GLY A N 1
ATOM 5371 C CA . GLY A 1 688 ? 32.420 -2.511 10.312 1.00 60.91 688 GLY A CA 1
ATOM 5372 C C . GLY A 1 688 ? 32.917 -3.419 9.182 1.00 60.91 688 GLY A C 1
ATOM 5373 O O . GLY A 1 688 ? 33.066 -4.623 9.394 1.00 60.91 688 GLY A O 1
ATOM 5374 N N . ASN A 1 689 ? 33.254 -2.839 8.024 1.00 61.75 689 ASN A N 1
ATOM 5375 C CA . ASN A 1 689 ? 33.813 -3.565 6.879 1.00 61.75 689 ASN A CA 1
ATOM 5376 C C . ASN A 1 689 ? 35.136 -4.268 7.227 1.00 61.75 689 ASN A C 1
ATOM 5378 O O . ASN A 1 689 ? 35.338 -5.418 6.841 1.00 61.75 689 ASN A O 1
ATOM 5382 N N . GLU A 1 690 ? 36.015 -3.621 8.001 1.00 64.75 690 GLU A N 1
ATOM 5383 C CA . GLU A 1 690 ? 37.270 -4.223 8.486 1.00 64.75 690 GLU A CA 1
ATOM 5384 C C . GLU A 1 690 ? 37.046 -5.455 9.388 1.00 64.75 690 GLU A C 1
ATOM 5386 O O . GLU A 1 690 ? 37.933 -6.298 9.505 1.00 64.75 690 GLU A O 1
ATOM 5391 N N . HIS A 1 691 ? 35.855 -5.597 9.983 1.00 53.88 691 HIS A N 1
ATOM 5392 C CA . HIS A 1 691 ? 35.460 -6.728 10.834 1.00 53.88 691 HIS A CA 1
ATOM 5393 C C . HIS A 1 691 ? 34.494 -7.705 10.137 1.00 53.88 691 HIS A C 1
ATOM 5395 O O . HIS A 1 691 ? 33.872 -8.537 10.795 1.00 53.88 691 HIS A O 1
ATOM 5401 N N . GLY A 1 692 ? 34.367 -7.628 8.808 1.00 45.03 692 GLY A N 1
ATOM 5402 C CA . GLY A 1 692 ? 33.536 -8.545 8.021 1.00 45.03 692 GLY A CA 1
ATOM 5403 C C . GLY A 1 692 ? 32.036 -8.234 8.041 1.00 45.03 692 GLY A C 1
ATOM 5404 O O . GLY A 1 692 ? 31.250 -9.045 7.554 1.00 45.03 692 GLY A O 1
ATOM 5405 N N . HIS A 1 693 ? 31.620 -7.076 8.566 1.00 49.41 693 HIS A N 1
ATOM 5406 C CA . HIS A 1 693 ? 30.246 -6.600 8.409 1.00 49.41 693 HIS A CA 1
ATOM 5407 C C . HIS A 1 693 ? 30.080 -5.946 7.039 1.00 49.41 693 HIS A C 1
ATOM 5409 O O . HIS A 1 693 ? 30.879 -5.099 6.657 1.00 49.41 693 HIS A O 1
ATOM 5415 N N . VAL A 1 694 ? 29.028 -6.305 6.306 1.00 48.69 694 VAL A N 1
ATOM 5416 C CA . VAL A 1 694 ? 28.705 -5.658 5.029 1.00 48.69 694 VAL A CA 1
ATOM 5417 C C . VAL A 1 694 ? 28.081 -4.294 5.316 1.00 48.69 694 VAL A C 1
ATOM 5419 O O . VAL A 1 694 ? 27.049 -4.218 5.983 1.00 48.69 694 VAL A O 1
ATOM 5422 N N . ALA A 1 695 ? 28.694 -3.214 4.821 1.00 50.75 695 ALA A N 1
ATOM 5423 C CA . ALA A 1 695 ? 28.091 -1.886 4.883 1.00 50.75 695 ALA A CA 1
ATOM 5424 C C . ALA A 1 695 ? 26.687 -1.903 4.241 1.00 50.75 695 ALA A C 1
ATOM 5426 O O . ALA A 1 695 ? 26.551 -2.386 3.110 1.00 50.75 695 ALA A O 1
ATOM 5427 N N . PRO A 1 696 ? 25.654 -1.368 4.919 1.00 51.62 696 PRO A N 1
ATOM 5428 C CA . PRO A 1 696 ? 24.307 -1.314 4.367 1.00 51.62 696 PRO A CA 1
ATOM 5429 C C . PRO A 1 696 ? 24.321 -0.578 3.031 1.00 51.62 696 PRO A C 1
ATOM 5431 O O . PRO A 1 696 ? 24.901 0.508 2.920 1.00 51.62 696 PRO A O 1
ATOM 5434 N N . ARG A 1 697 ? 23.705 -1.171 2.005 1.00 46.81 697 ARG A N 1
ATOM 5435 C CA . ARG A 1 697 ? 23.501 -0.456 0.747 1.00 46.81 697 ARG A CA 1
ATOM 5436 C C . ARG A 1 697 ? 22.439 0.614 1.004 1.00 46.81 697 ARG A C 1
ATOM 5438 O O . ARG A 1 697 ? 21.355 0.257 1.451 1.00 46.81 697 ARG A O 1
ATOM 5445 N N . PRO A 1 698 ? 22.741 1.904 0.779 1.00 48.09 698 PRO A N 1
ATOM 5446 C CA . PRO A 1 698 ? 21.724 2.939 0.885 1.00 48.09 698 PRO A CA 1
ATOM 5447 C C . PRO A 1 698 ? 20.621 2.642 -0.127 1.00 48.09 698 PRO A C 1
ATOM 5449 O O . PRO A 1 698 ? 20.920 2.291 -1.272 1.00 48.09 698 PRO A O 1
ATOM 5452 N N . ALA A 1 699 ? 19.371 2.812 0.298 1.00 39.47 699 ALA A N 1
ATOM 5453 C CA . ALA A 1 699 ? 18.208 2.470 -0.509 1.00 39.47 699 ALA A CA 1
ATOM 5454 C C . ALA A 1 699 ? 18.190 3.253 -1.843 1.00 39.47 699 ALA A C 1
ATOM 5456 O O . ALA A 1 699 ? 17.821 2.763 -2.906 1.00 39.47 699 ALA A O 1
ATOM 5457 N N . TRP A 1 700 ? 18.684 4.489 -1.818 1.00 48.59 700 TRP A N 1
ATOM 5458 C CA . TRP A 1 700 ? 18.855 5.343 -2.991 1.00 48.59 700 TRP A CA 1
ATOM 5459 C C . TRP A 1 700 ? 19.902 6.431 -2.701 1.00 48.59 700 TRP A C 1
ATOM 5461 O O . TRP A 1 700 ? 20.361 6.571 -1.567 1.00 48.59 700 TRP A O 1
ATOM 5471 N N . ARG A 1 701 ? 20.301 7.218 -3.717 1.00 50.31 701 ARG A N 1
ATOM 5472 C CA . ARG A 1 701 ? 21.390 8.227 -3.639 1.00 50.31 701 ARG A CA 1
ATOM 5473 C C . ARG A 1 701 ? 21.249 9.200 -2.456 1.00 50.31 701 ARG A C 1
ATOM 5475 O O . ARG A 1 701 ? 22.260 9.681 -1.950 1.00 50.31 701 ARG A O 1
ATOM 5482 N N . GLY A 1 702 ? 20.015 9.477 -2.037 1.00 55.78 702 GLY A N 1
ATOM 5483 C CA . GLY A 1 702 ? 19.684 10.386 -0.947 1.00 55.78 702 GLY A CA 1
ATOM 5484 C C . GLY A 1 702 ? 19.457 9.719 0.409 1.00 55.78 702 GLY A C 1
ATOM 5485 O O . GLY A 1 702 ? 19.131 10.436 1.344 1.00 55.78 702 GLY A O 1
ATOM 5486 N N . ASP A 1 703 ? 19.603 8.400 0.563 1.00 65.56 703 ASP A N 1
ATOM 5487 C CA . ASP A 1 703 ? 19.295 7.745 1.838 1.00 65.56 703 ASP A CA 1
ATOM 5488 C C . ASP A 1 703 ? 20.253 8.192 2.954 1.00 65.56 703 ASP A C 1
ATOM 5490 O O . ASP A 1 703 ? 21.411 7.767 3.067 1.00 65.56 703 ASP A O 1
ATOM 5494 N N . LYS A 1 704 ? 19.732 9.097 3.780 1.00 78.50 704 LYS A N 1
ATOM 5495 C CA . LYS A 1 704 ? 20.392 9.647 4.958 1.00 78.50 704 LYS A CA 1
ATOM 5496 C C . LYS A 1 704 ? 19.819 9.064 6.245 1.00 78.50 704 LYS A C 1
ATOM 5498 O O . LYS A 1 704 ? 20.349 9.386 7.301 1.00 78.50 704 LYS A O 1
ATOM 5503 N N . LEU A 1 705 ? 18.822 8.175 6.175 1.00 77.31 705 LEU A N 1
ATOM 5504 C CA . LEU A 1 705 ? 18.112 7.640 7.341 1.00 77.31 705 LEU A CA 1
ATOM 5505 C C . LEU A 1 705 ? 19.075 6.987 8.322 1.00 77.31 705 LEU A C 1
ATOM 5507 O O . LEU A 1 705 ? 19.132 7.365 9.489 1.00 77.31 705 LEU A O 1
ATOM 5511 N N . LEU A 1 706 ? 19.906 6.070 7.824 1.00 75.69 706 LEU A N 1
ATOM 5512 C CA . LEU A 1 706 ? 20.862 5.357 8.662 1.00 75.69 706 LEU A CA 1
ATOM 5513 C C . LEU A 1 706 ? 21.885 6.304 9.298 1.00 75.69 706 LEU A C 1
ATOM 5515 O O . LEU A 1 706 ? 22.173 6.201 10.490 1.00 75.69 706 LEU A O 1
ATOM 5519 N N . ARG A 1 707 ? 22.427 7.250 8.521 1.00 78.75 707 ARG A N 1
ATOM 5520 C CA . ARG A 1 707 ? 23.401 8.219 9.040 1.00 78.75 707 ARG A CA 1
ATOM 5521 C C . ARG A 1 707 ? 22.755 9.115 10.094 1.00 78.75 707 ARG A C 1
ATOM 5523 O O . ARG A 1 707 ? 23.285 9.259 11.190 1.00 78.75 707 ARG A O 1
ATOM 5530 N N . SER A 1 708 ? 21.577 9.650 9.811 1.00 82.25 708 SER A N 1
ATOM 5531 C CA . SER A 1 708 ? 20.813 10.463 10.752 1.00 82.25 708 SER A CA 1
ATOM 5532 C C . SER A 1 708 ? 20.447 9.693 12.023 1.00 82.25 708 SER A C 1
ATOM 5534 O O . SER A 1 708 ? 20.578 10.248 13.111 1.00 82.25 708 SER A O 1
ATOM 5536 N N . ALA A 1 709 ? 20.088 8.410 11.927 1.00 80.69 709 ALA A N 1
ATOM 5537 C CA . ALA A 1 709 ? 19.811 7.550 13.078 1.00 80.69 709 ALA A CA 1
ATOM 5538 C C . ALA A 1 709 ? 21.051 7.310 13.953 1.00 80.69 709 ALA A C 1
ATOM 5540 O O . ALA A 1 709 ? 20.967 7.396 15.180 1.00 80.69 709 ALA A O 1
ATOM 5541 N N . LEU A 1 710 ? 22.219 7.080 13.345 1.00 76.25 710 LEU A N 1
ATOM 5542 C CA . LEU A 1 710 ? 23.484 6.949 14.076 1.00 76.25 710 LEU A CA 1
ATOM 5543 C C . LEU A 1 710 ? 23.859 8.246 14.809 1.00 76.25 710 LEU A C 1
ATOM 5545 O O . LEU A 1 710 ? 24.263 8.192 15.971 1.00 76.25 710 LEU A O 1
ATOM 5549 N N . LEU A 1 711 ? 23.688 9.409 14.166 1.00 78.06 711 LEU A N 1
ATOM 5550 C CA . LEU A 1 711 ? 23.884 10.711 14.820 1.00 78.06 711 LEU A CA 1
ATOM 5551 C C . LEU A 1 711 ? 22.874 10.904 15.959 1.00 78.06 711 LEU A C 1
ATOM 5553 O O . LEU A 1 711 ? 23.238 11.315 17.062 1.00 78.06 711 LEU A O 1
ATOM 5557 N N . ALA A 1 712 ? 21.613 10.547 15.725 1.00 82.81 712 ALA A N 1
ATOM 5558 C CA . ALA A 1 712 ? 20.559 10.677 16.717 1.00 82.81 712 ALA A CA 1
ATOM 5559 C C . ALA A 1 712 ? 20.823 9.829 17.971 1.00 82.81 712 ALA A C 1
ATOM 5561 O O . ALA A 1 712 ? 20.558 10.278 19.088 1.00 82.81 712 ALA A O 1
ATOM 5562 N N . ALA A 1 713 ? 21.399 8.634 17.809 1.00 78.94 713 ALA A N 1
ATOM 5563 C CA . ALA A 1 713 ? 21.724 7.732 18.911 1.00 78.94 713 ALA A CA 1
ATOM 5564 C C . ALA A 1 713 ? 22.772 8.308 19.884 1.00 78.94 713 ALA A C 1
ATOM 5566 O O . ALA A 1 713 ? 22.731 8.005 21.077 1.00 78.94 713 ALA A O 1
ATOM 5567 N N . ILE A 1 714 ? 23.689 9.156 19.406 1.00 76.38 714 ILE A N 1
ATOM 5568 C CA . ILE A 1 714 ? 24.804 9.677 20.215 1.00 76.38 714 ILE A CA 1
ATOM 5569 C C . ILE A 1 714 ? 24.551 11.067 20.809 1.00 76.38 714 ILE A C 1
ATOM 5571 O O . ILE A 1 714 ? 25.145 11.415 21.830 1.00 76.38 714 ILE A O 1
ATOM 5575 N N . LEU A 1 715 ? 23.677 11.869 20.198 1.00 83.88 715 LEU A N 1
ATOM 5576 C CA . LEU A 1 715 ? 23.418 13.242 20.631 1.00 83.88 715 LEU A CA 1
ATOM 5577 C C . LEU A 1 715 ? 22.694 13.280 21.979 1.00 83.88 715 LEU A C 1
ATOM 5579 O O . LEU A 1 715 ? 21.796 12.480 22.223 1.00 83.88 715 LEU A O 1
ATOM 5583 N N . HIS A 1 716 ? 23.048 14.225 22.853 1.00 86.19 716 HIS A N 1
ATOM 5584 C CA . HIS A 1 716 ? 22.292 14.503 24.081 1.00 86.19 716 HIS A CA 1
ATOM 5585 C C . HIS A 1 716 ? 20.843 14.918 23.743 1.00 86.19 716 HIS A C 1
ATOM 5587 O O . HIS A 1 716 ? 20.678 15.649 22.768 1.00 86.19 716 HIS A O 1
ATOM 5593 N N . PRO A 1 717 ? 19.809 14.549 24.532 1.00 88.50 717 PRO A N 1
ATOM 5594 C CA . PRO A 1 717 ? 18.401 14.854 24.233 1.00 88.50 717 PRO A CA 1
ATOM 5595 C C . PRO A 1 717 ? 18.112 16.302 23.785 1.00 88.50 717 PRO A C 1
ATOM 5597 O O . PRO A 1 717 ? 17.491 16.495 22.745 1.00 88.50 717 PRO A O 1
ATOM 5600 N N . ASN A 1 718 ? 18.645 17.314 24.487 1.00 84.38 718 ASN A N 1
ATOM 5601 C CA . ASN A 1 718 ? 18.501 18.729 24.087 1.00 84.38 718 ASN A CA 1
ATOM 5602 C C . ASN A 1 718 ? 19.057 19.030 22.683 1.00 84.38 718 ASN A C 1
ATOM 5604 O O . ASN A 1 718 ? 18.463 19.781 21.917 1.00 84.38 718 ASN A O 1
ATOM 5608 N N . MET A 1 719 ? 20.202 18.438 22.336 1.00 88.19 719 MET A N 1
ATOM 5609 C CA . MET A 1 719 ? 20.838 18.637 21.030 1.00 88.19 719 MET A CA 1
ATOM 5610 C C . MET A 1 719 ? 20.161 17.813 19.939 1.00 88.19 719 MET A C 1
ATOM 5612 O O . MET A 1 719 ? 20.115 18.236 18.793 1.00 88.19 719 MET A O 1
ATOM 5616 N N . LEU A 1 720 ? 19.633 16.642 20.297 1.00 90.38 720 LEU A N 1
ATOM 5617 C CA . LEU A 1 720 ? 18.914 15.756 19.394 1.00 90.38 720 LEU A CA 1
ATOM 5618 C C . LEU A 1 720 ? 17.663 16.438 18.833 1.00 90.38 720 LEU A C 1
ATOM 5620 O O . LEU A 1 720 ? 17.471 16.422 17.624 1.00 90.38 720 LEU A O 1
ATOM 5624 N N . ILE A 1 721 ? 16.855 17.090 19.674 1.00 91.06 721 ILE A N 1
ATOM 5625 C CA . ILE A 1 721 ? 15.658 17.802 19.198 1.00 91.06 721 ILE A CA 1
ATOM 5626 C C . ILE A 1 721 ? 16.054 18.938 18.245 1.00 91.06 721 ILE A C 1
ATOM 5628 O O . ILE A 1 721 ? 15.516 19.020 17.145 1.00 91.06 721 ILE A O 1
ATOM 5632 N N . ALA A 1 722 ? 17.039 19.759 18.627 1.00 90.88 722 ALA A N 1
ATOM 5633 C CA . ALA A 1 722 ? 17.533 20.851 17.787 1.00 90.88 722 ALA A CA 1
ATOM 5634 C C . ALA A 1 722 ? 18.146 20.355 16.462 1.00 90.88 722 ALA A C 1
ATOM 5636 O O . ALA A 1 722 ? 18.036 21.017 15.434 1.00 90.88 722 ALA A O 1
ATOM 5637 N N . PHE A 1 723 ? 18.772 19.177 16.469 1.00 92.00 723 PHE A N 1
ATOM 5638 C CA . PHE A 1 723 ? 19.298 18.533 15.271 1.00 92.00 723 PHE A CA 1
ATOM 5639 C C . PHE A 1 723 ? 18.182 18.062 14.327 1.00 92.00 723 PHE A C 1
ATOM 5641 O O . PHE A 1 723 ? 18.240 18.365 13.138 1.00 92.00 723 PHE A O 1
ATOM 5648 N N . ILE A 1 724 ? 17.150 17.382 14.843 1.00 93.88 724 ILE A N 1
ATOM 5649 C CA . ILE A 1 724 ? 15.989 16.953 14.039 1.00 93.88 724 ILE A CA 1
ATOM 5650 C C . ILE A 1 724 ? 15.258 18.185 13.475 1.00 93.88 724 ILE A C 1
ATOM 5652 O O . ILE A 1 724 ? 14.884 18.197 12.306 1.00 93.88 724 ILE A O 1
ATOM 5656 N N . GLU A 1 725 ? 15.117 19.249 14.268 1.00 93.56 725 GLU A N 1
ATOM 5657 C CA . GLU A 1 725 ? 14.530 20.524 13.838 1.00 93.56 725 GLU A CA 1
ATOM 5658 C C . GLU A 1 725 ? 15.339 21.180 12.707 1.00 93.56 725 GLU A C 1
ATOM 5660 O O . GLU A 1 725 ? 14.773 21.569 11.687 1.00 93.56 725 GLU A O 1
ATOM 5665 N N . ALA A 1 726 ? 16.670 21.219 12.826 1.00 92.94 726 ALA A N 1
ATOM 5666 C CA . ALA A 1 726 ? 17.540 21.715 11.761 1.00 92.94 726 ALA A CA 1
ATOM 5667 C C . ALA A 1 726 ? 17.434 20.875 10.475 1.00 92.94 726 ALA A C 1
ATOM 5669 O O . ALA A 1 726 ? 17.480 21.432 9.382 1.00 92.94 726 ALA A O 1
ATOM 5670 N N . MET A 1 727 ? 17.263 19.553 10.590 1.00 93.50 727 MET A N 1
ATOM 5671 C CA . MET A 1 727 ? 17.042 18.677 9.436 1.00 93.50 727 MET A CA 1
ATOM 5672 C C . MET A 1 727 ? 15.679 18.913 8.766 1.00 93.50 727 MET A C 1
ATOM 5674 O O . MET A 1 727 ? 15.581 18.873 7.543 1.00 93.50 727 MET A O 1
ATOM 5678 N N . ALA A 1 728 ? 14.625 19.164 9.544 1.00 93.31 728 ALA A N 1
ATOM 5679 C CA . ALA A 1 728 ? 13.286 19.422 9.013 1.00 93.31 728 ALA A CA 1
ATOM 5680 C C . ALA A 1 728 ? 13.191 20.726 8.205 1.00 93.31 728 ALA A C 1
ATOM 5682 O O . ALA A 1 728 ? 12.347 20.832 7.318 1.00 93.31 728 ALA A O 1
ATOM 5683 N N . LEU A 1 729 ? 14.060 21.695 8.502 1.00 92.19 729 LEU A N 1
ATOM 5684 C CA . LEU A 1 729 ? 14.157 22.985 7.813 1.00 92.19 729 LEU A CA 1
ATOM 5685 C C . LEU A 1 729 ? 15.191 22.998 6.676 1.00 92.19 729 LEU A C 1
ATOM 5687 O O . LEU A 1 729 ? 15.418 24.046 6.070 1.00 92.19 729 LEU A O 1
ATOM 5691 N N . ASP A 1 730 ? 15.854 21.872 6.417 1.00 93.25 730 ASP A N 1
ATOM 5692 C CA . ASP A 1 730 ? 16.885 21.788 5.388 1.00 93.25 730 ASP A CA 1
ATOM 5693 C C . ASP A 1 730 ? 16.293 21.930 3.975 1.00 93.25 730 ASP A C 1
ATOM 5695 O O . ASP A 1 730 ? 15.118 21.651 3.755 1.00 93.25 730 ASP A O 1
ATOM 5699 N N . GLU A 1 731 ? 17.091 22.356 2.993 1.00 91.81 731 GLU A N 1
ATOM 5700 C CA . GLU A 1 731 ? 16.622 22.448 1.602 1.00 91.81 731 GLU A CA 1
ATOM 5701 C C . GLU A 1 731 ? 16.481 21.085 0.921 1.00 91.81 731 GLU A C 1
ATOM 5703 O O . GLU A 1 731 ? 15.694 20.951 -0.015 1.00 91.81 731 GLU A O 1
ATOM 5708 N N . GLU A 1 732 ? 17.219 20.075 1.391 1.00 89.31 732 GLU A N 1
ATOM 5709 C CA . GLU A 1 732 ? 17.245 18.755 0.777 1.00 89.31 732 GLU A CA 1
ATOM 5710 C C . GLU A 1 732 ? 16.143 17.841 1.340 1.00 89.31 732 GLU A C 1
ATOM 5712 O O . GLU A 1 732 ? 16.117 17.490 2.524 1.00 89.31 732 GLU A O 1
ATOM 5717 N N . GLU A 1 733 ? 15.260 17.362 0.464 1.00 86.69 733 GLU A N 1
ATOM 5718 C CA . GLU A 1 733 ? 14.108 16.524 0.814 1.00 86.69 733 GLU A CA 1
ATOM 5719 C C . GLU A 1 733 ? 14.518 15.226 1.508 1.00 86.69 733 GLU A C 1
ATOM 5721 O O . GLU A 1 733 ? 13.847 14.784 2.433 1.00 86.69 733 GLU A O 1
ATOM 5726 N N . ALA A 1 734 ? 15.649 14.636 1.123 1.00 85.25 734 ALA A N 1
ATOM 5727 C CA . ALA A 1 734 ? 16.193 13.452 1.779 1.00 85.25 734 ALA A CA 1
ATOM 5728 C C . ALA A 1 734 ? 16.566 13.686 3.258 1.00 85.25 734 ALA A C 1
ATOM 5730 O O . ALA A 1 734 ? 16.423 12.782 4.083 1.00 85.25 734 ALA A O 1
ATOM 5731 N N . ILE A 1 735 ? 17.046 14.886 3.607 1.00 89.75 735 ILE A N 1
ATOM 5732 C CA . ILE A 1 735 ? 17.356 15.256 4.997 1.00 89.75 735 ILE A CA 1
ATOM 5733 C C . ILE A 1 735 ? 16.056 15.464 5.774 1.00 89.75 735 ILE A C 1
ATOM 5735 O O . ILE A 1 735 ? 15.903 14.930 6.875 1.00 89.75 735 ILE A O 1
ATOM 5739 N N . ARG A 1 736 ? 15.097 16.175 5.176 1.00 90.62 736 ARG A N 1
ATOM 5740 C CA . ARG A 1 736 ? 13.769 16.393 5.763 1.00 90.62 736 ARG A CA 1
ATOM 5741 C C . ARG A 1 736 ? 13.029 15.073 5.984 1.00 90.62 736 ARG A C 1
ATOM 5743 O O . ARG A 1 736 ? 12.416 14.884 7.030 1.00 90.62 736 ARG A O 1
ATOM 5750 N N . TRP A 1 737 ? 13.130 14.131 5.046 1.00 88.31 737 TRP A N 1
ATOM 5751 C CA . TRP A 1 737 ? 12.552 12.791 5.172 1.00 88.31 737 TRP A CA 1
ATOM 5752 C C . TRP A 1 737 ? 13.138 12.041 6.367 1.00 88.31 737 TRP A C 1
ATOM 5754 O O . TRP A 1 737 ? 12.397 11.469 7.166 1.00 88.31 737 TRP A O 1
ATOM 5764 N N . ALA A 1 738 ? 14.456 12.124 6.559 1.00 86.94 738 ALA A N 1
ATOM 5765 C CA . ALA A 1 738 ? 15.094 11.570 7.743 1.00 86.94 738 ALA A CA 1
ATOM 5766 C C . ALA A 1 738 ? 14.667 12.268 9.042 1.00 86.94 738 ALA A C 1
ATOM 5768 O O . ALA A 1 738 ? 14.597 11.615 10.080 1.00 86.94 738 ALA A O 1
ATOM 5769 N N . ALA A 1 739 ? 14.312 13.555 9.003 1.00 92.25 739 ALA A N 1
ATOM 5770 C CA . ALA A 1 739 ? 13.725 14.236 10.156 1.00 92.25 739 ALA A CA 1
ATOM 5771 C C . ALA A 1 739 ? 12.339 13.667 10.505 1.00 92.25 739 ALA A C 1
ATOM 5773 O O . ALA A 1 739 ? 12.076 13.399 11.677 1.00 92.25 739 ALA A O 1
ATOM 5774 N N . ILE A 1 740 ? 11.486 13.418 9.498 1.00 91.19 740 ILE A N 1
ATOM 5775 C CA . ILE A 1 740 ? 10.184 12.754 9.688 1.00 91.19 740 ILE A CA 1
ATOM 5776 C C . ILE A 1 740 ? 10.385 11.354 10.278 1.00 91.19 740 ILE A C 1
ATOM 5778 O O . ILE A 1 740 ? 9.747 11.013 11.272 1.00 91.19 740 ILE A O 1
ATOM 5782 N N . ASP A 1 741 ? 11.296 10.553 9.719 1.00 87.56 741 ASP A N 1
ATOM 5783 C CA . ASP A 1 741 ? 11.574 9.204 10.225 1.00 87.56 741 ASP A CA 1
ATOM 5784 C C . ASP A 1 741 ? 12.029 9.219 11.692 1.00 87.56 741 ASP A C 1
ATOM 5786 O O . ASP A 1 741 ? 11.468 8.495 12.517 1.00 87.56 741 ASP A O 1
ATOM 5790 N N . LEU A 1 742 ? 12.966 10.104 12.051 1.00 88.94 742 LEU A N 1
ATOM 5791 C CA . LEU A 1 742 ? 13.424 10.253 13.433 1.00 88.94 742 LEU A CA 1
ATOM 5792 C C . LEU A 1 742 ? 12.314 10.744 14.369 1.00 88.94 742 LEU A C 1
ATOM 5794 O O . LEU A 1 742 ? 12.222 10.257 15.496 1.00 88.94 742 LEU A O 1
ATOM 5798 N N . ALA A 1 743 ? 11.457 11.664 13.921 1.00 93.75 743 ALA A N 1
ATOM 5799 C CA . ALA A 1 743 ? 10.335 12.156 14.717 1.00 93.75 743 ALA A CA 1
ATOM 5800 C C . ALA A 1 743 ? 9.291 11.059 14.997 1.00 93.75 743 ALA A C 1
ATOM 5802 O O . ALA A 1 743 ? 8.743 11.005 16.098 1.00 93.75 743 ALA A O 1
ATOM 5803 N N . PHE A 1 744 ? 9.057 10.148 14.044 1.00 89.88 744 PHE A N 1
ATOM 5804 C CA . PHE A 1 744 ? 8.181 8.980 14.218 1.00 89.88 744 PHE A CA 1
ATOM 5805 C C . PHE A 1 744 ? 8.889 7.755 14.827 1.00 89.88 744 PHE A C 1
ATOM 5807 O O . PHE A 1 744 ? 8.222 6.793 15.215 1.00 89.88 744 PHE A O 1
ATOM 5814 N N . SER A 1 745 ? 10.216 7.764 14.965 1.00 86.44 745 SER A N 1
ATOM 5815 C CA . SER A 1 745 ? 10.984 6.616 15.453 1.00 86.44 745 SER A CA 1
ATOM 5816 C C . SER A 1 745 ? 10.631 6.253 16.896 1.00 86.44 745 SER A C 1
ATOM 5818 O O . SER A 1 745 ? 10.658 7.095 17.798 1.00 86.44 745 SER A O 1
ATOM 5820 N N . LEU A 1 746 ? 10.338 4.967 17.121 1.00 83.38 746 LEU A N 1
ATOM 5821 C CA . LEU A 1 746 ? 10.072 4.399 18.444 1.00 83.38 746 LEU A CA 1
ATOM 5822 C C . LEU A 1 746 ? 11.252 4.644 19.395 1.00 83.38 746 LEU A C 1
ATOM 5824 O O . LEU A 1 746 ? 11.059 5.163 20.489 1.00 83.38 746 LEU A O 1
ATOM 5828 N N . THR A 1 747 ? 12.478 4.323 18.974 1.00 80.75 747 THR A N 1
ATOM 5829 C CA . THR A 1 747 ? 13.675 4.470 19.820 1.00 80.75 747 THR A CA 1
ATOM 5830 C C . THR A 1 747 ? 13.948 5.923 20.179 1.00 80.75 747 THR A C 1
ATOM 5832 O O . THR A 1 747 ? 14.215 6.234 21.341 1.00 80.75 747 THR A O 1
ATOM 5835 N N . VAL A 1 748 ? 13.882 6.819 19.191 1.00 86.62 748 VAL A N 1
ATOM 5836 C CA . VAL A 1 748 ? 14.154 8.248 19.398 1.00 86.62 748 VAL A CA 1
ATOM 5837 C C . VAL A 1 748 ? 13.111 8.846 20.331 1.00 86.62 748 VAL A C 1
ATOM 5839 O O . VAL A 1 748 ? 13.480 9.488 21.316 1.00 86.62 748 VAL A O 1
ATOM 5842 N N . ARG A 1 749 ? 11.821 8.586 20.079 1.00 90.38 749 ARG A N 1
ATOM 5843 C CA . ARG A 1 749 ? 10.747 9.076 20.943 1.00 90.38 749 ARG A CA 1
ATOM 5844 C C . ARG A 1 749 ? 10.868 8.511 22.348 1.00 90.38 749 ARG A C 1
ATOM 5846 O O . ARG A 1 749 ? 10.950 9.314 23.268 1.00 90.38 749 ARG A O 1
ATOM 5853 N N . SER A 1 750 ? 10.974 7.195 22.536 1.00 88.19 750 SER A N 1
ATOM 5854 C CA . SER A 1 750 ? 11.111 6.599 23.875 1.00 88.19 750 SER A CA 1
ATOM 5855 C C . SER A 1 750 ? 12.233 7.260 24.677 1.00 88.19 750 SER A C 1
ATOM 5857 O O . SER A 1 750 ? 12.010 7.700 25.802 1.00 88.19 750 SER A O 1
ATOM 5859 N N . ARG A 1 751 ? 13.400 7.471 24.054 1.00 90.44 751 ARG A N 1
ATOM 5860 C CA . ARG A 1 751 ? 14.532 8.163 24.680 1.00 90.44 751 ARG A CA 1
ATOM 5861 C C . ARG A 1 751 ? 14.227 9.618 25.058 1.00 90.44 751 ARG A C 1
ATOM 5863 O O . ARG A 1 751 ? 14.622 10.062 26.135 1.00 90.44 751 ARG A O 1
ATOM 5870 N N . LEU A 1 752 ? 13.570 10.376 24.181 1.00 92.62 752 LEU A N 1
ATOM 5871 C CA . LEU A 1 752 ? 13.201 11.771 24.444 1.00 92.62 752 LEU A CA 1
ATOM 5872 C C . LEU A 1 752 ? 12.119 11.875 25.531 1.00 92.62 752 LEU A C 1
ATOM 5874 O O . LEU A 1 752 ? 12.239 12.699 26.436 1.00 92.62 752 LEU A O 1
ATOM 5878 N N . PHE A 1 753 ? 11.104 11.010 25.498 1.00 92.62 753 PHE A N 1
ATOM 5879 C CA . PHE A 1 753 ? 10.064 10.947 26.524 1.00 92.62 753 PHE A CA 1
ATOM 5880 C C . PHE A 1 753 ? 10.637 10.520 27.884 1.00 92.62 753 PHE A C 1
ATOM 5882 O O . PHE A 1 753 ? 10.280 11.116 28.898 1.00 92.62 753 PHE A O 1
ATOM 5889 N N . ASP A 1 754 ? 11.570 9.565 27.925 1.00 91.44 754 ASP A N 1
ATOM 5890 C CA . ASP A 1 754 ? 12.299 9.197 29.146 1.00 91.44 754 ASP A CA 1
ATOM 5891 C C . ASP A 1 754 ? 13.108 10.368 29.704 1.00 91.44 754 ASP A C 1
ATOM 5893 O O . ASP A 1 754 ? 13.040 10.652 30.900 1.00 91.44 754 ASP A O 1
ATOM 5897 N N . ALA A 1 755 ? 13.819 11.096 28.840 1.00 91.94 755 ALA A N 1
ATOM 5898 C CA . ALA A 1 755 ? 14.575 12.281 29.234 1.00 91.94 755 ALA A CA 1
ATOM 5899 C C . ALA A 1 755 ? 13.666 13.397 29.779 1.00 91.94 755 ALA A C 1
ATOM 5901 O O . ALA A 1 755 ? 14.006 14.025 30.782 1.00 91.94 755 ALA A O 1
ATOM 5902 N N . SER A 1 756 ? 12.498 13.612 29.166 1.00 93.69 756 SER A N 1
ATOM 5903 C CA . SER A 1 756 ? 11.467 14.533 29.664 1.00 93.69 756 SER A CA 1
ATOM 5904 C C . SER A 1 756 ? 10.947 14.105 31.040 1.00 93.69 756 SER A C 1
ATOM 5906 O O . SER A 1 756 ? 10.961 14.899 31.979 1.00 93.69 756 SER A O 1
ATOM 5908 N N . ARG A 1 757 ? 10.588 12.826 31.219 1.00 92.00 757 ARG A N 1
ATOM 5909 C CA . ARG A 1 757 ? 10.118 12.289 32.512 1.00 92.00 757 ARG A CA 1
ATOM 5910 C C . ARG A 1 757 ? 11.179 12.354 33.610 1.00 92.00 757 ARG A C 1
ATOM 5912 O O . ARG A 1 757 ? 10.840 12.563 34.771 1.00 92.00 757 ARG A O 1
ATOM 5919 N N . ALA A 1 758 ? 12.451 12.200 33.249 1.00 92.31 758 ALA A N 1
ATOM 5920 C CA . ALA A 1 758 ? 13.583 12.313 34.163 1.00 92.31 758 ALA A CA 1
ATOM 5921 C C . ALA A 1 758 ? 13.985 13.769 34.480 1.00 92.31 758 ALA A C 1
ATOM 5923 O O . ALA A 1 758 ? 14.929 13.976 35.242 1.00 92.31 758 ALA A O 1
ATOM 5924 N N . GLY A 1 759 ? 13.325 14.775 33.888 1.00 90.75 759 GLY A N 1
ATOM 5925 C CA . GLY A 1 759 ? 13.669 16.193 34.058 1.00 90.75 759 GLY A CA 1
ATOM 5926 C C . GLY A 1 759 ? 14.980 16.607 33.379 1.00 90.75 759 GLY A C 1
ATOM 5927 O O . GLY A 1 759 ? 15.569 17.622 33.737 1.00 90.75 759 GLY A O 1
ATOM 5928 N N . THR A 1 760 ? 15.471 15.807 32.426 1.00 91.50 760 THR A N 1
ATOM 5929 C CA . THR A 1 760 ? 16.648 16.135 31.600 1.00 91.50 760 THR A CA 1
ATOM 5930 C C . THR A 1 760 ? 16.297 17.111 30.472 1.00 91.50 760 THR A C 1
ATOM 5932 O O . THR A 1 760 ? 17.159 17.873 30.032 1.00 91.50 760 THR A O 1
ATOM 5935 N N . LEU A 1 761 ? 15.046 17.078 30.002 1.00 91.56 761 LEU A N 1
ATOM 5936 C CA . LEU A 1 761 ? 14.456 18.093 29.126 1.00 91.56 761 LEU A CA 1
ATOM 5937 C C . LEU A 1 761 ? 13.569 19.021 29.963 1.00 91.56 761 LEU A C 1
ATOM 5939 O O . LEU A 1 761 ? 12.936 18.563 30.917 1.00 91.56 761 LEU A O 1
ATOM 5943 N N . GLU A 1 762 ? 13.509 20.301 29.597 1.00 89.69 762 GLU A N 1
ATOM 5944 C CA . GLU A 1 762 ? 12.610 21.265 30.249 1.00 89.69 762 GLU A CA 1
ATOM 5945 C C . GLU A 1 762 ? 11.148 21.036 29.835 1.00 89.69 762 GLU A C 1
ATOM 5947 O O . GLU A 1 762 ? 10.223 21.299 30.605 1.00 89.69 762 GLU A O 1
ATOM 5952 N N . GLU A 1 763 ? 10.928 20.525 28.622 1.00 89.81 763 GLU A N 1
ATOM 5953 C CA . GLU A 1 763 ? 9.602 20.254 28.087 1.00 89.81 763 GLU A CA 1
ATOM 5954 C C . GLU A 1 763 ? 8.940 19.048 28.762 1.00 89.81 763 GLU A C 1
ATOM 5956 O O . GLU A 1 763 ? 9.512 17.959 28.874 1.00 89.81 763 GLU A O 1
ATOM 5961 N N . SER A 1 764 ? 7.665 19.207 29.123 1.00 90.88 764 SER A N 1
ATOM 5962 C CA . SER A 1 764 ? 6.799 18.078 29.478 1.00 90.88 764 SER A CA 1
ATOM 5963 C C . SER A 1 764 ? 6.585 17.141 28.284 1.00 90.88 764 SER A C 1
ATOM 5965 O O . SER A 1 764 ? 6.682 17.555 27.130 1.00 90.88 764 SER A O 1
ATOM 5967 N N . SER A 1 765 ? 6.191 15.890 28.537 1.00 89.31 765 SER A N 1
ATOM 5968 C CA . SER A 1 765 ? 5.893 14.911 27.478 1.00 89.31 765 SER A CA 1
ATOM 5969 C C . SER A 1 765 ? 4.866 15.422 26.453 1.00 89.31 765 SER A C 1
ATOM 5971 O O . SER A 1 765 ? 4.981 15.141 25.263 1.00 89.31 765 SER A O 1
ATOM 5973 N N . PHE A 1 766 ? 3.895 16.229 26.892 1.00 87.75 766 PHE A N 1
ATOM 5974 C CA . PHE A 1 766 ? 2.918 16.861 26.005 1.00 87.75 766 PHE A CA 1
ATOM 5975 C C . PHE A 1 766 ? 3.553 17.932 25.103 1.00 87.75 766 PHE A C 1
ATOM 5977 O O . PHE A 1 766 ? 3.346 17.909 23.892 1.00 87.75 766 PHE A O 1
ATOM 5984 N N . GLN A 1 767 ? 4.364 18.834 25.668 1.00 91.31 767 GLN A N 1
ATOM 5985 C CA . GLN A 1 767 ? 5.083 19.862 24.900 1.00 91.31 767 GLN A CA 1
ATOM 5986 C C . GLN A 1 767 ? 6.105 19.246 23.939 1.00 91.31 767 GLN A C 1
ATOM 5988 O O . GLN A 1 767 ? 6.236 19.699 22.806 1.00 91.31 767 GLN A O 1
ATOM 5993 N N . LEU A 1 768 ? 6.789 18.183 24.365 1.00 93.00 768 LEU A N 1
ATOM 5994 C CA . LEU A 1 768 ? 7.729 17.440 23.535 1.00 93.00 768 LEU A CA 1
ATOM 5995 C C . LEU A 1 768 ? 7.028 16.825 22.319 1.00 93.00 768 LEU A C 1
ATOM 5997 O O . LEU A 1 768 ? 7.508 16.970 21.198 1.00 93.00 768 LEU A O 1
ATOM 6001 N N . LYS A 1 769 ? 5.862 16.199 22.523 1.00 92.56 769 LYS A N 1
ATOM 6002 C CA . LYS A 1 769 ? 5.048 15.669 21.426 1.00 92.56 769 LYS A CA 1
ATOM 6003 C C . LYS A 1 769 ? 4.636 16.760 20.438 1.00 92.56 769 LYS A C 1
ATOM 6005 O O . LYS A 1 769 ? 4.808 16.581 19.238 1.00 92.56 769 LYS A O 1
ATOM 6010 N N . GLN A 1 770 ? 4.163 17.902 20.939 1.00 91.12 770 GLN A N 1
ATOM 6011 C CA . GLN A 1 770 ? 3.818 19.051 20.097 1.00 91.12 770 GLN A CA 1
ATOM 6012 C C . GLN A 1 770 ? 5.012 19.553 19.288 1.00 91.12 770 GLN A C 1
ATOM 6014 O O . GLN A 1 770 ? 4.880 19.816 18.097 1.00 91.12 770 GLN A O 1
ATOM 6019 N N . ARG A 1 771 ? 6.183 19.660 19.922 1.00 93.94 771 ARG A N 1
ATOM 6020 C CA . ARG A 1 771 ? 7.408 20.106 19.257 1.00 93.94 771 ARG A CA 1
ATOM 6021 C C . ARG A 1 771 ? 7.829 19.137 18.153 1.00 93.94 771 ARG A C 1
ATOM 6023 O O . ARG A 1 771 ? 8.145 19.582 17.058 1.00 93.94 771 ARG A O 1
ATOM 6030 N N . LEU A 1 772 ? 7.775 17.828 18.401 1.00 95.62 772 LEU A N 1
ATOM 6031 C CA . LEU A 1 772 ? 8.056 16.817 17.377 1.00 95.62 772 LEU A CA 1
ATOM 6032 C C . LEU A 1 772 ? 7.037 16.856 16.225 1.00 95.62 772 LEU A C 1
ATOM 6034 O O . LEU A 1 772 ? 7.431 16.730 15.069 1.00 95.62 772 LEU A O 1
ATOM 6038 N N . GLY A 1 773 ? 5.754 17.084 16.517 1.00 95.50 773 GLY A N 1
ATOM 6039 C CA . GLY A 1 773 ? 4.721 17.264 15.493 1.00 95.50 773 GLY A CA 1
ATOM 6040 C C . GLY A 1 773 ? 4.958 18.506 14.626 1.00 95.50 773 GLY A C 1
ATOM 6041 O O . GLY A 1 773 ? 4.927 18.422 13.402 1.00 95.50 773 GLY A O 1
ATOM 6042 N N . ALA A 1 774 ? 5.333 19.632 15.242 1.00 94.62 774 ALA A N 1
ATOM 6043 C CA . ALA A 1 774 ? 5.699 20.862 14.533 1.00 94.62 774 ALA A CA 1
ATOM 6044 C C . ALA A 1 774 ? 6.954 20.701 13.653 1.00 94.62 774 ALA A C 1
ATOM 6046 O O . ALA A 1 774 ? 7.050 21.306 12.582 1.00 94.62 774 ALA A O 1
ATOM 6047 N N . ILE A 1 775 ? 7.911 19.870 14.079 1.00 94.88 775 ILE A N 1
ATOM 6048 C CA . ILE A 1 775 ? 9.082 19.502 13.272 1.00 94.88 775 ILE A CA 1
ATOM 6049 C C . ILE A 1 775 ? 8.645 18.722 12.024 1.00 94.88 775 ILE A C 1
ATOM 6051 O O . ILE A 1 775 ? 9.105 19.032 10.927 1.00 94.88 775 ILE A O 1
ATOM 6055 N N . VAL A 1 776 ? 7.733 17.754 12.163 1.00 95.56 776 VAL A N 1
ATOM 6056 C CA . VAL A 1 776 ? 7.167 17.028 11.012 1.00 95.56 776 VAL A CA 1
ATOM 6057 C C . VAL A 1 776 ? 6.433 17.986 10.076 1.00 95.56 776 VAL A C 1
ATOM 6059 O O . VAL A 1 776 ? 6.685 17.956 8.876 1.00 95.56 776 VAL A O 1
ATOM 6062 N N . ASP A 1 777 ? 5.595 18.879 10.603 1.00 93.75 777 ASP A N 1
ATOM 6063 C CA . ASP A 1 777 ? 4.905 19.891 9.796 1.00 93.75 777 ASP A CA 1
ATOM 6064 C C . ASP A 1 777 ? 5.879 20.773 9.019 1.00 93.75 777 ASP A C 1
ATOM 6066 O O . ASP A 1 777 ? 5.699 20.973 7.822 1.00 93.75 777 ASP A O 1
ATOM 6070 N N . SER A 1 778 ? 6.952 21.233 9.663 1.00 93.25 778 SER A N 1
ATOM 6071 C CA . SER A 1 778 ? 8.002 22.012 8.999 1.00 93.25 778 SER A CA 1
ATOM 6072 C C . SER A 1 778 ? 8.653 21.207 7.866 1.00 93.25 778 SER A C 1
ATOM 6074 O O . SER A 1 778 ? 8.830 21.711 6.752 1.00 93.25 778 SER A O 1
ATOM 6076 N N . ALA A 1 779 ? 8.920 19.919 8.115 1.00 91.56 779 ALA A N 1
ATOM 6077 C CA . ALA A 1 779 ? 9.465 18.998 7.125 1.00 91.56 779 ALA A CA 1
ATOM 6078 C C . ALA A 1 779 ? 8.497 18.704 5.970 1.00 91.56 779 ALA A C 1
ATOM 6080 O O . ALA A 1 779 ? 8.971 18.414 4.875 1.00 91.56 779 ALA A O 1
ATOM 6081 N N . VAL A 1 780 ? 7.179 18.815 6.149 1.00 90.06 780 VAL A N 1
ATOM 6082 C CA . VAL A 1 780 ? 6.175 18.626 5.082 1.00 90.06 780 VAL A CA 1
ATOM 6083 C C . VAL A 1 780 ? 5.889 19.937 4.334 1.00 90.06 780 VAL A C 1
ATOM 6085 O O . VAL A 1 780 ? 5.797 19.926 3.108 1.00 90.06 780 VAL A O 1
ATOM 6088 N N . GLN A 1 781 ? 5.815 21.068 5.043 1.00 85.12 781 GLN A N 1
ATOM 6089 C CA . GLN A 1 781 ? 5.381 22.375 4.532 1.00 85.12 781 GLN A CA 1
ATOM 6090 C C . GLN A 1 781 ? 6.374 23.061 3.592 1.00 85.12 781 GLN A C 1
ATOM 6092 O O . GLN A 1 781 ? 5.944 23.807 2.718 1.00 85.12 781 GLN A O 1
ATOM 6097 N N . GLY A 1 782 ? 7.681 22.870 3.803 1.00 66.19 782 GLY A N 1
ATOM 6098 C CA . GLY A 1 782 ? 8.737 23.697 3.202 1.00 66.19 782 GLY A CA 1
ATOM 6099 C C . GLY A 1 782 ? 8.579 24.002 1.706 1.00 66.19 782 GLY A C 1
ATOM 6100 O O . GLY A 1 782 ? 8.077 23.180 0.940 1.00 66.19 782 GLY A O 1
ATOM 6101 N N . ASP A 1 783 ? 9.039 25.190 1.312 1.00 61.38 783 ASP A N 1
ATOM 6102 C CA . ASP A 1 783 ? 8.831 25.778 -0.014 1.00 61.38 783 ASP A CA 1
ATOM 6103 C C . ASP A 1 783 ? 9.138 24.804 -1.161 1.00 61.38 783 ASP A C 1
ATOM 6105 O O . ASP A 1 783 ? 10.236 24.248 -1.274 1.00 61.38 783 ASP A O 1
ATOM 6109 N N . GLY A 1 784 ? 8.131 24.568 -2.000 1.00 65.19 784 GLY A N 1
ATOM 6110 C CA . GLY A 1 784 ? 8.246 23.679 -3.144 1.00 65.19 784 GLY A CA 1
ATOM 6111 C C . GLY A 1 784 ? 8.632 22.232 -2.806 1.00 65.19 784 GLY A C 1
ATOM 6112 O O . GLY A 1 784 ? 9.257 21.572 -3.636 1.00 65.19 784 GLY A O 1
ATOM 6113 N N . CYS A 1 785 ? 8.249 21.701 -1.643 1.00 74.44 785 CYS A N 1
ATOM 6114 C CA . CYS A 1 785 ? 8.505 20.310 -1.252 1.00 74.44 785 CYS A CA 1
ATOM 6115 C C . CYS A 1 785 ? 7.876 19.279 -2.210 1.00 74.44 785 CYS A C 1
ATOM 6117 O O . CYS A 1 785 ? 6.694 19.383 -2.551 1.00 74.44 785 CYS A O 1
ATOM 6119 N N . HIS A 1 786 ? 8.646 18.271 -2.636 1.00 82.62 786 HIS A N 1
ATOM 6120 C CA . HIS A 1 786 ? 8.133 17.178 -3.472 1.00 82.62 786 HIS A CA 1
ATOM 6121 C C . HIS A 1 786 ? 6.925 16.485 -2.782 1.00 82.62 786 HIS A C 1
ATOM 6123 O O . HIS A 1 786 ? 6.990 16.218 -1.576 1.00 82.62 786 HIS A O 1
ATOM 6129 N N . PRO A 1 787 ? 5.836 16.144 -3.507 1.00 82.38 787 PRO A N 1
ATOM 6130 C CA . PRO A 1 787 ? 4.622 15.563 -2.914 1.00 82.38 787 PRO A CA 1
ATOM 6131 C C . PRO A 1 787 ? 4.850 14.285 -2.093 1.00 82.38 787 PRO A C 1
ATOM 6133 O O . PRO A 1 787 ? 4.141 14.028 -1.126 1.00 82.38 787 PRO A O 1
ATOM 6136 N N . TRP A 1 788 ? 5.885 13.509 -2.415 1.00 80.75 788 TRP A N 1
ATOM 6137 C CA . TRP A 1 788 ? 6.283 12.331 -1.632 1.00 80.75 788 TRP A CA 1
ATOM 6138 C C . TRP A 1 788 ? 6.441 12.597 -0.123 1.00 80.75 788 TRP A C 1
ATOM 6140 O O . TRP A 1 788 ? 6.123 11.720 0.661 1.00 80.75 788 TRP A O 1
ATOM 6150 N N . MET A 1 789 ? 6.827 13.796 0.328 1.00 85.88 789 MET A N 1
ATOM 6151 C CA . MET A 1 789 ? 6.932 14.091 1.766 1.00 85.88 789 MET A CA 1
ATOM 6152 C C . MET A 1 789 ? 5.564 14.093 2.459 1.00 85.88 789 MET A C 1
ATOM 6154 O O . MET A 1 789 ? 5.445 13.662 3.605 1.00 85.88 789 MET A O 1
ATOM 6158 N N . GLN A 1 790 ? 4.524 14.535 1.748 1.00 88.81 790 GLN A N 1
ATOM 6159 C CA . GLN A 1 790 ? 3.135 14.481 2.210 1.00 88.81 790 GLN A CA 1
ATOM 6160 C C . GLN A 1 790 ? 2.670 13.023 2.292 1.00 88.81 790 GLN A C 1
ATOM 6162 O O . GLN A 1 790 ? 2.087 12.617 3.294 1.00 88.81 790 GLN A O 1
ATOM 6167 N N . ARG A 1 791 ? 3.002 12.217 1.273 1.00 86.19 791 ARG A N 1
ATOM 6168 C CA . ARG A 1 791 ? 2.761 10.766 1.257 1.00 86.19 791 ARG A CA 1
ATOM 6169 C C . ARG A 1 791 ? 3.429 10.071 2.450 1.00 86.19 791 ARG A C 1
ATOM 6171 O O . ARG A 1 791 ? 2.773 9.332 3.174 1.00 86.19 791 ARG A O 1
ATOM 6178 N N . GLU A 1 792 ? 4.703 10.368 2.708 1.00 84.00 792 GLU A N 1
ATOM 6179 C CA . GLU A 1 792 ? 5.463 9.789 3.822 1.00 84.00 792 GLU A CA 1
ATOM 6180 C C . GLU A 1 792 ? 4.854 10.139 5.185 1.00 84.00 792 GLU A C 1
ATOM 6182 O O . GLU A 1 792 ? 4.747 9.268 6.048 1.00 84.00 792 GLU A O 1
ATOM 6187 N N . PHE A 1 793 ? 4.402 11.381 5.385 1.00 92.38 793 PHE A N 1
ATOM 6188 C CA . PHE A 1 793 ? 3.655 11.753 6.589 1.00 92.38 793 PHE A CA 1
ATOM 6189 C C . PHE A 1 793 ? 2.385 10.904 6.761 1.00 92.38 793 PHE A C 1
ATOM 6191 O O . PHE A 1 793 ? 2.185 10.316 7.829 1.00 92.38 793 PHE A O 1
ATOM 6198 N N . LEU A 1 794 ? 1.559 10.802 5.712 1.00 89.75 794 LEU A N 1
ATOM 6199 C CA . LEU A 1 794 ? 0.308 10.035 5.731 1.00 89.75 794 LEU A CA 1
ATOM 6200 C C . LEU A 1 794 ? 0.559 8.562 6.083 1.00 89.75 794 LEU A C 1
ATOM 6202 O O . LEU A 1 794 ? -0.092 8.015 6.974 1.00 89.75 794 LEU A O 1
ATOM 6206 N N . ASP A 1 795 ? 1.553 7.941 5.446 1.00 83.62 795 ASP A N 1
ATOM 6207 C CA . ASP A 1 795 ? 1.886 6.530 5.649 1.00 83.62 795 ASP A CA 1
ATOM 6208 C C . ASP A 1 795 ? 2.437 6.250 7.058 1.00 83.62 795 ASP A C 1
ATOM 6210 O O . ASP A 1 795 ? 2.184 5.184 7.636 1.00 83.62 795 ASP A O 1
ATOM 6214 N N . ARG A 1 796 ? 3.206 7.187 7.631 1.00 86.81 796 ARG A N 1
ATOM 6215 C CA . ARG A 1 796 ? 3.745 7.085 9.000 1.00 86.81 796 ARG A CA 1
ATOM 6216 C C . ARG A 1 796 ? 2.643 7.249 10.039 1.00 86.81 796 ARG A C 1
ATOM 6218 O O . ARG A 1 796 ? 2.570 6.440 10.965 1.00 86.81 796 ARG A O 1
ATOM 6225 N N . PHE A 1 797 ? 1.765 8.234 9.850 1.00 92.44 797 PHE A N 1
ATOM 6226 C CA . PHE A 1 797 ? 0.614 8.452 10.721 1.00 92.44 797 PHE A CA 1
ATOM 6227 C C . PHE A 1 797 ? -0.347 7.255 10.689 1.00 92.44 797 PHE A C 1
ATOM 6229 O O . PHE A 1 797 ? -0.736 6.746 11.740 1.00 92.44 797 PHE A O 1
ATOM 6236 N N . HIS A 1 798 ? -0.651 6.731 9.496 1.00 88.25 798 HIS A N 1
ATOM 6237 C CA . HIS A 1 798 ? -1.471 5.530 9.328 1.00 88.25 798 HIS A CA 1
ATOM 6238 C C . HIS A 1 798 ? -0.877 4.314 10.054 1.00 88.25 798 HIS A C 1
ATOM 6240 O O . HIS A 1 798 ? -1.593 3.612 10.773 1.00 88.25 798 HIS A O 1
ATOM 6246 N N . ARG A 1 799 ? 0.434 4.066 9.907 1.00 81.12 799 ARG A N 1
ATOM 6247 C CA . ARG A 1 799 ? 1.106 2.923 10.549 1.00 81.12 799 ARG A CA 1
ATOM 6248 C C . ARG A 1 799 ? 1.054 2.998 12.068 1.00 81.12 799 A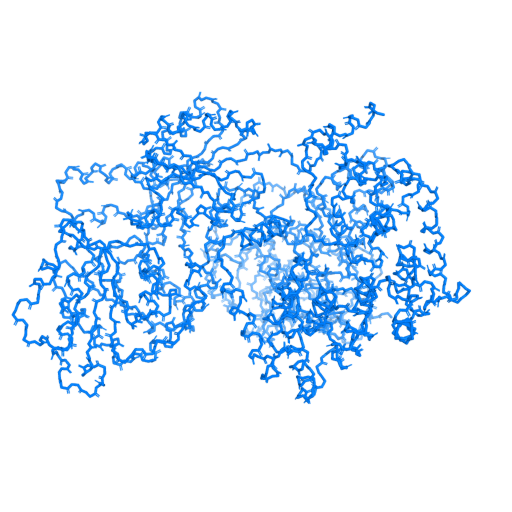RG A C 1
ATOM 6250 O O . ARG A 1 799 ? 0.803 1.983 12.710 1.00 81.12 799 ARG A O 1
ATOM 6257 N N . GLU A 1 800 ? 1.277 4.182 12.628 1.00 86.62 800 GLU A N 1
ATOM 6258 C CA . GLU A 1 800 ? 1.280 4.388 14.076 1.00 86.62 800 GLU A CA 1
ATOM 6259 C C . GLU A 1 800 ? -0.047 3.994 14.739 1.00 86.62 800 GLU A C 1
ATOM 6261 O O . GLU A 1 800 ? -0.041 3.459 15.849 1.00 86.62 800 GLU A O 1
ATOM 6266 N N . HIS A 1 801 ? -1.170 4.210 14.049 1.00 85.00 801 HIS A N 1
ATOM 6267 C CA . HIS A 1 801 ? -2.502 3.883 14.565 1.00 85.00 801 HIS A CA 1
ATOM 6268 C C . HIS A 1 801 ? -3.022 2.512 14.121 1.00 85.00 801 HIS A C 1
ATOM 6270 O O . HIS A 1 801 ? -3.816 1.910 14.842 1.00 85.00 801 HIS A O 1
ATOM 6276 N N . SER A 1 802 ? -2.540 1.975 12.998 1.00 77.12 802 SER A N 1
ATOM 6277 C CA . SER A 1 802 ? -2.954 0.653 12.494 1.00 77.12 802 SER A CA 1
ATOM 6278 C C . SER A 1 802 ? -2.197 -0.512 13.142 1.00 77.12 802 SER A C 1
ATOM 6280 O O . SER A 1 802 ? -2.765 -1.585 13.328 1.00 77.12 802 SER A O 1
ATOM 6282 N N . ALA A 1 803 ? -0.930 -0.306 13.514 1.00 71.94 803 ALA A N 1
ATOM 6283 C CA . ALA A 1 803 ? -0.080 -1.298 14.178 1.00 71.94 803 ALA A CA 1
ATOM 6284 C C . ALA A 1 803 ? 0.695 -0.635 15.334 1.00 71.94 803 ALA A C 1
ATOM 6286 O O . ALA A 1 803 ? 1.903 -0.394 15.232 1.00 71.94 803 ALA A O 1
ATOM 6287 N N . PRO A 1 804 ? 0.005 -0.270 16.427 1.00 71.25 804 PRO A N 1
ATOM 6288 C CA . PRO A 1 804 ? 0.584 0.591 17.443 1.00 71.25 804 PRO A CA 1
ATOM 6289 C C . PRO A 1 804 ? 1.707 -0.084 18.239 1.00 71.25 804 PRO A C 1
ATOM 6291 O O . PRO A 1 804 ? 1.490 -1.102 18.892 1.00 71.25 804 PRO A O 1
ATOM 6294 N N . SER A 1 805 ? 2.885 0.544 18.256 1.00 73.19 805 SER A N 1
ATOM 6295 C CA . SER A 1 805 ? 4.068 0.100 19.015 1.00 73.19 805 SER A CA 1
ATOM 6296 C C . SER A 1 805 ? 4.409 0.980 20.227 1.00 73.19 805 SER A C 1
ATOM 6298 O O . SER A 1 805 ? 5.212 0.583 21.068 1.00 73.19 805 SER A O 1
ATOM 6300 N N . LEU A 1 806 ? 3.793 2.163 20.342 1.00 79.00 806 LEU A N 1
ATOM 6301 C CA . LEU A 1 806 ? 3.961 3.102 21.460 1.00 79.00 806 LEU A CA 1
ATOM 6302 C C . LEU A 1 806 ? 2.731 3.143 22.380 1.00 79.00 806 LEU A C 1
ATOM 6304 O O . LEU A 1 806 ? 1.617 2.894 21.910 1.00 79.00 806 LEU A O 1
ATOM 6308 N N . PRO A 1 807 ? 2.882 3.540 23.656 1.00 83.50 807 PRO A N 1
ATOM 6309 C CA . PRO A 1 807 ? 1.762 3.927 24.520 1.00 83.50 807 PRO A CA 1
ATOM 6310 C C . PRO A 1 807 ? 0.938 5.083 23.926 1.00 83.50 807 PRO A C 1
ATOM 6312 O O . PRO A 1 807 ? 1.487 5.923 23.205 1.00 83.50 807 PRO A O 1
ATOM 6315 N N . LYS A 1 808 ? -0.373 5.143 24.208 1.00 82.62 808 LYS A N 1
ATOM 6316 C CA . LYS A 1 808 ? -1.296 6.122 23.588 1.00 82.62 808 LYS A CA 1
ATOM 6317 C C . LYS A 1 808 ? -0.870 7.572 23.830 1.00 82.62 808 LYS A C 1
ATOM 6319 O O . LYS A 1 808 ? -0.981 8.405 22.936 1.00 82.62 808 LYS A O 1
ATOM 6324 N N . GLU A 1 809 ? -0.340 7.882 25.005 1.00 80.81 809 GLU A N 1
ATOM 6325 C CA . GLU A 1 809 ? 0.101 9.221 25.390 1.00 80.81 809 GLU A CA 1
ATOM 6326 C C . GLU A 1 809 ? 1.288 9.736 24.555 1.00 80.81 809 GLU A C 1
ATOM 6328 O O . GLU A 1 809 ? 1.393 10.946 24.318 1.00 80.81 809 GLU A O 1
ATOM 6333 N N . MET A 1 810 ? 2.132 8.823 24.055 1.00 86.88 810 MET A N 1
ATOM 6334 C CA . MET A 1 810 ? 3.294 9.129 23.208 1.00 86.88 810 MET A CA 1
ATOM 6335 C C . MET A 1 810 ? 2.963 9.149 21.711 1.00 86.88 810 MET A C 1
ATOM 6337 O O . MET A 1 810 ? 3.755 9.675 20.923 1.00 86.88 810 MET A O 1
ATOM 6341 N N . ARG A 1 811 ? 1.809 8.597 21.314 1.00 90.56 811 ARG A N 1
ATOM 6342 C CA . ARG A 1 811 ? 1.343 8.637 19.926 1.00 90.56 811 ARG A CA 1
ATOM 6343 C C . ARG A 1 811 ? 0.909 10.044 19.543 1.00 90.56 811 ARG A C 1
ATOM 6345 O O . ARG A 1 811 ? 0.286 10.768 20.332 1.00 90.56 811 ARG A O 1
ATOM 6352 N N . PHE A 1 812 ? 1.240 10.411 18.319 1.00 94.44 812 PHE A N 1
ATOM 6353 C CA . PHE A 1 812 ? 0.755 11.597 17.664 1.00 94.44 812 PHE A CA 1
ATOM 6354 C C . PHE A 1 812 ? -0.747 11.504 17.408 1.00 94.44 812 PHE A C 1
ATOM 6356 O O . PHE A 1 812 ? -1.307 10.471 17.048 1.00 94.44 812 PHE A O 1
ATOM 6363 N N . THR A 1 813 ? -1.384 12.646 17.562 1.00 93.38 813 THR A N 1
ATOM 6364 C CA . THR A 1 813 ? -2.775 12.929 17.234 1.00 93.38 813 THR A CA 1
ATOM 6365 C C . THR A 1 813 ? -2.803 13.869 16.034 1.00 93.38 813 THR A C 1
ATOM 6367 O O . THR A 1 813 ? -1.830 14.579 15.784 1.00 93.38 813 THR A O 1
ATOM 6370 N N . ALA A 1 814 ? -3.925 13.944 15.316 1.00 92.25 814 ALA A N 1
ATOM 6371 C CA . ALA A 1 814 ? -4.073 14.891 14.205 1.00 92.25 814 ALA A CA 1
ATOM 6372 C C . ALA A 1 814 ? -3.738 16.345 14.614 1.00 92.25 814 ALA A C 1
ATOM 6374 O O . ALA A 1 814 ? -3.150 17.098 13.844 1.00 92.25 814 ALA A O 1
ATOM 6375 N N . SER A 1 815 ? -4.043 16.726 15.860 1.00 90.88 815 SER A N 1
ATOM 6376 C CA . SER A 1 815 ? -3.761 18.054 16.428 1.00 90.88 815 SER A CA 1
ATOM 6377 C C . SER A 1 815 ? -2.274 18.363 16.642 1.00 90.88 815 SER A C 1
ATOM 6379 O O . SER A 1 815 ? -1.932 19.509 16.941 1.00 90.88 815 SER A O 1
ATOM 6381 N N . ASP A 1 816 ? -1.387 17.368 16.552 1.00 93.19 816 ASP A N 1
ATOM 6382 C CA . ASP A 1 816 ? 0.065 17.576 16.600 1.00 93.19 816 ASP A CA 1
ATOM 6383 C C . ASP A 1 816 ? 0.622 18.120 15.269 1.00 93.19 816 ASP A C 1
ATOM 6385 O O . ASP A 1 816 ? 1.757 18.589 15.255 1.00 93.19 816 ASP A O 1
ATOM 6389 N N . PHE A 1 817 ? -0.184 18.130 14.196 1.00 93.19 817 PHE A N 1
ATOM 6390 C CA . PHE A 1 817 ? 0.221 18.504 12.834 1.00 93.19 817 PHE A CA 1
ATOM 6391 C C . PHE A 1 817 ? -0.693 19.579 12.212 1.00 93.19 817 PHE A C 1
ATOM 6393 O O . PHE A 1 817 ? -1.389 19.299 11.237 1.00 93.19 817 PHE A O 1
ATOM 6400 N N . PRO A 1 818 ? -0.792 20.796 12.774 1.00 85.50 818 PRO A N 1
ATOM 6401 C CA . PRO A 1 818 ? -1.697 21.837 12.278 1.00 85.50 818 PRO A CA 1
ATOM 6402 C C . PRO A 1 818 ? -1.630 22.113 10.763 1.00 85.50 818 PRO A C 1
ATOM 6404 O O . PRO A 1 818 ? -2.668 22.423 10.186 1.00 85.50 818 PRO A O 1
ATOM 6407 N N . PHE A 1 819 ? -0.467 21.985 10.115 1.00 88.44 819 PHE A N 1
ATOM 6408 C CA . PHE A 1 819 ? -0.345 22.103 8.658 1.00 88.44 819 PHE A CA 1
ATOM 6409 C C . PHE A 1 819 ? -0.679 20.786 7.945 1.00 88.44 819 PHE A C 1
ATOM 6411 O O . PHE A 1 819 ? -1.576 20.747 7.100 1.00 88.44 819 PHE A O 1
ATOM 6418 N N . SER A 1 820 ? 0.008 19.688 8.284 1.00 91.62 820 SER A N 1
ATOM 6419 C CA . SER A 1 820 ? -0.118 18.424 7.537 1.00 91.62 820 SER A CA 1
ATOM 6420 C C . SER A 1 820 ? -1.487 17.767 7.715 1.00 91.62 820 SER A C 1
ATOM 6422 O O . SER A 1 820 ? -1.929 17.016 6.851 1.00 91.62 820 SER A O 1
ATOM 6424 N N . ARG A 1 821 ? -2.209 18.097 8.792 1.00 90.69 821 ARG A N 1
ATOM 6425 C CA . ARG A 1 821 ? -3.598 17.685 9.032 1.00 90.69 821 ARG A CA 1
ATOM 6426 C C . ARG A 1 821 ? -4.553 18.106 7.913 1.00 90.69 821 ARG A C 1
ATOM 6428 O O . ARG A 1 821 ? -5.534 17.405 7.686 1.00 90.69 821 ARG A O 1
ATOM 6435 N N . ALA A 1 822 ? -4.270 19.185 7.183 1.00 88.44 822 ALA A N 1
ATOM 6436 C CA . ALA A 1 822 ? -5.082 19.580 6.031 1.00 88.44 822 ALA A CA 1
ATOM 6437 C C . ALA A 1 822 ? -5.027 18.547 4.882 1.00 88.44 822 ALA A C 1
ATOM 6439 O O . ALA A 1 822 ? -5.950 18.466 4.078 1.00 88.44 822 ALA A O 1
ATOM 6440 N N . LEU A 1 823 ? -4.021 17.660 4.839 1.00 89.62 823 LEU A N 1
ATOM 6441 C CA . LEU A 1 823 ? -4.002 16.523 3.902 1.00 89.62 823 LEU A CA 1
ATOM 6442 C C . LEU A 1 823 ? -5.135 15.517 4.163 1.00 89.62 823 LEU A C 1
ATOM 6444 O O . LEU A 1 823 ? -5.472 14.733 3.279 1.00 89.62 823 LEU A O 1
ATOM 6448 N N . PHE A 1 824 ? -5.729 15.528 5.361 1.00 90.25 824 PHE A N 1
ATOM 6449 C CA . PHE A 1 824 ? -6.902 14.713 5.680 1.00 90.25 824 PHE A CA 1
ATOM 6450 C C . PHE A 1 824 ? -8.191 15.299 5.085 1.00 90.25 824 PHE A C 1
ATOM 6452 O O . PHE A 1 824 ? -9.177 14.580 4.936 1.00 90.25 824 PHE A O 1
ATOM 6459 N N . GLY A 1 825 ? -8.183 16.596 4.766 1.00 87.19 825 GLY A N 1
ATOM 6460 C CA . GLY A 1 825 ? -9.290 17.366 4.208 1.00 87.19 825 GLY A CA 1
ATOM 6461 C C . GLY A 1 825 ? -9.498 18.705 4.936 1.00 87.19 825 GLY A C 1
ATOM 6462 O O . GLY A 1 825 ? -8.899 18.949 5.989 1.00 87.19 825 GLY A O 1
ATOM 6463 N N . PRO A 1 826 ? -10.409 19.558 4.443 1.00 85.88 826 PRO A N 1
ATOM 6464 C CA . PRO A 1 826 ? -10.615 20.904 4.980 1.00 85.88 826 PRO A CA 1
ATOM 6465 C C . PRO A 1 826 ? -11.273 20.909 6.364 1.00 85.88 826 PRO A C 1
ATOM 6467 O O . PRO A 1 826 ? -12.070 20.017 6.681 1.00 85.88 826 PRO A O 1
ATOM 6470 N N . ALA A 1 827 ? -10.945 21.918 7.179 1.00 85.38 827 ALA A N 1
ATOM 6471 C CA . ALA A 1 827 ? -11.662 22.241 8.411 1.00 85.38 827 ALA A CA 1
ATOM 6472 C C . ALA A 1 827 ? -12.893 23.134 8.142 1.00 85.38 827 ALA A C 1
ATOM 6474 O O . ALA A 1 827 ? -13.115 23.626 7.032 1.00 85.38 827 ALA A O 1
ATOM 6475 N N . VAL A 1 828 ? -13.705 23.371 9.179 1.00 85.81 828 VAL A N 1
ATOM 6476 C CA . VAL A 1 828 ? -14.830 24.322 9.109 1.00 85.81 828 VAL A CA 1
ATOM 6477 C C . VAL A 1 828 ? -14.295 25.732 8.836 1.00 85.81 828 VAL A C 1
ATOM 6479 O O . VAL A 1 828 ? -13.407 26.199 9.545 1.00 85.81 828 VAL A O 1
ATOM 6482 N N . GLY A 1 829 ? -14.838 26.393 7.809 1.00 77.94 829 GLY A N 1
ATOM 6483 C CA . GLY A 1 829 ? -14.426 27.738 7.389 1.00 77.94 829 GLY A CA 1
ATOM 6484 C C . GLY A 1 829 ? -13.225 27.785 6.432 1.00 77.94 829 GLY A C 1
ATOM 6485 O O . GLY A 1 829 ? -12.858 28.866 5.979 1.00 77.94 829 GLY A O 1
ATOM 6486 N N . GLU A 1 830 ? -12.627 26.638 6.076 1.00 74.81 830 GLU A N 1
ATOM 6487 C CA . GLU A 1 830 ? -11.439 26.567 5.202 1.00 74.81 830 GLU A CA 1
ATOM 6488 C C . GLU A 1 830 ? -11.735 26.121 3.763 1.00 74.81 830 GLU A C 1
ATOM 6490 O O . GLU A 1 830 ? -10.828 26.096 2.937 1.00 74.81 830 GLU A O 1
ATOM 6495 N N . ALA A 1 831 ? -12.988 25.805 3.421 1.00 63.44 831 ALA A N 1
ATOM 6496 C CA . ALA A 1 831 ? -13.350 25.237 2.116 1.00 63.44 831 ALA A CA 1
ATOM 6497 C C . ALA A 1 831 ? -12.948 26.104 0.899 1.00 63.44 831 ALA A C 1
ATOM 6499 O O . ALA A 1 831 ? -12.775 25.567 -0.189 1.00 63.44 831 ALA A O 1
ATOM 6500 N N . GLY A 1 832 ? -12.775 27.421 1.076 1.00 59.78 832 GLY A N 1
ATOM 6501 C CA . GLY A 1 832 ? -12.325 28.347 0.024 1.00 59.78 832 GLY A CA 1
ATOM 6502 C C . GLY A 1 832 ? -10.856 28.787 0.102 1.00 59.78 832 GLY A C 1
ATOM 6503 O O . GLY A 1 832 ? -10.434 29.571 -0.739 1.00 59.78 832 GLY A O 1
ATOM 6504 N N . ASN A 1 833 ? -10.101 28.340 1.113 1.00 64.75 833 ASN A N 1
ATOM 6505 C CA . ASN A 1 833 ? -8.714 28.757 1.389 1.00 64.75 833 ASN A CA 1
ATOM 6506 C C . ASN A 1 833 ? -7.834 27.559 1.813 1.00 64.75 833 ASN A C 1
ATOM 6508 O O . ASN A 1 833 ? -6.852 27.717 2.543 1.00 64.75 833 ASN A O 1
ATOM 6512 N N . HIS A 1 834 ? -8.218 26.347 1.406 1.00 73.44 834 HIS A N 1
ATOM 6513 C CA . HIS A 1 834 ? -7.561 25.112 1.811 1.00 73.44 834 HIS A CA 1
ATOM 6514 C C . HIS A 1 834 ? -6.150 25.031 1.202 1.00 73.44 834 HIS A C 1
ATOM 6516 O O . HIS A 1 834 ? -5.986 25.261 0.006 1.00 73.44 834 HIS A O 1
ATOM 6522 N N . PRO A 1 835 ? -5.105 24.668 1.970 1.00 69.44 835 PRO A N 1
ATOM 6523 C CA . PRO A 1 835 ? -3.736 24.619 1.445 1.00 69.44 835 PRO A CA 1
ATOM 6524 C C . PRO A 1 835 ? -3.532 23.546 0.360 1.00 69.44 835 PRO A C 1
ATOM 6526 O O . PRO A 1 835 ? -2.522 23.574 -0.342 1.00 69.44 835 PRO A O 1
ATOM 6529 N N . PHE A 1 836 ? -4.478 22.611 0.210 1.00 76.25 836 PHE A N 1
ATOM 6530 C CA . PHE A 1 836 ? -4.429 21.525 -0.767 1.00 76.25 836 PHE A CA 1
ATOM 6531 C C . PHE A 1 836 ? -5.729 21.445 -1.581 1.00 76.25 836 PHE A C 1
ATOM 6533 O O . PHE A 1 836 ? -6.580 20.598 -1.314 1.00 76.25 836 PHE A O 1
ATOM 6540 N N . ASP A 1 837 ? -5.903 22.326 -2.567 1.00 66.44 837 ASP A N 1
ATOM 6541 C CA . ASP A 1 837 ? -7.059 22.278 -3.485 1.00 66.44 837 ASP A CA 1
ATOM 6542 C C . ASP A 1 837 ? -7.005 21.074 -4.443 1.00 66.44 837 ASP A C 1
ATOM 6544 O O . ASP A 1 837 ? -8.030 20.565 -4.893 1.00 66.44 837 ASP A O 1
ATOM 6548 N N . SER A 1 838 ? -5.797 20.593 -4.747 1.00 74.50 838 SER A N 1
ATOM 6549 C CA . SER A 1 838 ? -5.547 19.383 -5.529 1.00 74.50 838 SER A CA 1
ATOM 6550 C C . SER A 1 838 ? -4.402 18.608 -4.895 1.00 74.50 838 SER A C 1
ATOM 6552 O O . SER A 1 838 ? -3.355 19.176 -4.588 1.00 74.50 838 SER A O 1
ATOM 6554 N N . LEU A 1 839 ? -4.576 17.298 -4.728 1.00 80.62 839 LEU A N 1
ATOM 6555 C CA . LEU A 1 839 ? -3.501 16.412 -4.291 1.00 80.62 839 LEU A CA 1
ATOM 6556 C C . LEU A 1 839 ? -2.785 15.835 -5.507 1.00 80.62 839 LEU A C 1
ATOM 6558 O O . LEU A 1 839 ? -3.409 15.496 -6.511 1.00 80.62 839 LEU A O 1
ATOM 6562 N N . HIS A 1 840 ? -1.468 15.690 -5.395 1.00 81.00 840 HIS A N 1
ATOM 6563 C CA . HIS A 1 840 ? -0.711 14.886 -6.345 1.00 81.00 840 HIS A CA 1
ATOM 6564 C C . HIS A 1 840 ? -1.233 13.431 -6.329 1.00 81.00 840 HIS A C 1
ATOM 6566 O O . HIS A 1 840 ? -1.552 12.942 -5.239 1.00 81.00 840 HIS A O 1
ATOM 6572 N N . PRO A 1 841 ? -1.291 12.707 -7.467 1.00 76.19 841 PRO A N 1
ATOM 6573 C CA . PRO A 1 841 ? -1.854 11.353 -7.528 1.00 76.19 841 PRO A CA 1
ATOM 6574 C C . PRO A 1 841 ? -1.304 10.381 -6.473 1.00 76.19 841 PRO A C 1
ATOM 6576 O O . PRO A 1 841 ? -2.076 9.687 -5.816 1.00 76.19 841 PRO A O 1
ATOM 6579 N N . GLU A 1 842 ? 0.014 10.379 -6.239 1.00 69.88 842 GLU A N 1
ATOM 6580 C CA . GLU A 1 842 ? 0.627 9.531 -5.200 1.00 69.88 842 GLU A CA 1
ATOM 6581 C C . GLU A 1 842 ? 0.159 9.876 -3.774 1.00 69.88 842 GLU A C 1
ATOM 6583 O O . GLU A 1 842 ? 0.003 8.990 -2.937 1.00 69.88 842 GLU A O 1
ATOM 6588 N N . VAL A 1 843 ? -0.082 11.157 -3.486 1.00 83.31 843 VAL A N 1
ATOM 6589 C CA . VAL A 1 843 ? -0.547 11.620 -2.167 1.00 83.31 843 VAL A CA 1
ATOM 6590 C C . VAL A 1 843 ? -2.025 11.298 -1.990 1.00 83.31 843 VAL A C 1
ATOM 6592 O O . VAL A 1 843 ? -2.446 10.899 -0.906 1.00 83.31 843 VAL A O 1
ATOM 6595 N N . HIS A 1 844 ? -2.806 11.420 -3.066 1.00 81.38 844 HIS A N 1
ATOM 6596 C CA . HIS A 1 844 ? -4.224 11.088 -3.070 1.00 81.38 844 HIS A CA 1
ATOM 6597 C C . HIS A 1 844 ? -4.469 9.628 -2.669 1.00 81.38 844 HIS A C 1
ATOM 6599 O O . HIS A 1 844 ? -5.329 9.365 -1.832 1.00 81.38 844 HIS A O 1
ATOM 6605 N N . LEU A 1 845 ? -3.673 8.693 -3.199 1.00 74.44 845 LEU A N 1
ATOM 6606 C CA . LEU A 1 845 ? -3.774 7.270 -2.860 1.00 74.44 845 LEU A CA 1
ATOM 6607 C C . LEU A 1 845 ? -3.485 7.002 -1.372 1.00 74.44 845 LEU A C 1
ATOM 6609 O O . LEU A 1 845 ? -4.277 6.331 -0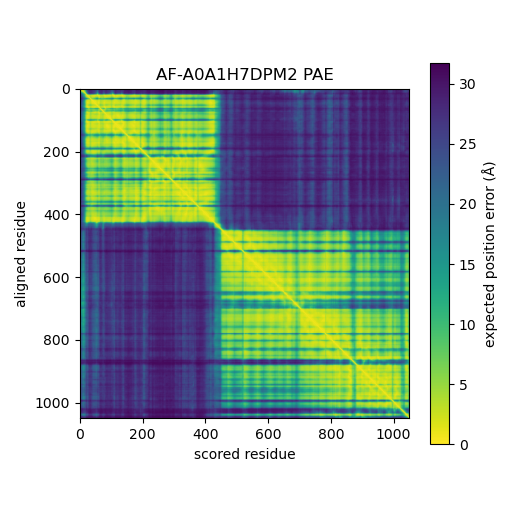.709 1.00 74.44 845 LEU A O 1
ATOM 6613 N N . SER A 1 846 ? -2.403 7.560 -0.815 1.00 78.44 846 SER A N 1
ATOM 6614 C CA . SER A 1 846 ? -2.108 7.413 0.622 1.00 78.44 846 SER A CA 1
ATOM 6615 C C . SER A 1 846 ? -3.160 8.083 1.510 1.00 78.44 846 SER A C 1
ATOM 6617 O O . SER A 1 846 ? -3.503 7.549 2.565 1.00 78.44 846 SER A O 1
ATOM 6619 N N . ALA A 1 847 ? -3.720 9.221 1.085 1.00 85.44 847 ALA A N 1
ATOM 6620 C CA . ALA A 1 847 ? -4.792 9.895 1.814 1.00 85.44 847 ALA A CA 1
ATOM 6621 C C . ALA A 1 847 ? -6.074 9.046 1.841 1.00 85.44 847 ALA A C 1
ATOM 6623 O O . ALA A 1 847 ? -6.677 8.888 2.902 1.00 85.44 847 ALA A O 1
ATOM 6624 N N . GLN A 1 848 ? -6.454 8.440 0.708 1.00 82.69 848 GLN A N 1
ATOM 6625 C CA . GLN A 1 848 ? -7.585 7.508 0.638 1.00 82.69 848 GLN A CA 1
ATOM 6626 C C . GLN A 1 848 ? -7.387 6.317 1.580 1.00 82.69 848 GLN A C 1
ATOM 6628 O O . GLN A 1 848 ? -8.256 6.046 2.406 1.00 82.69 848 GLN A O 1
ATOM 6633 N N . LYS A 1 849 ? -6.212 5.679 1.529 1.00 78.50 849 LYS A N 1
ATOM 6634 C CA . LYS A 1 849 ? -5.868 4.550 2.403 1.00 78.50 849 LYS A CA 1
ATOM 6635 C C . LYS A 1 849 ? -5.948 4.913 3.888 1.00 78.50 849 LYS A C 1
ATOM 6637 O O . LYS A 1 849 ? -6.465 4.145 4.697 1.00 78.50 849 LYS A O 1
ATOM 6642 N N . LEU A 1 850 ? -5.470 6.099 4.271 1.00 85.12 850 LEU A N 1
ATOM 6643 C CA . LEU A 1 850 ? -5.610 6.575 5.646 1.00 85.12 850 LEU A CA 1
ATOM 6644 C C . LEU A 1 850 ? -7.093 6.698 6.038 1.00 85.12 850 LEU A C 1
ATOM 6646 O O . LEU A 1 850 ? -7.476 6.196 7.095 1.00 85.12 850 LEU A O 1
ATOM 6650 N N . LEU A 1 851 ? -7.929 7.303 5.188 1.00 85.75 851 LEU A N 1
ATOM 6651 C CA . LEU A 1 851 ? -9.362 7.532 5.435 1.00 85.75 851 LEU A CA 1
ATOM 6652 C C . LEU A 1 851 ? -10.223 6.250 5.482 1.00 85.75 851 LEU A C 1
ATOM 6654 O O . LEU A 1 851 ? -11.351 6.282 5.985 1.00 85.75 851 LEU A O 1
ATOM 6658 N N . GLU A 1 852 ? -9.705 5.108 5.025 1.00 80.56 852 GLU A N 1
ATOM 6659 C CA . GLU A 1 852 ? -10.343 3.799 5.239 1.00 80.56 852 GLU A CA 1
ATOM 6660 C C . GLU A 1 852 ? -10.379 3.430 6.731 1.00 80.56 852 GLU A C 1
ATOM 6662 O O . GLU A 1 852 ? -11.382 2.914 7.231 1.00 80.56 852 GLU A O 1
ATOM 6667 N N . THR A 1 853 ? -9.300 3.749 7.452 1.00 79.62 853 THR A N 1
ATOM 6668 C CA . THR A 1 853 ? -9.118 3.441 8.885 1.00 79.62 853 THR A CA 1
ATOM 6669 C C . THR A 1 853 ? -9.401 4.629 9.807 1.00 79.62 853 THR A C 1
ATOM 6671 O O . THR A 1 853 ? -9.911 4.460 10.916 1.00 79.62 853 THR A O 1
ATOM 6674 N N . MET A 1 854 ? -9.106 5.846 9.350 1.00 90.06 854 MET A N 1
ATOM 6675 C CA . MET A 1 854 ? -9.293 7.090 10.083 1.00 90.06 854 MET A CA 1
ATOM 6676 C C . MET A 1 854 ? -10.646 7.712 9.743 1.00 90.06 854 MET A C 1
ATOM 6678 O O . MET A 1 854 ? -10.997 7.861 8.576 1.00 90.06 854 MET A O 1
ATOM 6682 N N . ARG A 1 855 ? -11.396 8.153 10.756 1.00 91.06 855 ARG A N 1
ATOM 6683 C CA . ARG A 1 855 ? -12.62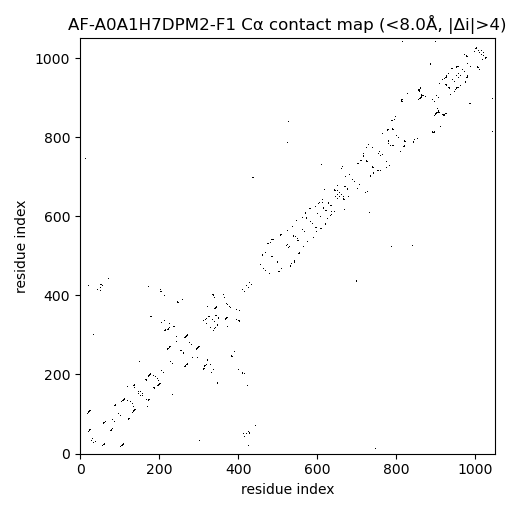4 8.931 10.558 1.00 91.06 855 ARG A CA 1
ATOM 6684 C C . ARG A 1 855 ? -12.389 10.398 10.876 1.00 91.06 855 ARG A C 1
ATOM 6686 O O . ARG A 1 855 ? -11.698 10.720 11.842 1.00 91.06 855 ARG A O 1
ATOM 6693 N N . ARG A 1 856 ? -12.998 11.272 10.077 1.00 93.38 856 ARG A N 1
ATOM 6694 C CA . ARG A 1 856 ? -13.119 12.699 10.356 1.00 93.38 856 ARG A CA 1
ATOM 6695 C C . ARG A 1 856 ? -14.438 12.948 11.075 1.00 93.38 856 ARG A C 1
ATOM 6697 O O . ARG A 1 856 ? -15.510 12.587 10.579 1.00 93.38 856 ARG A O 1
ATOM 6704 N N . VAL A 1 857 ? -14.348 13.550 12.253 1.00 94.75 857 VAL A N 1
ATOM 6705 C CA . VAL A 1 857 ? -15.468 13.780 13.168 1.00 94.75 857 VAL A CA 1
ATOM 6706 C C . VAL A 1 857 ? -15.577 15.270 13.464 1.00 94.75 857 VAL A C 1
ATOM 6708 O O . VAL A 1 857 ? -14.607 15.884 13.899 1.00 94.75 857 VAL A O 1
ATOM 6711 N N . LEU A 1 858 ? -16.762 15.848 13.281 1.00 94.56 858 LEU A N 1
ATOM 6712 C CA . LEU A 1 858 ? -17.060 17.224 13.670 1.00 94.56 858 LEU A CA 1
ATOM 6713 C C . LEU A 1 858 ? -17.975 17.239 14.898 1.00 94.56 858 LEU A C 1
ATOM 6715 O O . LEU A 1 858 ? -19.105 16.762 14.861 1.00 94.56 858 LEU A O 1
ATOM 6719 N N . LEU A 1 859 ? -17.503 17.812 15.999 1.00 93.88 859 LEU A N 1
ATOM 6720 C CA . LEU A 1 859 ? -18.278 18.011 17.218 1.00 93.88 859 LEU A CA 1
ATOM 6721 C C . LEU A 1 859 ? -18.848 19.429 17.236 1.00 93.88 859 LEU A C 1
ATOM 6723 O O . LEU A 1 859 ? -18.111 20.404 17.140 1.00 93.88 859 LEU A O 1
ATOM 6727 N N . VAL A 1 860 ? -20.160 19.561 17.375 1.00 92.38 860 VAL A N 1
ATOM 6728 C CA . VAL A 1 860 ? -20.852 20.846 17.264 1.00 92.38 860 VAL A CA 1
ATOM 6729 C C . VAL A 1 860 ? -21.542 21.183 18.576 1.00 92.38 860 VAL A C 1
ATOM 6731 O O . VAL A 1 860 ? -22.327 20.395 19.117 1.00 92.38 860 VAL A O 1
ATOM 6734 N N . LEU A 1 861 ? -21.283 22.395 19.068 1.00 90.56 861 LEU A N 1
ATOM 6735 C CA . LEU A 1 861 ? -22.107 23.023 20.089 1.00 90.56 861 LEU A CA 1
ATOM 6736 C C . LEU A 1 861 ? -23.101 23.979 19.405 1.00 90.56 861 LEU A C 1
ATOM 6738 O O . LEU A 1 861 ? -22.696 25.050 18.958 1.00 90.56 861 LEU A O 1
ATOM 6742 N N . PRO A 1 862 ? -24.387 23.612 19.293 1.00 90.00 862 PRO A N 1
ATOM 6743 C CA . PRO A 1 862 ? -25.389 24.388 18.564 1.00 90.00 862 PRO A CA 1
ATOM 6744 C C . PRO A 1 862 ? -25.695 25.748 19.236 1.00 90.00 862 PRO A C 1
ATOM 6746 O O . PRO A 1 862 ? -25.613 25.870 20.466 1.00 90.00 862 PRO A O 1
ATOM 6749 N N . PRO A 1 863 ? -26.106 26.774 18.461 1.00 88.75 863 PRO A N 1
ATOM 6750 C CA . PRO A 1 863 ? -26.445 28.096 18.992 1.00 88.75 863 PRO A CA 1
ATOM 6751 C C . PRO A 1 863 ? -27.766 28.079 19.773 1.00 88.75 863 PRO A C 1
ATOM 6753 O O . PRO A 1 863 ? -28.675 27.318 19.448 1.00 88.75 863 PRO A O 1
ATOM 6756 N N . ILE A 1 864 ? -27.938 28.971 20.757 1.00 81.69 864 ILE A N 1
ATOM 6757 C CA . ILE A 1 864 ? -29.253 29.174 21.414 1.00 81.69 864 ILE A CA 1
ATOM 6758 C C . ILE A 1 864 ? -30.249 29.844 20.455 1.00 81.69 864 ILE A C 1
ATOM 6760 O O . ILE A 1 864 ? -31.445 29.568 20.487 1.00 81.69 864 ILE A O 1
ATOM 6764 N N . SER A 1 865 ? -29.765 30.755 19.610 1.00 76.50 865 SER A N 1
ATOM 6765 C CA . SER A 1 865 ? -30.591 31.554 18.708 1.00 76.50 865 SER A CA 1
ATOM 6766 C C . SER A 1 865 ? -30.011 31.530 17.302 1.00 76.50 865 SER A C 1
ATOM 6768 O O . SER A 1 865 ? -28.832 31.801 17.113 1.00 76.50 865 SER A O 1
ATOM 6770 N N . MET A 1 866 ? -30.873 31.279 16.319 1.00 67.75 866 MET A N 1
ATOM 6771 C CA . MET A 1 866 ? -30.542 31.296 14.889 1.00 67.75 866 MET A CA 1
ATOM 6772 C C . MET A 1 866 ? -30.653 32.701 14.267 1.00 67.75 866 MET A C 1
ATOM 6774 O O . MET A 1 866 ? -30.574 32.851 13.051 1.00 67.75 866 MET A O 1
ATOM 6778 N N . LYS A 1 867 ? -30.901 33.745 15.073 1.00 65.69 867 LYS A N 1
ATOM 6779 C CA . LYS A 1 867 ? -30.988 35.125 14.574 1.00 65.69 867 LYS A CA 1
ATOM 6780 C C . LYS A 1 867 ? -29.603 35.617 14.147 1.00 65.69 867 LYS A C 1
ATOM 6782 O O . LYS A 1 867 ? -28.697 35.703 14.972 1.00 65.69 867 LYS A O 1
ATOM 6787 N N . THR A 1 868 ? -29.474 35.993 12.880 1.00 55.38 868 THR A N 1
ATOM 6788 C CA . THR A 1 868 ? -28.287 36.638 12.305 1.00 55.38 868 THR A CA 1
ATOM 6789 C C . THR A 1 868 ? -27.963 37.948 13.038 1.00 55.38 868 THR A C 1
ATOM 6791 O O . THR A 1 868 ? -28.852 38.785 13.202 1.00 55.38 868 THR A O 1
ATOM 6794 N N . GLY A 1 869 ? -26.706 38.137 13.464 1.00 54.03 869 GLY A N 1
ATOM 6795 C CA . GLY A 1 869 ? -26.222 39.372 14.105 1.00 54.03 869 GLY A CA 1
ATOM 6796 C C . GLY A 1 869 ? -26.217 39.393 15.643 1.00 54.03 869 GLY A C 1
ATOM 6797 O O . GLY A 1 869 ? -26.089 40.467 16.227 1.00 54.03 869 GLY A O 1
ATOM 6798 N N . ALA A 1 870 ? -26.371 38.247 16.317 1.00 51.34 870 ALA A N 1
ATOM 6799 C CA . ALA A 1 870 ? -26.135 38.161 17.761 1.00 51.34 870 ALA A CA 1
ATOM 6800 C C . ALA A 1 870 ? -24.629 38.348 18.068 1.00 51.34 870 ALA A C 1
ATOM 6802 O O . ALA A 1 870 ? -23.817 37.718 17.392 1.00 51.34 870 ALA A O 1
ATOM 6803 N N . PRO A 1 871 ? -24.245 39.197 19.041 1.00 53.66 871 PRO A N 1
ATOM 6804 C CA . PRO A 1 871 ? -22.841 39.400 19.397 1.00 53.66 871 PRO A CA 1
ATOM 6805 C C . PRO A 1 871 ? -22.241 38.131 20.013 1.00 53.66 871 PRO A C 1
ATOM 6807 O O . PRO A 1 871 ? -22.943 37.419 20.735 1.00 53.66 871 PRO A O 1
ATOM 6810 N N . ASP A 1 872 ? -20.952 37.884 19.765 1.00 56.78 872 ASP A N 1
ATOM 6811 C CA . ASP A 1 872 ? -20.217 36.772 20.375 1.00 56.78 872 ASP A CA 1
ATOM 6812 C C . ASP A 1 872 ? -20.314 36.840 21.905 1.00 56.78 872 ASP A C 1
ATOM 6814 O O . ASP A 1 872 ? -20.094 37.887 22.528 1.00 56.78 872 ASP A O 1
ATOM 6818 N N . VAL A 1 873 ? -20.669 35.717 22.529 1.00 54.19 873 VAL A N 1
ATOM 6819 C CA . VAL A 1 873 ? -20.915 35.661 23.974 1.00 54.19 873 VAL A CA 1
ATOM 6820 C C . VAL A 1 873 ? -19.746 34.969 24.679 1.00 54.19 873 VAL A C 1
ATOM 6822 O O . VAL A 1 873 ? -19.560 33.765 24.537 1.00 54.19 873 VAL A O 1
ATOM 6825 N N . SER A 1 874 ? -19.049 35.728 25.539 1.00 48.16 874 SER A N 1
ATOM 6826 C CA . SER A 1 874 ? -18.049 35.289 26.542 1.00 48.16 874 SER A CA 1
ATOM 6827 C C . SER A 1 874 ? -16.632 34.932 26.046 1.00 48.16 874 SER A C 1
ATOM 6829 O O . SER A 1 874 ? -16.442 34.200 25.084 1.00 48.16 874 SER A O 1
ATOM 6831 N N . THR A 1 875 ? -15.612 35.386 26.792 1.00 46.31 875 THR A N 1
ATOM 6832 C CA . THR A 1 875 ? -14.164 35.182 26.548 1.00 46.31 875 THR A CA 1
ATOM 6833 C C . THR A 1 875 ? -13.547 34.013 27.337 1.00 46.31 875 THR A C 1
ATOM 6835 O O . THR A 1 875 ? -12.325 33.894 27.435 1.00 46.31 875 THR A O 1
ATOM 6838 N N . THR A 1 876 ? -14.355 33.144 27.955 1.00 46.25 876 THR A N 1
ATOM 6839 C CA . THR A 1 876 ? -13.823 32.045 28.789 1.00 46.25 876 THR A CA 1
ATOM 6840 C C . THR A 1 876 ? -13.124 30.970 27.949 1.00 46.25 876 THR A C 1
ATOM 6842 O O . THR A 1 876 ? -13.713 30.413 27.034 1.00 46.25 876 THR A O 1
ATOM 6845 N N . SER A 1 877 ? -11.883 30.604 28.266 1.00 47.16 877 SER A N 1
ATOM 6846 C CA . SER A 1 877 ? -11.105 29.592 27.522 1.00 47.16 877 SER A CA 1
ATOM 6847 C C . SER A 1 877 ? -11.475 28.135 27.845 1.00 47.16 877 SER A C 1
ATOM 6849 O O . SER A 1 877 ? -10.820 27.209 27.366 1.00 47.16 877 SER A O 1
ATOM 6851 N N . THR A 1 878 ? -12.514 27.912 28.658 1.00 46.19 878 THR A N 1
ATOM 6852 C CA . THR A 1 878 ? -12.912 26.577 29.122 1.00 46.19 878 THR A CA 1
ATOM 6853 C C . THR A 1 878 ? -14.109 26.057 28.317 1.00 46.19 878 THR A C 1
ATOM 6855 O O . THR A 1 878 ? -15.157 26.707 28.312 1.00 46.19 878 THR A O 1
ATOM 6858 N N . PRO A 1 879 ? -13.987 24.905 27.642 1.00 52.81 879 PRO A N 1
ATOM 6859 C CA . PRO A 1 879 ? -15.047 24.338 26.811 1.00 52.81 879 PRO A CA 1
ATOM 6860 C C . PRO A 1 879 ? -16.167 23.689 27.641 1.00 52.81 879 PRO A C 1
ATOM 6862 O O . PRO A 1 879 ? -15.980 23.425 28.835 1.00 52.81 879 PRO A O 1
ATOM 6865 N N . PRO A 1 880 ? -17.310 23.335 27.020 1.00 64.75 880 PRO A N 1
ATOM 6866 C CA . PRO A 1 880 ? -18.235 22.377 27.613 1.00 64.75 880 PRO A CA 1
ATOM 6867 C C . PRO A 1 880 ? -17.501 21.040 27.784 1.00 64.75 880 PRO A C 1
ATOM 6869 O O . PRO A 1 880 ? -17.203 20.360 26.801 1.00 64.75 880 PRO A O 1
ATOM 6872 N N . LEU A 1 881 ? -17.197 20.681 29.036 1.00 60.78 881 LEU A N 1
ATOM 6873 C CA . LEU A 1 881 ? -16.308 19.569 29.410 1.00 60.78 881 LEU A CA 1
ATOM 6874 C C . LEU A 1 881 ? -16.598 18.248 28.666 1.00 60.78 881 LEU A C 1
ATOM 6876 O O . LEU A 1 881 ? -15.660 17.540 28.311 1.00 60.78 881 LEU A O 1
ATOM 6880 N N . GLY A 1 882 ? -17.869 17.953 28.362 1.00 73.38 882 GLY A N 1
ATOM 6881 C CA . GLY A 1 882 ? -18.276 16.713 27.688 1.00 73.38 882 GLY A CA 1
ATOM 6882 C C . GLY A 1 882 ? -17.746 16.546 26.257 1.00 73.38 882 GLY A C 1
ATOM 6883 O O . GLY A 1 882 ? -17.183 15.505 25.937 1.00 73.38 882 GLY A O 1
ATOM 6884 N N . LEU A 1 883 ? -17.855 17.567 25.394 1.00 80.69 883 LEU A N 1
ATOM 6885 C CA . LEU A 1 883 ? -17.356 17.465 24.008 1.00 80.69 883 LEU A CA 1
ATOM 6886 C C . LEU A 1 883 ? -15.833 17.373 23.960 1.00 80.69 883 LEU A C 1
ATOM 6888 O O . LEU A 1 883 ? -15.271 16.689 23.108 1.00 80.69 883 LEU A O 1
ATOM 6892 N N . GLY A 1 884 ? -15.171 18.045 24.898 1.00 81.62 884 GLY A N 1
ATOM 6893 C CA . GLY A 1 884 ? -13.726 18.008 24.989 1.00 81.62 884 GLY A CA 1
ATOM 6894 C C . GLY A 1 884 ? -13.175 16.631 25.323 1.00 81.62 884 GLY A C 1
ATOM 6895 O O . GLY A 1 884 ? -12.181 16.215 24.730 1.00 81.62 884 GLY A O 1
ATOM 6896 N N . MET A 1 885 ? -13.839 15.904 26.223 1.00 84.00 885 MET A N 1
ATOM 6897 C CA . MET A 1 885 ? -13.466 14.528 26.545 1.00 84.00 885 MET A CA 1
ATOM 6898 C C . MET A 1 885 ? -13.690 13.578 25.369 1.00 84.00 885 MET A C 1
ATOM 6900 O O . MET A 1 885 ? -12.768 12.845 25.013 1.00 84.00 885 MET A O 1
ATOM 6904 N N . VAL A 1 886 ? -14.859 13.645 24.719 1.00 88.56 886 VAL A N 1
ATOM 6905 C CA . VAL A 1 886 ? -15.153 12.842 23.517 1.00 88.56 886 VAL A CA 1
ATOM 6906 C C . VAL A 1 886 ? -14.110 13.105 22.432 1.00 88.56 886 VAL A C 1
ATOM 6908 O O . VAL A 1 886 ? -13.521 12.168 21.898 1.00 88.56 886 VAL A O 1
ATOM 6911 N N . GLY A 1 887 ? -13.828 14.378 22.143 1.00 90.19 887 GLY A N 1
ATOM 6912 C CA . GLY A 1 887 ? -12.872 14.732 21.103 1.00 90.19 887 GLY A CA 1
ATOM 6913 C C . GLY A 1 887 ? -11.442 14.310 21.429 1.00 90.19 887 GLY A C 1
ATOM 6914 O O . GLY A 1 887 ? -10.755 13.779 20.562 1.00 90.19 887 GLY A O 1
ATOM 6915 N N . SER A 1 888 ? -11.008 14.465 22.683 1.00 88.38 888 SER A N 1
ATOM 6916 C CA . SER A 1 888 ? -9.670 14.027 23.113 1.00 88.38 888 SER A CA 1
ATOM 6917 C C . SER A 1 888 ? -9.517 12.508 23.026 1.00 88.38 888 SER A C 1
ATOM 6919 O O . SER A 1 888 ? -8.460 12.017 22.639 1.00 88.38 888 SER A O 1
ATOM 6921 N N . HIS A 1 889 ? -10.578 11.762 23.346 1.00 88.38 889 HIS A N 1
ATOM 6922 C CA . HIS A 1 889 ? -10.582 10.305 23.253 1.00 88.38 889 HIS A CA 1
ATOM 6923 C C . HIS A 1 889 ? -10.479 9.829 21.797 1.00 88.38 889 HIS A C 1
ATOM 6925 O O . HIS A 1 889 ? -9.624 9.007 21.480 1.00 88.38 889 HIS A O 1
ATOM 6931 N N . LEU A 1 890 ? -11.281 10.408 20.898 1.00 91.00 890 LEU A N 1
ATOM 6932 C CA . LEU A 1 890 ? -11.246 10.095 19.467 1.00 91.00 890 LEU A CA 1
ATOM 6933 C C . LEU A 1 890 ? -9.905 10.485 18.815 1.00 91.00 890 LEU A C 1
ATOM 6935 O O . LEU A 1 890 ? -9.372 9.713 18.021 1.00 91.00 890 LEU A O 1
ATOM 6939 N N . LEU A 1 891 ? -9.320 11.633 19.184 1.00 90.56 891 LEU A N 1
ATOM 6940 C CA . LEU A 1 891 ? -7.971 12.022 18.746 1.00 90.56 891 LEU A CA 1
ATOM 6941 C C . LEU A 1 891 ? -6.910 11.006 19.187 1.00 90.56 891 LEU A C 1
ATOM 6943 O O . LEU A 1 891 ? -6.039 10.646 18.398 1.00 90.56 891 LEU A O 1
ATOM 6947 N N . ALA A 1 892 ? -6.972 10.551 20.444 1.00 88.00 892 ALA A N 1
ATOM 6948 C CA . ALA A 1 892 ? -6.041 9.560 20.989 1.00 88.00 892 ALA A CA 1
ATOM 6949 C C . ALA A 1 892 ? -6.184 8.177 20.326 1.00 88.00 892 ALA A C 1
ATOM 6951 O O . ALA A 1 892 ? -5.238 7.390 20.330 1.00 88.00 892 ALA A O 1
ATOM 6952 N N . ASP A 1 893 ? -7.348 7.897 19.740 1.00 87.06 893 ASP A N 1
ATOM 6953 C CA . ASP A 1 893 ? -7.616 6.710 18.927 1.00 87.06 893 ASP A CA 1
ATOM 6954 C C . ASP A 1 893 ? -7.195 6.872 17.452 1.00 87.06 893 ASP A C 1
ATOM 6956 O O . ASP A 1 893 ? -7.405 5.961 16.653 1.00 87.06 893 ASP A O 1
ATOM 6960 N N . GLY A 1 894 ? -6.584 8.008 17.095 1.00 90.31 894 GLY A N 1
ATOM 6961 C CA . GLY A 1 894 ? -6.024 8.262 15.768 1.00 90.31 894 GLY A CA 1
ATOM 6962 C C . GLY A 1 894 ? -6.988 8.900 14.773 1.00 90.31 894 GLY A C 1
ATOM 6963 O O . GLY A 1 894 ? -6.661 8.985 13.595 1.00 90.31 894 GLY A O 1
ATOM 6964 N N . HIS A 1 895 ? -8.168 9.347 15.211 1.00 93.06 895 HIS A N 1
ATOM 6965 C CA . HIS A 1 895 ? -9.149 10.018 14.355 1.00 93.06 895 HIS A CA 1
ATOM 6966 C C . HIS A 1 895 ? -8.867 11.519 14.201 1.00 93.06 895 HIS A C 1
ATOM 6968 O O . HIS A 1 895 ? -8.220 12.138 15.047 1.00 93.06 895 HIS A O 1
ATOM 6974 N N . ASP A 1 896 ? -9.388 12.123 13.132 1.00 94.12 896 ASP A N 1
ATOM 6975 C CA . ASP A 1 896 ? -9.319 13.568 12.911 1.00 94.12 896 ASP A CA 1
ATOM 6976 C C . ASP A 1 896 ? -10.570 14.240 13.492 1.00 94.12 896 ASP A C 1
ATOM 6978 O O . ASP A 1 896 ? -11.676 14.007 13.012 1.00 94.12 896 ASP A O 1
ATOM 6982 N N . VAL A 1 897 ? -10.423 15.062 14.537 1.00 93.50 897 VAL A N 1
ATOM 6983 C CA . VAL A 1 897 ? -11.574 15.606 15.282 1.00 93.50 897 VAL A CA 1
ATOM 6984 C C . VAL A 1 897 ? -11.586 17.124 15.298 1.00 93.50 897 VAL A C 1
ATOM 6986 O O . VAL A 1 897 ? -10.661 17.758 15.801 1.00 93.50 897 VAL A O 1
ATOM 6989 N N . HIS A 1 898 ? -12.664 17.719 14.810 1.00 91.94 898 HIS A N 1
ATOM 6990 C CA . HIS A 1 898 ? -12.878 19.163 14.781 1.00 91.94 898 HIS A CA 1
ATOM 6991 C C . HIS A 1 898 ? -13.985 19.540 15.758 1.00 91.94 898 HIS A C 1
ATOM 6993 O O . HIS A 1 898 ? -14.870 18.731 16.035 1.00 91.94 898 HIS A O 1
ATOM 6999 N N . LEU A 1 899 ? -13.949 20.763 16.286 1.00 89.56 899 LEU A N 1
ATOM 7000 C CA . LEU A 1 899 ? -14.994 21.275 17.166 1.00 89.56 899 LEU A CA 1
ATOM 7001 C C . LEU A 1 899 ? -15.453 22.656 16.704 1.00 89.56 899 LEU A C 1
ATOM 7003 O O . LEU A 1 899 ? -14.648 23.573 16.581 1.00 89.56 899 LEU A O 1
ATOM 7007 N N . ALA A 1 900 ? -16.758 22.804 16.494 1.00 89.00 900 ALA A N 1
ATOM 7008 C CA . ALA A 1 900 ? -17.399 24.065 16.150 1.00 89.00 900 ALA A CA 1
ATOM 7009 C C . ALA A 1 900 ? -18.288 24.540 17.307 1.00 89.00 900 ALA A C 1
ATOM 7011 O O . ALA A 1 900 ? -19.317 23.933 17.616 1.00 89.00 900 ALA A O 1
ATOM 7012 N N . ASP A 1 901 ? -17.893 25.639 17.951 1.00 86.12 901 ASP A N 1
ATOM 7013 C CA . ASP A 1 901 ? -18.670 26.269 19.020 1.00 86.12 901 ASP A CA 1
ATOM 7014 C C . ASP A 1 901 ? -19.603 27.351 18.448 1.00 86.12 901 ASP A C 1
ATOM 7016 O O . ASP A 1 901 ? -19.350 28.554 18.538 1.00 86.12 901 ASP A O 1
ATOM 7020 N N . CYS A 1 902 ? -20.715 26.916 17.849 1.00 86.00 902 CYS A N 1
ATOM 7021 C CA . CYS A 1 902 ? -21.744 27.825 17.341 1.00 86.00 902 CYS A CA 1
ATOM 7022 C C . CYS A 1 902 ? -22.513 28.534 18.469 1.00 86.00 902 CYS A C 1
ATOM 7024 O O . CYS A 1 902 ? -23.265 29.469 18.208 1.00 86.00 902 CYS A O 1
ATOM 7026 N N . HIS A 1 903 ? -22.357 28.106 19.723 1.00 79.75 903 HIS A N 1
ATOM 7027 C CA . HIS A 1 903 ? -22.947 28.793 20.865 1.00 79.75 903 HIS A CA 1
ATOM 7028 C C . HIS A 1 903 ? -22.274 30.137 21.119 1.00 79.75 903 HIS A C 1
ATOM 7030 O O . HIS A 1 903 ? -22.962 31.128 21.365 1.00 79.75 903 HIS A O 1
ATOM 7036 N N . ARG A 1 904 ? -20.938 30.160 21.049 1.00 77.06 904 ARG A N 1
ATOM 7037 C CA . ARG A 1 904 ? -20.135 31.381 21.180 1.00 77.06 904 ARG A CA 1
ATOM 7038 C C . ARG A 1 904 ? -20.151 32.212 19.916 1.00 77.06 904 ARG A C 1
ATOM 7040 O O . ARG A 1 904 ? -20.282 33.425 20.028 1.00 77.06 904 ARG A O 1
ATOM 7047 N N . THR A 1 905 ? -20.069 31.548 18.762 1.00 79.44 905 THR A N 1
ATOM 7048 C CA . THR A 1 905 ? -19.992 32.192 17.449 1.00 79.44 905 THR A CA 1
ATOM 7049 C C . THR A 1 905 ? -21.114 31.673 16.544 1.00 79.44 905 THR A C 1
ATOM 7051 O O . THR A 1 905 ? -20.890 30.793 15.708 1.00 79.44 905 THR A O 1
ATOM 7054 N N . PRO A 1 906 ? -22.350 32.201 16.674 1.00 81.50 906 PRO A N 1
ATOM 7055 C CA . PRO A 1 906 ? -23.492 31.766 15.865 1.00 81.50 906 PRO A CA 1
ATOM 7056 C C . PRO A 1 906 ? -23.291 31.905 14.349 1.00 81.50 906 PRO A C 1
ATOM 7058 O O . PRO A 1 906 ? -23.980 31.234 13.583 1.00 81.50 906 PRO A O 1
ATOM 7061 N N . ALA A 1 907 ? -22.345 32.739 13.901 1.00 79.81 907 ALA A N 1
ATOM 7062 C CA . ALA A 1 907 ? -21.981 32.869 12.489 1.00 79.81 907 ALA A CA 1
ATOM 7063 C C . ALA A 1 907 ? -21.451 31.555 11.875 1.00 79.81 907 ALA A C 1
ATOM 7065 O O . ALA A 1 907 ? -21.702 31.295 10.700 1.00 79.81 907 ALA A O 1
ATOM 7066 N N . LEU A 1 908 ? -20.830 30.679 12.680 1.00 83.88 908 LEU A N 1
ATOM 7067 C CA . LEU A 1 908 ? -20.269 29.399 12.221 1.00 83.88 908 LEU A CA 1
ATOM 7068 C C . LEU A 1 908 ? -21.323 28.407 11.718 1.00 83.88 908 LEU A C 1
ATOM 7070 O O . LEU A 1 908 ? -20.973 27.410 11.099 1.00 83.88 908 LEU A O 1
ATOM 7074 N N . VAL A 1 909 ? -22.614 28.639 11.975 1.00 89.00 909 VAL A N 1
ATOM 7075 C CA . VAL A 1 909 ? -23.687 27.724 11.556 1.00 89.00 909 VAL A CA 1
ATOM 7076 C C . VAL A 1 909 ? -23.657 27.463 10.050 1.00 89.00 909 VAL A C 1
ATOM 7078 O O . VAL A 1 909 ? -23.812 26.317 9.635 1.00 89.00 909 VAL A O 1
ATOM 7081 N N . HIS A 1 910 ? -23.455 28.505 9.236 1.00 88.19 910 HIS A N 1
ATOM 7082 C CA . HIS A 1 910 ? -23.405 28.350 7.782 1.00 88.19 910 HIS A CA 1
ATOM 7083 C C . HIS A 1 910 ? -22.168 27.566 7.339 1.00 88.19 910 HIS A C 1
ATOM 7085 O O . HIS A 1 910 ? -22.304 26.623 6.563 1.00 88.19 910 HIS A O 1
ATOM 7091 N N . GLU A 1 911 ? -21.002 27.892 7.897 1.00 88.44 911 GLU A N 1
ATOM 7092 C CA . GLU A 1 911 ? -19.740 27.204 7.605 1.00 88.44 911 GLU A CA 1
ATOM 7093 C C . GLU A 1 911 ? -19.785 25.725 8.014 1.00 88.44 911 GLU A C 1
ATOM 7095 O O . GLU A 1 911 ? -19.285 24.864 7.294 1.00 88.44 911 GLU A O 1
ATOM 7100 N N . VAL A 1 912 ? -20.428 25.403 9.144 1.00 90.94 912 VAL A N 1
ATOM 7101 C CA . VAL A 1 912 ? -20.632 24.017 9.593 1.00 90.94 912 VAL A CA 1
ATOM 7102 C C . VAL A 1 912 ? -21.500 23.242 8.607 1.00 90.94 912 VAL A C 1
ATOM 7104 O O . VAL A 1 912 ? -21.177 22.101 8.287 1.00 90.94 912 VAL A O 1
ATOM 7107 N N . ILE A 1 913 ? -22.595 23.837 8.124 1.00 91.06 913 ILE A N 1
ATOM 7108 C CA . ILE A 1 913 ? -23.487 23.181 7.158 1.00 91.06 913 ILE A CA 1
ATOM 7109 C C . ILE A 1 913 ? -22.764 22.962 5.821 1.00 91.06 913 ILE A C 1
ATOM 7111 O O . ILE A 1 913 ? -22.895 21.892 5.231 1.00 91.06 913 ILE A O 1
ATOM 7115 N N . GLU A 1 914 ? -21.981 23.941 5.364 1.00 88.31 914 GLU A N 1
ATOM 7116 C CA . GLU A 1 914 ? -21.208 23.858 4.120 1.00 88.31 914 GLU A CA 1
ATOM 7117 C C . GLU A 1 914 ? -20.104 22.791 4.194 1.00 88.31 914 GLU A C 1
ATOM 7119 O O . GLU A 1 914 ? -19.990 21.940 3.308 1.00 88.31 914 GLU A O 1
ATOM 7124 N N . ALA A 1 915 ? -19.341 22.771 5.289 1.00 88.12 915 ALA A N 1
ATOM 7125 C CA . ALA A 1 915 ? -18.246 21.826 5.488 1.00 88.12 915 ALA A CA 1
ATOM 7126 C C . ALA A 1 915 ? -18.714 20.407 5.863 1.00 88.12 915 ALA A C 1
ATOM 7128 O O . ALA A 1 915 ? -17.903 19.484 5.867 1.00 88.12 915 ALA A O 1
ATOM 7129 N N . ALA A 1 916 ? -19.998 20.191 6.168 1.00 90.38 916 ALA A N 1
ATOM 7130 C CA . ALA A 1 916 ? -20.495 18.930 6.722 1.00 90.38 916 ALA A CA 1
ATOM 7131 C C . ALA A 1 916 ? -20.182 17.690 5.864 1.00 90.38 916 ALA A C 1
ATOM 7133 O O . ALA A 1 916 ? -19.907 16.625 6.410 1.00 90.38 916 ALA A O 1
ATOM 7134 N N . SER A 1 917 ? -20.178 17.834 4.535 1.00 89.50 917 SER A N 1
ATOM 7135 C CA . SER A 1 917 ? -19.856 16.749 3.589 1.00 89.50 917 SER A CA 1
ATOM 7136 C C . SER A 1 917 ? -18.400 16.262 3.658 1.00 89.50 917 SER A C 1
ATOM 7138 O O . SER A 1 917 ? -18.083 15.196 3.139 1.00 89.50 917 SER A O 1
ATOM 7140 N N . GLN A 1 918 ? -17.519 17.026 4.309 1.00 88.94 918 GLN A N 1
ATOM 7141 C CA . GLN A 1 918 ? -16.091 16.728 4.470 1.00 88.94 918 GLN A CA 1
ATOM 7142 C C . GLN A 1 918 ? -15.806 15.840 5.691 1.00 88.94 918 GLN A C 1
ATOM 7144 O O . GLN A 1 918 ? -14.661 15.447 5.926 1.00 88.94 918 GLN A O 1
ATOM 7149 N N . PHE A 1 919 ? -16.841 15.536 6.476 1.00 91.75 919 PHE A N 1
ATOM 7150 C CA . PHE A 1 919 ? -16.783 14.705 7.671 1.00 91.75 919 PHE A CA 1
ATOM 7151 C C . PHE A 1 919 ? -17.618 13.443 7.467 1.00 91.75 919 PHE A C 1
ATOM 7153 O O . PHE A 1 919 ? -18.627 13.468 6.771 1.00 91.75 919 PHE A O 1
ATOM 7160 N N . GLN A 1 920 ? -17.227 12.332 8.094 1.00 91.81 920 GLN A N 1
ATOM 7161 C CA . GLN A 1 920 ? -18.056 11.118 8.106 1.00 91.81 920 GLN A CA 1
ATOM 7162 C C . GLN A 1 920 ? -19.050 11.130 9.272 1.00 91.81 920 GLN A C 1
ATOM 7164 O O . GLN A 1 920 ? -20.119 10.529 9.176 1.00 91.81 920 GLN A O 1
ATOM 7169 N N . TRP A 1 921 ? -18.710 11.829 10.359 1.00 93.44 921 TRP A N 1
ATOM 7170 C CA . TRP A 1 921 ? -19.515 11.897 11.576 1.00 93.44 921 TRP A CA 1
ATOM 7171 C C . TRP A 1 921 ? -19.671 13.328 12.071 1.00 93.44 921 TRP A C 1
ATOM 7173 O O . TRP A 1 921 ? -18.692 14.069 12.154 1.00 93.44 921 TRP A O 1
ATOM 7183 N N . ILE A 1 922 ? -20.886 13.683 12.485 1.00 95.25 922 ILE A N 1
ATOM 7184 C CA . ILE A 1 922 ? -21.185 14.946 13.159 1.00 95.25 922 ILE A CA 1
ATOM 7185 C C . ILE A 1 922 ? -21.889 14.667 14.485 1.00 95.25 922 ILE A C 1
ATOM 7187 O O . ILE A 1 922 ? -22.934 14.024 14.521 1.00 95.25 922 ILE A O 1
ATOM 7191 N N . GLY A 1 923 ? -21.318 15.160 15.581 1.00 94.50 923 GLY A N 1
ATOM 7192 C CA . GLY A 1 923 ? -21.838 14.999 16.935 1.00 94.50 923 GLY A CA 1
ATOM 7193 C C . GLY A 1 923 ? -22.370 16.302 17.518 1.00 94.50 923 GLY A C 1
ATOM 7194 O O . GLY A 1 923 ? -21.584 17.205 17.786 1.00 94.50 923 GLY A O 1
ATOM 7195 N N . PHE A 1 924 ? -23.671 16.398 17.792 1.00 94.00 924 PHE A N 1
ATOM 7196 C CA . PHE A 1 924 ? -24.274 17.566 18.439 1.00 94.00 924 PHE A CA 1
ATOM 7197 C C . PHE A 1 924 ? -24.427 17.372 19.949 1.00 94.00 924 PHE A C 1
ATOM 7199 O O . PHE A 1 924 ? -25.107 16.447 20.399 1.00 94.00 924 PHE A O 1
ATOM 7206 N N . ASN A 1 925 ? -23.893 18.305 20.742 1.00 91.88 925 ASN A N 1
ATOM 7207 C CA . ASN A 1 925 ? -24.202 18.387 22.173 1.00 91.88 925 ASN A CA 1
ATOM 7208 C C . ASN A 1 925 ? -25.431 19.276 22.408 1.00 91.88 925 ASN A C 1
ATOM 7210 O O . ASN A 1 925 ? -25.354 20.502 22.339 1.00 91.88 925 ASN A O 1
ATOM 7214 N N . THR A 1 926 ? -26.573 18.659 22.692 1.00 89.12 926 THR A N 1
ATOM 7215 C CA . THR A 1 926 ? -27.878 19.321 22.706 1.00 89.12 926 THR A CA 1
ATOM 7216 C C . THR A 1 926 ? -28.427 19.505 24.121 1.00 89.12 926 THR A C 1
ATOM 7218 O O . THR A 1 926 ? -28.532 18.573 24.923 1.00 89.12 926 THR A O 1
ATOM 7221 N N . VAL A 1 927 ? -28.852 20.736 24.407 1.00 87.25 927 VAL A N 1
ATOM 7222 C CA . VAL A 1 927 ? -29.559 21.142 25.628 1.00 87.25 927 VAL A CA 1
ATOM 7223 C C . VAL A 1 927 ? -30.940 21.687 25.264 1.00 87.25 927 VAL A C 1
ATOM 7225 O O . VAL A 1 927 ? -31.199 22.006 24.106 1.00 87.25 927 VAL A O 1
ATOM 7228 N N . LEU A 1 928 ? -31.846 21.818 26.241 1.00 83.44 928 LEU A N 1
ATOM 7229 C CA . LEU A 1 928 ? -33.227 22.256 25.980 1.00 83.44 928 LEU A CA 1
ATOM 7230 C C . LEU A 1 928 ? -33.314 23.554 25.141 1.00 83.44 928 LEU A C 1
ATOM 7232 O O . LEU A 1 928 ? -34.085 23.566 24.182 1.00 83.44 928 LEU A O 1
ATOM 7236 N N . PRO A 1 929 ? -32.511 24.611 25.402 1.00 84.38 929 PRO A N 1
ATOM 7237 C CA . PRO A 1 929 ? -32.549 25.832 24.591 1.00 84.38 929 PRO A CA 1
ATOM 7238 C C . PRO A 1 929 ? -32.031 25.681 23.154 1.00 84.38 929 PRO A C 1
ATOM 7240 O O . PRO A 1 929 ? -32.299 26.554 22.336 1.00 84.38 929 PRO A O 1
ATOM 7243 N N . THR A 1 930 ? -31.287 24.616 22.836 1.00 88.75 930 THR A N 1
ATOM 7244 C CA . THR A 1 930 ? -30.639 24.428 21.527 1.00 88.75 930 THR A CA 1
ATOM 7245 C C . THR A 1 930 ? -31.283 23.330 20.676 1.00 88.75 930 THR A C 1
ATOM 7247 O O . THR A 1 930 ? -30.847 23.087 19.560 1.00 88.75 930 THR A O 1
ATOM 7250 N N . MET A 1 931 ? -32.359 22.677 21.133 1.00 89.88 931 MET A N 1
ATOM 7251 C CA . MET A 1 931 ? -32.977 21.568 20.381 1.00 89.88 931 MET A CA 1
ATOM 7252 C C . MET A 1 931 ? -33.431 21.972 18.973 1.00 89.88 931 MET A C 1
ATOM 7254 O O . MET A 1 931 ? -33.217 21.233 18.016 1.00 89.88 931 MET A O 1
ATOM 7258 N N . ARG A 1 932 ? -34.043 23.155 18.829 1.00 90.38 932 ARG A N 1
ATOM 7259 C CA . ARG A 1 932 ? -34.553 23.626 17.530 1.00 90.38 932 ARG A CA 1
ATOM 7260 C C . ARG A 1 932 ? -33.428 23.996 16.566 1.00 90.38 932 ARG A C 1
ATOM 7262 O O . ARG A 1 932 ? -33.557 23.728 15.377 1.00 90.38 932 ARG A O 1
ATOM 7269 N N . SER A 1 933 ? -32.332 24.572 17.062 1.00 91.00 933 SER A N 1
ATOM 7270 C CA . SER A 1 933 ? -31.151 24.839 16.236 1.00 91.00 933 SER A CA 1
ATOM 7271 C C . SER A 1 933 ? -30.439 23.545 15.845 1.00 91.00 933 SER A C 1
ATOM 7273 O O . SER A 1 933 ? -30.109 23.401 14.672 1.00 91.00 933 SER A O 1
ATOM 7275 N N . THR A 1 934 ? -30.304 22.570 16.756 1.00 94.00 934 THR A N 1
ATOM 7276 C CA . THR A 1 934 ? -29.805 21.225 16.419 1.00 94.00 934 THR A CA 1
ATOM 7277 C C . THR A 1 934 ? -30.623 20.594 15.292 1.00 94.00 934 THR A C 1
ATOM 7279 O O . THR A 1 934 ? -30.045 20.193 14.288 1.00 94.00 934 THR A O 1
ATOM 7282 N N . LEU A 1 935 ? -31.956 20.535 15.419 1.00 94.50 935 LEU A N 1
ATOM 7283 C CA . LEU A 1 935 ? -32.833 19.926 14.407 1.00 94.50 935 LEU A CA 1
ATOM 7284 C C . LEU A 1 935 ? -32.740 20.640 13.052 1.00 94.50 935 LEU A C 1
ATOM 7286 O O . LEU A 1 935 ? -32.669 19.983 12.015 1.00 94.50 935 LEU A O 1
ATOM 7290 N N . TYR A 1 936 ? -32.681 21.975 13.051 1.00 93.56 936 TYR A N 1
ATOM 7291 C CA . TYR A 1 936 ? -32.490 22.753 11.827 1.00 93.56 936 TYR A CA 1
ATOM 7292 C C . TYR A 1 936 ? -31.155 22.431 11.140 1.00 93.56 936 TYR A C 1
ATOM 7294 O O . TYR A 1 936 ? -31.125 22.188 9.931 1.00 93.56 936 TYR A O 1
ATOM 7302 N N . MET A 1 937 ? -30.052 22.425 11.899 1.00 94.56 937 MET A N 1
ATOM 7303 C CA . MET A 1 937 ? -28.722 22.131 11.359 1.00 94.56 937 MET A CA 1
ATOM 7304 C C . MET A 1 937 ? -28.653 20.693 10.845 1.00 94.56 937 MET A C 1
ATOM 7306 O O . MET A 1 937 ? -28.218 20.479 9.718 1.00 94.56 937 MET A O 1
ATOM 7310 N N . ALA A 1 938 ? -29.150 19.727 11.621 1.00 95.25 938 ALA A N 1
ATOM 7311 C CA . ALA A 1 938 ? -29.187 18.320 11.240 1.00 95.25 938 ALA A CA 1
ATOM 7312 C C . ALA A 1 938 ? -29.981 18.100 9.940 1.00 95.25 938 ALA A C 1
ATOM 7314 O O . ALA A 1 938 ? -29.471 17.488 9.003 1.00 95.25 938 ALA A O 1
ATOM 7315 N N . SER A 1 939 ? -31.174 18.695 9.829 1.00 94.69 939 SER A N 1
ATOM 7316 C CA . SER A 1 939 ? -32.009 18.599 8.620 1.00 94.69 939 SER A CA 1
ATOM 7317 C C . SER A 1 939 ? -31.331 19.250 7.411 1.00 94.69 939 SER A C 1
ATOM 7319 O O . SER A 1 939 ? -31.336 18.699 6.314 1.00 94.69 939 SER A O 1
ATOM 7321 N N . SER A 1 940 ? -30.684 20.405 7.607 1.00 94.06 940 SER A N 1
ATOM 7322 C CA . SER A 1 940 ? -29.950 21.097 6.537 1.00 94.06 940 SER A CA 1
ATOM 7323 C C . SER A 1 940 ? -28.769 20.269 6.028 1.00 94.06 940 SER A C 1
ATOM 7325 O O . SER A 1 940 ? -28.567 20.160 4.822 1.00 94.06 940 SER A O 1
ATOM 7327 N N . ILE A 1 941 ? -28.029 19.637 6.940 1.00 94.25 941 ILE A N 1
ATOM 7328 C CA . ILE A 1 941 ? -26.895 18.766 6.616 1.00 94.25 941 ILE A CA 1
ATOM 7329 C C . ILE A 1 941 ? -27.364 17.501 5.887 1.00 94.25 941 ILE A C 1
ATOM 7331 O O . ILE A 1 941 ? -26.758 17.116 4.886 1.00 94.25 941 ILE A O 1
ATOM 7335 N N . LYS A 1 942 ? -28.464 16.873 6.324 1.00 91.19 942 LYS A N 1
ATOM 7336 C CA . LYS A 1 942 ? -29.005 15.660 5.684 1.00 91.19 942 LYS A CA 1
ATOM 7337 C C . LYS A 1 942 ? -29.495 15.870 4.249 1.00 91.19 942 LYS A C 1
ATOM 7339 O O . LYS A 1 942 ? -29.601 14.897 3.512 1.00 91.19 942 LYS A O 1
ATOM 7344 N N . ARG A 1 943 ? -29.744 17.115 3.831 1.00 89.06 943 ARG A N 1
ATOM 7345 C CA . ARG A 1 943 ? -30.124 17.462 2.449 1.00 89.06 943 ARG A CA 1
ATOM 7346 C C . ARG A 1 943 ? -28.938 17.561 1.481 1.00 89.06 943 ARG A C 1
ATOM 7348 O O . ARG A 1 943 ? -29.150 17.792 0.293 1.00 89.06 943 ARG A O 1
ATOM 7355 N N . THR A 1 944 ? -27.703 17.422 1.962 1.00 82.81 944 THR A N 1
ATOM 7356 C CA . THR A 1 944 ? -26.505 17.410 1.107 1.00 82.81 944 THR A CA 1
ATOM 7357 C C . THR A 1 944 ? -26.371 16.089 0.337 1.00 82.81 944 THR A C 1
ATOM 7359 O O . THR A 1 944 ? -26.974 15.084 0.702 1.00 82.81 944 THR A O 1
ATOM 7362 N N . PHE A 1 945 ? -25.593 16.080 -0.753 1.00 73.06 945 PHE A N 1
ATOM 7363 C CA . PHE A 1 945 ? -25.482 14.928 -1.666 1.00 73.06 945 PHE A CA 1
ATOM 7364 C C . PHE A 1 945 ? -24.879 13.669 -1.015 1.00 73.06 945 PHE A C 1
ATOM 7366 O O . PHE A 1 945 ? -25.257 12.556 -1.364 1.00 73.06 945 PHE A O 1
ATOM 7373 N N . SER A 1 946 ? -23.961 13.842 -0.061 1.00 79.50 946 SER A N 1
ATOM 7374 C CA . SER A 1 946 ? -23.315 12.753 0.681 1.00 79.50 946 SER A CA 1
ATOM 7375 C C . SER A 1 946 ? -23.326 13.088 2.175 1.00 79.50 946 SER A C 1
ATOM 7377 O O . SER A 1 946 ? -22.329 13.594 2.696 1.00 79.50 946 SER A O 1
ATOM 7379 N N . PRO A 1 947 ? -24.468 12.901 2.860 1.00 86.06 947 PRO A N 1
ATOM 7380 C CA . PRO A 1 947 ? -24.631 13.400 4.212 1.00 86.06 947 PRO A CA 1
ATOM 7381 C C . PRO A 1 947 ? -23.879 12.528 5.233 1.00 86.06 947 PRO A C 1
ATOM 7383 O O . PRO A 1 947 ? -23.947 11.298 5.155 1.00 86.06 947 PRO A O 1
ATOM 7386 N N . PRO A 1 948 ? -23.221 13.136 6.235 1.00 91.50 948 PRO A N 1
ATOM 7387 C CA . PRO A 1 948 ? -22.569 12.401 7.313 1.00 91.50 948 PRO A CA 1
ATOM 7388 C C . PRO A 1 948 ? -23.568 11.659 8.208 1.00 91.50 948 PRO A C 1
ATOM 7390 O O . PRO A 1 948 ? -24.775 11.949 8.236 1.00 91.50 948 PRO A O 1
ATOM 7393 N N . ALA A 1 949 ? -23.035 10.737 9.010 1.00 92.31 949 ALA A N 1
ATOM 7394 C CA . ALA A 1 949 ? -23.750 10.189 10.150 1.00 92.31 949 ALA A CA 1
ATOM 7395 C C . ALA A 1 949 ? -23.861 11.254 11.255 1.00 92.31 949 ALA A C 1
ATOM 7397 O O . ALA A 1 949 ? -22.871 11.870 11.650 1.00 92.31 949 ALA A O 1
ATOM 7398 N N . ILE A 1 950 ? -25.070 11.485 11.755 1.00 95.19 950 ILE A N 1
ATOM 7399 C CA . ILE A 1 950 ? -25.395 12.504 12.747 1.00 95.19 950 ILE A CA 1
ATOM 7400 C C . ILE A 1 950 ? -25.741 11.831 14.070 1.00 95.19 950 ILE A C 1
ATOM 7402 O O . ILE A 1 950 ? -26.680 11.039 14.172 1.00 95.19 950 ILE A O 1
ATOM 7406 N N . VAL A 1 951 ? -24.995 12.201 15.104 1.00 94.44 951 VAL A N 1
ATOM 7407 C CA . VAL A 1 951 ? -25.158 11.724 16.474 1.00 94.44 951 VAL A CA 1
ATOM 7408 C C . VAL A 1 951 ? -25.601 12.885 17.352 1.00 94.44 951 VAL A C 1
ATOM 7410 O O . VAL A 1 951 ? -25.005 13.961 17.325 1.00 94.44 951 VAL A O 1
ATOM 7413 N N . VAL A 1 952 ? -26.630 12.671 18.164 1.00 94.19 952 VAL A N 1
ATOM 7414 C CA . VAL A 1 952 ? -27.122 13.652 19.135 1.00 94.19 952 VAL A CA 1
ATOM 7415 C C . VAL A 1 952 ? -26.888 13.141 20.552 1.00 94.19 952 VAL A C 1
ATOM 7417 O O . VAL A 1 952 ? -27.208 12.005 20.890 1.00 94.19 952 VAL A O 1
ATOM 7420 N N . GLY A 1 953 ? -26.314 13.984 21.403 1.00 90.88 953 GLY A N 1
ATOM 7421 C CA . GLY A 1 953 ? -26.095 13.682 22.815 1.00 90.88 953 GLY A CA 1
ATOM 7422 C C . GLY A 1 953 ? -26.407 14.879 23.704 1.00 90.88 953 GLY A C 1
ATOM 7423 O O . GLY A 1 953 ? -26.771 15.949 23.218 1.00 90.88 953 GLY A O 1
ATOM 7424 N N . GLY A 1 954 ? -26.255 14.708 25.015 1.00 86.81 954 GLY A N 1
ATOM 7425 C CA . GLY A 1 954 ? -26.392 15.785 25.999 1.00 86.81 954 GLY A CA 1
ATOM 7426 C C . GLY A 1 954 ? -27.644 15.688 26.884 1.00 86.81 954 GLY A C 1
ATOM 7427 O O . GLY A 1 954 ? -28.447 14.764 26.762 1.00 86.81 954 GLY A O 1
ATOM 7428 N N . PRO A 1 955 ? -27.842 16.638 27.815 1.00 83.75 955 PRO A N 1
ATOM 7429 C CA . PRO A 1 955 ? -28.886 16.538 28.840 1.00 83.75 955 PRO A CA 1
ATOM 7430 C C . PRO A 1 955 ? -30.316 16.417 28.294 1.00 83.75 955 PRO A C 1
ATOM 7432 O O . PRO A 1 955 ? -31.137 15.712 28.876 1.00 83.75 955 PRO A O 1
ATOM 7435 N N . ALA A 1 956 ? -30.628 17.092 27.180 1.00 82.62 956 ALA A N 1
ATOM 7436 C CA . ALA A 1 956 ? -31.966 17.034 26.579 1.00 82.62 956 ALA A CA 1
ATOM 7437 C C . ALA A 1 956 ? -32.271 15.657 25.970 1.00 82.62 956 ALA A C 1
ATOM 7439 O O . ALA A 1 956 ? -33.409 15.187 26.016 1.00 82.62 956 ALA A O 1
ATOM 7440 N N . VAL A 1 957 ? -31.236 15.016 25.435 1.00 85.75 957 VAL A N 1
ATOM 7441 C CA . VAL A 1 957 ? -31.271 13.652 24.918 1.00 85.75 957 VAL A CA 1
ATOM 7442 C C . VAL A 1 957 ? -31.524 12.662 26.062 1.00 85.75 957 VAL A C 1
ATOM 7444 O O . VAL A 1 957 ? -32.457 11.866 25.988 1.00 85.75 957 VAL A O 1
ATOM 7447 N N . ASN A 1 958 ? -30.808 12.799 27.182 1.00 83.62 958 ASN A N 1
ATOM 7448 C CA . ASN A 1 958 ? -30.972 11.924 28.352 1.00 83.62 958 ASN A CA 1
ATOM 7449 C C . ASN A 1 958 ? -32.392 11.957 28.937 1.00 83.62 958 ASN A C 1
ATOM 7451 O O . ASN A 1 958 ? -32.867 10.958 29.472 1.00 83.62 958 ASN A O 1
ATOM 7455 N N . ALA A 1 959 ? -33.070 13.101 28.834 1.00 80.69 959 ALA A N 1
ATOM 7456 C CA . ALA A 1 959 ? -34.437 13.290 29.311 1.00 80.69 959 ALA A CA 1
ATOM 7457 C C . ALA A 1 959 ? -35.521 12.874 28.291 1.00 80.69 959 ALA A C 1
ATOM 7459 O O . ALA A 1 959 ? -36.706 13.046 28.571 1.00 80.69 959 ALA A O 1
ATOM 7460 N N . GLY A 1 960 ? -35.147 12.384 27.100 1.00 82.62 960 GLY A N 1
ATOM 7461 C CA . GLY A 1 960 ? -36.079 12.034 26.017 1.00 82.62 960 GLY A CA 1
ATOM 7462 C C . GLY A 1 960 ? -36.764 13.234 25.343 1.00 82.62 960 GLY A C 1
ATOM 7463 O O . GLY A 1 960 ? -37.626 13.059 24.481 1.00 82.62 960 GLY A O 1
ATOM 7464 N N . ALA A 1 961 ? -36.382 14.462 25.707 1.00 85.56 961 ALA A N 1
ATOM 7465 C CA . ALA A 1 961 ? -37.011 15.683 25.210 1.00 85.56 961 ALA A CA 1
ATOM 7466 C C . ALA A 1 961 ? -36.694 15.943 23.730 1.00 85.56 961 ALA A C 1
ATOM 7468 O O . ALA A 1 961 ? -37.535 16.482 23.014 1.00 85.56 961 ALA A O 1
ATOM 7469 N N . PHE A 1 962 ? -35.507 15.537 23.265 1.00 88.38 962 PHE A N 1
ATOM 7470 C CA . PHE A 1 962 ? -35.062 15.785 21.892 1.00 88.38 962 PHE A CA 1
ATOM 7471 C C . PHE A 1 962 ? -35.949 15.093 20.846 1.00 88.38 962 PHE A C 1
ATOM 7473 O O . PHE A 1 962 ? -36.414 15.747 19.917 1.00 88.38 962 PHE A O 1
ATOM 7480 N N . GLN A 1 963 ? -36.261 13.806 21.039 1.00 85.06 963 GLN A N 1
ATOM 7481 C CA . GLN A 1 963 ? -37.133 13.046 20.131 1.00 85.06 963 GLN A CA 1
ATOM 7482 C C . GLN A 1 963 ? -38.531 13.673 20.026 1.00 85.06 963 GLN A C 1
ATOM 7484 O O . GLN A 1 963 ? -39.107 13.751 18.947 1.00 85.06 963 GLN A O 1
ATOM 7489 N N . SER A 1 964 ? -39.048 14.187 21.146 1.00 87.19 964 SER A N 1
ATOM 7490 C CA . SER A 1 964 ? -40.365 14.834 21.212 1.00 87.19 964 SER A CA 1
ATOM 7491 C C . SER A 1 964 ? -40.390 16.245 20.605 1.00 87.19 964 SER A C 1
ATOM 7493 O O . SER A 1 964 ? -41.463 16.826 20.458 1.00 87.19 964 SER A O 1
ATOM 7495 N N . ALA A 1 965 ? -39.227 16.830 20.298 1.00 87.81 965 ALA A N 1
ATOM 7496 C CA . ALA A 1 965 ? -39.118 18.187 19.765 1.00 87.81 965 ALA A CA 1
ATOM 7497 C C . ALA A 1 965 ? -39.221 18.257 18.231 1.00 87.81 965 ALA A C 1
ATOM 7499 O O . ALA A 1 965 ? -39.408 19.358 17.700 1.00 87.81 965 ALA A O 1
ATOM 7500 N N . ALA A 1 966 ? -39.097 17.119 17.537 1.00 89.38 966 ALA A N 1
ATOM 7501 C CA . ALA A 1 966 ? -39.291 17.020 16.094 1.00 89.38 966 ALA A CA 1
ATOM 7502 C C . ALA A 1 966 ? -40.769 17.250 15.736 1.00 89.38 966 ALA A C 1
ATOM 7504 O O . ALA A 1 966 ? -41.666 16.663 16.339 1.00 89.38 966 ALA A O 1
ATOM 7505 N N . GLN A 1 967 ? -41.027 18.126 14.765 1.00 90.62 967 GLN A N 1
ATOM 7506 C CA . GLN A 1 967 ? -42.387 18.546 14.392 1.00 90.62 967 GLN A CA 1
ATOM 7507 C C . GLN A 1 967 ? -42.872 17.979 13.055 1.00 90.62 967 GLN A C 1
ATOM 7509 O O . GLN A 1 967 ? -44.047 18.125 12.722 1.00 90.62 967 GLN A O 1
ATOM 7514 N N . ASN A 1 968 ? -41.979 17.385 12.269 1.00 91.38 968 ASN A N 1
ATOM 7515 C CA . ASN A 1 968 ? -42.261 16.844 10.944 1.00 91.38 968 ASN A CA 1
ATOM 7516 C C . ASN A 1 968 ? -41.306 15.679 10.627 1.00 91.38 968 ASN A C 1
ATOM 7518 O O . ASN A 1 968 ? -40.324 15.469 11.340 1.00 91.38 968 ASN A O 1
ATOM 7522 N N . ASP A 1 969 ? -41.596 14.937 9.556 1.00 87.06 969 ASP A N 1
ATOM 7523 C CA . ASP A 1 969 ? -40.837 13.737 9.171 1.00 87.06 969 ASP A CA 1
ATOM 7524 C C . ASP A 1 969 ? -39.388 14.041 8.751 1.00 87.06 969 ASP A C 1
ATOM 7526 O O . ASP A 1 969 ? -38.496 13.218 8.964 1.00 87.06 969 ASP A O 1
ATOM 7530 N N . ASP A 1 970 ? -39.134 15.231 8.198 1.00 89.69 970 ASP A N 1
ATOM 7531 C CA . ASP A 1 970 ? -37.785 15.695 7.836 1.00 89.69 970 ASP A CA 1
ATOM 7532 C C . ASP A 1 970 ? -36.928 15.877 9.101 1.00 89.69 970 ASP A C 1
ATOM 7534 O O . ASP A 1 970 ? -35.854 15.295 9.218 1.00 89.69 970 ASP A O 1
ATOM 7538 N N . GLU A 1 971 ? -37.454 16.565 10.120 1.00 93.19 971 GLU A N 1
ATOM 7539 C CA . GLU A 1 971 ? -36.807 16.696 11.430 1.00 93.19 971 GLU A CA 1
ATOM 7540 C C . GLU A 1 971 ? -36.658 15.330 12.126 1.00 93.19 971 GLU A C 1
ATOM 7542 O O . GLU A 1 971 ? -35.604 15.042 12.698 1.00 93.19 971 GLU A O 1
ATOM 7547 N N . ALA A 1 972 ? -37.678 14.468 12.057 1.00 90.56 972 ALA A N 1
ATOM 7548 C CA . ALA A 1 972 ? -37.660 13.150 12.691 1.00 90.56 972 ALA A CA 1
ATOM 7549 C C . ALA A 1 972 ? -36.607 12.208 12.083 1.00 90.56 972 ALA A C 1
ATOM 7551 O O . ALA A 1 972 ? -36.023 11.413 12.814 1.00 90.56 972 ALA A O 1
ATOM 7552 N N . SER A 1 973 ? -36.327 12.318 10.781 1.00 90.50 973 SER A N 1
ATOM 7553 C CA . SER A 1 973 ? -35.317 11.519 10.062 1.00 90.50 973 SER A CA 1
ATOM 7554 C C . SER A 1 973 ? -33.936 12.190 9.968 1.00 90.50 973 SER A C 1
ATOM 7556 O O . SER A 1 973 ? -32.990 11.593 9.455 1.00 90.50 973 SER A O 1
ATOM 7558 N N . SER A 1 974 ? -33.785 13.408 10.505 1.00 92.56 974 SER A N 1
ATOM 7559 C CA . SER A 1 974 ? -32.578 14.233 10.345 1.00 92.56 974 SER A CA 1
ATOM 7560 C C . SER A 1 974 ? -31.336 13.787 11.138 1.00 92.56 974 SER A C 1
ATOM 7562 O O . SER A 1 974 ? -30.268 14.371 10.977 1.00 92.56 974 SER A O 1
ATOM 7564 N N . TRP A 1 975 ? -31.433 12.768 11.992 1.00 93.38 975 TRP A N 1
ATOM 7565 C CA . TRP A 1 975 ? -30.340 12.275 12.844 1.00 93.38 975 TRP A CA 1
ATOM 7566 C C . TRP A 1 975 ? -30.332 10.743 12.894 1.00 93.38 975 TRP A C 1
ATOM 7568 O O . TRP A 1 975 ? -31.355 10.121 12.627 1.00 93.38 975 TRP A O 1
ATOM 7578 N N . ASP A 1 976 ? -29.200 10.122 13.233 1.00 92.25 976 ASP A N 1
ATOM 7579 C CA . ASP A 1 976 ? -29.028 8.664 13.126 1.00 92.25 976 ASP A CA 1
ATOM 7580 C C . ASP A 1 976 ? -28.937 7.973 14.488 1.00 92.25 976 ASP A C 1
ATOM 7582 O O . ASP A 1 976 ? -29.605 6.968 14.719 1.00 92.25 976 ASP A O 1
ATOM 7586 N N . PHE A 1 977 ? -28.149 8.512 15.418 1.00 92.12 977 PHE A N 1
ATOM 7587 C CA . PHE A 1 977 ? -27.959 7.890 16.730 1.00 92.12 977 PHE A CA 1
ATOM 7588 C C . PHE A 1 977 ? -28.107 8.892 17.868 1.00 92.12 977 PHE A C 1
ATOM 7590 O O . PHE A 1 977 ? -27.697 10.046 17.770 1.00 92.12 977 PHE A O 1
ATOM 7597 N N . GLU A 1 978 ? -28.653 8.418 18.980 1.00 91.88 978 GLU A N 1
ATOM 7598 C CA . GLU A 1 978 ? -28.720 9.131 20.247 1.00 91.88 978 GLU A CA 1
ATOM 7599 C C . GLU A 1 978 ? -27.747 8.487 21.239 1.00 91.88 978 GLU A C 1
ATOM 7601 O O . GLU A 1 978 ? -27.788 7.272 21.438 1.00 91.88 978 GLU A O 1
ATOM 7606 N N . ILE A 1 979 ? -26.920 9.296 21.905 1.00 90.81 979 ILE A N 1
ATOM 7607 C CA . ILE A 1 979 ? -26.088 8.844 23.025 1.00 90.81 979 ILE A CA 1
ATOM 7608 C C . ILE A 1 979 ? -26.561 9.511 24.314 1.00 90.81 979 ILE A C 1
ATOM 7610 O O . ILE A 1 979 ? -26.439 10.728 24.467 1.00 90.81 979 ILE A O 1
ATOM 7614 N N . ASN A 1 980 ? -27.047 8.707 25.264 1.00 88.25 980 ASN A N 1
ATOM 7615 C CA . ASN A 1 980 ? -27.557 9.198 26.550 1.00 88.25 980 ASN A CA 1
ATOM 7616 C C . ASN A 1 980 ? -26.732 8.803 27.788 1.00 88.25 980 ASN A C 1
ATOM 7618 O O . ASN A 1 980 ? -27.010 9.253 28.902 1.00 88.25 980 ASN A O 1
ATOM 7622 N N . ALA A 1 981 ? -25.688 7.998 27.608 1.00 85.31 981 ALA A N 1
ATOM 7623 C CA . ALA A 1 981 ? -24.735 7.640 28.653 1.00 85.31 981 ALA A CA 1
ATOM 7624 C C . ALA A 1 981 ? -23.357 7.363 28.038 1.00 85.31 981 ALA A C 1
ATOM 7626 O O . ALA A 1 981 ? -23.278 7.051 26.851 1.00 85.31 981 ALA A O 1
ATOM 7627 N N . GLN A 1 982 ? -22.293 7.464 28.847 1.00 84.19 982 GLN A N 1
ATOM 7628 C CA . GLN A 1 982 ? -20.916 7.088 28.474 1.00 84.19 982 GLN A CA 1
ATOM 7629 C C . GLN A 1 982 ? -20.480 7.665 27.116 1.00 84.19 982 GLN A C 1
ATOM 7631 O O . GLN A 1 982 ? -20.098 6.927 26.210 1.00 84.19 982 GLN A O 1
ATOM 7636 N N . ALA A 1 983 ? -20.603 8.986 26.953 1.00 85.81 983 ALA A N 1
ATOM 7637 C CA . ALA A 1 983 ? -20.487 9.642 25.653 1.00 85.81 983 ALA A CA 1
ATOM 7638 C C . ALA A 1 983 ? -19.160 9.351 24.940 1.00 85.81 983 ALA A C 1
ATOM 7640 O O . ALA A 1 983 ? -19.151 9.148 23.731 1.00 85.81 983 ALA A O 1
ATOM 7641 N N . GLU A 1 984 ? -18.059 9.283 25.684 1.00 84.81 984 GLU A N 1
ATOM 7642 C CA . GLU A 1 984 ? -16.722 9.029 25.150 1.00 84.81 984 GLU A CA 1
ATOM 7643 C C . GLU A 1 984 ? -16.640 7.635 24.526 1.00 84.81 984 GLU A C 1
ATOM 7645 O O . GLU A 1 984 ? -16.295 7.491 23.353 1.00 84.81 984 GLU A O 1
ATOM 7650 N N . THR A 1 985 ? -17.024 6.614 25.295 1.00 84.56 985 THR A N 1
ATOM 7651 C CA . THR A 1 985 ? -16.966 5.210 24.877 1.00 84.56 985 THR A CA 1
ATOM 7652 C C . THR A 1 985 ? -17.985 4.908 23.784 1.00 84.56 985 THR A C 1
ATOM 7654 O O . THR A 1 985 ? -17.657 4.244 22.805 1.00 84.56 985 THR A O 1
ATOM 7657 N N . ASN A 1 986 ? -19.209 5.421 23.915 1.00 87.50 986 ASN A N 1
ATOM 7658 C CA . ASN A 1 986 ? -20.291 5.141 22.977 1.00 87.50 986 ASN A CA 1
ATOM 7659 C C . ASN A 1 986 ? -20.102 5.847 21.630 1.00 87.50 986 ASN A C 1
ATOM 7661 O O . ASN A 1 986 ? -20.394 5.259 20.588 1.00 87.50 986 ASN A O 1
ATOM 7665 N N . PHE A 1 987 ? -19.561 7.069 21.612 1.00 89.94 987 PHE A N 1
ATOM 7666 C CA . PHE A 1 987 ? -19.243 7.734 20.348 1.00 89.94 987 PHE A CA 1
ATOM 7667 C C . PHE A 1 987 ? -18.064 7.034 19.663 1.00 89.94 987 PHE A C 1
ATOM 7669 O O . PHE A 1 987 ? -18.146 6.722 18.476 1.00 89.94 987 PHE A O 1
ATOM 7676 N N . ALA A 1 988 ? -16.998 6.709 20.404 1.00 86.19 988 ALA A N 1
ATOM 7677 C CA . ALA A 1 988 ? -15.878 5.942 19.857 1.00 86.19 988 ALA A CA 1
ATOM 7678 C C . ALA A 1 988 ? -16.312 4.569 19.330 1.00 86.19 988 ALA A C 1
ATOM 7680 O O . ALA A 1 988 ? -15.847 4.143 18.272 1.00 86.19 988 ALA A O 1
ATOM 7681 N N . TYR A 1 989 ? -17.252 3.906 20.009 1.00 85.19 989 TYR A N 1
ATOM 7682 C CA . TYR A 1 989 ? -17.872 2.689 19.501 1.00 85.19 989 TYR A CA 1
ATOM 7683 C C . TYR A 1 989 ? -18.554 2.927 18.153 1.00 85.19 989 TYR A C 1
ATOM 7685 O O . TYR A 1 989 ? -18.290 2.174 17.225 1.00 85.19 989 TYR A O 1
ATOM 7693 N N . LEU A 1 990 ? -19.387 3.961 18.000 1.00 86.19 990 LEU A N 1
ATOM 7694 C CA . LEU A 1 990 ? -20.067 4.251 16.727 1.00 86.19 990 LEU A CA 1
ATOM 7695 C C . LEU A 1 990 ? -19.081 4.516 15.586 1.00 86.19 990 LEU A C 1
ATOM 7697 O O . LEU A 1 990 ? -19.203 3.928 14.512 1.00 86.19 990 LEU A O 1
ATOM 7701 N N . VAL A 1 991 ? -18.055 5.328 15.850 1.00 86.81 991 VAL A N 1
ATOM 7702 C CA . VAL A 1 991 ? -17.009 5.660 14.871 1.00 86.81 991 VAL A CA 1
ATOM 7703 C C . VAL A 1 991 ? -16.250 4.407 14.407 1.00 86.81 991 VAL A C 1
ATOM 7705 O O . VAL A 1 991 ? -15.900 4.311 13.228 1.00 86.81 991 VAL A O 1
ATOM 7708 N N . ARG A 1 992 ? -16.052 3.421 15.297 1.00 76.25 992 ARG A N 1
ATOM 7709 C CA . ARG A 1 992 ? -15.405 2.129 14.994 1.00 76.25 992 ARG A CA 1
ATOM 7710 C C . ARG A 1 992 ? -16.347 1.085 14.367 1.00 76.25 992 ARG A C 1
ATOM 7712 O O . ARG A 1 992 ? -15.937 0.380 13.449 1.00 76.25 992 ARG A O 1
ATOM 7719 N N . SER A 1 993 ? -17.576 0.959 14.869 1.00 67.81 993 SER A N 1
ATOM 7720 C CA . SER A 1 993 ? -18.526 -0.137 14.577 1.00 67.81 993 SER A CA 1
ATOM 7721 C C . SER A 1 993 ? -19.299 0.031 13.272 1.00 67.81 993 SER A C 1
ATOM 7723 O O . SER A 1 993 ? -19.637 -0.966 12.639 1.00 67.81 993 SER A O 1
ATOM 7725 N N . ALA A 1 994 ? -19.515 1.258 12.787 1.00 52.28 994 ALA A N 1
ATOM 7726 C CA . ALA A 1 994 ? -20.166 1.461 11.488 1.00 52.28 994 ALA A CA 1
ATOM 7727 C C . ALA A 1 994 ? -19.324 0.953 10.299 1.00 52.28 994 ALA A C 1
ATOM 7729 O O . ALA A 1 994 ? -19.833 0.834 9.191 1.00 52.28 994 ALA A O 1
ATOM 7730 N N . ALA A 1 995 ? -18.051 0.608 10.526 1.00 37.06 995 ALA A N 1
ATOM 7731 C CA . ALA A 1 995 ? -17.226 -0.118 9.563 1.00 37.06 995 ALA A CA 1
ATOM 7732 C C . ALA A 1 995 ? -17.477 -1.645 9.557 1.00 37.06 995 ALA A C 1
ATOM 7734 O O . ALA A 1 995 ? -16.888 -2.339 8.735 1.00 37.06 995 ALA A O 1
ATOM 7735 N N . ARG A 1 996 ? -18.283 -2.188 10.487 1.00 40.81 996 ARG A N 1
ATOM 7736 C CA . ARG A 1 996 ? -18.382 -3.637 10.763 1.00 40.81 996 ARG A CA 1
ATOM 7737 C C . ARG A 1 996 ? -19.788 -4.238 10.741 1.00 40.81 996 ARG A C 1
ATOM 7739 O O . ARG A 1 996 ? -19.897 -5.452 10.852 1.00 40.81 996 ARG A O 1
ATOM 7746 N N . GLY A 1 997 ? -20.849 -3.447 10.571 1.00 45.34 997 GLY A N 1
ATOM 7747 C CA . GLY A 1 997 ? -22.214 -3.995 10.516 1.00 45.34 997 GLY A CA 1
ATOM 7748 C C . GLY A 1 997 ? -22.622 -4.748 11.793 1.00 45.34 997 GLY A C 1
ATOM 7749 O O . GLY A 1 997 ? -23.369 -5.721 11.726 1.00 45.34 997 GLY A O 1
ATOM 7750 N N . ASP A 1 998 ? -22.101 -4.333 12.955 1.00 54.62 998 ASP A N 1
ATOM 7751 C CA . ASP A 1 998 ? -22.323 -5.026 14.227 1.00 54.62 998 ASP A CA 1
ATOM 7752 C C . ASP A 1 998 ? -23.817 -5.024 14.606 1.00 54.62 998 ASP A C 1
ATOM 7754 O O . ASP A 1 998 ? -24.432 -3.976 14.803 1.00 54.62 998 ASP A O 1
ATOM 7758 N N . ALA A 1 999 ? -24.419 -6.207 14.758 1.00 53.38 999 ALA A N 1
ATOM 7759 C CA . ALA A 1 999 ? -25.867 -6.346 14.952 1.00 53.38 999 ALA A CA 1
ATOM 7760 C C . ALA A 1 999 ? -26.399 -5.811 16.304 1.00 53.38 999 ALA A C 1
ATOM 7762 O O . ALA A 1 999 ? -27.608 -5.612 16.446 1.00 53.38 999 ALA A O 1
ATOM 7763 N N . ALA A 1 1000 ? -25.533 -5.571 17.298 1.00 67.12 1000 ALA A N 1
ATOM 7764 C CA . ALA A 1 1000 ? -25.923 -5.152 18.648 1.00 67.12 1000 ALA A CA 1
ATOM 7765 C C . ALA A 1 1000 ? -25.272 -3.818 19.054 1.00 67.12 1000 ALA A C 1
ATOM 7767 O O . ALA A 1 1000 ? -24.058 -3.651 18.962 1.00 67.12 1000 ALA A O 1
ATOM 7768 N N . LEU A 1 1001 ? -26.085 -2.873 19.543 1.00 76.19 1001 LEU A N 1
ATOM 7769 C CA . LEU A 1 1001 ? -25.623 -1.575 20.045 1.00 76.19 1001 LEU A CA 1
ATOM 7770 C C . LEU A 1 1001 ? -25.401 -1.619 21.573 1.00 76.19 1001 LEU A C 1
ATOM 7772 O O . LEU A 1 1001 ? -26.238 -2.187 22.284 1.00 76.19 1001 LEU A O 1
ATOM 7776 N N . PRO A 1 1002 ? -24.317 -1.011 22.097 1.00 79.31 1002 PRO A N 1
ATOM 7777 C CA . PRO A 1 1002 ? -24.074 -0.864 23.529 1.00 79.31 1002 PRO A CA 1
ATOM 7778 C C . PRO A 1 1002 ? -25.181 -0.117 24.279 1.00 79.31 1002 PRO A C 1
ATOM 7780 O O . PRO A 1 1002 ? -25.901 0.721 23.728 1.00 79.31 1002 PRO A O 1
ATOM 7783 N N . ALA A 1 1003 ? -25.260 -0.371 25.588 1.00 80.50 1003 ALA A N 1
ATOM 7784 C CA . ALA A 1 1003 ? -26.138 0.374 26.478 1.00 80.50 1003 ALA A CA 1
ATOM 7785 C C . ALA A 1 1003 ? -25.805 1.877 26.441 1.00 80.50 1003 ALA A C 1
ATOM 7787 O O . ALA A 1 1003 ? -24.655 2.290 26.573 1.00 80.50 1003 ALA A O 1
ATOM 7788 N N . GLY A 1 1004 ? -26.837 2.703 26.278 1.00 84.12 1004 GLY A N 1
ATOM 7789 C CA . GLY A 1 1004 ? -26.693 4.154 26.168 1.00 84.12 1004 GLY A CA 1
ATOM 7790 C C . GLY A 1 1004 ? -26.688 4.689 24.736 1.00 84.12 1004 GLY A C 1
ATOM 7791 O O . GLY A 1 1004 ? -26.790 5.903 24.567 1.00 84.12 1004 GLY A O 1
ATOM 7792 N N . ILE A 1 1005 ? -26.647 3.811 23.725 1.00 88.06 1005 ILE A N 1
ATOM 7793 C CA . ILE A 1 1005 ? -26.829 4.161 22.311 1.00 88.06 1005 ILE A CA 1
ATOM 7794 C C . ILE A 1 1005 ? -28.236 3.765 21.872 1.00 88.06 1005 ILE A C 1
ATOM 7796 O O . ILE A 1 1005 ? -28.636 2.610 22.025 1.00 88.06 1005 ILE A O 1
ATOM 7800 N N . LYS A 1 1006 ? -28.996 4.706 21.308 1.00 88.06 1006 LYS A N 1
ATOM 7801 C CA . LYS A 1 1006 ? -30.299 4.417 20.699 1.00 88.06 1006 LYS A CA 1
ATOM 7802 C C . LYS A 1 1006 ? -30.279 4.754 19.204 1.00 88.06 1006 LYS A C 1
ATOM 7804 O O . LYS A 1 1006 ? -29.933 5.882 18.854 1.00 88.06 1006 LYS A O 1
ATOM 7809 N N . PRO A 1 1007 ? -30.654 3.808 18.328 1.00 88.12 1007 PRO A N 1
ATOM 7810 C CA . PRO A 1 1007 ? -30.785 4.064 16.899 1.00 88.12 1007 PRO A CA 1
ATOM 7811 C C . PRO A 1 1007 ? -32.065 4.859 16.595 1.00 88.12 1007 PRO A C 1
ATOM 7813 O O . PRO A 1 1007 ? -33.108 4.600 17.201 1.00 88.12 1007 PRO A O 1
ATOM 7816 N N . ASN A 1 1008 ? -32.009 5.787 15.638 1.00 89.19 1008 ASN A N 1
ATOM 7817 C CA . ASN A 1 1008 ? -33.199 6.431 15.088 1.00 89.19 1008 ASN A CA 1
ATOM 7818 C C . ASN A 1 1008 ? -33.827 5.555 14.001 1.00 89.19 1008 ASN A C 1
ATOM 7820 O O . ASN A 1 1008 ? -33.312 5.462 12.890 1.00 89.19 1008 ASN A O 1
ATOM 7824 N N . GLU A 1 1009 ? -34.977 4.952 14.288 1.00 85.62 1009 GLU A N 1
ATOM 7825 C CA . GLU A 1 1009 ? -35.678 4.086 13.329 1.00 85.62 1009 GLU A CA 1
ATOM 7826 C C . GLU A 1 1009 ? -36.287 4.849 12.139 1.00 85.62 1009 GLU A C 1
ATOM 7828 O O . GLU A 1 1009 ? -36.747 4.222 11.188 1.00 85.62 1009 GLU A O 1
ATOM 7833 N N . HIS A 1 1010 ? -36.264 6.185 12.155 1.00 86.50 1010 HIS A N 1
ATOM 7834 C CA . HIS A 1 1010 ? -36.621 7.019 11.006 1.00 86.50 1010 HIS A CA 1
ATOM 7835 C C . HIS A 1 1010 ? -35.429 7.323 10.085 1.00 86.50 1010 HIS A C 1
ATOM 7837 O O . HIS A 1 1010 ? -35.633 7.872 9.003 1.00 86.50 1010 HIS A O 1
ATOM 7843 N N . SER A 1 1011 ? -34.197 6.982 10.483 1.00 83.81 1011 SER A N 1
ATOM 7844 C CA . SER A 1 1011 ? -33.012 7.191 9.650 1.00 83.81 1011 SER A CA 1
ATOM 7845 C C . SER A 1 1011 ? -32.849 6.068 8.614 1.00 83.81 1011 SER A C 1
ATOM 7847 O O . SER A 1 1011 ? -32.748 4.893 8.987 1.00 83.81 1011 SER A O 1
ATOM 7849 N N . PRO A 1 1012 ? -32.723 6.397 7.313 1.00 77.62 1012 PRO A N 1
ATOM 7850 C CA . PRO A 1 1012 ? -32.398 5.415 6.280 1.00 77.62 1012 PRO A CA 1
ATOM 7851 C C . PRO A 1 1012 ? -31.058 4.708 6.519 1.00 77.62 1012 PRO A C 1
ATOM 7853 O O . PRO A 1 1012 ? -30.943 3.518 6.242 1.00 77.62 1012 PRO A O 1
ATOM 7856 N N . LEU A 1 1013 ? -30.057 5.417 7.058 1.00 81.06 1013 LEU A N 1
ATOM 7857 C CA . LEU A 1 1013 ? -28.732 4.859 7.351 1.00 81.06 1013 LEU A CA 1
ATOM 7858 C C . LEU A 1 1013 ? -28.841 3.741 8.393 1.00 81.06 1013 LEU A C 1
ATOM 7860 O O . LEU A 1 1013 ? -28.308 2.650 8.204 1.00 81.06 1013 LEU A O 1
ATOM 7864 N N . VAL A 1 1014 ? -29.587 4.001 9.465 1.00 79.69 1014 VAL A N 1
ATOM 7865 C CA . VAL A 1 1014 ? -29.818 3.057 10.565 1.00 79.69 1014 VAL A CA 1
ATOM 7866 C C . VAL A 1 1014 ? -30.635 1.849 10.107 1.00 79.69 1014 VAL A C 1
ATOM 7868 O O . VAL A 1 1014 ? -30.292 0.712 10.437 1.00 79.69 1014 VAL A O 1
ATOM 7871 N N . LEU A 1 1015 ? -31.701 2.089 9.335 1.00 71.50 1015 LEU A N 1
ATOM 7872 C CA . LEU A 1 1015 ? -32.568 1.034 8.811 1.00 71.50 1015 LEU A CA 1
ATOM 7873 C C . LEU A 1 1015 ? -31.822 0.104 7.849 1.00 71.50 1015 LEU A C 1
ATOM 7875 O O . LEU A 1 1015 ? -31.957 -1.114 7.964 1.00 71.50 1015 LEU A O 1
ATOM 7879 N N . ASN A 1 1016 ? -31.014 0.665 6.945 1.00 68.94 1016 ASN A N 1
ATOM 7880 C CA . ASN A 1 1016 ? -30.200 -0.108 6.004 1.00 68.94 1016 ASN A CA 1
ATOM 7881 C C . ASN A 1 1016 ? -29.118 -0.928 6.720 1.00 68.94 1016 ASN A C 1
ATOM 7883 O O . ASN A 1 1016 ? -28.812 -2.035 6.289 1.00 68.94 1016 ASN A O 1
ATOM 7887 N N . ALA A 1 1017 ? -28.585 -0.424 7.837 1.00 66.38 1017 ALA A N 1
ATOM 7888 C CA . ALA A 1 1017 ? -27.633 -1.145 8.681 1.00 66.38 1017 ALA A CA 1
ATOM 7889 C C . ALA A 1 1017 ? -28.286 -2.217 9.583 1.00 66.38 1017 ALA A C 1
ATOM 7891 O O . ALA A 1 1017 ? -27.592 -2.916 10.315 1.00 66.38 1017 ALA A O 1
ATOM 7892 N N . GLY A 1 1018 ? -29.618 -2.361 9.562 1.00 64.62 1018 GLY A N 1
ATOM 7893 C CA . GLY A 1 1018 ? -30.333 -3.396 10.315 1.00 64.62 1018 GLY A CA 1
ATOM 7894 C C . GLY A 1 1018 ? -30.445 -3.147 11.825 1.00 64.62 1018 GLY A C 1
ATOM 7895 O O . GLY A 1 1018 ? -30.926 -4.021 12.550 1.00 64.62 1018 GLY A O 1
ATOM 7896 N N . HIS A 1 1019 ? -30.061 -1.967 12.322 1.00 68.94 1019 HIS A N 1
ATOM 7897 C CA . HIS A 1 1019 ? -30.175 -1.638 13.743 1.00 68.94 1019 HIS A CA 1
ATOM 7898 C C . HIS A 1 1019 ? -31.645 -1.396 14.132 1.00 68.94 1019 HIS A C 1
ATOM 7900 O O . HIS A 1 1019 ? -32.325 -0.549 13.554 1.00 68.94 1019 HIS A O 1
ATOM 7906 N N . ARG A 1 1020 ? -32.151 -2.119 15.144 1.00 62.28 1020 ARG A N 1
ATOM 7907 C CA . ARG A 1 1020 ? -33.509 -1.934 15.698 1.00 62.28 1020 ARG A CA 1
ATOM 7908 C C . ARG A 1 1020 ? -33.483 -1.785 17.215 1.00 62.28 1020 ARG A C 1
ATOM 7910 O O . ARG A 1 1020 ? -32.676 -2.414 17.897 1.00 62.28 1020 ARG A O 1
ATOM 7917 N N . SER A 1 1021 ? -34.437 -1.030 17.759 1.00 58.38 1021 SER A N 1
ATOM 7918 C CA . SER A 1 1021 ? -34.573 -0.758 19.201 1.00 58.38 1021 SER A CA 1
ATOM 7919 C C . SER A 1 1021 ? -34.730 -2.005 20.092 1.00 58.38 1021 SER A C 1
ATOM 7921 O O . SER A 1 1021 ? -34.479 -1.933 21.293 1.00 58.38 1021 SER A O 1
ATOM 7923 N N . LYS A 1 1022 ? -35.106 -3.166 19.532 1.00 48.22 1022 LYS A N 1
ATOM 7924 C CA . LYS A 1 1022 ? -35.371 -4.418 20.273 1.00 48.22 1022 LYS A CA 1
ATOM 7925 C C . LYS A 1 1022 ? -34.162 -5.355 20.467 1.00 48.22 1022 LYS A C 1
ATOM 7927 O O . LYS A 1 1022 ? -34.358 -6.478 20.921 1.00 48.22 1022 LYS A O 1
ATOM 7932 N N . GLY A 1 1023 ? -32.939 -4.915 20.161 1.00 46.44 1023 GLY A N 1
ATOM 7933 C CA . GLY A 1 1023 ? -31.717 -5.736 20.232 1.00 46.44 1023 GLY A CA 1
ATOM 7934 C C . GLY A 1 1023 ? -30.679 -5.324 21.286 1.00 46.44 1023 GLY A C 1
ATOM 7935 O O . GLY A 1 1023 ? -29.506 -5.640 21.108 1.00 46.44 1023 GLY A O 1
ATOM 7936 N N . ALA A 1 1024 ? -31.048 -4.591 22.344 1.00 45.78 1024 ALA A N 1
ATOM 7937 C CA . ALA A 1 1024 ? -30.084 -4.187 23.374 1.00 45.78 1024 ALA A CA 1
ATOM 7938 C C . ALA A 1 1024 ? -29.549 -5.417 24.138 1.00 45.78 1024 ALA A C 1
ATOM 7940 O O . ALA A 1 1024 ? -30.266 -6.029 24.931 1.00 45.78 1024 ALA A O 1
ATOM 7941 N N . SER A 1 1025 ? -28.291 -5.787 23.886 1.00 46.94 1025 SER A N 1
ATOM 7942 C CA . SER A 1 1025 ? -27.567 -6.793 24.670 1.00 46.94 1025 SER A CA 1
ATOM 7943 C C . SER A 1 1025 ? -27.294 -6.275 26.085 1.00 46.94 1025 SER A C 1
ATOM 7945 O O . SER A 1 1025 ? -27.167 -5.068 26.304 1.00 46.94 1025 SER A O 1
ATOM 7947 N N . ALA A 1 1026 ? -27.165 -7.198 27.044 1.00 44.41 1026 ALA A N 1
ATOM 7948 C CA . ALA A 1 1026 ? -26.673 -6.905 28.387 1.00 44.41 1026 ALA A CA 1
ATOM 7949 C C . ALA A 1 1026 ? -25.360 -6.104 28.325 1.00 44.41 1026 ALA A C 1
ATOM 7951 O O . ALA A 1 1026 ? -24.561 -6.292 27.404 1.00 44.41 1026 ALA A O 1
ATOM 7952 N N . ALA A 1 1027 ? -25.180 -5.208 29.302 1.00 41.06 1027 ALA A N 1
ATOM 7953 C CA . ALA A 1 1027 ? -24.052 -4.292 29.409 1.00 41.06 1027 ALA A CA 1
ATOM 7954 C C . ALA A 1 1027 ? -22.726 -5.010 29.126 1.00 41.06 1027 ALA A C 1
ATOM 7956 O O . ALA A 1 1027 ? -22.309 -5.884 29.884 1.00 41.06 1027 ALA A O 1
ATOM 7957 N N . ILE A 1 1028 ? -22.063 -4.633 28.033 1.00 42.81 1028 ILE A N 1
ATOM 7958 C CA . ILE A 1 1028 ? -20.651 -4.949 27.856 1.00 42.81 1028 ILE A CA 1
ATOM 7959 C C . ILE A 1 1028 ? -19.939 -4.061 28.874 1.00 42.81 1028 ILE A C 1
ATOM 7961 O O . ILE A 1 1028 ? -19.835 -2.852 28.669 1.00 42.81 1028 ILE A O 1
ATOM 7965 N N . GLU A 1 1029 ? -19.540 -4.629 30.014 1.00 39.09 1029 GLU A N 1
ATOM 7966 C CA . GLU A 1 1029 ? -18.672 -3.910 30.942 1.00 39.09 1029 GLU A CA 1
ATOM 7967 C C . GLU A 1 1029 ? -17.413 -3.479 30.174 1.00 39.09 1029 GLU A C 1
ATOM 7969 O O . GLU A 1 1029 ? -16.811 -4.313 29.483 1.00 39.09 1029 GLU A O 1
ATOM 7974 N N . PRO A 1 1030 ? -17.013 -2.194 30.239 1.00 40.91 1030 PRO A N 1
ATOM 7975 C CA . PRO A 1 1030 ? -15.743 -1.765 29.678 1.00 40.91 1030 PRO A CA 1
ATOM 7976 C C . PRO A 1 1030 ? -14.656 -2.639 30.300 1.00 40.91 1030 PRO A C 1
ATOM 7978 O O . PRO A 1 1030 ? -14.483 -2.621 31.517 1.00 40.91 1030 PRO A O 1
ATOM 7981 N N . ARG A 1 1031 ? -13.955 -3.437 29.483 1.00 39.31 1031 ARG A N 1
ATOM 7982 C CA . ARG A 1 1031 ? -12.918 -4.355 29.989 1.00 39.31 1031 ARG A CA 1
ATOM 7983 C C . ARG A 1 1031 ? -11.819 -3.620 30.761 1.00 39.31 1031 ARG A C 1
ATOM 7985 O O . ARG A 1 1031 ? -11.208 -4.231 31.624 1.00 39.31 1031 ARG A O 1
ATOM 7992 N N . GLU A 1 1032 ? -11.650 -2.321 30.525 1.00 36.88 1032 GLU A N 1
ATOM 7993 C CA . GLU A 1 1032 ? -10.823 -1.405 31.305 1.00 36.88 1032 GLU A CA 1
ATOM 7994 C C . GLU A 1 1032 ? -11.498 -0.024 31.344 1.00 36.88 1032 GLU A C 1
ATOM 7996 O O . GLU A 1 1032 ? -12.082 0.425 30.352 1.00 36.88 1032 GLU A O 1
ATOM 8001 N N . TRP A 1 1033 ? -11.417 0.671 32.484 1.00 37.12 1033 TRP A N 1
ATOM 8002 C CA . TRP A 1 1033 ? -11.643 2.119 32.502 1.00 37.12 1033 TRP A CA 1
ATOM 8003 C C . TRP A 1 1033 ? -10.634 2.758 31.541 1.00 37.12 1033 TRP A C 1
ATOM 8005 O O . TRP A 1 1033 ? -9.470 2.353 31.579 1.00 37.12 1033 TRP A O 1
ATOM 8015 N N . PRO A 1 1034 ? -11.021 3.736 30.698 1.00 47.19 1034 PRO A N 1
ATOM 8016 C CA . PRO A 1 1034 ? -10.046 4.423 29.866 1.00 47.19 1034 PRO A CA 1
ATOM 8017 C C . PRO A 1 1034 ? -8.929 4.949 30.768 1.00 47.19 1034 PRO A C 1
ATOM 8019 O O . PRO A 1 1034 ? -9.216 5.595 31.781 1.00 47.19 1034 PRO A O 1
ATOM 8022 N N . GLU A 1 1035 ? -7.671 4.692 30.404 1.00 53.16 1035 GLU A N 1
ATOM 8023 C CA . GLU A 1 1035 ? -6.551 5.470 30.931 1.00 53.16 1035 GLU A CA 1
ATOM 8024 C C . GLU A 1 1035 ? -6.946 6.947 30.888 1.00 53.16 1035 GLU A C 1
ATOM 8026 O O . GLU A 1 1035 ? -7.556 7.389 29.912 1.00 53.16 1035 GLU A O 1
ATOM 8031 N N . THR A 1 1036 ? -6.666 7.695 31.956 1.00 56.12 1036 THR A N 1
ATOM 8032 C CA . THR A 1 1036 ? -7.034 9.111 32.092 1.00 56.12 1036 THR A CA 1
ATOM 8033 C C . THR A 1 1036 ? -6.726 9.879 30.803 1.00 56.12 1036 THR A C 1
ATOM 8035 O O . THR A 1 1036 ? -5.576 10.233 30.545 1.00 56.12 1036 THR A O 1
ATOM 8038 N N . VAL A 1 1037 ? -7.747 10.131 29.977 1.00 60.84 1037 VAL A N 1
ATOM 8039 C CA . VAL A 1 1037 ? -7.581 10.869 28.723 1.00 60.84 1037 VAL A CA 1
ATOM 8040 C C . VAL A 1 1037 ? -7.375 12.328 29.099 1.00 60.84 1037 VAL A C 1
ATOM 8042 O O . VAL A 1 1037 ? -8.290 12.998 29.583 1.00 60.84 1037 VAL A O 1
ATOM 8045 N N . LEU A 1 1038 ? -6.152 12.821 28.912 1.00 71.06 1038 LEU A N 1
ATOM 8046 C CA . LEU A 1 1038 ? -5.847 14.231 29.109 1.00 71.06 1038 LEU A CA 1
ATOM 8047 C C . LEU A 1 1038 ? -6.626 15.058 28.083 1.00 71.06 1038 LEU A C 1
ATOM 8049 O O . LEU A 1 1038 ? -6.573 14.792 26.885 1.00 71.06 1038 LEU A O 1
ATOM 8053 N N . LEU A 1 1039 ? -7.345 16.069 28.570 1.00 80.19 1039 LEU A N 1
ATOM 8054 C CA . LEU A 1 1039 ? -8.106 16.990 27.734 1.00 80.19 1039 LEU A CA 1
ATOM 8055 C C . LEU A 1 1039 ? -7.166 17.742 26.776 1.00 80.19 1039 LEU A C 1
ATOM 8057 O O . LEU A 1 1039 ? -6.366 18.571 27.221 1.00 80.19 1039 LEU A O 1
ATOM 8061 N N . ASP A 1 1040 ? -7.301 17.509 25.470 1.00 83.56 1040 ASP A N 1
ATOM 8062 C CA . ASP A 1 1040 ? -6.544 18.232 24.451 1.00 83.56 1040 ASP A CA 1
ATOM 8063 C C . ASP A 1 1040 ? -7.188 19.594 24.184 1.00 83.56 1040 ASP A C 1
ATOM 8065 O O . ASP A 1 1040 ? -8.188 19.729 23.476 1.00 83.56 1040 ASP A O 1
ATOM 8069 N N . ARG A 1 1041 ? -6.590 20.637 24.763 1.00 80.06 1041 ARG A N 1
ATOM 8070 C CA . ARG A 1 1041 ? -7.104 22.004 24.648 1.00 80.06 1041 ARG A CA 1
ATOM 8071 C C . ARG A 1 1041 ? -6.997 22.600 23.241 1.00 80.06 1041 ARG A C 1
ATOM 8073 O O . ARG A 1 1041 ? -7.620 23.626 22.982 1.00 80.06 1041 ARG A O 1
ATOM 8080 N N . ARG A 1 1042 ? -6.242 21.980 22.330 1.00 83.12 1042 ARG A N 1
ATOM 8081 C CA . ARG A 1 1042 ? -6.091 22.469 20.949 1.00 83.12 1042 ARG A CA 1
ATOM 8082 C C . ARG A 1 1042 ? -7.351 22.297 20.116 1.00 83.12 1042 ARG A C 1
ATOM 8084 O O . ARG A 1 1042 ? -7.540 23.045 19.169 1.00 83.12 1042 ARG A O 1
ATOM 8091 N N . LEU A 1 1043 ? -8.235 21.377 20.503 1.00 77.81 1043 LEU A N 1
ATOM 8092 C CA . LEU A 1 1043 ? -9.551 21.223 19.882 1.00 77.81 1043 LEU A CA 1
ATOM 8093 C C . LEU A 1 1043 ? -10.411 22.494 19.969 1.00 77.81 1043 LEU A C 1
ATOM 8095 O O . LEU A 1 1043 ? -11.374 22.614 19.225 1.00 77.81 1043 LEU A O 1
ATOM 8099 N N . PHE A 1 1044 ? -10.089 23.431 20.868 1.00 72.94 1044 PHE A N 1
ATOM 8100 C CA . PHE A 1 1044 ? -10.928 24.595 21.175 1.00 72.94 1044 PHE A CA 1
ATOM 8101 C C . PHE A 1 1044 ? -10.425 25.909 20.569 1.00 72.94 1044 PHE A C 1
ATOM 8103 O O . PHE A 1 1044 ? -10.768 26.982 21.067 1.00 72.94 1044 PHE A O 1
ATOM 8110 N N . SER A 1 1045 ? -9.609 25.865 19.514 1.00 59.16 1045 SER A N 1
ATOM 8111 C CA . SER A 1 1045 ? -9.296 27.072 18.749 1.00 59.16 1045 SER A CA 1
ATOM 8112 C C . SER A 1 1045 ? -10.499 27.467 17.891 1.00 59.16 1045 SER A C 1
ATOM 8114 O O . SER A 1 1045 ? -10.858 26.741 16.967 1.00 59.16 1045 SER A O 1
ATOM 8116 N N . THR A 1 1046 ? -11.118 28.615 18.176 1.00 52.50 1046 THR A N 1
ATOM 8117 C CA . THR A 1 1046 ? -12.088 29.238 17.262 1.00 52.50 1046 THR A CA 1
ATOM 8118 C C . THR A 1 1046 ? -11.436 29.473 15.893 1.00 52.50 1046 THR A C 1
ATOM 8120 O O . THR A 1 1046 ? -10.264 29.870 15.864 1.00 52.50 1046 THR A O 1
ATOM 8123 N N . PRO A 1 1047 ? -12.154 29.253 14.773 1.00 53.47 1047 PRO A N 1
ATOM 8124 C CA . PRO A 1 1047 ? -11.636 29.526 13.434 1.00 53.47 1047 PRO A CA 1
ATOM 8125 C C . PRO A 1 1047 ? -11.085 30.953 13.350 1.00 53.47 1047 PRO A C 1
ATOM 8127 O O . PRO A 1 1047 ? -11.759 31.914 13.719 1.00 53.47 1047 PRO A O 1
ATOM 8130 N N . LYS A 1 1048 ? -9.830 31.098 12.906 1.00 45.00 1048 LYS A N 1
ATOM 8131 C CA . LYS A 1 1048 ? -9.132 32.397 12.836 1.00 45.00 1048 LYS A CA 1
ATOM 8132 C C . LYS A 1 1048 ? -9.666 33.318 11.727 1.00 45.00 1048 LYS A C 1
ATOM 8134 O O . LYS A 1 1048 ? -9.234 34.459 11.643 1.00 45.00 1048 LYS A O 1
ATOM 8139 N N . SER A 1 1049 ? -10.584 32.845 10.883 1.00 40.75 1049 SER A N 1
ATOM 8140 C CA . SER A 1 1049 ? -11.124 33.567 9.721 1.00 40.75 1049 SER A CA 1
ATOM 8141 C C . SER A 1 1049 ? -12.130 34.677 10.060 1.00 40.75 1049 SER A C 1
ATOM 8143 O O . SER A 1 1049 ? -12.563 35.386 9.156 1.00 40.75 1049 SER A O 1
ATOM 8145 N N . LEU A 1 1050 ? -12.491 34.859 11.336 1.00 37.56 1050 LEU A N 1
ATOM 8146 C CA . LEU A 1 1050 ? -13.448 35.882 11.786 1.00 37.56 1050 LEU A CA 1
ATOM 8147 C C . LEU A 1 1050 ? -12.806 37.054 12.560 1.00 37.56 1050 LEU A C 1
ATOM 8149 O O . LEU A 1 1050 ? -13.540 37.883 13.099 1.00 37.56 1050 LEU A O 1
ATOM 8153 N N . SER A 1 1051 ? -11.466 37.142 12.617 1.00 29.20 1051 SER A N 1
ATOM 8154 C CA . SER A 1 1051 ? -10.734 38.286 13.197 1.00 29.20 1051 SER A CA 1
ATOM 8155 C C . SER A 1 1051 ? -10.127 39.205 12.149 1.00 29.20 1051 SER A C 1
ATOM 8157 O O . SER A 1 1051 ? -9.356 38.668 11.320 1.00 29.20 1051 SER A O 1
#

Nearest PDB structures (foldseek):
  2r4t-assembly1_A  TM=6.171E-01  e=8.443E-09  unclassified
  1rzv-assembly2_B  TM=6.089E-01  e=1.632E-08  Agrobacterium tumefaciens
  3cx4-assembly1_A  TM=6.224E-01  e=5.343E-08  Escherichia coli
  3d1j-assembly1_A  TM=6.235E-01  e=9.884E-08  Escherichia coli
  6gne-assembly1_A  TM=6.115E-01  e=3.236E-07  Arabidopsis thaliana

Mean predicted aligned error: 17.82 Å

Sequence (1051 aa):
MQRGNRAAALLFHFCPGLNVTEHLYVVSSEWGGTQGGINVFNKSLVEALARVVGAGVQVCAVIASVETIPTSQSGAFRFIDYDGTGEGLATTIVRDIEATRSGADRIVIIGHDVHSGPHALIACEALRDRALKSEAALFCHMDYSAYQKFKSQPIRQINEKIKLQRDIVKRGDHVFAVGPLLQEAFGALRDVTEKQSPIYSIIPGAPEALTKRIAENPAKATHFFFAGRIDPDNDPIKNGRLALRAIFEAYEKNARSTNPRWHQRGQFIAYGLGEDVTDAWFCEELKGFSYGNHFTPLPRRFADQEEIFDELLNSHVSIMPSIHEGFGLAGWEAVCAGVPLICSKHTGLAEFLDAYFNENHLAPRESVLFVEMGDEIDIDTLSSAIDEMVRKYDRRRSHARKLAEDITKQFTWDACAQSVASRLGLSQAGPSDWQSRQQDSDAALARDGTSDNIAAEVERALREANAANSLNEWSLTCTALNYISDIGKTPTYAERQNAFGQLQTIADGIQRGYEAESLRQPLIRFSGRFDVGWRFMAAASGVARSFQAFVTVIPKEMLRDIHADSFLNREFLHYSMKFADEFDNVSEEVAREFFAQALASAPESPPLQIRFARLEAAFPELASVASLDPSQNSHYNAERNRCEAIRASRFDLNDLATNHQLGPTALALATLSPAFRTRGIDQIFIAGNEHGHVAPRPAWRGDKLLRSALLAAILHPNMLIAFIEAMALDEEEAIRWAAIDLAFSLTVRSRLFDASRAGTLEESSFQLKQRLGAIVDSAVQGDGCHPWMQREFLDRFHREHSAPSLPKEMRFTASDFPFSRALFGPAVGEAGNHPFDSLHPEVHLSAQKLLETMRRVLLVLPPISMKTGAPDVSTTSTPPLGLGMVGSHLLADGHDVHLADCHRTPALVHEVIEAASQFQWIGFNTVLPTMRSTLYMASSIKRTFSPPAIVVGGPAVNAGAFQSAAQNDDEASSWDFEINAQAETNFAYLVRSAARGDAALPAGIKPNEHSPLVLNAGHRSKGASAAIEPREWPETVLLDRRLFSTPKSLS

pLDDT: mean 81.36, std 16.09, range [24.86, 97.81]

Foldseek 3Di:
DVVLVVLLVVVVVQAPDPLLQAEEEEEDQDAFQQPDDVNVLSNLLLVLLLQWFAPSYAGEYEYEDDPDFDDDLLNSHYYFYFPQALVRVLVRVVVVCVVVVRDHQEYEYEAEFLRCLNSQLSSQVVVVVVVHHYFYEYEYFDQLVVPVVLFPDPPVVSVVSNVSRLVSLARGQHAEYAFDLRLVVNQVSYDDDPRHDGYHYFHAAADPLQLVDLDDQPDPAAEEEEEDADDPGCCLFQVLLLLVLLQLVLLVVCVPPPQVNSVAAYEYEYEHYDPPGDPCNSCVSCVPPDPPPRYYYHYYHGDGPNVSLVVLLNHQEYEGLGQETSACVSQVNNLLNLHQYEHECRYSVNVVVVVVCVVVVVQLVLSYHYFHDDSDSPSVRSSVVVNVCSVCRVVSSVSSVVSNNVRNVVGHSNVSSNVVCVSVVGHTYAVVSVLVSVVSVVVSVVVDDPPPPLVVLLVVCLVCLLVLCCQVVLVSLLSNLVVLLVLLVDDDPVSLVVSLVSLLSNQSSPLVNVVPPPDDDDQCLQGSLVSNLLSSLSSLLSRPDALVSSVVSHHPVSVVSLLVFPVSLLSNVLSSVSHLVCCQDPCVVVLLVSQCSSCVCQLVDLLSLLSVLLSCLQRVSNVSRDDDDCVSRVSNVVNNVLSVVVVVDLQALVVCQVPVLSVLSLLSNCLRHVVSVVGYLNVSVVVCVVVVHHRDDQSDSLQCQVVLVSSLVSHDLVSNLVNLLSQLQHSDLSSLLSSLCLLLRPSSLVVNQVCQVVCVDVDHLQRSLLSSLVSLLSSCVDGSHRLVSLLSNLSSLLCCLVPPPDDLSSRDFLLSHVQSNCLLPDDQPCPPPRPPPHHRPSSVVSSVVSCLPAFEEEEEEFALDLDPPDAFDDDDLDDPVLVLLLQLLSRSSSYHYAYYYCNRPVVSLVSCLVCQLSGQEYEYADDPSRLVRLLVSLLSQVPDPRHHAYEYEYDCLLVVNNCVPDDDLSSLQSHFKYANPPSNVQVSCVVVCLSPLDAEHAPRIDTRPSHPSCVVSNHDPPHHDDHPPPPDDPDPRPRDSSSRDHPPVVD

Secondary structure (DSSP, 8-state):
-HHHHHHHHHHTT-SS-----EEEEEEESSSSSTT-HHHHHHHHHHHHHHHHB-TTEEEEEEEES-SS----SSSSSEEEEE-SSHHHHHHHHHHHHHHHT---SEEEEEEEHHHHHHHHHHHHHHHHTTT--EEEEEEE---HHHHGGGSSS-HHHHHHHHHHHHHHHHH-SEEEEESHHHHHHHHTT----TT-PPEEEEPPPBPHHHHT-------SSPEEEEEEEESTTTHHHH-HHHHHHHHHHHHHHTTT-S-GGGTSPEEEEEEEE-TT--HHHHGGGGTT---TTSEEEEEEE---HHHHHHHHHT-SEEEE--S-BSS-HHHHHHHHTT--EEEESSBHHHHHHHHHHHH-TTS-GGGEEEE---SS--HHHHHHHHHHHHHTHHHHHHHHHHHHHHHHHHSBHHHHHHHHHHHHTPPBPPHHHHHHHHHHHHHHHTTSS-HHHHHHHHHHHHHHHHTT-TTTTHHHHHHHHHHHHHHTTSS-HHHHHHHHHHHHHHHHHHHHHHHH--S--S-GGGSHHHHHHHHHHHHHHHH-SSHHHHHHTS-HHHHHHHHHSHHHHHHHHHHHGGGGGGTTTTTHHHHHHHHHHHTTTGGG-HHHHHHHHHHHHH-GGGGGT----TTT-HHHHHHHHHHHHHHHS---HHHHHH-GGGHHHHHHHHHH-HHHHTSGGGHHHHHHHHTTPPPPPPSSTT--HHHHHHHHHHS-HHHHHHHHHHHHT-S-HHHHHHHHHHHH-HHHHHHHHHHHHTTSSSS-HHHHHHHHHHHHHHHHHSTT--THHHHHHHHHHHHHHHS--S-GGGS--GGG-TTGGGGG-PPTT-TTS-S-SS--HHHHHHHHHHHHH--EEEEEE--S---TTPPP--------HHHHHHHHHHHHTT-EEEEEETTT-TTHHHHHHHHGGG-SEEEEE--GGGHHHHHHHHHHHHTSSSPPEEEEESHHHHTTTTGGG--SHHHHHS--EEE-S-HHHHHHHHHHHTTTT-S-PPTTEEE-TT-HHHHHTT--TT---S----SS--------GGGG---GGG-